Protein AF-A0ABD0M518-F1 (afdb_monomer)

Foldseek 3Di:
DDDDDDDPDDDDPDDDDQDCPVAAGDKDKDWDFDDDPDPPDPHHTFWIFIDGPPDDPPADQFQPVADAFGFSDKDKDWTWIWGPDPDDDDTDTDDIDTDIDTDHHPDDDDDDDDDDDDDDDDDDDDDDDDDDDDDDDDDDDDDDDDDDDDDDDDDDDDDDDDDDDDDDDDDDDDDDDDDDDDDDDPDDPPDPDQDAQPPWDQQPDAADDPVCCVFQADDLQDFLADAVQKKKKKKFFFKKAQFAADPVNHQFQKWKFKDKPVCVVVVHGGPWIFHTAPDRHRIGGGLTMTMDMDGPVCLQVIWMKMFMAGNPRSTTRHIETGNRNLADAQDWAWAWEAEDDPVDPRHITTTMIMHMHHQFADQDPVQQQFQKKKKWFFWFPFFWPDFPFWKKKKKFKALAPVVCCVPAQPDPFHAPQDDHQYAYDDDGDSCSNDDPDADNGGDIDIFGIFDDRRMGTGRTMHMGRDPVSSVRFQDQRMKIKMFMFHSVPQTDNHDGHTTRTQFMWIAHRHPVVVVVLSDPLCQLWEKEWFTFGPPHPIAGPVRHGTITIMIMHGHNGGRDRGRDRPVCVVVGHYFDWDFPPDDDPDDDYTDGDDDDPDDDDDDDDDDDDDDDDDDDDDDDDDDDDDDDDDDDDDDDDPDDDDDPPPPPPPDDDDDDDDDVVVVVVVVVVVVVVVVVVVVVVVVVVVVVVVVVVVVVVVVVVVVVVVVVVVVVVVLVVVLDDDPVCLVVDDPVVNVVSVVVVVVVVVVVVVVVVVVVVVVVVVVVVVVVVVVVVVVVVVVVVVVVVVVVVVVVVVVVVVVVVVVVVVVVVVVVVVVVVVVVVVVVVVVVVVVPPPDPPVVVVVVVVVVVVVVVVVVVVVVVVVVVPPVPPVVVVVVVVVVVVVVVVVVVVVVVVVVVVVVVVVVVVVVVVVCVVCVVVVNNDDDDDDDDDDDDDDD

Radius of gyration: 45.85 Å; Cα contacts (8 Å, |Δi|>4): 1157; chains: 1; bounding box: 111×123×147 Å

Nearest PDB structures (foldseek):
  1djw-assembly1_A  TM=6.669E-01  e=7.054E-05  Rattus norvegicus
  1qat-assembly1_A  TM=6.630E-01  e=9.230E-05  Rattus norvegicus
  1qat-assembly2_B  TM=6.616E-01  e=1.760E-04  Rattus norvegicus
  9bcz-assembly1_A  TM=6.237E-01  e=8.372E-04  Gallus gallus

Structure (mmCIF, N/CA/C/O backbone):
data_AF-A0ABD0M518-F1
#
_entry.id   AF-A0ABD0M518-F1
#
loop_
_atom_site.group_PDB
_atom_site.id
_atom_site.type_symbol
_atom_site.label_atom_id
_atom_site.label_alt_id
_atom_site.label_comp_id
_atom_site.label_asym_id
_atom_site.label_entity_id
_atom_site.label_seq_id
_atom_site.pdbx_PDB_ins_code
_atom_site.Cartn_x
_atom_site.Cartn_y
_atom_site.Cartn_z
_atom_site.occupancy
_atom_site.B_iso_or_equiv
_atom_site.auth_seq_id
_atom_site.auth_comp_id
_atom_site.auth_asym_id
_atom_site.auth_atom_id
_atom_site.pdbx_PDB_model_num
ATOM 1 N N . MET A 1 1 ? 20.210 30.771 -10.349 1.00 25.56 1 MET A N 1
ATOM 2 C CA . MET A 1 1 ? 21.558 31.164 -9.886 1.00 25.56 1 MET A CA 1
ATOM 3 C C . MET A 1 1 ? 22.582 30.458 -10.754 1.00 25.56 1 MET A C 1
ATOM 5 O O . MET A 1 1 ? 22.644 29.237 -10.711 1.00 25.56 1 MET A O 1
ATOM 9 N N . SER A 1 2 ? 23.334 31.201 -11.560 1.00 18.86 2 SER A N 1
ATOM 10 C CA . SER A 1 2 ? 24.491 30.701 -12.307 1.00 18.86 2 SER A CA 1
ATOM 11 C C . SER A 1 2 ? 25.739 30.837 -11.432 1.00 18.86 2 SER A C 1
ATOM 13 O O . SER A 1 2 ? 26.266 31.936 -11.283 1.00 18.86 2 SER A O 1
ATOM 15 N N . VAL A 1 3 ? 26.182 29.741 -10.813 1.00 23.00 3 VAL A N 1
ATOM 16 C CA . VAL A 1 3 ? 27.402 29.725 -9.990 1.00 23.00 3 VAL A CA 1
ATOM 17 C C . VAL A 1 3 ? 28.570 29.254 -10.854 1.00 23.00 3 VAL A C 1
ATOM 19 O O . VAL A 1 3 ? 28.813 28.056 -10.992 1.00 23.00 3 VAL A O 1
ATOM 22 N N . SER A 1 4 ? 29.276 30.208 -11.455 1.00 22.75 4 SER A N 1
ATOM 23 C CA . SER A 1 4 ? 30.495 29.957 -12.228 1.00 22.75 4 SER A CA 1
ATOM 24 C C . SER A 1 4 ? 31.692 29.794 -11.287 1.00 22.75 4 SER A C 1
ATOM 26 O O . SER A 1 4 ? 32.358 30.771 -10.959 1.00 22.75 4 SER A O 1
ATOM 28 N N . LEU A 1 5 ? 31.969 28.565 -10.843 1.00 26.97 5 LEU A N 1
ATOM 29 C CA . LEU A 1 5 ? 33.159 28.244 -10.045 1.00 26.97 5 LEU A CA 1
ATOM 30 C C . LEU A 1 5 ? 34.254 27.607 -10.912 1.00 26.97 5 LEU A C 1
ATOM 32 O O . LEU A 1 5 ? 34.273 26.397 -11.125 1.00 26.97 5 LEU A O 1
ATOM 36 N N . PHE A 1 6 ? 35.184 28.443 -11.377 1.00 29.64 6 PHE A N 1
ATOM 37 C CA . PHE A 1 6 ? 36.513 28.017 -11.822 1.00 29.64 6 PHE A CA 1
ATOM 38 C C . PHE A 1 6 ? 37.462 28.020 -10.615 1.00 29.64 6 PHE A C 1
ATOM 40 O O . PHE A 1 6 ? 37.981 29.071 -10.248 1.00 29.64 6 PHE A O 1
ATOM 47 N N . THR A 1 7 ? 37.705 26.858 -10.005 1.00 30.31 7 THR A N 1
ATOM 48 C CA . THR A 1 7 ? 38.718 26.700 -8.945 1.00 30.31 7 THR A CA 1
ATOM 49 C C . THR A 1 7 ? 39.383 25.321 -8.986 1.00 30.31 7 THR A C 1
ATOM 51 O O . THR A 1 7 ? 38.921 24.369 -8.357 1.00 30.31 7 THR A O 1
ATOM 54 N N . ASP A 1 8 ? 40.534 25.230 -9.659 1.00 26.78 8 ASP A N 1
ATOM 55 C CA . ASP A 1 8 ? 41.534 24.196 -9.360 1.00 26.78 8 ASP A CA 1
ATOM 56 C C . ASP A 1 8 ? 42.142 24.504 -7.982 1.00 26.78 8 ASP A C 1
ATOM 58 O O . ASP A 1 8 ? 43.065 25.310 -7.844 1.00 26.78 8 ASP A O 1
ATOM 62 N N . LEU A 1 9 ? 41.561 23.924 -6.930 1.00 30.30 9 LEU A N 1
ATOM 63 C CA . LEU A 1 9 ? 41.909 24.255 -5.550 1.00 30.30 9 LEU A CA 1
ATOM 64 C C . LEU A 1 9 ? 43.177 23.509 -5.094 1.00 30.30 9 LEU A C 1
ATOM 66 O O . LEU A 1 9 ? 43.102 22.423 -4.515 1.00 30.30 9 LEU A O 1
ATOM 70 N N . GLU A 1 10 ? 44.354 24.098 -5.327 1.00 26.77 10 GLU A N 1
ATOM 71 C CA . GLU A 1 10 ? 45.615 23.602 -4.757 1.00 26.77 10 GLU A CA 1
ATOM 72 C C . GLU A 1 10 ? 45.621 23.729 -3.223 1.00 26.77 10 GLU A C 1
ATOM 74 O O . GLU A 1 10 ? 45.974 24.765 -2.657 1.00 26.77 10 GLU A O 1
ATOM 79 N N . LEU A 1 11 ? 45.257 22.644 -2.535 1.00 29.06 11 LEU A N 1
ATOM 80 C CA . LEU A 1 11 ? 45.331 22.536 -1.078 1.00 29.06 11 LEU A CA 1
ATOM 81 C C . LEU A 1 11 ? 46.787 22.485 -0.589 1.00 29.06 11 LEU A C 1
ATOM 83 O O . LEU A 1 11 ? 47.365 21.415 -0.397 1.00 29.06 11 LEU A O 1
ATOM 87 N N . TRP A 1 12 ? 47.353 23.658 -0.313 1.00 23.25 12 TRP A N 1
ATOM 88 C CA . TRP A 1 12 ? 48.488 23.789 0.599 1.00 23.25 12 TRP A CA 1
ATOM 89 C C . TRP A 1 12 ? 48.000 23.537 2.038 1.00 23.25 12 TRP A C 1
ATOM 91 O O . TRP A 1 12 ? 47.074 24.218 2.486 1.00 23.25 12 TRP A O 1
ATOM 101 N N . PRO A 1 13 ? 48.576 22.576 2.785 1.00 25.86 13 PRO A N 1
ATOM 102 C CA . PRO A 1 13 ? 48.101 22.239 4.123 1.00 25.86 13 PRO A CA 1
ATOM 103 C C . PRO A 1 13 ? 48.554 23.285 5.154 1.00 25.86 13 PRO A C 1
ATOM 105 O O . PRO A 1 13 ? 49.570 23.120 5.828 1.00 25.86 13 PRO A O 1
ATOM 108 N N . SER A 1 14 ? 47.770 24.354 5.314 1.00 23.02 14 SER A N 1
ATOM 109 C CA . SER A 1 14 ? 47.865 25.244 6.477 1.00 23.02 14 SER A CA 1
ATOM 110 C C . SER A 1 14 ? 47.669 24.446 7.772 1.00 23.02 14 SER A C 1
ATOM 112 O O . SER A 1 14 ? 46.802 23.570 7.846 1.00 23.02 14 SER A O 1
ATOM 114 N N . SER A 1 15 ? 48.466 24.735 8.800 1.00 29.95 15 SER A N 1
ATOM 115 C CA . SER A 1 15 ? 48.616 23.877 9.977 1.00 29.95 15 SER A CA 1
ATOM 116 C C . SER A 1 15 ? 47.356 23.758 10.848 1.00 29.95 15 SER A C 1
ATOM 118 O O . SER A 1 15 ? 47.099 24.570 11.730 1.00 29.95 15 SER A O 1
ATOM 120 N N . GLY A 1 16 ? 46.651 22.634 10.689 1.00 36.06 16 GLY A N 1
ATOM 121 C CA . GLY A 1 16 ? 45.861 22.013 11.753 1.00 36.06 16 GLY A CA 1
ATOM 122 C C . GLY A 1 16 ? 44.375 22.371 11.825 1.00 36.06 16 GLY A C 1
ATOM 123 O O . GLY A 1 16 ? 43.976 23.243 12.590 1.00 36.06 16 GLY A O 1
ATOM 124 N N . PHE A 1 17 ? 43.530 21.544 11.196 1.00 35.34 17 PHE A N 1
ATOM 125 C CA . PHE A 1 17 ? 42.177 21.284 11.724 1.00 35.34 17 PHE A CA 1
ATOM 126 C C . PHE A 1 17 ? 41.708 19.817 11.617 1.00 35.34 17 PHE A C 1
ATOM 128 O O . PHE A 1 17 ? 40.513 19.520 11.640 1.00 35.34 17 PHE A O 1
ATOM 135 N N . CYS A 1 18 ? 42.646 18.866 11.571 1.00 35.06 18 CYS A N 1
ATOM 136 C CA . CYS A 1 18 ? 42.349 17.431 11.618 1.00 35.06 18 CYS A CA 1
ATOM 137 C C . CYS A 1 18 ? 42.007 16.979 13.052 1.00 35.06 18 CYS A C 1
ATOM 139 O O . CYS A 1 18 ? 42.848 16.425 13.762 1.00 35.06 18 CYS A O 1
ATOM 141 N N . LYS A 1 19 ? 40.768 17.211 13.502 1.00 36.22 19 LYS A N 1
ATOM 142 C CA . LYS A 1 19 ? 40.236 16.583 14.724 1.00 36.22 19 LYS A CA 1
ATOM 143 C C . LYS A 1 19 ? 39.729 15.176 14.406 1.00 36.22 19 LYS A C 1
ATOM 145 O O . LYS A 1 19 ? 38.597 15.024 13.962 1.00 36.22 19 LYS A O 1
ATOM 150 N N . ASN A 1 20 ? 40.555 14.163 14.673 1.00 41.19 20 ASN A N 1
ATOM 151 C CA . ASN A 1 20 ? 40.145 12.760 14.598 1.00 41.19 20 ASN A CA 1
ATOM 152 C C . ASN A 1 20 ? 39.083 12.471 15.680 1.00 41.19 20 ASN A C 1
ATOM 154 O O . ASN A 1 20 ? 39.373 12.497 16.877 1.00 41.19 20 ASN A O 1
ATOM 158 N N . ASP A 1 21 ? 37.849 12.211 15.245 1.00 43.72 21 ASP A N 1
ATOM 159 C CA . ASP A 1 21 ? 36.698 11.875 16.098 1.00 43.72 21 ASP A CA 1
ATOM 160 C C . ASP A 1 21 ? 36.455 10.353 16.213 1.00 43.72 21 ASP A C 1
ATOM 162 O O . ASP A 1 21 ? 35.445 9.914 16.764 1.00 43.72 21 ASP A O 1
ATOM 166 N N . LYS A 1 22 ? 37.416 9.553 15.724 1.00 47.09 22 LYS A N 1
ATOM 167 C CA . LYS A 1 22 ? 37.390 8.090 15.548 1.00 47.09 22 LYS A CA 1
ATOM 168 C C . LYS A 1 22 ? 36.380 7.541 14.528 1.00 47.09 22 LYS A C 1
ATOM 170 O O . LYS A 1 22 ? 36.361 6.325 14.351 1.00 47.09 22 LYS A O 1
ATOM 175 N N . ASN A 1 23 ? 35.614 8.383 13.829 1.00 50.97 23 ASN A N 1
ATOM 176 C CA . ASN A 1 23 ? 34.701 7.961 12.759 1.00 50.97 23 ASN A CA 1
ATOM 177 C C . ASN A 1 23 ? 35.087 8.513 11.373 1.00 50.97 23 ASN A C 1
ATOM 179 O O . ASN A 1 23 ? 34.951 7.782 10.394 1.00 50.97 23 ASN A O 1
ATOM 183 N N . HIS A 1 24 ? 35.578 9.755 11.270 1.00 51.03 24 HIS A N 1
ATOM 184 C CA . HIS A 1 24 ? 36.036 10.353 10.005 1.00 51.03 24 HIS A CA 1
ATOM 185 C C . HIS A 1 24 ? 37.304 11.209 10.204 1.00 51.03 24 HIS A C 1
ATOM 187 O O . HIS A 1 24 ? 37.469 11.850 11.242 1.00 51.03 24 HIS A O 1
ATOM 193 N N . ASP A 1 25 ? 38.182 11.259 9.195 1.00 53.94 25 ASP A N 1
ATOM 194 C CA . ASP A 1 25 ? 39.472 11.973 9.258 1.00 53.94 25 ASP A CA 1
ATOM 195 C C . ASP A 1 25 ? 39.493 13.278 8.441 1.00 53.94 25 ASP A C 1
ATOM 197 O O . ASP A 1 25 ? 40.214 14.212 8.788 1.00 53.94 25 ASP A O 1
ATOM 201 N N . VAL A 1 26 ? 38.700 13.368 7.364 1.00 60.84 26 VAL A N 1
ATOM 202 C CA . VAL A 1 26 ? 38.660 14.521 6.450 1.00 60.84 26 VAL A CA 1
ATOM 203 C C . VAL A 1 26 ? 37.223 14.984 6.222 1.00 60.84 26 VAL A C 1
ATOM 205 O O . VAL A 1 26 ? 36.407 14.277 5.623 1.00 60.84 26 VAL A O 1
ATOM 208 N N . TYR A 1 27 ? 36.943 16.221 6.633 1.00 62.50 27 TYR A N 1
ATOM 209 C CA . TYR A 1 27 ? 35.707 16.942 6.336 1.00 62.50 27 TYR A CA 1
ATOM 210 C C . TYR A 1 27 ? 36.004 18.159 5.452 1.00 62.50 27 TYR A C 1
ATOM 212 O O . TYR A 1 27 ? 36.931 18.911 5.742 1.00 62.50 27 TYR A O 1
ATOM 220 N N . LEU A 1 28 ? 35.173 18.397 4.437 1.00 67.19 28 LEU A N 1
ATOM 221 C CA . LEU A 1 28 ? 35.103 19.674 3.727 1.00 67.19 28 LEU A CA 1
ATOM 222 C C . LEU A 1 28 ? 33.935 20.493 4.284 1.00 67.19 28 LEU A C 1
ATOM 224 O O . LEU A 1 28 ? 32.833 19.970 4.473 1.00 67.19 28 LEU A O 1
ATOM 228 N N . LEU A 1 29 ? 34.182 21.780 4.514 1.00 71.12 29 LEU A N 1
ATOM 229 C CA . LEU A 1 29 ? 33.154 22.784 4.752 1.00 71.12 29 LEU A CA 1
ATOM 230 C C . LEU A 1 29 ? 33.006 23.614 3.474 1.00 71.12 29 LEU A C 1
ATOM 232 O O . LEU A 1 29 ? 33.977 24.197 3.000 1.00 71.12 29 LEU A O 1
ATOM 236 N N . VAL A 1 30 ? 31.805 23.630 2.905 1.00 72.19 30 VAL A N 1
ATOM 237 C CA . VAL A 1 30 ? 31.443 24.466 1.757 1.00 72.19 30 VAL A CA 1
ATOM 238 C C . VAL A 1 30 ? 30.647 25.646 2.289 1.00 72.19 30 VAL A C 1
ATOM 240 O O . VAL A 1 30 ? 29.575 25.450 2.859 1.00 72.19 30 VAL A O 1
ATOM 243 N N . GLU A 1 31 ? 31.155 26.860 2.110 1.00 73.88 31 GLU A N 1
ATOM 244 C CA . GLU A 1 31 ? 30.479 28.093 2.517 1.00 73.88 31 GLU A CA 1
ATOM 245 C C . GLU A 1 31 ? 30.009 28.861 1.279 1.00 73.88 31 GLU A C 1
ATOM 247 O O . GLU A 1 31 ? 30.744 28.997 0.304 1.00 73.88 31 GLU A O 1
ATOM 252 N N . ALA A 1 32 ? 28.767 29.342 1.307 1.00 72.12 32 ALA A N 1
ATOM 253 C CA . ALA A 1 32 ? 28.157 30.088 0.215 1.00 72.12 32 ALA A CA 1
ATOM 254 C C . ALA A 1 32 ? 27.902 31.531 0.654 1.00 72.12 32 ALA A C 1
ATOM 256 O O . ALA A 1 32 ? 27.151 31.770 1.604 1.00 72.12 32 ALA A O 1
ATOM 257 N N . PHE A 1 33 ? 28.504 32.483 -0.053 1.00 72.31 33 PHE A N 1
ATOM 258 C CA . PHE A 1 33 ? 28.388 33.920 0.194 1.00 72.31 33 PHE A CA 1
ATOM 259 C C . PHE A 1 33 ? 27.469 34.578 -0.847 1.00 72.31 33 PHE A C 1
ATOM 261 O O . PHE A 1 33 ? 27.302 34.064 -1.956 1.00 72.31 33 PHE A O 1
ATOM 268 N N . SER A 1 34 ? 26.838 35.698 -0.493 1.00 69.94 34 SER A N 1
ATOM 269 C CA . SER A 1 34 ? 26.203 36.584 -1.471 1.00 69.94 34 SER A CA 1
ATOM 270 C C . SER A 1 34 ? 27.277 37.266 -2.314 1.00 69.94 34 SER A C 1
ATOM 272 O O . SER A 1 34 ? 28.300 37.673 -1.769 1.00 69.94 34 SER A O 1
ATOM 274 N N . LEU A 1 35 ? 27.023 37.460 -3.610 1.00 63.16 35 LEU A N 1
ATOM 275 C CA . LEU A 1 35 ? 27.847 38.363 -4.416 1.00 63.16 35 LEU A CA 1
ATOM 276 C C . LEU A 1 35 ? 27.802 39.778 -3.797 1.00 63.16 35 LEU A C 1
ATOM 278 O O . LEU A 1 35 ? 26.716 40.196 -3.381 1.00 63.16 35 LEU A O 1
ATOM 282 N N . PRO A 1 36 ? 28.943 40.476 -3.678 1.00 58.69 36 PRO A N 1
ATOM 283 C CA . PRO A 1 36 ? 28.994 41.864 -3.235 1.00 58.69 36 PRO A CA 1
ATOM 284 C C . PRO A 1 36 ? 28.654 42.815 -4.396 1.00 58.69 36 PRO A C 1
ATOM 286 O O . PRO A 1 36 ? 28.839 42.470 -5.562 1.00 58.69 36 PRO A O 1
ATOM 289 N N . ASP A 1 37 ? 28.214 44.034 -4.077 1.00 57.22 37 ASP A N 1
ATOM 290 C CA . ASP A 1 37 ? 27.987 45.095 -5.075 1.00 57.22 37 ASP A CA 1
ATOM 291 C C . ASP A 1 37 ? 29.272 45.901 -5.406 1.00 57.22 37 ASP A C 1
ATOM 293 O O . ASP A 1 37 ? 29.236 46.788 -6.254 1.00 57.22 37 ASP A O 1
ATOM 297 N N . ASN A 1 38 ? 30.401 45.609 -4.742 1.00 52.88 38 ASN A N 1
ATOM 298 C CA . ASN A 1 38 ? 31.736 46.187 -4.971 1.00 52.88 38 ASN A CA 1
ATOM 299 C C . ASN A 1 38 ? 32.830 45.135 -4.693 1.00 52.88 38 ASN A C 1
ATOM 301 O O . ASN A 1 38 ? 32.706 44.367 -3.740 1.00 52.88 38 ASN A O 1
ATOM 305 N N . ASP A 1 39 ? 33.936 45.166 -5.443 1.00 55.09 39 ASP A N 1
ATOM 306 C CA . ASP A 1 39 ? 35.016 44.156 -5.395 1.00 55.09 39 ASP A CA 1
ATOM 307 C C . ASP A 1 39 ? 35.877 44.139 -4.103 1.00 55.09 39 ASP A C 1
ATOM 309 O O . ASP A 1 39 ? 36.777 43.310 -3.978 1.00 55.09 39 ASP A O 1
ATOM 313 N N . GLU A 1 40 ? 35.633 45.032 -3.134 1.00 51.16 40 GLU A N 1
ATOM 314 C CA . GLU A 1 40 ? 36.410 45.125 -1.879 1.00 51.16 40 GLU A CA 1
ATOM 315 C C . GLU A 1 40 ? 35.778 44.396 -0.669 1.00 51.16 40 GLU A C 1
ATOM 317 O O . GLU A 1 40 ? 36.396 44.340 0.394 1.00 51.16 40 GLU A O 1
ATOM 322 N N . ASP A 1 41 ? 34.575 43.819 -0.800 1.00 53.56 41 ASP A N 1
ATOM 323 C CA . ASP A 1 41 ? 33.896 43.072 0.277 1.00 53.56 41 ASP A CA 1
ATOM 324 C C . ASP A 1 41 ? 33.697 41.591 -0.100 1.00 53.56 41 ASP A C 1
ATOM 326 O O . ASP A 1 41 ? 33.311 41.260 -1.217 1.00 53.56 41 ASP A O 1
ATOM 330 N N . MET A 1 42 ? 33.915 40.675 0.847 1.00 56.19 42 MET A N 1
ATOM 331 C CA . MET A 1 42 ? 33.766 39.221 0.653 1.00 56.19 42 MET A CA 1
ATOM 332 C C . MET A 1 42 ? 32.300 38.747 0.685 1.00 56.19 42 MET A C 1
ATOM 334 O O . MET A 1 42 ? 32.020 37.557 0.514 1.00 56.19 42 MET A O 1
ATOM 338 N N . GLY A 1 43 ? 31.357 39.667 0.905 1.00 60.75 43 GLY A N 1
ATOM 339 C CA . GLY A 1 43 ? 29.925 39.395 0.904 1.00 60.75 43 GLY A CA 1
ATOM 340 C C . GLY A 1 43 ? 29.434 38.689 2.172 1.00 60.75 43 GLY A C 1
ATOM 341 O O . GLY A 1 43 ? 30.183 38.328 3.081 1.00 60.75 43 GLY A O 1
ATOM 342 N N . LYS A 1 44 ? 28.117 38.483 2.266 1.00 66.56 44 LYS A N 1
ATOM 343 C CA . LYS A 1 44 ? 27.487 37.893 3.452 1.00 66.56 44 LYS A CA 1
ATOM 344 C C . LYS A 1 44 ? 27.366 36.380 3.305 1.00 66.56 44 LYS A C 1
ATOM 346 O O . LYS A 1 44 ? 26.810 35.904 2.321 1.00 66.56 44 LYS A O 1
ATOM 351 N N . LYS A 1 45 ? 27.795 35.607 4.307 1.00 71.19 45 LYS A N 1
ATOM 352 C CA . LYS A 1 45 ? 27.590 34.147 4.340 1.00 71.19 45 LYS A CA 1
ATOM 353 C C . LYS A 1 45 ? 26.088 33.813 4.406 1.00 71.19 45 LYS A C 1
ATOM 355 O O . LYS A 1 45 ? 25.418 34.112 5.393 1.00 71.19 45 LYS A O 1
ATOM 360 N N . MET A 1 46 ? 25.566 33.197 3.347 1.00 65.06 46 MET A N 1
ATOM 361 C CA . MET A 1 46 ? 24.151 32.845 3.147 1.00 65.06 46 MET A CA 1
ATOM 362 C C . MET A 1 46 ? 23.852 31.361 3.407 1.00 65.06 46 MET A C 1
ATOM 364 O O . MET A 1 46 ? 22.698 31.003 3.664 1.00 65.06 46 MET A O 1
ATOM 368 N N . GLY A 1 47 ? 24.867 30.495 3.350 1.00 69.25 47 GLY A N 1
ATOM 369 C CA . GLY A 1 47 ? 24.729 29.057 3.575 1.00 69.25 47 GLY A CA 1
ATOM 370 C C . GLY A 1 47 ? 26.045 28.372 3.940 1.00 69.25 47 GLY A C 1
ATOM 371 O O . GLY A 1 47 ? 27.123 28.863 3.612 1.00 69.25 47 GLY A O 1
ATOM 372 N N . GLU A 1 48 ? 25.951 27.219 4.593 1.00 80.50 48 GLU A N 1
ATOM 373 C CA . GLU A 1 48 ? 27.063 26.292 4.811 1.00 80.50 48 GLU A CA 1
ATOM 374 C C . GLU A 1 48 ? 26.624 24.833 4.633 1.00 80.50 48 GLU A C 1
ATOM 376 O O . GLU A 1 48 ? 25.480 24.476 4.909 1.00 80.50 48 GLU A O 1
ATOM 381 N N . GLY A 1 49 ? 27.533 23.978 4.172 1.00 72.00 49 GLY A N 1
ATOM 382 C CA . GLY A 1 49 ? 27.325 22.537 4.062 1.00 72.00 49 GLY A CA 1
ATOM 383 C C . GLY A 1 49 ? 28.602 21.784 4.411 1.00 72.00 49 GLY A C 1
ATOM 384 O O . GLY A 1 49 ? 29.647 22.011 3.804 1.00 72.00 49 GLY A O 1
ATOM 385 N N . LYS A 1 50 ? 28.531 20.881 5.393 1.00 75.38 50 LYS A N 1
ATOM 386 C CA . LYS A 1 50 ? 29.671 20.072 5.847 1.00 75.38 50 LYS A CA 1
ATOM 387 C C . LYS A 1 50 ? 29.541 18.638 5.339 1.00 75.38 50 LYS A C 1
ATOM 389 O O . LYS A 1 50 ? 28.526 17.990 5.579 1.00 75.38 50 LYS A O 1
ATOM 394 N N . VAL A 1 51 ? 30.580 18.123 4.686 1.00 70.38 51 VAL A N 1
ATOM 395 C CA . VAL A 1 51 ? 30.617 16.765 4.119 1.00 70.38 51 VAL A CA 1
ATOM 396 C C . VAL A 1 51 ? 31.883 16.027 4.555 1.00 70.38 51 VAL A C 1
ATOM 398 O O . VAL A 1 51 ? 32.979 16.578 4.511 1.00 70.38 51 VAL A O 1
ATOM 401 N N . ALA A 1 52 ? 31.743 14.776 4.996 1.00 68.06 52 ALA A N 1
ATOM 402 C CA . ALA A 1 52 ? 32.879 13.894 5.261 1.00 68.06 52 ALA A CA 1
ATOM 403 C C . ALA A 1 52 ? 33.341 13.251 3.945 1.00 68.06 52 ALA A C 1
ATOM 405 O O . ALA A 1 52 ? 32.569 12.522 3.319 1.00 68.06 52 ALA A O 1
ATOM 406 N N . ILE A 1 53 ? 34.579 13.528 3.532 1.00 64.12 53 ILE A N 1
ATOM 407 C CA . ILE A 1 53 ? 35.156 13.033 2.273 1.00 64.12 53 ILE A CA 1
ATOM 408 C C . ILE A 1 53 ? 35.884 11.701 2.491 1.00 64.12 53 ILE A C 1
ATOM 410 O O . ILE A 1 53 ? 35.819 10.831 1.619 1.00 64.12 53 ILE A O 1
ATOM 414 N N . TYR A 1 54 ? 36.550 11.521 3.641 1.00 56.94 54 TYR A N 1
ATOM 415 C CA . TYR A 1 54 ? 37.338 10.319 3.925 1.00 56.94 54 TYR A CA 1
ATOM 416 C C . TYR A 1 54 ? 37.519 10.028 5.433 1.00 56.94 54 TYR A C 1
ATOM 418 O O . TYR A 1 54 ? 37.661 10.970 6.216 1.00 56.94 54 TYR A O 1
ATOM 426 N N . PRO A 1 55 ? 37.604 8.747 5.846 1.00 52.44 55 PRO A N 1
ATOM 427 C CA . PRO A 1 55 ? 37.031 7.577 5.173 1.00 52.44 55 PRO A CA 1
ATOM 428 C C . PRO A 1 55 ? 35.501 7.549 5.357 1.00 52.44 55 PRO A C 1
ATOM 430 O O . PRO A 1 55 ? 34.993 8.068 6.344 1.00 52.44 55 PRO A O 1
ATOM 433 N N . ARG A 1 56 ? 34.745 6.914 4.450 1.00 54.84 56 ARG A N 1
ATOM 434 C CA . ARG A 1 56 ? 33.320 6.578 4.676 1.00 54.84 56 ARG A CA 1
ATOM 435 C C . ARG A 1 56 ? 33.108 5.077 4.499 1.00 54.84 56 ARG A C 1
ATOM 437 O O . ARG A 1 56 ? 33.580 4.500 3.526 1.00 54.84 56 ARG A O 1
ATOM 444 N N . THR A 1 57 ? 32.351 4.454 5.401 1.00 51.31 57 THR A N 1
ATOM 445 C CA . THR A 1 57 ? 32.093 2.997 5.413 1.00 51.31 57 THR A CA 1
ATOM 446 C C . THR A 1 57 ? 31.307 2.483 4.203 1.00 51.31 57 THR A C 1
ATOM 448 O O . THR A 1 57 ? 31.327 1.285 3.934 1.00 51.31 57 THR A O 1
ATOM 451 N N . ASN A 1 58 ? 30.622 3.378 3.483 1.00 50.53 58 ASN A N 1
ATOM 452 C CA . ASN A 1 58 ? 29.639 3.051 2.443 1.00 50.53 58 ASN A CA 1
ATOM 453 C C . ASN A 1 58 ? 30.085 3.505 1.033 1.00 50.53 58 ASN A C 1
ATOM 455 O O . ASN A 1 58 ? 29.281 3.500 0.106 1.00 50.53 58 ASN A O 1
ATOM 459 N N . ALA A 1 59 ? 31.334 3.956 0.878 1.00 55.38 59 ALA A N 1
ATOM 460 C CA . ALA A 1 59 ? 31.901 4.445 -0.381 1.00 55.38 59 ALA A CA 1
ATOM 461 C C . ALA A 1 59 ? 32.795 3.373 -1.047 1.00 55.38 59 ALA A C 1
ATOM 463 O O . ALA A 1 59 ? 33.270 2.464 -0.355 1.00 55.38 59 ALA A O 1
ATOM 464 N N . PRO A 1 60 ? 33.064 3.450 -2.368 1.00 54.88 60 PRO A N 1
ATOM 465 C CA . PRO A 1 60 ? 34.054 2.583 -3.004 1.00 54.88 60 PRO A CA 1
ATOM 466 C C . PRO A 1 60 ? 35.426 2.741 -2.333 1.00 54.88 60 PRO A C 1
ATOM 468 O O . PRO A 1 60 ? 35.868 3.853 -2.037 1.00 54.88 60 PRO A O 1
ATOM 471 N N . ARG A 1 61 ? 36.107 1.614 -2.094 1.00 57.28 61 ARG A N 1
ATOM 472 C CA . ARG A 1 61 ? 37.478 1.607 -1.560 1.00 57.28 61 ARG A CA 1
ATOM 473 C C . ARG A 1 61 ? 38.426 2.259 -2.568 1.00 57.28 61 ARG A C 1
ATOM 475 O O . ARG A 1 61 ? 38.226 2.116 -3.772 1.00 57.28 61 ARG A O 1
ATOM 482 N N . ALA A 1 62 ? 39.458 2.938 -2.072 1.00 61.41 62 ALA A N 1
ATOM 483 C CA . ALA A 1 62 ? 40.463 3.565 -2.923 1.00 61.41 62 ALA A CA 1
ATOM 484 C C . ALA A 1 62 ? 41.146 2.530 -3.841 1.00 61.41 62 ALA A C 1
ATOM 486 O O . ALA A 1 62 ? 41.505 1.430 -3.411 1.00 61.41 62 ALA A O 1
ATOM 487 N N . ASN A 1 63 ? 41.328 2.892 -5.109 1.00 62.41 63 ASN A N 1
ATOM 488 C CA . ASN A 1 63 ? 42.069 2.112 -6.085 1.00 62.41 63 ASN A CA 1
ATOM 489 C C . ASN A 1 63 ? 43.577 2.279 -5.847 1.00 62.41 63 ASN A C 1
ATOM 491 O O . ASN A 1 63 ? 44.237 3.111 -6.462 1.00 62.41 63 ASN A O 1
ATOM 495 N N . HIS A 1 64 ? 44.134 1.448 -4.967 1.00 57.69 64 HIS A N 1
ATOM 496 C CA . HIS A 1 64 ? 45.577 1.389 -4.702 1.00 57.69 64 HIS A CA 1
ATOM 497 C C . HIS A 1 64 ? 46.411 0.810 -5.868 1.00 57.69 64 HIS A C 1
ATOM 499 O O . HIS A 1 64 ? 47.621 0.661 -5.726 1.00 57.69 64 HIS A O 1
ATOM 505 N N . ALA A 1 65 ? 45.780 0.465 -6.997 1.00 54.00 65 ALA A N 1
ATOM 506 C CA . ALA A 1 65 ? 46.427 0.042 -8.240 1.00 54.00 65 ALA A CA 1
ATOM 507 C C . ALA A 1 65 ? 46.217 1.049 -9.393 1.00 54.00 65 ALA A C 1
ATOM 509 O O . ALA A 1 65 ? 46.475 0.717 -10.548 1.00 54.00 65 ALA A O 1
ATOM 510 N N . ALA A 1 66 ? 45.739 2.259 -9.084 1.00 63.06 66 ALA A N 1
ATOM 511 C CA . ALA A 1 66 ? 45.657 3.373 -10.022 1.00 63.06 66 ALA A CA 1
ATOM 512 C C . ALA A 1 66 ? 47.051 3.761 -10.553 1.00 63.06 66 ALA A C 1
ATOM 514 O O . ALA A 1 66 ? 48.040 3.767 -9.818 1.00 63.06 66 ALA A O 1
ATOM 515 N N . SER A 1 67 ? 47.112 4.096 -11.837 1.00 62.94 67 SER A N 1
ATOM 516 C CA . SER A 1 67 ? 48.323 4.537 -12.532 1.00 62.94 67 SER A CA 1
ATOM 517 C C . SER A 1 67 ? 48.735 5.957 -12.099 1.00 62.94 67 SER A C 1
ATOM 519 O O . SER A 1 67 ? 47.874 6.732 -11.677 1.00 62.94 67 SER A O 1
ATOM 521 N N . PRO A 1 68 ? 50.006 6.374 -12.256 1.00 54.81 68 PRO A N 1
ATOM 522 C CA . PRO A 1 68 ? 50.412 7.749 -11.961 1.00 54.81 68 PRO A CA 1
ATOM 523 C C . PRO A 1 68 ? 49.596 8.784 -12.753 1.00 54.81 68 PRO A C 1
ATOM 525 O O . PRO A 1 68 ? 49.633 8.814 -13.984 1.00 54.81 68 PRO A O 1
ATOM 528 N N . GLY A 1 69 ? 48.846 9.626 -12.035 1.00 59.16 69 GLY A N 1
ATOM 529 C CA . GLY A 1 69 ? 47.898 10.604 -12.593 1.00 59.16 69 GLY A CA 1
ATOM 530 C C . GLY A 1 69 ? 46.435 10.136 -12.708 1.00 59.16 69 GLY A C 1
ATOM 531 O O . GLY A 1 69 ? 45.581 10.932 -13.092 1.00 59.16 69 GLY A O 1
ATOM 532 N N . GLU A 1 70 ? 46.126 8.886 -12.357 1.00 65.62 70 GLU A N 1
ATOM 533 C CA . GLU A 1 70 ? 44.768 8.324 -12.302 1.00 65.62 70 GLU A CA 1
ATOM 534 C C . GLU A 1 70 ? 44.086 8.610 -10.939 1.00 65.62 70 GLU A C 1
ATOM 536 O O . GLU A 1 70 ? 44.735 8.895 -9.927 1.00 65.62 70 GLU A O 1
ATOM 541 N N . ASP A 1 71 ? 42.751 8.565 -10.902 1.00 66.81 71 ASP A N 1
ATOM 542 C CA . ASP A 1 71 ? 41.944 8.859 -9.711 1.00 66.81 71 ASP A CA 1
ATOM 543 C C . ASP A 1 71 ? 42.003 7.694 -8.695 1.00 66.81 71 ASP A C 1
ATOM 545 O O . ASP A 1 71 ? 41.181 6.777 -8.735 1.00 66.81 71 ASP A O 1
ATOM 549 N N . MET A 1 72 ? 42.931 7.748 -7.729 1.00 61.59 72 MET A N 1
ATOM 550 C CA . MET A 1 72 ? 43.019 6.776 -6.621 1.00 61.59 72 MET A CA 1
ATOM 551 C C . MET A 1 72 ? 41.719 6.670 -5.809 1.00 61.59 72 MET A C 1
ATOM 553 O O . MET A 1 72 ? 41.414 5.625 -5.242 1.00 61.59 72 MET A O 1
ATOM 557 N N . TYR A 1 73 ? 40.940 7.744 -5.724 1.00 68.44 73 TYR A N 1
ATOM 558 C CA . TYR A 1 73 ? 39.593 7.736 -5.157 1.00 68.44 73 TYR A CA 1
ATOM 559 C C . TYR A 1 73 ? 38.782 8.812 -5.861 1.00 68.44 73 TYR A C 1
ATOM 561 O O . TYR A 1 73 ? 39.207 9.964 -5.889 1.00 68.44 73 TYR A O 1
ATOM 569 N N . ARG A 1 74 ? 37.620 8.450 -6.406 1.00 68.81 74 ARG A N 1
ATOM 570 C CA . ARG A 1 74 ? 36.664 9.388 -6.998 1.00 68.81 74 ARG A CA 1
ATOM 571 C C . ARG A 1 74 ? 35.282 9.115 -6.433 1.00 68.81 74 ARG A C 1
ATOM 573 O O . ARG A 1 74 ? 34.797 7.988 -6.499 1.00 68.81 74 ARG A O 1
ATOM 580 N N . TYR A 1 75 ? 34.645 10.148 -5.898 1.00 68.44 75 TYR A N 1
ATOM 581 C CA . TYR A 1 75 ? 33.329 10.036 -5.285 1.00 68.44 75 TYR A CA 1
ATOM 582 C C . TYR A 1 75 ? 32.499 11.299 -5.525 1.00 68.44 75 TYR A C 1
ATOM 584 O O . TYR A 1 75 ? 32.989 12.412 -5.351 1.00 68.44 75 TYR A O 1
ATOM 592 N N . THR A 1 76 ? 31.237 11.126 -5.917 1.00 69.81 76 THR A N 1
ATOM 593 C CA . THR A 1 76 ? 30.285 12.222 -6.131 1.00 69.81 76 THR A CA 1
ATOM 594 C C . THR A 1 76 ? 29.212 12.176 -5.048 1.00 69.81 76 THR A C 1
ATOM 596 O O . THR A 1 76 ? 28.553 11.153 -4.880 1.00 69.81 76 THR A O 1
ATOM 599 N N . ASP A 1 77 ? 29.022 13.290 -4.341 1.00 67.50 77 ASP A N 1
ATOM 600 C CA . ASP A 1 77 ? 28.002 13.465 -3.300 1.00 67.50 77 ASP A CA 1
ATOM 601 C C . ASP A 1 77 ? 27.153 14.716 -3.582 1.00 67.50 77 ASP A C 1
ATOM 603 O O . ASP A 1 77 ? 27.517 15.573 -4.392 1.00 67.50 77 ASP A O 1
ATOM 607 N N . VAL A 1 78 ? 26.014 14.841 -2.905 1.00 73.44 78 VAL A N 1
ATOM 608 C CA . VAL A 1 78 ? 25.114 15.994 -3.007 1.00 73.44 78 VAL A CA 1
ATOM 609 C C . VAL A 1 78 ? 25.067 16.715 -1.661 1.00 73.44 78 VAL A C 1
ATOM 611 O O . VAL A 1 78 ? 24.230 16.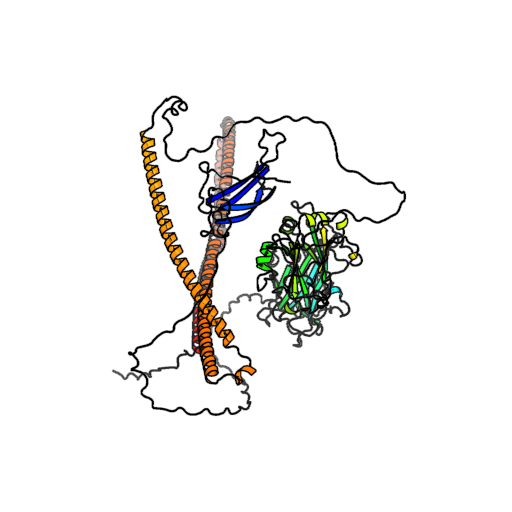442 -0.800 1.00 73.44 78 VAL A O 1
ATOM 614 N N . VAL A 1 79 ? 25.982 17.669 -1.490 1.00 74.12 79 VAL A N 1
ATOM 615 C CA . VAL A 1 79 ? 26.095 18.489 -0.282 1.00 74.12 79 VAL A CA 1
ATOM 616 C C . VAL A 1 79 ? 24.881 19.412 -0.197 1.00 74.12 79 VAL A C 1
ATOM 618 O O . VAL A 1 79 ? 24.643 20.232 -1.085 1.00 74.12 79 VAL A O 1
ATOM 621 N N . SER A 1 80 ? 24.101 19.287 0.875 1.00 74.81 80 SER A N 1
ATOM 622 C CA . SER A 1 80 ? 23.044 20.251 1.186 1.00 74.81 80 SER A CA 1
ATOM 623 C C . SER A 1 80 ? 23.628 21.455 1.915 1.00 74.81 80 SER A C 1
ATOM 625 O O . SER A 1 80 ? 24.345 21.291 2.899 1.00 74.81 80 SER A O 1
ATOM 627 N N . LEU A 1 81 ? 23.294 22.650 1.434 1.00 74.00 81 LEU A N 1
ATOM 628 C CA . LEU A 1 81 ? 23.564 23.906 2.115 1.00 74.00 81 LEU A CA 1
ATOM 629 C C . LEU A 1 81 ? 22.398 24.237 3.051 1.00 74.00 81 LEU A C 1
ATOM 631 O O . LEU A 1 81 ? 21.225 24.135 2.676 1.00 74.00 81 LEU A O 1
ATOM 635 N N . LEU A 1 82 ? 22.740 24.651 4.263 1.00 75.62 82 LEU A N 1
ATOM 636 C CA . LEU A 1 82 ? 21.835 25.090 5.316 1.00 75.62 82 LEU A CA 1
ATOM 637 C C . LEU A 1 82 ? 22.159 26.548 5.644 1.00 75.62 82 LEU A C 1
ATOM 639 O O . LEU A 1 82 ? 23.328 26.934 5.667 1.00 75.62 82 LEU A O 1
ATOM 643 N N . ARG A 1 83 ? 21.149 27.381 5.902 1.00 73.00 83 ARG A N 1
ATOM 644 C CA . ARG A 1 83 ? 21.391 28.770 6.315 1.00 73.00 83 ARG A CA 1
ATOM 645 C C . ARG A 1 83 ? 22.034 28.785 7.715 1.00 73.00 83 ARG A C 1
ATOM 647 O O . ARG A 1 83 ? 21.437 28.207 8.624 1.00 73.00 83 ARG A O 1
ATOM 654 N N . PRO A 1 84 ? 23.182 29.460 7.934 1.00 57.66 84 PRO A N 1
ATOM 655 C CA . PRO A 1 84 ? 23.737 29.620 9.275 1.00 57.66 84 PRO A CA 1
ATOM 656 C C . PRO A 1 84 ? 22.757 30.429 10.135 1.00 57.66 84 PRO A C 1
ATOM 658 O O . PRO A 1 84 ? 22.437 31.580 9.828 1.00 57.66 84 PRO A O 1
ATOM 661 N N . ALA A 1 85 ? 22.236 29.805 11.190 1.00 51.66 85 ALA A N 1
ATOM 662 C CA . ALA A 1 85 ? 21.265 30.419 12.085 1.00 51.66 85 ALA A CA 1
ATOM 663 C C . ALA A 1 85 ? 21.968 31.363 13.072 1.00 51.66 85 ALA A C 1
ATOM 665 O O . ALA A 1 85 ? 22.954 30.984 13.700 1.00 51.66 85 ALA A O 1
ATOM 666 N N . GLN A 1 86 ? 21.455 32.588 13.223 1.00 50.88 86 GLN A N 1
ATOM 667 C CA . GLN A 1 86 ? 22.025 33.578 14.149 1.00 50.88 86 GLN A CA 1
ATOM 668 C C . GLN A 1 86 ? 21.378 33.533 15.551 1.00 50.88 86 GLN A C 1
ATOM 670 O O . GLN A 1 86 ? 21.940 34.072 16.500 1.00 50.88 86 GLN A O 1
ATOM 675 N N . VAL A 1 87 ? 20.225 32.862 15.682 1.00 43.25 87 VAL A N 1
ATOM 676 C CA . VAL A 1 87 ? 19.553 32.471 16.937 1.00 43.25 87 VAL A CA 1
ATOM 677 C C . VAL A 1 87 ? 18.892 31.096 16.713 1.00 43.25 87 VAL A C 1
ATOM 679 O O . VAL A 1 87 ? 18.633 30.713 15.573 1.00 43.25 87 VAL A O 1
ATOM 682 N N . ASP A 1 88 ? 18.672 30.349 17.795 1.00 45.31 88 ASP A N 1
ATOM 683 C CA . ASP A 1 88 ? 18.195 28.959 17.838 1.00 45.31 88 ASP A CA 1
ATOM 684 C C . ASP A 1 88 ? 16.899 28.632 17.059 1.00 45.31 88 ASP A C 1
ATOM 686 O O . ASP A 1 88 ? 15.972 29.438 17.001 1.00 45.31 88 ASP A O 1
ATOM 690 N N . LYS A 1 89 ? 16.808 27.366 16.610 1.00 46.81 89 LYS A N 1
ATOM 691 C CA . LYS A 1 89 ? 15.614 26.668 16.066 1.00 46.81 89 LYS A CA 1
ATOM 692 C C . LYS A 1 89 ? 15.015 27.208 14.755 1.00 46.81 89 LYS A C 1
ATOM 694 O O . LYS A 1 89 ? 13.905 27.726 14.730 1.00 46.81 89 LYS A O 1
ATOM 699 N N . ASP A 1 90 ? 15.737 27.014 13.649 1.00 45.94 90 ASP A N 1
ATOM 700 C CA . ASP A 1 90 ? 15.380 25.983 12.647 1.00 45.94 90 ASP A CA 1
ATOM 701 C C . ASP A 1 90 ? 16.338 26.028 11.439 1.00 45.94 90 ASP A C 1
ATOM 703 O O . ASP A 1 90 ? 16.612 27.083 10.864 1.00 45.94 90 ASP A O 1
ATOM 707 N N . GLN A 1 91 ? 16.873 24.871 11.029 1.00 53.28 91 GLN A N 1
ATOM 708 C CA . GLN A 1 91 ? 17.839 24.787 9.924 1.00 53.28 91 GLN A CA 1
ATOM 709 C C . GLN A 1 91 ? 17.135 24.781 8.560 1.00 53.28 91 GLN A C 1
ATOM 711 O O . GLN A 1 91 ? 16.866 23.730 7.979 1.00 53.28 91 GLN A O 1
ATOM 716 N N . MET A 1 92 ? 16.862 25.973 8.024 1.00 56.47 92 MET A N 1
ATOM 717 C CA . MET A 1 92 ? 16.337 26.111 6.663 1.00 56.47 92 MET A CA 1
ATOM 718 C C . MET A 1 92 ? 17.365 25.655 5.619 1.00 56.47 92 MET A C 1
ATOM 720 O O . MET A 1 92 ? 18.472 26.195 5.529 1.00 56.47 92 MET A O 1
ATOM 724 N N . HIS A 1 93 ? 16.957 24.702 4.783 1.00 62.53 93 HIS A N 1
ATOM 725 C CA . HIS A 1 93 ? 17.686 24.283 3.588 1.00 62.53 93 HIS A CA 1
ATOM 726 C C . HIS A 1 93 ? 17.716 25.419 2.553 1.00 62.53 93 HIS A C 1
ATOM 728 O O . HIS A 1 93 ? 16.685 26.038 2.289 1.00 62.53 93 HIS A O 1
ATOM 734 N N . CYS A 1 94 ? 18.890 25.725 1.994 1.00 60.91 94 CYS A N 1
ATOM 735 C CA . CYS A 1 94 ? 19.076 26.842 1.057 1.00 60.91 94 CYS A CA 1
ATOM 736 C C . CYS A 1 94 ? 19.714 26.454 -0.289 1.00 60.91 94 CYS A C 1
ATOM 738 O O . CYS A 1 94 ? 19.946 27.324 -1.126 1.00 60.91 94 CYS A O 1
ATOM 740 N N . GLY A 1 95 ? 19.964 25.163 -0.533 1.00 63.16 95 GLY A N 1
ATOM 741 C CA . GLY A 1 95 ? 20.451 24.664 -1.822 1.00 63.16 95 GLY A CA 1
ATOM 742 C C . GLY A 1 95 ? 21.084 23.274 -1.739 1.00 63.16 95 GLY A C 1
ATOM 743 O O . GLY A 1 95 ? 21.381 22.771 -0.657 1.00 63.16 95 GLY A O 1
ATOM 744 N N . ARG A 1 96 ? 21.301 22.627 -2.888 1.00 67.38 96 ARG A N 1
ATOM 745 C CA . ARG A 1 96 ? 22.128 21.412 -2.991 1.00 67.38 96 ARG A CA 1
ATOM 746 C C . ARG A 1 96 ? 23.195 21.614 -4.059 1.00 67.38 96 ARG A C 1
ATOM 748 O O . ARG A 1 96 ? 22.861 22.014 -5.170 1.00 67.38 96 ARG A O 1
ATOM 755 N N . ILE A 1 97 ? 24.446 21.300 -3.739 1.00 68.44 97 ILE A N 1
ATOM 756 C CA . ILE A 1 97 ? 25.564 21.292 -4.687 1.00 68.44 97 ILE A CA 1
ATOM 757 C C . ILE A 1 97 ? 26.006 19.842 -4.881 1.00 68.44 97 ILE A C 1
ATOM 759 O O . ILE A 1 97 ? 26.301 19.137 -3.917 1.00 68.44 97 ILE A O 1
ATOM 763 N N . ARG A 1 98 ? 26.052 19.382 -6.136 1.00 67.81 98 ARG A N 1
ATOM 764 C CA . ARG A 1 98 ? 26.650 18.090 -6.487 1.00 67.81 98 ARG A CA 1
ATOM 765 C C . ARG A 1 98 ? 28.163 18.272 -6.595 1.00 67.81 98 ARG A C 1
ATOM 767 O O . ARG A 1 98 ? 28.646 18.804 -7.589 1.00 67.81 98 ARG A O 1
ATOM 774 N N . CYS A 1 99 ? 28.897 17.823 -5.586 1.00 67.62 99 CYS A N 1
ATOM 775 C CA . CYS A 1 99 ? 30.354 17.894 -5.548 1.00 67.62 99 CYS A CA 1
ATOM 776 C C . CYS A 1 99 ? 30.948 16.554 -5.992 1.00 67.62 99 CYS A C 1
ATOM 778 O O . CYS A 1 99 ? 30.487 15.501 -5.557 1.00 67.62 99 CYS A O 1
ATOM 780 N N . THR A 1 100 ? 31.987 16.581 -6.829 1.00 69.19 100 THR A N 1
ATOM 781 C CA . THR A 1 100 ? 32.805 15.392 -7.117 1.00 69.19 100 THR A CA 1
ATOM 782 C C . THR A 1 100 ? 34.188 15.596 -6.528 1.00 69.19 100 THR A C 1
ATOM 784 O O . THR A 1 100 ? 34.889 16.530 -6.899 1.00 69.19 100 THR A O 1
ATOM 787 N N . PHE A 1 101 ? 34.564 14.717 -5.609 1.00 71.81 101 PHE A N 1
ATOM 788 C CA . PHE A 1 101 ? 35.862 14.698 -4.954 1.00 71.81 101 PHE A CA 1
ATOM 789 C C . PHE A 1 101 ? 36.748 13.675 -5.661 1.00 71.81 101 PHE A C 1
ATOM 791 O O . PHE A 1 101 ? 36.301 12.556 -5.927 1.00 71.81 101 PHE A O 1
ATOM 798 N N . ALA A 1 102 ? 37.994 14.047 -5.949 1.00 67.44 102 ALA A N 1
ATOM 799 C CA . ALA A 1 102 ? 38.996 13.155 -6.515 1.00 67.44 102 ALA A CA 1
ATOM 800 C C . ALA A 1 102 ? 40.315 13.284 -5.742 1.00 67.44 102 ALA A C 1
ATOM 802 O O . ALA A 1 102 ? 40.776 14.394 -5.484 1.00 67.44 102 ALA A O 1
ATOM 803 N N . LEU A 1 103 ? 40.927 12.154 -5.390 1.00 69.06 103 LEU A N 1
ATOM 804 C CA . LEU A 1 103 ? 42.310 12.074 -4.920 1.00 69.06 103 LEU A CA 1
ATOM 805 C C . LEU A 1 103 ? 43.166 11.513 -6.057 1.00 69.06 103 LEU A C 1
ATOM 807 O O . LEU A 1 103 ? 42.857 10.451 -6.599 1.00 69.06 103 LEU A O 1
ATOM 811 N N . ARG A 1 104 ? 44.230 12.236 -6.410 1.00 65.69 104 ARG A N 1
ATOM 812 C CA . ARG A 1 104 ? 45.157 11.934 -7.510 1.00 65.69 104 ARG A CA 1
ATOM 813 C C . ARG A 1 104 ? 46.594 12.062 -7.026 1.00 65.69 104 ARG A C 1
ATOM 815 O O . ARG A 1 104 ? 46.880 12.876 -6.149 1.00 65.69 104 ARG A O 1
ATOM 822 N N . GLU A 1 105 ? 47.500 11.304 -7.628 1.00 58.28 105 GLU A N 1
ATOM 823 C CA . GLU A 1 105 ? 48.936 11.523 -7.454 1.00 58.28 105 GLU A CA 1
ATOM 824 C C . GLU A 1 105 ? 49.383 12.772 -8.239 1.00 58.28 105 GLU A C 1
ATOM 826 O O . GLU A 1 105 ? 49.080 12.912 -9.427 1.00 58.28 105 GLU A O 1
ATOM 831 N N . LYS A 1 106 ? 50.105 13.698 -7.590 1.00 47.41 106 LYS A N 1
ATOM 832 C CA . LYS A 1 106 ? 50.573 14.949 -8.216 1.00 47.41 106 LYS A CA 1
ATOM 833 C C . LYS A 1 106 ? 51.862 14.716 -9.015 1.00 47.41 106 LYS A C 1
ATOM 835 O O . LYS A 1 106 ? 52.955 15.039 -8.558 1.00 47.41 106 LYS A O 1
ATOM 840 N N . VAL A 1 107 ? 51.723 14.161 -10.218 1.00 52.75 107 VAL A N 1
ATOM 841 C CA . VAL A 1 107 ? 52.840 13.937 -11.154 1.00 52.75 107 VAL A CA 1
ATOM 842 C C . VAL A 1 107 ? 53.352 15.277 -11.725 1.00 52.75 107 VAL A C 1
ATOM 844 O O . VAL A 1 107 ? 52.569 16.008 -12.337 1.00 52.75 107 VAL A O 1
ATOM 847 N N . PRO A 1 108 ? 54.649 15.625 -11.590 1.00 40.69 108 PRO A N 1
ATOM 848 C CA . PRO A 1 108 ? 55.211 16.827 -12.211 1.00 40.69 108 PRO A CA 1
ATOM 849 C C . PRO A 1 108 ? 55.270 16.710 -13.744 1.00 40.69 108 PRO A C 1
ATOM 851 O O . PRO A 1 108 ? 55.816 15.748 -14.282 1.00 40.69 108 PRO A O 1
ATOM 854 N N . MET A 1 109 ? 54.754 17.708 -14.471 1.00 32.28 109 MET A N 1
ATOM 855 C CA . MET A 1 109 ? 54.763 17.699 -15.940 1.00 32.28 109 MET A CA 1
ATOM 856 C C . MET A 1 109 ? 56.178 17.825 -16.530 1.00 32.28 109 MET A C 1
ATOM 858 O O . MET A 1 109 ? 56.777 18.902 -16.512 1.00 32.28 109 MET A O 1
ATOM 862 N N . MET A 1 110 ? 56.661 16.766 -17.187 1.00 32.84 110 MET A N 1
ATOM 863 C CA . MET A 1 110 ? 57.725 16.874 -18.193 1.00 32.84 110 MET A CA 1
ATOM 864 C C . MET A 1 110 ? 57.124 17.061 -19.595 1.00 32.84 110 MET A C 1
ATOM 866 O O . MET A 1 110 ? 56.087 16.493 -19.929 1.00 32.84 110 MET A O 1
ATOM 870 N N . ARG A 1 111 ? 57.765 17.893 -20.425 1.00 31.78 111 ARG A N 1
ATOM 871 C CA . ARG A 1 111 ? 57.252 18.275 -21.755 1.00 31.78 111 ARG A CA 1
ATOM 872 C C . ARG A 1 111 ? 57.388 17.127 -22.774 1.00 31.78 111 ARG A C 1
ATOM 874 O O . ARG A 1 111 ? 58.419 16.456 -22.770 1.00 31.78 111 ARG A O 1
ATOM 881 N N . PRO A 1 112 ? 56.423 16.940 -23.696 1.00 34.09 112 PRO A N 1
ATOM 882 C CA . PRO A 1 112 ? 56.480 15.876 -24.697 1.00 34.09 112 PRO A CA 1
ATOM 883 C C . PRO A 1 112 ? 57.562 16.121 -25.762 1.00 34.09 112 PRO A C 1
ATOM 885 O O . PRO A 1 112 ? 57.761 17.245 -26.232 1.00 34.09 112 PRO A O 1
ATOM 888 N N . ALA A 1 113 ? 58.229 15.045 -26.186 1.00 30.94 113 ALA A N 1
ATOM 889 C CA . ALA A 1 113 ? 59.166 15.049 -27.309 1.00 30.94 113 ALA A CA 1
ATOM 890 C C . ALA A 1 113 ? 58.443 14.825 -28.653 1.00 30.94 113 ALA A C 1
ATOM 892 O O . ALA A 1 113 ? 57.391 14.191 -28.714 1.00 30.94 113 ALA A O 1
ATOM 893 N N . LYS A 1 114 ? 59.012 15.349 -29.748 1.00 30.48 114 LYS A N 1
ATOM 894 C CA . LYS A 1 114 ? 58.435 15.248 -31.102 1.00 30.48 114 LYS A CA 1
ATOM 895 C C . LYS A 1 114 ? 58.685 13.866 -31.740 1.00 30.48 114 LYS A C 1
ATOM 897 O O . LYS A 1 114 ? 59.759 13.305 -31.521 1.00 30.48 114 LYS A O 1
ATOM 902 N N . PRO A 1 115 ? 57.765 13.356 -32.583 1.00 36.72 115 PRO A N 1
ATOM 903 C CA . PRO A 1 115 ? 57.956 12.099 -33.307 1.00 36.72 115 PRO A CA 1
ATOM 904 C C . PRO A 1 115 ? 59.010 12.212 -34.424 1.00 36.72 115 PRO A C 1
ATOM 906 O O . PRO A 1 115 ? 59.299 13.301 -34.926 1.00 36.72 115 PRO A O 1
ATOM 909 N N . 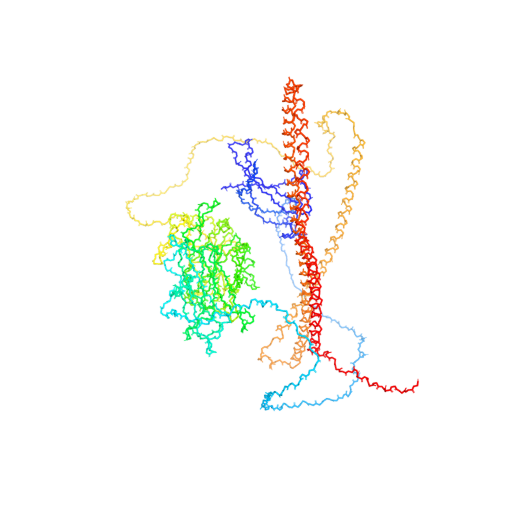LYS A 1 116 ? 59.539 11.060 -34.852 1.00 30.55 116 LYS A N 1
ATOM 910 C CA . LYS A 1 116 ? 60.325 10.877 -36.085 1.00 30.55 116 LYS A CA 1
ATOM 911 C C . LYS A 1 116 ? 59.822 9.649 -36.851 1.00 30.55 116 LYS A C 1
ATOM 913 O O . LYS A 1 116 ? 59.212 8.765 -36.261 1.00 30.55 116 LYS A O 1
ATOM 918 N N . ILE A 1 117 ? 60.065 9.646 -38.160 1.00 32.44 117 ILE A N 1
ATOM 919 C CA . ILE A 1 117 ? 59.522 8.697 -39.145 1.00 32.44 117 ILE A CA 1
ATOM 920 C C . ILE A 1 117 ? 60.596 7.656 -39.539 1.00 32.44 117 ILE A C 1
ATOM 922 O O . ILE A 1 117 ? 61.789 7.889 -39.343 1.00 32.44 117 ILE A O 1
ATOM 926 N N . GLU A 1 118 ? 60.140 6.506 -40.042 1.00 33.94 118 GLU A N 1
ATOM 927 C CA . GLU A 1 118 ? 60.893 5.307 -40.466 1.00 33.94 118 GLU A CA 1
ATOM 928 C C . GLU A 1 118 ? 61.810 5.528 -41.704 1.00 33.94 118 GLU A C 1
ATOM 930 O O . GLU A 1 118 ? 61.819 6.636 -42.254 1.00 33.94 118 GLU A O 1
ATOM 935 N N . PRO A 1 119 ? 62.587 4.513 -42.175 1.00 37.41 119 PRO A N 1
ATOM 936 C CA . PRO A 1 119 ? 62.006 3.522 -43.113 1.00 37.41 119 PRO A CA 1
ATOM 937 C C . PRO A 1 119 ? 62.571 2.068 -43.112 1.00 37.41 119 PRO A C 1
ATOM 939 O O . PRO A 1 119 ? 63.766 1.837 -42.963 1.00 37.41 119 PRO A O 1
ATOM 942 N N . ASN A 1 120 ? 61.679 1.112 -43.415 1.00 31.08 120 ASN A N 1
ATOM 943 C CA . ASN A 1 120 ? 61.817 -0.131 -44.217 1.00 31.08 120 ASN A CA 1
ATOM 944 C C . ASN A 1 120 ? 63.160 -0.890 -44.396 1.00 31.08 120 ASN A C 1
ATOM 946 O O . ASN A 1 120 ? 64.100 -0.386 -45.006 1.00 31.08 120 ASN A O 1
ATOM 950 N N . ALA A 1 121 ? 63.103 -2.218 -44.183 1.00 28.30 121 ALA A N 1
ATOM 951 C CA . ALA A 1 121 ? 63.692 -3.241 -45.073 1.00 28.30 121 ALA A CA 1
ATOM 952 C C . ALA A 1 121 ? 62.966 -4.602 -44.907 1.00 28.30 121 ALA A C 1
ATOM 954 O O . ALA A 1 121 ? 62.323 -4.835 -43.887 1.00 28.30 121 ALA A O 1
ATOM 955 N N . SER A 1 122 ? 63.049 -5.508 -45.893 1.00 28.47 122 SER A N 1
ATOM 956 C CA . SER A 1 122 ? 62.290 -6.779 -45.929 1.00 28.47 122 SER A CA 1
ATOM 957 C C . SER A 1 122 ? 63.163 -8.010 -46.211 1.00 28.47 122 SER A C 1
ATOM 959 O O . SER A 1 122 ? 64.200 -7.876 -46.855 1.00 28.47 122 SER A O 1
ATOM 961 N N . THR A 1 123 ? 62.740 -9.204 -45.754 1.00 28.30 123 THR A N 1
ATOM 962 C CA . THR A 1 123 ? 62.669 -10.495 -46.503 1.00 28.30 123 THR A CA 1
ATOM 963 C C . THR A 1 123 ? 62.414 -11.709 -45.580 1.00 28.30 123 THR A C 1
ATOM 965 O O . THR A 1 123 ? 62.510 -11.629 -44.360 1.00 28.30 123 THR A O 1
ATOM 968 N N . SER A 1 124 ? 62.052 -12.848 -46.182 1.00 26.31 124 SER A N 1
ATOM 969 C CA . SER A 1 124 ? 61.924 -14.199 -45.592 1.00 26.31 124 SER A CA 1
ATOM 970 C C . SER A 1 124 ? 62.452 -15.226 -46.631 1.00 26.31 124 SER A C 1
ATOM 972 O O . SER A 1 124 ? 62.964 -14.769 -47.658 1.00 26.31 124 SER A O 1
ATOM 974 N N . PRO A 1 125 ? 62.310 -16.570 -46.510 1.00 47.34 125 PRO A N 1
ATOM 975 C CA . PRO A 1 125 ? 62.002 -17.446 -45.364 1.00 47.34 125 PRO A CA 1
ATOM 976 C C . PRO A 1 125 ? 63.003 -18.636 -45.229 1.00 47.34 125 PRO A C 1
ATOM 978 O O . PRO A 1 125 ? 63.880 -18.808 -46.077 1.00 47.34 125 PRO A O 1
ATOM 981 N N . LYS A 1 126 ? 62.821 -19.536 -44.238 1.00 27.38 126 LYS A N 1
ATOM 982 C CA . LYS A 1 126 ? 63.121 -20.992 -44.356 1.00 27.38 126 LYS A CA 1
ATOM 983 C C . LYS A 1 126 ? 62.597 -21.836 -43.178 1.00 27.38 126 LYS A C 1
ATOM 985 O O . LYS A 1 126 ? 62.258 -21.315 -42.121 1.00 27.38 126 LYS A O 1
ATOM 990 N N . SER A 1 127 ? 62.525 -23.152 -43.389 1.00 24.89 127 SER A N 1
ATOM 991 C CA . SER A 1 127 ? 62.014 -24.195 -42.472 1.00 24.89 127 SER A CA 1
ATOM 992 C C . SER A 1 127 ? 62.798 -25.512 -42.721 1.00 24.89 127 SER A C 1
ATOM 994 O O . SER A 1 127 ? 63.716 -25.491 -43.542 1.00 24.89 127 SER A O 1
ATOM 996 N N . PRO A 1 128 ? 62.405 -26.681 -42.175 1.00 47.44 128 PRO A N 1
ATOM 997 C CA . PRO A 1 128 ? 62.391 -27.093 -40.762 1.00 47.44 128 PRO A CA 1
ATOM 998 C C . PRO A 1 128 ? 63.272 -28.353 -40.518 1.00 47.44 128 PRO A C 1
ATOM 1000 O O . PRO A 1 128 ? 63.790 -28.935 -41.467 1.00 47.44 128 PRO A O 1
ATOM 1003 N N . LEU A 1 129 ? 63.387 -28.848 -39.273 1.00 28.03 129 LEU A N 1
ATOM 1004 C CA . LEU A 1 129 ? 63.947 -30.187 -38.981 1.00 28.03 129 LEU A CA 1
ATOM 1005 C C . LEU A 1 129 ? 63.199 -30.941 -37.859 1.00 28.03 129 LEU A C 1
ATOM 1007 O O . LEU A 1 129 ? 62.420 -30.356 -37.111 1.00 28.03 129 LEU A O 1
ATOM 1011 N N . ILE A 1 130 ? 63.408 -32.264 -37.808 1.00 31.27 130 ILE A N 1
ATOM 1012 C CA . ILE A 1 130 ? 62.556 -33.288 -37.161 1.00 31.27 130 ILE A CA 1
ATOM 1013 C C . ILE A 1 130 ? 63.315 -34.024 -36.020 1.00 31.27 130 ILE A C 1
ATOM 1015 O O . ILE A 1 130 ? 64.538 -34.151 -36.106 1.00 31.27 130 ILE A O 1
ATOM 1019 N N . PRO A 1 131 ? 62.635 -34.499 -34.947 1.00 38.62 131 PRO A N 1
ATOM 1020 C CA . PRO A 1 131 ? 63.274 -34.994 -33.711 1.00 38.62 131 PRO A CA 1
ATOM 1021 C C . PRO A 1 131 ? 63.722 -36.475 -33.728 1.00 38.62 131 PRO A C 1
ATOM 1023 O O . PRO A 1 131 ? 63.470 -37.218 -34.678 1.00 38.62 131 PRO A O 1
ATOM 1026 N N . LYS A 1 132 ? 64.347 -36.928 -32.624 1.00 27.80 132 LYS A N 1
ATOM 1027 C CA . LYS A 1 132 ? 64.731 -38.331 -32.352 1.00 27.80 132 LYS A CA 1
ATOM 1028 C C . LYS A 1 132 ? 64.266 -38.837 -30.970 1.00 27.80 132 LYS A C 1
ATOM 1030 O O . LYS A 1 132 ? 64.033 -38.050 -30.060 1.00 27.80 132 LYS A O 1
ATOM 1035 N N . LYS A 1 133 ? 64.143 -40.169 -30.869 1.00 27.16 133 LYS A N 1
ATOM 1036 C CA . LYS A 1 133 ? 63.892 -41.012 -29.670 1.00 27.16 133 LYS A CA 1
ATOM 1037 C C . LYS A 1 133 ? 65.246 -41.415 -29.017 1.00 27.16 133 LYS A C 1
ATOM 1039 O O . LYS A 1 133 ? 66.269 -41.009 -29.564 1.00 27.16 133 LYS A O 1
ATOM 1044 N N . THR A 1 134 ? 65.397 -42.204 -27.940 1.00 30.55 134 THR A N 1
ATOM 1045 C CA . THR A 1 134 ? 64.528 -43.024 -27.036 1.00 30.55 134 THR A CA 1
ATOM 1046 C C . THR A 1 134 ? 65.214 -43.029 -25.636 1.00 30.55 134 THR A C 1
ATOM 1048 O O . THR A 1 134 ? 66.299 -42.469 -25.539 1.00 30.55 134 THR A O 1
ATOM 1051 N N . GLU A 1 135 ? 64.646 -43.451 -24.497 1.00 28.86 135 GLU A N 1
ATOM 1052 C CA . GLU A 1 135 ? 64.436 -44.808 -23.901 1.00 28.86 135 GLU A CA 1
ATOM 1053 C C . GLU A 1 135 ? 63.618 -44.578 -22.581 1.00 28.86 135 GLU A C 1
ATOM 1055 O O . GLU A 1 135 ? 63.616 -43.452 -22.086 1.00 28.86 135 GLU A O 1
ATOM 1060 N N . LEU A 1 136 ? 62.733 -45.439 -22.039 1.00 28.20 136 LEU A N 1
ATOM 1061 C CA . LEU A 1 136 ? 62.851 -46.835 -21.546 1.00 28.20 136 LEU A CA 1
ATOM 1062 C C . LEU A 1 136 ? 63.871 -46.970 -20.383 1.00 28.20 136 LEU A C 1
ATOM 1064 O O . LEU A 1 136 ? 64.970 -46.447 -20.489 1.00 28.20 136 LEU A O 1
ATOM 1068 N N . ASP A 1 137 ? 63.606 -47.612 -19.234 1.00 26.62 137 ASP A N 1
ATOM 1069 C CA . ASP A 1 137 ? 62.420 -48.342 -18.735 1.00 26.62 137 ASP A CA 1
ATOM 1070 C C . ASP A 1 137 ? 62.355 -48.311 -17.186 1.00 26.62 137 ASP A C 1
ATOM 1072 O O . ASP A 1 137 ? 63.381 -48.506 -16.534 1.00 26.62 137 ASP A O 1
ATOM 1076 N N . ALA A 1 138 ? 61.162 -48.158 -16.584 1.00 25.34 138 ALA A N 1
ATOM 1077 C CA . ALA A 1 138 ? 60.901 -48.456 -15.160 1.00 25.34 138 ALA A CA 1
ATOM 1078 C C . ALA A 1 138 ? 59.391 -48.556 -14.820 1.00 25.34 138 ALA A C 1
ATOM 1080 O O . ALA A 1 138 ? 58.544 -48.005 -15.515 1.00 25.34 138 ALA A O 1
ATOM 1081 N N . GLU A 1 139 ? 59.075 -49.210 -13.692 1.00 29.39 139 GLU A N 1
ATOM 1082 C CA . GLU A 1 139 ? 57.807 -49.078 -12.939 1.00 29.39 139 GLU A CA 1
ATOM 1083 C C . GLU A 1 139 ? 56.482 -49.514 -13.623 1.00 29.39 139 GLU A C 1
ATOM 1085 O O . GLU A 1 139 ? 55.429 -48.924 -13.392 1.00 29.39 139 GLU A O 1
ATOM 1090 N N . ASN A 1 140 ? 56.466 -50.622 -14.378 1.00 27.66 140 ASN A N 1
ATOM 1091 C CA . ASN A 1 140 ? 55.206 -51.324 -14.703 1.00 27.66 140 ASN A CA 1
ATOM 1092 C C . ASN A 1 140 ? 55.217 -52.808 -14.286 1.00 27.66 140 ASN A C 1
ATOM 1094 O O . ASN A 1 140 ? 55.140 -53.718 -15.111 1.00 27.66 140 ASN A O 1
ATOM 1098 N N . ARG A 1 141 ? 55.338 -53.062 -12.972 1.00 29.72 141 ARG A N 1
ATOM 1099 C CA . ARG A 1 141 ? 55.221 -54.404 -12.363 1.00 29.72 141 ARG A CA 1
ATOM 1100 C C . ARG A 1 141 ? 54.545 -54.391 -10.982 1.00 29.72 141 ARG A C 1
ATOM 1102 O O . ARG A 1 141 ? 55.212 -54.630 -9.979 1.00 29.72 141 ARG A O 1
ATOM 1109 N N . LYS A 1 142 ? 53.218 -54.174 -10.945 1.00 30.14 142 LYS A N 1
ATOM 1110 C CA . LYS A 1 142 ? 52.251 -54.791 -9.989 1.00 30.14 142 LYS A CA 1
ATOM 1111 C C . LYS A 1 142 ? 50.835 -54.202 -10.133 1.00 30.14 142 LYS A C 1
ATOM 1113 O O . LYS A 1 142 ? 50.529 -53.220 -9.463 1.00 30.14 142 LYS A O 1
ATOM 1118 N N . ARG A 1 143 ? 49.972 -54.844 -10.946 1.00 28.38 143 ARG A N 1
ATOM 1119 C CA . ARG A 1 143 ? 48.492 -54.988 -10.775 1.00 28.38 143 ARG A CA 1
ATOM 1120 C C . ARG A 1 143 ? 47.792 -55.508 -12.050 1.00 28.38 143 ARG A C 1
ATOM 1122 O O . ARG A 1 143 ? 46.918 -54.837 -12.590 1.00 28.38 143 ARG A O 1
ATOM 1129 N N . GLN A 1 144 ? 48.128 -56.717 -12.515 1.00 27.52 144 GLN A N 1
ATOM 1130 C CA . GLN A 1 144 ? 47.224 -57.450 -13.422 1.00 27.52 144 GLN A CA 1
ATOM 1131 C C . GLN A 1 144 ? 47.378 -58.983 -13.390 1.00 27.52 144 GLN A C 1
ATOM 1133 O O . GLN A 1 144 ? 47.474 -59.635 -14.416 1.00 27.52 144 GLN A O 1
ATOM 1138 N N . GLU A 1 145 ? 47.342 -59.533 -12.180 1.00 28.47 145 GLU A N 1
ATOM 1139 C CA . GLU A 1 145 ? 46.982 -60.912 -11.814 1.00 28.47 145 GLU A CA 1
ATOM 1140 C C . GLU A 1 145 ? 46.504 -60.800 -10.347 1.00 28.47 145 GLU A C 1
ATOM 1142 O O . GLU A 1 145 ? 47.049 -59.985 -9.599 1.00 28.47 145 GLU A O 1
ATOM 1147 N N . GLU A 1 146 ? 45.445 -61.459 -9.875 1.00 28.48 146 GLU A N 1
ATOM 1148 C CA . GLU A 1 146 ? 44.678 -62.583 -10.433 1.00 28.48 146 GLU A CA 1
ATOM 1149 C C . GLU A 1 146 ? 43.198 -62.225 -10.717 1.00 28.48 146 GLU A C 1
ATOM 1151 O O . GLU A 1 146 ? 42.677 -61.209 -10.257 1.00 28.48 146 GLU A O 1
ATOM 1156 N N . THR A 1 147 ? 42.476 -63.110 -11.419 1.00 26.28 147 THR A N 1
ATOM 1157 C CA . THR A 1 147 ? 40.999 -63.114 -11.469 1.00 26.28 147 THR A CA 1
ATOM 1158 C C . THR A 1 147 ? 40.445 -64.515 -11.204 1.00 26.28 147 THR A C 1
ATOM 1160 O O . THR A 1 147 ? 40.804 -65.448 -11.922 1.00 26.28 147 THR A O 1
ATOM 1163 N N . LYS A 1 148 ? 39.533 -64.665 -10.222 1.00 27.89 148 LYS A N 1
ATOM 1164 C CA . LYS A 1 148 ? 38.459 -65.691 -10.180 1.00 27.89 148 LYS A CA 1
ATOM 1165 C C . LYS A 1 148 ? 37.577 -65.590 -8.923 1.00 27.89 148 LYS A C 1
ATOM 1167 O O . LYS A 1 148 ? 38.043 -65.137 -7.886 1.00 27.89 148 LYS A O 1
ATOM 1172 N N . LYS A 1 149 ? 36.354 -66.138 -9.048 1.00 30.45 149 LYS A N 1
ATOM 1173 C CA . LYS A 1 149 ? 35.264 -66.249 -8.045 1.00 30.45 149 LYS A CA 1
ATOM 1174 C C . LYS A 1 149 ? 34.586 -64.909 -7.675 1.00 30.45 149 LYS A C 1
ATOM 1176 O O . LYS A 1 149 ? 35.264 -63.906 -7.517 1.00 30.45 149 LYS A O 1
ATOM 1181 N N . GLU A 1 150 ? 33.259 -64.810 -7.545 1.00 28.20 150 GLU A N 1
ATOM 1182 C CA . GLU A 1 150 ? 32.176 -65.754 -7.892 1.00 28.20 150 GLU A CA 1
ATOM 1183 C C . GLU A 1 150 ? 30.918 -64.991 -8.377 1.00 28.20 150 GLU A C 1
ATOM 1185 O O . GLU A 1 150 ? 30.895 -63.761 -8.355 1.00 28.20 150 GLU A O 1
ATOM 1190 N N . ALA A 1 151 ? 29.907 -65.691 -8.904 1.00 29.30 151 ALA A N 1
ATOM 1191 C CA . ALA A 1 151 ? 28.819 -65.085 -9.686 1.00 29.30 151 ALA A CA 1
ATOM 1192 C C . ALA A 1 151 ? 27.596 -64.623 -8.862 1.00 29.30 151 ALA A C 1
ATOM 1194 O O . ALA A 1 151 ? 27.291 -65.177 -7.809 1.00 29.30 151 ALA A O 1
ATOM 1195 N N . ALA A 1 152 ? 26.837 -63.662 -9.408 1.00 29.88 152 ALA A N 1
ATOM 1196 C CA . ALA A 1 152 ? 25.548 -63.197 -8.882 1.00 29.88 152 ALA A CA 1
ATOM 1197 C C . ALA A 1 152 ? 24.389 -63.475 -9.878 1.00 29.88 152 ALA A C 1
ATOM 1199 O O . ALA A 1 152 ? 24.618 -63.448 -11.090 1.00 29.88 152 ALA A O 1
ATOM 1200 N N . PRO A 1 153 ? 23.155 -63.756 -9.405 1.00 37.75 153 PRO A N 1
ATOM 1201 C CA . PRO A 1 153 ? 22.043 -64.224 -10.246 1.00 37.75 153 PRO A CA 1
ATOM 1202 C C . PRO A 1 153 ? 21.267 -63.107 -10.991 1.00 37.75 153 PRO A C 1
ATOM 1204 O O . PRO A 1 153 ? 21.329 -61.939 -10.604 1.00 37.75 153 PRO A O 1
ATOM 1207 N N . PRO A 1 154 ? 20.500 -63.451 -12.052 1.00 39.66 154 PRO A N 1
ATOM 1208 C CA . PRO A 1 154 ? 19.830 -62.488 -12.937 1.00 39.66 154 PRO A CA 1
ATOM 1209 C C . PRO A 1 154 ? 18.500 -61.915 -12.388 1.00 39.66 154 PRO A C 1
ATOM 1211 O O . PRO A 1 154 ? 17.855 -62.531 -11.533 1.00 39.66 154 PRO A O 1
ATOM 1214 N N . PRO A 1 155 ? 18.031 -60.762 -12.913 1.00 35.53 155 PRO A N 1
ATOM 1215 C CA . PRO A 1 155 ? 16.833 -60.075 -12.425 1.00 35.53 155 PRO A CA 1
ATOM 1216 C C . PRO A 1 155 ? 15.525 -60.798 -12.788 1.00 35.53 155 PRO A C 1
ATOM 1218 O O . PRO A 1 155 ? 15.341 -61.268 -13.912 1.00 35.53 155 PRO A O 1
ATOM 1221 N N . ARG A 1 156 ? 14.563 -60.820 -11.853 1.00 31.75 156 ARG A N 1
ATOM 1222 C CA . ARG A 1 156 ? 13.196 -61.322 -12.087 1.00 31.75 156 ARG A CA 1
ATOM 1223 C C . ARG A 1 156 ? 12.207 -60.191 -12.395 1.00 31.75 156 ARG A C 1
ATOM 1225 O O . ARG A 1 156 ? 12.359 -59.061 -11.940 1.00 31.75 156 ARG A O 1
ATOM 1232 N N . ARG A 1 157 ? 11.192 -60.517 -13.204 1.00 32.94 157 ARG A N 1
ATOM 1233 C CA . ARG A 1 157 ? 10.159 -59.592 -13.707 1.00 32.94 157 ARG A CA 1
ATOM 1234 C C . ARG A 1 157 ? 9.186 -59.150 -12.603 1.00 32.94 157 ARG A C 1
ATOM 1236 O O . ARG A 1 157 ? 8.921 -59.910 -11.676 1.00 32.94 157 ARG A O 1
ATOM 1243 N N . ARG A 1 158 ? 8.593 -57.961 -12.767 1.00 33.03 158 ARG A N 1
ATOM 1244 C CA . ARG A 1 158 ? 7.455 -57.482 -11.959 1.00 33.03 158 ARG A CA 1
ATOM 1245 C C . ARG A 1 158 ? 6.182 -58.291 -12.277 1.00 33.03 158 ARG A C 1
ATOM 1247 O O . ARG A 1 158 ? 5.846 -58.390 -13.457 1.00 33.03 158 ARG A O 1
ATOM 1254 N N . PRO A 1 159 ? 5.438 -58.791 -11.278 1.00 31.30 159 PRO A N 1
ATOM 1255 C CA . PRO A 1 159 ? 4.008 -59.071 -11.397 1.00 31.30 159 PRO A CA 1
ATOM 1256 C C . PRO A 1 159 ? 3.191 -57.776 -11.235 1.00 31.30 159 PRO A C 1
ATOM 1258 O O . PRO A 1 159 ? 3.663 -56.814 -10.628 1.00 31.30 159 PRO A O 1
ATOM 1261 N N . ALA A 1 160 ? 1.955 -57.760 -11.736 1.00 34.25 160 ALA A N 1
ATOM 1262 C CA . ALA A 1 160 ? 0.974 -56.732 -11.382 1.00 34.25 160 ALA A CA 1
ATOM 1263 C C . ALA A 1 160 ? 0.349 -57.032 -10.005 1.00 34.25 160 ALA A C 1
ATOM 1265 O O . ALA A 1 160 ? 0.249 -58.195 -9.614 1.00 34.25 160 ALA A O 1
ATOM 1266 N N . VAL A 1 161 ? -0.096 -55.995 -9.290 1.00 33.91 161 VAL A N 1
ATOM 1267 C CA . VAL A 1 161 ? -0.813 -56.121 -8.009 1.00 33.91 161 VAL A CA 1
ATOM 1268 C C . VAL A 1 161 ? -2.247 -55.629 -8.190 1.00 33.91 161 VAL A C 1
ATOM 1270 O O . VAL A 1 161 ? -2.476 -54.568 -8.766 1.00 33.91 161 VAL A O 1
ATOM 1273 N N . ILE A 1 162 ? -3.205 -56.425 -7.718 1.00 34.47 162 ILE A N 1
ATOM 1274 C CA . ILE A 1 162 ? -4.646 -56.163 -7.807 1.00 34.47 162 ILE A CA 1
ATOM 1275 C C . ILE A 1 162 ? -5.081 -55.299 -6.613 1.00 34.47 162 ILE A C 1
ATOM 1277 O O . ILE A 1 162 ? -4.595 -55.485 -5.499 1.00 34.47 162 ILE A O 1
ATOM 1281 N N . HIS A 1 163 ? -6.011 -54.365 -6.828 1.00 36.56 163 HIS A N 1
ATOM 1282 C CA . HIS A 1 163 ? -6.570 -53.543 -5.753 1.00 36.56 163 HIS A CA 1
ATOM 1283 C C . HIS A 1 163 ? -7.520 -54.341 -4.844 1.00 36.56 163 HIS A C 1
ATOM 1285 O O . HIS A 1 163 ? -8.523 -54.879 -5.310 1.00 36.56 163 HIS A O 1
ATOM 1291 N N . THR A 1 164 ? -7.276 -54.300 -3.533 1.00 38.38 164 THR A N 1
ATOM 1292 C CA . THR A 1 164 ? -8.256 -54.642 -2.484 1.00 38.38 164 THR A CA 1
ATOM 1293 C C . THR A 1 164 ? -8.160 -53.621 -1.340 1.00 38.38 164 THR A C 1
ATOM 1295 O O . THR A 1 164 ? -7.044 -53.360 -0.885 1.00 38.38 164 THR A O 1
ATOM 1298 N N . PRO A 1 165 ? -9.271 -53.022 -0.868 1.00 40.81 165 PRO A N 1
ATOM 1299 C CA . PRO A 1 165 ? -9.236 -51.964 0.145 1.00 40.81 165 PRO A CA 1
ATOM 1300 C C . PRO A 1 165 ? -9.131 -52.505 1.589 1.00 40.81 165 PRO A C 1
ATOM 1302 O O . PRO A 1 165 ? -9.663 -53.579 1.876 1.00 40.81 165 PRO A O 1
ATOM 1305 N N . PRO A 1 166 ? -8.514 -51.756 2.526 1.00 37.91 166 PRO A N 1
ATOM 1306 C CA . PRO A 1 166 ? -8.531 -52.082 3.953 1.00 37.91 166 PRO A CA 1
ATOM 1307 C C . PRO A 1 166 ? -9.899 -51.772 4.614 1.00 37.91 166 PRO A C 1
ATOM 1309 O O . PRO A 1 166 ? -10.638 -50.910 4.129 1.00 37.91 166 PRO A O 1
ATOM 1312 N N . PRO A 1 167 ? -10.261 -52.455 5.720 1.00 34.62 167 PRO A N 1
ATOM 1313 C CA . PRO A 1 167 ? -11.599 -52.388 6.318 1.00 34.62 167 PRO A CA 1
ATOM 1314 C C . PRO A 1 167 ? -11.828 -51.196 7.269 1.00 34.62 167 PRO A C 1
ATOM 1316 O O . PRO A 1 167 ? -10.897 -50.620 7.830 1.00 34.62 167 PRO A O 1
ATOM 1319 N N . LYS A 1 168 ? -13.108 -50.872 7.508 1.00 35.72 168 LYS A N 1
ATOM 1320 C CA . LYS A 1 168 ? -13.556 -49.886 8.511 1.00 35.72 168 LYS A CA 1
ATOM 1321 C C . LYS A 1 168 ? -13.471 -50.449 9.944 1.00 35.72 168 LYS A C 1
ATOM 1323 O O . LYS A 1 168 ? -13.959 -51.558 10.160 1.00 35.72 168 LYS A O 1
ATOM 1328 N N . PRO A 1 169 ? -13.013 -49.673 10.943 1.00 32.22 169 PRO A N 1
ATOM 1329 C CA . PRO A 1 169 ? -13.263 -49.967 12.355 1.00 32.22 169 PRO A CA 1
ATOM 1330 C C . PRO A 1 169 ? -14.739 -49.742 12.742 1.00 32.22 169 PRO A C 1
ATOM 1332 O O . PRO A 1 169 ? -15.372 -48.796 12.268 1.00 32.22 169 PRO A O 1
ATOM 1335 N N . GLN A 1 170 ? -15.272 -50.571 13.645 1.00 33.12 170 GLN A N 1
ATOM 1336 C CA . GLN A 1 170 ? -16.565 -50.379 14.329 1.00 33.12 170 GLN A CA 1
ATOM 1337 C C . GLN A 1 170 ? -16.368 -50.292 15.868 1.00 33.12 170 GLN A C 1
ATOM 1339 O O . GLN A 1 170 ? -15.273 -50.599 16.339 1.00 33.12 170 GLN A O 1
ATOM 1344 N N . PRO A 1 171 ? -17.353 -49.796 16.655 1.00 38.50 171 PRO A N 1
ATOM 1345 C CA . PRO A 1 171 ? -17.072 -49.173 17.961 1.00 38.50 171 PRO A CA 1
ATOM 1346 C C . PRO A 1 171 ? -17.565 -49.937 19.216 1.00 38.50 171 PRO A C 1
ATOM 1348 O O . PRO A 1 171 ? -18.439 -50.793 19.112 1.00 38.50 171 PRO A O 1
ATOM 1351 N N . ARG A 1 172 ? -17.137 -49.448 20.407 1.00 31.11 172 ARG A N 1
ATOM 1352 C CA . ARG A 1 172 ? -17.622 -49.768 21.791 1.00 31.11 172 ARG A CA 1
ATOM 1353 C C . ARG A 1 172 ? -17.158 -51.149 22.331 1.00 31.11 172 ARG A C 1
ATOM 1355 O O . ARG A 1 172 ? -16.725 -51.955 21.515 1.00 31.11 172 ARG A O 1
ATOM 1362 N N . PRO A 1 173 ? -17.145 -51.435 23.666 1.00 30.53 173 PRO A N 1
ATOM 1363 C CA . PRO A 1 173 ? -17.934 -50.883 24.791 1.00 30.53 173 PRO A CA 1
ATOM 1364 C C . PRO A 1 173 ? -17.151 -50.012 25.805 1.00 30.53 173 PRO A C 1
ATOM 1366 O O . PRO A 1 173 ? -16.123 -49.439 25.459 1.00 30.53 173 PRO A O 1
ATOM 1369 N N . ALA A 1 174 ? -17.697 -49.821 27.017 1.00 27.70 174 ALA A N 1
ATOM 1370 C CA . ALA A 1 174 ? -17.265 -48.824 28.005 1.00 27.70 174 ALA A CA 1
ATOM 1371 C C . ALA A 1 174 ? -17.297 -49.335 29.464 1.00 27.70 174 ALA A C 1
ATOM 1373 O O . ALA A 1 174 ? -18.144 -50.162 29.788 1.00 27.70 174 ALA A O 1
ATOM 1374 N N . SER A 1 175 ? -16.465 -48.712 30.319 1.00 32.97 175 SER A N 1
ATOM 1375 C CA . SER A 1 175 ? -16.541 -48.659 31.802 1.00 32.97 175 SER A CA 1
ATOM 1376 C C . SER A 1 175 ? -16.304 -49.987 32.567 1.00 32.97 175 SER A C 1
ATOM 1378 O O . SER A 1 175 ? -16.755 -51.040 32.127 1.00 32.97 175 SER A O 1
ATOM 1380 N N . PRO A 1 176 ? -15.574 -49.962 33.709 1.00 30.66 176 PRO A N 1
ATOM 1381 C CA . PRO A 1 176 ? -16.114 -49.371 34.944 1.00 30.66 176 PRO A CA 1
ATOM 1382 C C . PRO A 1 176 ? -15.155 -48.476 35.768 1.00 30.66 176 PRO A C 1
ATOM 1384 O O . PRO A 1 176 ? -13.934 -48.566 35.684 1.00 30.66 176 PRO A O 1
ATOM 1387 N N . SER A 1 177 ? -15.747 -47.630 36.621 1.00 28.73 177 SER A N 1
ATOM 1388 C CA . SER A 1 177 ? -15.128 -47.000 37.809 1.00 28.73 177 SER A CA 1
ATOM 1389 C C . SER A 1 177 ? -14.870 -48.048 38.917 1.00 28.73 177 SER A C 1
ATOM 1391 O O . SER A 1 177 ? -15.393 -49.152 38.822 1.00 28.73 177 SER A O 1
ATOM 1393 N N . SER A 1 178 ? -14.170 -47.825 40.035 1.00 27.75 178 SER A N 1
ATOM 1394 C CA . SER A 1 178 ? -13.854 -46.629 40.845 1.00 27.75 178 SER A CA 1
ATOM 1395 C C . SER A 1 178 ? -12.610 -46.959 41.703 1.00 27.75 178 SER A C 1
ATOM 1397 O O . SER A 1 178 ? -12.323 -48.137 41.902 1.00 27.75 178 SER A O 1
ATOM 1399 N N . ARG A 1 179 ? -11.799 -46.020 42.204 1.00 28.62 179 ARG A N 1
ATOM 1400 C CA . ARG A 1 179 ? -11.907 -45.316 43.512 1.00 28.62 179 ARG A CA 1
ATOM 1401 C C . ARG A 1 179 ? -10.538 -44.610 43.663 1.00 28.62 179 ARG A C 1
ATOM 1403 O O . ARG A 1 179 ? -9.545 -45.203 43.260 1.00 28.62 179 ARG A O 1
ATOM 1410 N N . TRP A 1 180 ? -10.334 -43.408 44.194 1.00 26.98 180 TRP A N 1
ATOM 1411 C CA . TRP A 1 180 ? -11.096 -42.558 45.112 1.00 26.98 180 TRP A CA 1
ATOM 1412 C C . TRP A 1 180 ? -11.455 -41.220 44.440 1.00 26.98 180 TRP A C 1
ATOM 1414 O O . TRP A 1 180 ? -10.888 -40.881 43.404 1.00 26.98 180 TRP A O 1
ATOM 1424 N N . GLY A 1 181 ? -12.367 -40.450 45.032 1.00 29.39 181 GLY A N 1
ATOM 1425 C CA . GLY A 1 181 ? -12.607 -39.061 44.639 1.00 29.39 181 GLY A CA 1
ATOM 1426 C C . GLY A 1 181 ? -12.276 -38.101 45.775 1.00 29.39 181 GLY A C 1
ATOM 1427 O O . GLY A 1 181 ? -12.241 -38.516 46.928 1.00 29.39 181 GLY A O 1
ATOM 1428 N N . ASP A 1 182 ? -12.107 -36.827 45.432 1.00 28.52 182 ASP A N 1
ATOM 1429 C CA . ASP A 1 182 ? -12.891 -35.777 46.081 1.00 28.52 182 ASP A CA 1
ATOM 1430 C C . ASP A 1 182 ? -13.086 -34.594 45.125 1.00 28.52 182 ASP A C 1
ATOM 1432 O O . ASP A 1 182 ? -12.220 -34.279 44.306 1.00 28.52 182 ASP A O 1
ATOM 1436 N N . THR A 1 183 ? -14.264 -33.971 45.180 1.00 32.91 183 THR A N 1
ATOM 1437 C CA . THR A 1 183 ? -14.677 -32.923 44.237 1.00 32.91 183 THR A CA 1
ATOM 1438 C C . THR A 1 183 ? -14.840 -31.572 44.919 1.00 32.91 183 THR A C 1
ATOM 1440 O O . THR A 1 183 ? -15.813 -31.359 45.639 1.00 32.91 183 THR A O 1
ATOM 1443 N N . VAL A 1 184 ? -13.976 -30.612 44.577 1.00 29.27 184 VAL A N 1
ATOM 1444 C CA . VAL A 1 184 ? -14.278 -29.180 44.726 1.00 29.27 184 VAL A CA 1
ATOM 1445 C C . VAL A 1 184 ? -13.948 -28.465 43.419 1.00 29.27 184 VAL A C 1
ATOM 1447 O O . VAL A 1 184 ? -12.805 -28.099 43.150 1.00 29.27 184 VAL A O 1
ATOM 1450 N N . SER A 1 185 ? -14.968 -28.258 42.588 1.00 32.38 185 SER A N 1
ATOM 1451 C CA . SER A 1 185 ? -14.863 -27.409 41.401 1.00 32.38 185 SER A CA 1
ATOM 1452 C C . SER A 1 185 ? -14.867 -25.938 41.815 1.00 32.38 185 SER A C 1
ATOM 1454 O O . SER A 1 185 ? -15.925 -25.322 41.933 1.00 32.38 185 SER A O 1
ATOM 1456 N N . LEU A 1 186 ? -13.683 -25.352 42.011 1.00 31.17 186 LEU A N 1
ATOM 1457 C CA . LEU A 1 186 ? -13.560 -23.896 42.032 1.00 31.17 186 LEU A CA 1
ATOM 1458 C C . LEU A 1 186 ? -13.852 -23.361 40.627 1.00 31.17 186 LEU A C 1
ATOM 1460 O O . LEU A 1 186 ? -13.116 -23.629 39.677 1.00 31.17 186 LEU A O 1
ATOM 1464 N N . ASN A 1 187 ? -14.952 -22.618 40.504 1.00 37.81 187 ASN A N 1
ATOM 1465 C CA . ASN A 1 187 ? -15.374 -21.998 39.256 1.00 37.81 187 ASN A CA 1
ATOM 1466 C C . ASN A 1 187 ? -14.374 -20.912 38.839 1.00 37.81 187 ASN A C 1
ATOM 1468 O O . ASN A 1 187 ? -14.495 -19.761 39.258 1.00 37.81 187 ASN A O 1
ATOM 1472 N N . LEU A 1 188 ? -13.423 -21.249 37.964 1.00 31.97 188 LEU A N 1
ATOM 1473 C CA . LEU A 1 188 ? -12.803 -20.222 37.134 1.00 31.97 188 LEU A CA 1
ATOM 1474 C C . LEU A 1 188 ? -13.914 -19.608 36.265 1.00 31.97 188 LEU A C 1
ATOM 1476 O O . LEU A 1 188 ? -14.678 -20.365 35.650 1.00 31.97 188 LEU A O 1
ATOM 1480 N N . PRO A 1 189 ? -14.018 -18.270 36.159 1.00 30.84 189 PRO A N 1
ATOM 1481 C CA . PRO A 1 189 ? -14.833 -17.679 35.113 1.00 30.84 189 PRO A CA 1
ATOM 1482 C C . PRO A 1 189 ? -14.294 -18.191 33.777 1.00 30.84 189 PRO A C 1
ATOM 1484 O O . PRO A 1 189 ? -13.090 -18.127 33.517 1.00 30.84 189 PRO A O 1
ATOM 1487 N N . LYS A 1 190 ? -15.178 -18.731 32.931 1.00 31.81 190 LYS A N 1
ATOM 1488 C CA . LYS A 1 190 ? -14.798 -19.081 31.561 1.00 31.81 190 LYS A CA 1
ATOM 1489 C C . LYS A 1 190 ? -14.219 -17.823 30.924 1.00 31.81 190 LYS A C 1
ATOM 1491 O O . LYS A 1 190 ? -14.892 -16.791 30.915 1.00 31.81 190 LYS A O 1
ATOM 1496 N N . SER A 1 191 ? -13.008 -17.917 30.377 1.00 31.12 191 SER A N 1
ATOM 1497 C CA . SER A 1 191 ? -12.531 -16.915 29.430 1.00 31.12 191 SER A CA 1
ATOM 1498 C C . SER A 1 191 ? -13.631 -16.716 28.381 1.00 31.12 191 SER A C 1
ATOM 1500 O O . SER A 1 191 ? -14.224 -17.713 27.946 1.00 31.12 191 SER A O 1
ATOM 1502 N N . PRO A 1 192 ? -13.985 -15.464 28.031 1.00 33.28 192 PRO A N 1
ATOM 1503 C CA . PRO A 1 192 ? -15.083 -15.220 27.114 1.00 33.28 192 PRO A CA 1
ATOM 1504 C C . PRO A 1 192 ? -14.769 -15.953 25.817 1.00 33.28 192 PRO A C 1
ATOM 1506 O O . PRO A 1 192 ? -13.770 -15.669 25.155 1.00 33.28 192 PRO A O 1
ATOM 1509 N N . SER A 1 193 ? -15.594 -16.949 25.487 1.00 34.50 193 SER A N 1
ATOM 1510 C CA . SER A 1 193 ? -15.466 -17.658 24.222 1.00 34.50 193 SER A CA 1
ATOM 1511 C C . SER A 1 193 ? -15.498 -16.618 23.105 1.00 34.50 193 SER A C 1
ATOM 1513 O O . SER A 1 193 ? -16.383 -15.755 23.171 1.00 34.50 193 SER A O 1
ATOM 1515 N N . PRO A 1 194 ? -14.602 -16.683 22.098 1.00 37.38 194 PRO A N 1
ATOM 1516 C CA . PRO A 1 194 ? -14.706 -15.793 20.948 1.00 37.38 194 PRO A CA 1
ATOM 1517 C C . PRO A 1 194 ? -16.147 -15.886 20.433 1.00 37.38 194 PRO A C 1
ATOM 1519 O O . PRO A 1 194 ? -16.653 -17.013 20.304 1.00 37.38 194 PRO A O 1
ATOM 1522 N N . PRO A 1 195 ? -16.848 -14.748 20.268 1.00 36.44 195 PRO A N 1
ATOM 1523 C CA . PRO A 1 195 ? -18.272 -14.777 19.984 1.00 36.44 195 PRO A CA 1
ATOM 1524 C C . PRO A 1 195 ? -18.515 -15.586 18.707 1.00 36.44 195 PRO A C 1
ATOM 1526 O O . PRO A 1 195 ? -17.672 -15.562 17.805 1.00 36.44 195 PRO A O 1
ATOM 1529 N N . PRO A 1 196 ? -19.620 -16.347 18.637 1.00 42.59 196 PRO A N 1
ATOM 1530 C CA . PRO A 1 196 ? -19.914 -17.143 17.456 1.00 42.59 196 PRO A CA 1
ATOM 1531 C C . PRO A 1 196 ? -19.930 -16.251 16.210 1.00 42.59 196 PRO A C 1
ATOM 1533 O O . PRO A 1 196 ? -20.381 -15.103 16.270 1.00 42.59 196 PRO A O 1
ATOM 1536 N N . LEU A 1 197 ? -19.464 -16.799 15.079 1.00 48.41 197 LEU A N 1
ATOM 1537 C CA . LEU A 1 197 ? -19.718 -16.221 13.757 1.00 48.41 197 LEU A CA 1
ATOM 1538 C C . LEU A 1 197 ? -21.209 -15.881 13.683 1.00 48.41 197 LEU A C 1
ATOM 1540 O O . LEU A 1 197 ? -22.040 -16.766 13.884 1.00 48.41 197 LEU A O 1
ATOM 1544 N N . SER A 1 198 ? -21.507 -14.593 13.492 1.00 47.22 198 SER A N 1
ATOM 1545 C CA . SER A 1 198 ? -22.765 -13.955 13.906 1.00 47.22 198 SER A CA 1
ATOM 1546 C C . SER A 1 198 ? -24.002 -14.815 13.629 1.00 47.22 198 SER A C 1
ATOM 1548 O O . SER A 1 198 ? -24.368 -14.978 12.463 1.00 47.22 198 SER A O 1
ATOM 1550 N N . ASP A 1 199 ? -24.626 -15.336 14.697 1.00 42.34 199 ASP A N 1
ATOM 1551 C CA . ASP A 1 199 ? -25.664 -16.378 14.655 1.00 42.34 199 ASP A CA 1
ATOM 1552 C C . ASP A 1 199 ? -26.688 -16.135 13.545 1.00 42.34 199 ASP A C 1
ATOM 1554 O O . ASP A 1 199 ? -27.543 -15.258 13.658 1.00 42.34 199 ASP A O 1
ATOM 1558 N N . GLY A 1 200 ? -26.554 -16.914 12.461 1.00 50.12 200 GLY A N 1
ATOM 1559 C CA . GLY A 1 200 ? -26.969 -16.560 11.096 1.00 50.12 200 GLY A CA 1
ATOM 1560 C C . GLY A 1 200 ? -28.217 -15.684 10.965 1.00 50.12 200 GLY A C 1
ATOM 1561 O O . GLY A 1 200 ? -29.311 -16.195 10.700 1.00 50.12 200 GLY A O 1
ATOM 1562 N N . LYS A 1 201 ? -28.029 -14.361 11.091 1.00 60.22 201 LYS A N 1
ATOM 1563 C CA . LYS A 1 201 ? -29.027 -13.342 10.748 1.00 60.22 201 LYS A CA 1
ATOM 1564 C C . LYS A 1 201 ? -29.291 -13.463 9.248 1.00 60.22 201 LYS A C 1
ATOM 1566 O O . LYS A 1 201 ? -28.356 -13.531 8.445 1.00 60.22 201 LYS A O 1
ATOM 1571 N N . ARG A 1 202 ? -30.570 -13.490 8.868 1.00 63.59 202 ARG A N 1
ATOM 1572 C CA . ARG A 1 202 ? -30.964 -13.473 7.459 1.00 63.59 202 ARG A CA 1
ATOM 1573 C C . ARG A 1 202 ? -30.693 -12.081 6.898 1.00 63.59 202 ARG A C 1
ATOM 1575 O O . ARG A 1 202 ? -31.229 -11.102 7.414 1.00 63.59 202 ARG A O 1
ATOM 1582 N N . LEU A 1 203 ? -29.878 -11.992 5.856 1.00 72.88 203 LEU A N 1
ATOM 1583 C CA . LEU A 1 203 ? -29.655 -10.747 5.137 1.00 72.88 203 LEU A CA 1
ATOM 1584 C C . LEU A 1 203 ? -30.925 -10.403 4.350 1.00 72.88 203 LEU A C 1
ATOM 1586 O O . LEU A 1 203 ? -31.442 -11.206 3.572 1.00 72.88 203 LEU A O 1
ATOM 1590 N N . SER A 1 204 ? -31.449 -9.203 4.594 1.00 72.94 204 SER A N 1
ATOM 1591 C CA . SER A 1 204 ? -32.580 -8.621 3.860 1.00 72.94 204 SER A CA 1
ATOM 1592 C C . SER A 1 204 ? -32.179 -8.171 2.453 1.00 72.94 204 SER A C 1
ATOM 1594 O O . SER A 1 204 ? -33.002 -8.133 1.540 1.00 72.94 204 SER A O 1
ATOM 1596 N N . ASP A 1 205 ? -30.901 -7.842 2.283 1.00 84.88 205 ASP A N 1
ATOM 1597 C CA . ASP A 1 205 ? -30.293 -7.441 1.027 1.00 84.88 205 ASP A CA 1
ATOM 1598 C C . ASP A 1 205 ? -30.014 -8.636 0.100 1.00 84.88 205 ASP A C 1
ATOM 1600 O O . ASP A 1 205 ? -30.022 -9.801 0.486 1.00 84.88 205 ASP A O 1
ATOM 1604 N N . SER A 1 206 ? -29.777 -8.349 -1.172 1.00 86.75 206 SER A N 1
ATOM 1605 C CA . SER A 1 206 ? -29.381 -9.301 -2.217 1.00 86.75 206 SER A CA 1
ATOM 1606 C C . SER A 1 206 ? -28.319 -8.608 -3.090 1.00 86.75 206 SER A C 1
ATOM 1608 O O . SER A 1 206 ? -28.278 -7.371 -3.041 1.00 86.75 206 SER A O 1
ATOM 1610 N N . PRO A 1 207 ? -27.441 -9.352 -3.790 1.00 91.62 207 PRO A N 1
ATOM 1611 C CA . PRO A 1 207 ? -26.307 -8.796 -4.543 1.00 91.62 207 PRO A CA 1
ATOM 1612 C C . PRO A 1 207 ? -26.742 -7.836 -5.656 1.00 91.62 207 PRO A C 1
ATOM 1614 O O . PRO A 1 207 ? -27.926 -7.771 -6.002 1.00 91.62 207 PRO A O 1
ATOM 1617 N N . LEU A 1 208 ? -25.775 -7.118 -6.233 1.00 91.81 208 LEU A N 1
ATOM 1618 C CA . LEU A 1 208 ? -26.001 -6.372 -7.470 1.00 91.81 208 LEU A CA 1
ATOM 1619 C C . LEU A 1 208 ? -26.364 -7.316 -8.639 1.00 91.81 208 LEU A C 1
ATOM 1621 O O . LEU A 1 208 ? -25.823 -8.425 -8.714 1.00 91.81 208 LEU A O 1
ATOM 1625 N N . PRO A 1 209 ? -27.278 -6.912 -9.543 1.00 87.62 209 PRO A N 1
ATOM 1626 C CA . PRO A 1 209 ? -27.542 -7.631 -10.789 1.00 87.62 209 PRO A CA 1
ATOM 1627 C C . PRO A 1 209 ? -26.371 -7.500 -11.771 1.00 87.62 209 PRO A C 1
ATOM 1629 O O . PRO A 1 209 ? -25.817 -6.419 -11.906 1.00 87.62 209 PRO A O 1
ATOM 1632 N N . GLU A 1 210 ? -26.082 -8.546 -12.550 1.00 83.75 210 GLU A N 1
ATOM 1633 C CA . GLU A 1 210 ? -24.935 -8.622 -13.485 1.00 83.75 210 GLU A CA 1
ATOM 1634 C C . GLU A 1 210 ? -24.855 -7.507 -14.555 1.00 83.75 210 GLU A C 1
ATOM 1636 O O . GLU A 1 210 ? -23.820 -7.344 -15.201 1.00 83.75 210 GLU A O 1
ATOM 1641 N N . TYR A 1 211 ? -25.931 -6.740 -14.766 1.00 80.56 211 TYR A N 1
ATOM 1642 C CA . TYR A 1 211 ? -25.936 -5.586 -15.670 1.00 80.56 211 TYR A CA 1
ATOM 1643 C C . TYR A 1 211 ? -25.363 -4.301 -15.037 1.00 80.56 211 TYR A C 1
ATOM 1645 O O . TYR A 1 211 ? -25.055 -3.356 -15.763 1.00 80.56 211 TYR A O 1
ATOM 1653 N N . ASP A 1 212 ? -25.246 -4.226 -13.708 1.00 86.81 212 ASP A N 1
ATOM 1654 C CA . ASP A 1 212 ? -24.862 -3.019 -12.966 1.00 86.81 212 ASP A CA 1
ATOM 1655 C C . ASP A 1 212 ? -23.346 -2.959 -12.737 1.00 86.81 212 ASP A C 1
ATOM 1657 O O . ASP A 1 212 ? -22.839 -3.138 -11.634 1.00 86.81 212 ASP A O 1
ATOM 1661 N N . GLN A 1 213 ? -22.591 -2.683 -13.801 1.00 83.94 213 GLN A N 1
ATOM 1662 C CA . GLN A 1 213 ? -21.122 -2.674 -13.752 1.00 83.94 213 GLN A CA 1
ATOM 1663 C C . GLN A 1 213 ? -20.512 -1.467 -13.002 1.00 83.94 213 GLN A C 1
ATOM 1665 O O . GLN A 1 213 ? -19.307 -1.229 -13.096 1.00 83.94 213 GLN A O 1
ATOM 1670 N N . SER A 1 214 ? -21.313 -0.701 -12.251 1.00 83.62 214 SER A N 1
ATOM 1671 C CA . SER A 1 214 ? -20.894 0.539 -11.582 1.00 83.62 214 SER A CA 1
ATOM 1672 C C . SER A 1 214 ? -19.770 0.354 -10.554 1.00 83.62 214 SER A C 1
ATOM 1674 O O . SER A 1 214 ? -18.979 1.274 -10.358 1.00 83.62 214 SER A O 1
ATOM 1676 N N . THR A 1 215 ? -19.642 -0.831 -9.952 1.00 86.31 215 THR A N 1
ATOM 1677 C CA . THR A 1 215 ? -18.601 -1.168 -8.963 1.00 86.31 215 THR A CA 1
ATOM 1678 C C . THR A 1 215 ? -17.252 -1.574 -9.571 1.00 86.31 215 THR A C 1
ATOM 1680 O O . THR A 1 215 ? -16.246 -1.598 -8.860 1.00 86.31 215 THR A O 1
ATOM 1683 N N . PHE A 1 216 ? -17.183 -1.870 -10.875 1.00 84.06 216 PHE A N 1
ATOM 1684 C CA . PHE A 1 216 ? -15.944 -2.292 -11.550 1.00 84.06 216 PHE A CA 1
ATOM 1685 C C . PHE A 1 216 ? -15.100 -1.125 -12.093 1.00 84.06 216 PHE A C 1
ATOM 1687 O O . PHE A 1 216 ? -14.026 -1.349 -12.649 1.00 84.06 216 PHE A O 1
ATOM 1694 N N . SER A 1 217 ? -15.554 0.122 -11.932 1.00 79.88 217 SER A N 1
ATOM 1695 C CA . SER A 1 217 ? -14.849 1.327 -12.389 1.00 79.88 217 SER A CA 1
ATOM 1696 C C . SER A 1 217 ? -15.007 2.474 -11.394 1.00 79.88 217 SER A C 1
ATOM 1698 O O . SER A 1 217 ? -16.048 2.588 -10.753 1.00 79.88 217 SER A O 1
ATOM 1700 N N . ALA A 1 218 ? -14.018 3.368 -11.296 1.00 73.19 218 ALA A N 1
ATOM 1701 C CA . ALA A 1 218 ? -14.201 4.601 -10.532 1.00 73.19 218 ALA A CA 1
ATOM 1702 C C . ALA A 1 218 ? -15.258 5.500 -11.208 1.00 73.19 218 ALA A C 1
ATOM 1704 O O . ALA A 1 218 ? -15.307 5.614 -12.433 1.00 73.19 218 ALA A O 1
ATOM 1705 N N . ASN A 1 219 ? -16.105 6.141 -10.399 1.00 69.75 219 ASN A N 1
ATOM 1706 C CA . ASN A 1 219 ? -17.226 6.963 -10.865 1.00 69.75 219 ASN A CA 1
ATOM 1707 C C . ASN A 1 219 ? -16.753 8.082 -11.833 1.00 69.75 219 ASN A C 1
ATOM 1709 O O . ASN A 1 219 ? -15.840 8.823 -11.474 1.00 69.75 219 ASN A O 1
ATOM 1713 N N . PRO A 1 220 ? -17.379 8.294 -13.010 1.00 60.31 220 PRO A N 1
ATOM 1714 C CA . PRO A 1 220 ? -17.018 9.389 -13.922 1.00 60.31 220 PRO A CA 1
ATOM 1715 C C . PRO A 1 220 ? -17.093 10.805 -13.321 1.00 60.31 220 PRO A C 1
ATOM 1717 O O . PRO A 1 220 ? -16.465 11.717 -13.851 1.00 60.31 220 PRO A O 1
ATOM 1720 N N . ALA A 1 221 ? -17.852 10.988 -12.234 1.00 60.38 221 ALA A N 1
ATOM 1721 C CA . ALA A 1 221 ? -17.966 12.225 -11.456 1.00 60.38 221 ALA A CA 1
ATOM 1722 C C . ALA A 1 221 ? -17.203 12.145 -10.114 1.00 60.38 221 ALA A C 1
ATOM 1724 O O . ALA A 1 221 ? -17.651 12.674 -9.093 1.00 60.38 221 ALA A O 1
ATOM 1725 N N . TRP A 1 222 ? -16.076 11.426 -10.088 1.00 69.31 222 TRP A N 1
ATOM 1726 C CA . TRP A 1 222 ? -15.257 11.233 -8.893 1.00 69.31 222 TRP A CA 1
ATOM 1727 C C . TRP A 1 222 ? -14.790 12.556 -8.282 1.00 69.31 222 TRP A C 1
ATOM 1729 O O . TRP A 1 222 ? -14.355 13.478 -8.979 1.00 69.31 222 TRP A O 1
ATOM 1739 N N . ARG A 1 223 ? -14.831 12.627 -6.952 1.00 72.50 223 ARG A N 1
ATOM 1740 C CA . ARG A 1 223 ? -14.258 13.718 -6.164 1.00 72.50 223 ARG A CA 1
ATOM 1741 C C . ARG A 1 223 ? -13.288 13.133 -5.152 1.00 72.50 223 ARG A C 1
ATOM 1743 O O . ARG A 1 223 ? -13.560 12.095 -4.557 1.00 72.50 223 ARG A O 1
ATOM 1750 N N . HIS A 1 224 ? -12.163 13.808 -4.952 1.00 75.38 224 HIS A N 1
ATOM 1751 C CA . HIS A 1 224 ? -11.196 13.412 -3.931 1.00 75.38 224 HIS A CA 1
ATOM 1752 C C . HIS A 1 224 ? -11.603 13.851 -2.525 1.00 75.38 224 HIS A C 1
ATOM 1754 O O . HIS A 1 224 ? -11.307 13.141 -1.566 1.00 75.38 224 HIS A O 1
ATOM 1760 N N . THR A 1 225 ? -12.320 14.970 -2.410 1.00 84.62 225 THR A N 1
ATOM 1761 C CA . THR A 1 225 ? -13.047 15.366 -1.201 1.00 84.62 225 THR A CA 1
ATOM 1762 C C . THR A 1 225 ? -14.506 14.931 -1.270 1.00 84.62 225 THR A C 1
ATOM 1764 O O . THR A 1 225 ? -15.124 14.916 -2.337 1.00 84.62 225 THR A O 1
ATOM 1767 N N . ALA A 1 226 ? -15.069 14.607 -0.108 1.00 84.88 226 ALA A N 1
ATOM 1768 C CA . ALA A 1 226 ? -16.494 14.348 0.051 1.00 84.88 226 ALA A CA 1
ATOM 1769 C C . ALA A 1 226 ? -17.331 15.631 -0.144 1.00 84.88 226 ALA A C 1
ATOM 1771 O O . ALA A 1 226 ? -16.803 16.746 -0.225 1.00 84.88 226 ALA A O 1
ATOM 1772 N N . ARG A 1 227 ? -18.663 15.497 -0.202 1.00 84.81 227 ARG A N 1
ATOM 1773 C CA . ARG A 1 227 ? -19.570 16.660 -0.229 1.00 84.81 227 ARG A CA 1
ATOM 1774 C C . ARG A 1 227 ? -19.395 17.500 1.039 1.00 84.81 227 ARG A C 1
ATOM 1776 O O . ARG A 1 227 ? -19.113 16.968 2.105 1.00 84.81 227 ARG A O 1
ATOM 1783 N N . LYS A 1 228 ? -19.603 18.816 0.949 1.00 81.38 228 LYS A N 1
ATOM 1784 C CA . LYS A 1 228 ? -19.516 19.725 2.104 1.00 81.38 228 LYS A CA 1
ATOM 1785 C C . LYS A 1 228 ? -20.489 19.299 3.216 1.00 81.38 228 LYS A C 1
ATOM 1787 O O . LYS A 1 228 ? -21.694 19.307 2.989 1.00 81.38 228 LYS A O 1
ATOM 1792 N N . GLY A 1 229 ? -19.953 18.966 4.394 1.00 82.94 229 GLY A N 1
ATOM 1793 C CA . GLY A 1 229 ? -20.711 18.436 5.540 1.00 82.94 229 GLY A CA 1
ATOM 1794 C C . GLY A 1 229 ? -20.831 16.905 5.600 1.00 82.94 229 GLY A C 1
ATOM 1795 O O . GLY A 1 229 ? -21.403 16.390 6.555 1.00 82.94 229 GLY A O 1
ATOM 1796 N N . ASN A 1 230 ? -20.270 16.184 4.625 1.00 89.25 230 ASN A N 1
ATOM 1797 C CA . ASN A 1 230 ? -20.204 14.725 4.608 1.00 89.25 230 ASN A CA 1
ATOM 1798 C C . ASN A 1 230 ? -18.745 14.238 4.672 1.00 89.25 230 ASN A C 1
ATOM 1800 O O . ASN A 1 230 ? -17.822 14.928 4.233 1.00 89.25 230 ASN A O 1
ATOM 1804 N N . GLU A 1 231 ? -18.560 12.997 5.115 1.00 91.62 231 GLU A N 1
ATOM 1805 C CA . GLU A 1 231 ? -17.386 12.180 4.796 1.00 91.62 231 GLU A CA 1
ATOM 1806 C C . GLU A 1 231 ? -17.764 11.090 3.781 1.00 91.62 231 GLU A C 1
ATOM 1808 O O . GLU A 1 231 ? -18.918 10.670 3.702 1.00 91.62 231 GLU A O 1
ATOM 1813 N N . GLN A 1 232 ? -16.793 10.605 3.008 1.00 91.44 232 GLN A N 1
ATOM 1814 C CA . GLN A 1 232 ? -16.962 9.497 2.066 1.00 91.44 232 GLN A CA 1
ATOM 1815 C C . GLN A 1 232 ? -15.952 8.388 2.366 1.00 91.44 232 GLN A C 1
ATOM 1817 O O . GLN A 1 232 ? -14.784 8.646 2.654 1.00 91.44 232 GLN A O 1
ATOM 1822 N N . PHE A 1 233 ? -16.409 7.144 2.275 1.00 93.12 233 PHE A N 1
ATOM 1823 C CA . PHE A 1 233 ? -15.609 5.948 2.494 1.00 93.12 233 PHE A CA 1
ATOM 1824 C C . PHE A 1 233 ? -15.674 5.076 1.254 1.00 93.12 233 PHE A C 1
ATOM 1826 O O . PHE A 1 233 ? -16.739 4.552 0.931 1.00 93.12 233 PHE A O 1
ATOM 1833 N N . ASP A 1 234 ? -14.538 4.918 0.582 1.00 92.62 234 ASP A N 1
ATOM 1834 C CA . ASP A 1 234 ? -14.411 4.062 -0.594 1.00 92.62 234 ASP A CA 1
ATOM 1835 C C . ASP A 1 234 ? -13.620 2.809 -0.210 1.00 92.62 234 ASP A C 1
ATOM 1837 O O . ASP A 1 234 ? -12.521 2.901 0.347 1.00 92.62 234 ASP A O 1
ATOM 1841 N N . ILE A 1 235 ? -14.194 1.635 -0.481 1.00 95.38 235 ILE A N 1
ATOM 1842 C CA . ILE A 1 235 ? -13.615 0.329 -0.163 1.00 95.38 235 ILE A CA 1
ATOM 1843 C C . ILE A 1 235 ? -13.485 -0.480 -1.451 1.00 95.38 235 ILE A C 1
ATOM 1845 O O . ILE A 1 235 ? -14.492 -0.819 -2.066 1.00 95.38 235 ILE A O 1
ATOM 1849 N N . ILE A 1 236 ? -12.259 -0.839 -1.830 1.00 95.56 236 ILE A N 1
ATOM 1850 C CA . ILE A 1 236 ? -12.010 -1.915 -2.794 1.00 95.56 236 ILE A CA 1
ATOM 1851 C C . ILE A 1 236 ? -12.063 -3.232 -2.022 1.00 95.56 236 ILE A C 1
ATOM 1853 O O . ILE A 1 236 ? -11.306 -3.435 -1.070 1.00 95.56 236 ILE A O 1
ATOM 1857 N N . VAL A 1 237 ? -12.975 -4.116 -2.409 1.00 96.25 237 VAL A N 1
ATOM 1858 C CA . VAL A 1 237 ? -13.164 -5.442 -1.823 1.00 96.25 237 VAL A CA 1
ATOM 1859 C C . VAL A 1 237 ? -12.466 -6.457 -2.718 1.00 96.25 237 VAL A C 1
ATOM 1861 O O . VAL A 1 237 ? -12.992 -6.851 -3.756 1.00 96.25 237 VAL A O 1
ATOM 1864 N N . HIS A 1 238 ? -11.269 -6.877 -2.321 1.00 94.69 238 HIS A N 1
ATOM 1865 C CA . HIS A 1 238 ? -10.430 -7.756 -3.132 1.00 94.69 238 HIS A CA 1
ATOM 1866 C C . HIS A 1 238 ? -10.961 -9.195 -3.143 1.00 94.69 238 HIS A C 1
ATOM 1868 O O . HIS A 1 238 ? -11.271 -9.760 -4.194 1.00 94.69 238 HIS A O 1
ATOM 1874 N N . GLY A 1 239 ? -11.137 -9.778 -1.956 1.00 94.31 239 GLY A N 1
ATOM 1875 C CA . GLY A 1 239 ? -11.536 -11.174 -1.795 1.00 94.31 239 GLY A CA 1
ATOM 1876 C C . GLY A 1 239 ? -11.725 -11.585 -0.338 1.00 94.31 239 GLY A C 1
ATOM 1877 O O . GLY A 1 239 ? -11.615 -10.769 0.577 1.00 94.31 239 GLY A O 1
ATOM 1878 N N . ALA A 1 240 ? -11.999 -12.864 -0.112 1.00 94.94 240 ALA A N 1
ATOM 1879 C CA . ALA A 1 240 ? -12.056 -13.473 1.215 1.00 94.94 240 ALA A CA 1
ATOM 1880 C C . ALA A 1 240 ? -11.483 -14.894 1.173 1.00 94.94 240 ALA A C 1
ATOM 1882 O O . ALA A 1 240 ? -11.478 -15.516 0.117 1.00 94.94 240 ALA A O 1
ATOM 1883 N N . SER A 1 241 ? -11.022 -15.420 2.307 1.00 93.50 241 SER A N 1
ATOM 1884 C CA . SER A 1 241 ? -10.573 -16.810 2.440 1.00 93.50 241 SER A CA 1
ATOM 1885 C C . SER A 1 241 ? -11.170 -17.483 3.676 1.00 93.50 241 SER A C 1
ATOM 1887 O O . SER A 1 241 ? -11.534 -16.835 4.665 1.00 93.50 241 SER A O 1
ATOM 1889 N N . SER A 1 242 ? -11.285 -18.814 3.615 1.00 91.44 242 SER A N 1
ATOM 1890 C CA . SER A 1 242 ? -11.870 -19.650 4.676 1.00 91.44 242 SER A CA 1
ATOM 1891 C C . SER A 1 242 ? -13.301 -19.259 5.094 1.00 91.44 242 SER A C 1
ATOM 1893 O O . SER A 1 242 ? -13.654 -19.374 6.270 1.00 91.44 242 SER A O 1
ATOM 1895 N N . LEU A 1 243 ? -14.151 -18.808 4.158 1.00 91.31 243 LEU A N 1
ATOM 1896 C CA . LEU A 1 243 ? -15.571 -18.557 4.448 1.00 91.31 243 LEU A CA 1
ATOM 1897 C C . LEU A 1 243 ? -16.270 -19.844 4.938 1.00 91.31 243 LEU A C 1
ATOM 1899 O O . LEU A 1 243 ? -16.029 -20.917 4.381 1.00 91.31 243 LEU A O 1
ATOM 1903 N N . PRO A 1 244 ? -17.166 -19.774 5.940 1.00 89.50 244 PRO A N 1
ATOM 1904 C CA . PRO A 1 244 ? -17.921 -20.938 6.396 1.00 89.50 244 PRO A CA 1
ATOM 1905 C C . PRO A 1 244 ? -18.933 -21.411 5.340 1.00 89.50 244 PRO A C 1
ATOM 1907 O O . PRO A 1 244 ? -19.432 -20.615 4.544 1.00 89.50 244 PRO A O 1
ATOM 1910 N N . SER A 1 245 ? -19.280 -22.699 5.373 1.00 87.12 245 SER A N 1
ATOM 1911 C CA . SER A 1 245 ? -20.433 -23.238 4.640 1.00 87.12 245 SER A CA 1
ATOM 1912 C C . SER A 1 245 ? -21.735 -22.540 5.052 1.00 87.12 245 SER A C 1
ATOM 1914 O O . SER A 1 245 ? -21.885 -22.092 6.194 1.00 87.12 245 SER A O 1
ATOM 1916 N N . ALA A 1 246 ? -22.706 -22.492 4.139 1.00 79.69 246 ALA A N 1
ATOM 1917 C CA . ALA A 1 246 ? -24.078 -22.131 4.491 1.00 79.69 246 ALA A CA 1
ATOM 1918 C C . ALA A 1 246 ? -24.698 -23.193 5.427 1.00 79.69 246 ALA A C 1
ATOM 1920 O O . ALA A 1 246 ? -24.222 -24.326 5.482 1.00 79.69 246 ALA A O 1
ATOM 1921 N N . ARG A 1 247 ? -25.796 -22.859 6.125 1.00 70.00 247 ARG A N 1
ATOM 1922 C CA . ARG A 1 247 ? -26.523 -23.770 7.047 1.00 70.00 247 ARG A CA 1
ATOM 1923 C C . ARG A 1 247 ? -26.922 -25.139 6.472 1.00 70.00 247 ARG A C 1
ATOM 1925 O O . ARG A 1 247 ? -27.157 -26.052 7.254 1.00 70.00 247 ARG A O 1
ATOM 1932 N N . ASP A 1 248 ? -26.973 -25.281 5.149 1.00 71.62 248 ASP A N 1
ATOM 1933 C CA . ASP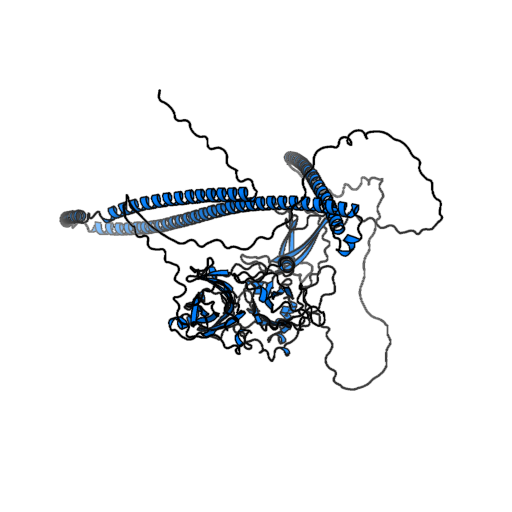 A 1 248 ? -27.279 -26.534 4.444 1.00 71.62 248 ASP A CA 1
ATOM 1934 C C . ASP A 1 248 ? -26.018 -27.397 4.161 1.00 71.62 248 ASP A C 1
ATOM 1936 O O . ASP A 1 248 ? -26.046 -28.244 3.269 1.00 71.62 248 ASP A O 1
ATOM 1940 N N . ASP A 1 249 ? -24.886 -27.112 4.824 1.00 78.62 249 ASP A N 1
ATOM 1941 C CA . ASP A 1 249 ? -23.524 -27.620 4.545 1.00 78.62 249 ASP A CA 1
ATOM 1942 C C . ASP A 1 249 ? -23.025 -27.391 3.100 1.00 78.62 249 ASP A C 1
ATOM 1944 O O . ASP A 1 249 ? -22.032 -27.963 2.646 1.00 78.62 249 ASP A O 1
ATOM 1948 N N . ARG A 1 250 ? -23.684 -26.490 2.364 1.00 86.69 250 ARG A N 1
ATOM 1949 C CA . ARG A 1 250 ? -23.324 -26.123 0.989 1.00 86.69 250 ARG A CA 1
ATOM 1950 C C . ARG A 1 250 ? -22.178 -25.117 0.958 1.00 86.69 250 ARG A C 1
ATOM 1952 O O . ARG A 1 250 ? -22.128 -24.189 1.769 1.00 86.69 250 ARG A O 1
ATOM 1959 N N . VAL A 1 251 ? -21.326 -25.257 -0.059 1.00 90.06 251 VAL A N 1
ATOM 1960 C CA . VAL A 1 251 ? -20.390 -24.209 -0.490 1.00 90.06 251 VAL A CA 1
ATOM 1961 C C . VAL A 1 251 ? -21.202 -22.934 -0.777 1.00 90.06 251 VAL A C 1
ATOM 1963 O O . VAL A 1 251 ? -22.161 -23.012 -1.552 1.00 90.06 251 VAL A O 1
ATOM 1966 N N . PRO A 1 252 ? -20.880 -21.784 -0.159 1.00 91.75 252 PRO A N 1
ATOM 1967 C CA . PRO A 1 252 ? -21.660 -20.564 -0.336 1.00 91.75 252 PRO A CA 1
ATOM 1968 C C . PRO A 1 252 ? -21.445 -19.959 -1.728 1.00 91.75 252 PRO A C 1
ATOM 1970 O O . PRO A 1 252 ? -20.402 -20.163 -2.349 1.00 91.75 252 PRO A O 1
ATOM 1973 N N . LEU A 1 253 ? -22.401 -19.149 -2.185 1.00 93.62 253 LEU A N 1
ATOM 1974 C CA . LEU A 1 253 ? -22.251 -18.232 -3.314 1.00 93.62 253 LEU A CA 1
ATOM 1975 C C . LEU A 1 253 ? -22.132 -16.803 -2.749 1.00 93.62 253 LEU A C 1
ATOM 1977 O O . LEU A 1 253 ? -23.160 -16.161 -2.515 1.00 93.62 253 LEU A O 1
ATOM 1981 N N . PRO A 1 254 ? -20.917 -16.324 -2.417 1.00 94.81 254 PRO A N 1
ATOM 1982 C CA . PRO A 1 254 ? -20.767 -15.170 -1.540 1.00 94.81 254 PRO A CA 1
ATOM 1983 C C . PRO A 1 254 ? -20.862 -13.811 -2.256 1.00 94.81 254 PRO A C 1
ATOM 1985 O O . PRO A 1 254 ? -20.402 -13.643 -3.385 1.00 94.81 254 PRO A O 1
ATOM 1988 N N . TYR A 1 255 ? -21.405 -12.815 -1.556 1.00 95.56 255 TYR A N 1
ATOM 1989 C CA . TYR A 1 255 ? -21.449 -11.395 -1.931 1.00 95.56 255 TYR A CA 1
ATOM 1990 C C . TYR A 1 255 ? -21.202 -10.518 -0.697 1.00 95.56 255 TYR A C 1
ATOM 1992 O O . TYR A 1 255 ? -21.398 -10.970 0.433 1.00 95.56 255 TYR A O 1
ATOM 2000 N N . VAL A 1 256 ? -20.790 -9.264 -0.884 1.00 96.12 256 VAL A N 1
ATOM 2001 C CA . VAL A 1 256 ? -20.501 -8.326 0.209 1.00 96.12 256 VAL A CA 1
ATOM 2002 C C . VAL A 1 256 ? -21.546 -7.215 0.268 1.00 96.12 256 VAL A C 1
ATOM 2004 O O . VAL A 1 256 ? -22.070 -6.747 -0.743 1.00 96.12 256 VAL A O 1
ATOM 2007 N N . THR A 1 257 ? -21.862 -6.793 1.490 1.00 94.88 257 THR A N 1
ATOM 2008 C CA . THR A 1 257 ? -22.766 -5.681 1.794 1.00 94.88 257 THR A CA 1
ATOM 2009 C C . THR A 1 257 ? -22.110 -4.723 2.779 1.00 94.88 257 THR A C 1
ATOM 2011 O O . THR A 1 257 ? -21.423 -5.156 3.707 1.00 94.88 257 THR A O 1
ATOM 2014 N N . LEU A 1 258 ? -22.336 -3.424 2.580 1.00 95.00 258 LEU A N 1
ATOM 2015 C CA . LEU A 1 258 ? -21.794 -2.351 3.405 1.00 95.00 258 LEU A CA 1
ATOM 2016 C C . LEU A 1 258 ? -22.933 -1.497 3.975 1.00 95.00 258 LEU A C 1
ATOM 2018 O O . LEU A 1 258 ? -23.763 -0.943 3.247 1.00 95.00 258 LEU A O 1
ATOM 2022 N N . LYS A 1 259 ? -22.966 -1.421 5.304 1.00 93.69 259 LYS A N 1
ATOM 2023 C CA . LYS A 1 259 ? -23.910 -0.646 6.118 1.00 93.69 259 LYS A CA 1
ATOM 2024 C C . LYS A 1 259 ? -23.135 0.298 7.021 1.00 93.69 259 LYS A C 1
ATOM 2026 O O . LYS A 1 259 ? -21.965 0.057 7.316 1.00 93.69 259 LYS A O 1
ATOM 2031 N N . THR A 1 260 ? -23.789 1.339 7.514 1.00 93.06 260 THR A N 1
ATOM 2032 C CA . THR A 1 260 ? -23.313 1.984 8.742 1.00 93.06 260 THR A CA 1
ATOM 2033 C C . THR A 1 260 ? -23.752 1.157 9.950 1.00 93.06 260 THR A C 1
ATOM 2035 O O . THR A 1 260 ? -24.631 0.295 9.845 1.00 93.06 260 THR A O 1
ATOM 2038 N N . LYS A 1 261 ? -23.154 1.396 11.116 1.00 91.31 261 LYS A N 1
ATOM 2039 C CA . LYS A 1 261 ? -23.588 0.745 12.353 1.00 91.31 261 LYS A CA 1
ATOM 2040 C C . LYS A 1 261 ? -25.050 1.079 12.668 1.00 91.31 261 LYS A C 1
ATOM 2042 O O . LYS A 1 261 ? -25.808 0.168 12.984 1.00 91.31 261 LYS A O 1
ATOM 2047 N N . HIS A 1 262 ? -25.458 2.343 12.513 1.00 89.38 262 HIS A N 1
ATOM 2048 C CA . HIS A 1 262 ? -26.852 2.748 12.699 1.00 89.38 262 HIS A CA 1
ATOM 2049 C C . HIS A 1 262 ? -27.800 2.009 11.740 1.00 89.38 262 HIS A C 1
ATOM 2051 O O . HIS A 1 262 ? -28.822 1.479 12.177 1.00 89.38 262 HIS A O 1
ATOM 2057 N N . ASP A 1 263 ? -27.436 1.903 10.457 1.00 90.12 263 ASP A N 1
ATOM 2058 C CA . ASP A 1 263 ? -28.231 1.169 9.468 1.00 90.12 263 ASP A CA 1
ATOM 2059 C C . ASP A 1 263 ? -28.399 -0.319 9.836 1.00 90.12 263 ASP A C 1
ATOM 2061 O O . ASP A 1 263 ? -29.479 -0.874 9.643 1.00 90.12 263 ASP A O 1
ATOM 2065 N N . ASP A 1 264 ? -27.357 -0.986 10.349 1.00 88.94 264 ASP A N 1
ATOM 2066 C CA . ASP A 1 264 ? -27.417 -2.410 10.717 1.00 88.94 264 ASP A CA 1
ATOM 2067 C C . ASP A 1 264 ? -28.155 -2.666 12.043 1.00 88.94 264 ASP A C 1
ATOM 2069 O O . ASP A 1 264 ? -28.913 -3.638 12.141 1.00 88.94 264 ASP A O 1
ATOM 2073 N N . ASP A 1 265 ? -27.989 -1.779 13.030 1.00 87.88 265 ASP A N 1
ATOM 2074 C CA . ASP A 1 265 ? -28.699 -1.835 14.314 1.00 87.88 265 ASP A CA 1
ATOM 2075 C C . ASP A 1 265 ? -30.216 -1.612 14.120 1.00 87.88 265 ASP A C 1
ATOM 2077 O O . ASP A 1 265 ? -31.025 -2.302 14.743 1.00 87.88 265 ASP A O 1
ATOM 2081 N N . VAL A 1 266 ? -30.615 -0.715 13.203 1.00 88.25 266 VAL A N 1
ATOM 2082 C CA . VAL A 1 266 ? -32.025 -0.465 12.821 1.00 88.25 266 VAL A CA 1
ATOM 2083 C C . VAL A 1 266 ? -32.546 -1.479 11.782 1.00 88.25 266 VAL A C 1
ATOM 2085 O O . VAL A 1 266 ? -33.755 -1.652 11.629 1.00 88.25 266 VAL A O 1
ATOM 2088 N N . GLY A 1 267 ? -31.661 -2.196 11.082 1.00 83.88 267 GLY A N 1
ATOM 2089 C CA . GLY A 1 267 ? -32.025 -3.211 10.084 1.00 83.88 267 GLY A CA 1
ATOM 2090 C C . GLY A 1 267 ? -32.378 -2.661 8.694 1.00 83.88 267 GLY A C 1
ATOM 2091 O O . GLY A 1 267 ? -33.067 -3.332 7.921 1.00 83.88 267 GLY A O 1
ATOM 2092 N N . LEU A 1 268 ? -31.900 -1.460 8.359 1.00 87.50 268 LEU A N 1
ATOM 2093 C CA . LEU A 1 268 ? -32.051 -0.831 7.045 1.00 87.50 268 LEU A CA 1
ATOM 2094 C C . LEU A 1 268 ? -31.326 -1.624 5.936 1.00 87.50 268 LEU A C 1
ATOM 2096 O O . LEU A 1 268 ? -30.524 -2.529 6.190 1.00 87.50 268 LEU A O 1
ATOM 2100 N N . LYS A 1 269 ? -31.624 -1.297 4.673 1.00 89.00 269 LYS A N 1
ATOM 2101 C CA . LYS A 1 269 ? -30.942 -1.867 3.495 1.00 89.00 269 LYS A CA 1
ATOM 2102 C C . LYS A 1 269 ? -29.485 -1.397 3.430 1.00 89.00 269 LYS A C 1
ATOM 2104 O O . LYS A 1 269 ? -29.178 -0.291 3.860 1.00 89.00 269 LYS A O 1
ATOM 2109 N N . ALA A 1 270 ? -28.600 -2.213 2.863 1.00 89.06 270 ALA A N 1
ATOM 2110 C CA . ALA A 1 270 ? -27.200 -1.832 2.666 1.00 89.06 270 ALA A CA 1
ATOM 2111 C C . ALA A 1 270 ? -27.064 -0.661 1.682 1.00 89.06 270 ALA A C 1
ATOM 2113 O O . ALA A 1 270 ? -27.685 -0.688 0.616 1.00 89.06 270 ALA A O 1
ATOM 2114 N N . ARG A 1 271 ? -26.232 0.330 2.038 1.00 89.50 271 ARG A N 1
ATOM 2115 C CA . ARG A 1 271 ? -25.955 1.519 1.212 1.00 89.50 271 ARG A CA 1
ATOM 2116 C C . ARG A 1 271 ? -25.149 1.168 -0.035 1.00 89.50 271 ARG A C 1
ATOM 2118 O O . ARG A 1 271 ? -25.403 1.741 -1.087 1.00 89.50 271 ARG A O 1
ATOM 2125 N N . ALA A 1 272 ? -24.238 0.201 0.075 1.00 91.88 272 ALA A N 1
ATOM 2126 C CA . ALA A 1 272 ? -23.487 -0.339 -1.055 1.00 91.88 272 ALA A CA 1
ATOM 2127 C C . ALA A 1 272 ? -23.321 -1.863 -0.951 1.00 91.88 272 ALA A C 1
ATOM 2129 O O . ALA A 1 272 ? -23.472 -2.456 0.124 1.00 91.88 272 ALA A O 1
ATOM 2130 N N . LYS A 1 273 ? -23.090 -2.507 -2.098 1.00 94.12 273 LYS A N 1
ATOM 2131 C CA . LYS A 1 273 ? -23.112 -3.965 -2.290 1.00 94.12 273 LYS A CA 1
ATOM 2132 C C . LYS A 1 273 ? -22.184 -4.339 -3.440 1.00 94.12 273 LYS A C 1
ATOM 2134 O O . LYS A 1 273 ? -22.007 -3.523 -4.335 1.00 94.12 273 LYS A O 1
ATOM 2139 N N . THR A 1 274 ? -21.660 -5.557 -3.431 1.00 95.25 274 THR A N 1
ATOM 2140 C CA . THR A 1 274 ? -20.958 -6.144 -4.582 1.00 95.25 274 THR A CA 1
ATOM 2141 C C . THR A 1 274 ? -21.889 -7.057 -5.381 1.00 95.25 274 THR A C 1
ATOM 2143 O O . THR A 1 274 ? -23.032 -7.333 -4.979 1.00 95.25 274 THR A O 1
ATOM 2146 N N . HIS A 1 275 ? -21.380 -7.599 -6.481 1.00 95.25 275 HIS A N 1
ATOM 2147 C CA . HIS A 1 275 ? -21.960 -8.765 -7.130 1.00 95.25 275 HIS A CA 1
ATOM 2148 C C . HIS A 1 275 ? -21.749 -10.030 -6.283 1.00 95.25 275 HIS A C 1
ATOM 2150 O O . HIS A 1 275 ? -21.021 -10.052 -5.280 1.00 95.25 275 HIS A O 1
ATOM 2156 N N . ALA A 1 276 ? -22.416 -11.107 -6.691 1.00 93.81 276 ALA A N 1
ATOM 2157 C CA . ALA A 1 276 ? -22.090 -12.448 -6.231 1.00 93.81 276 ALA A CA 1
ATOM 2158 C C . ALA A 1 276 ? -20.814 -12.952 -6.918 1.00 93.81 276 ALA A C 1
ATOM 2160 O O . ALA A 1 276 ? -20.567 -12.639 -8.082 1.00 93.81 276 ALA A O 1
ATOM 2161 N N . ALA A 1 277 ? -20.029 -13.777 -6.225 1.00 92.62 277 ALA A N 1
ATOM 2162 C CA . ALA A 1 277 ? -18.936 -14.505 -6.858 1.00 92.62 277 ALA A CA 1
ATOM 2163 C C . ALA A 1 277 ? -19.471 -15.378 -8.011 1.00 92.62 277 ALA A C 1
ATOM 2165 O O . ALA A 1 277 ? -20.516 -16.010 -7.884 1.00 92.62 277 ALA A O 1
ATOM 2166 N N . VAL A 1 278 ? -18.729 -15.458 -9.120 1.00 87.94 278 VAL A N 1
ATOM 2167 C CA . VAL A 1 278 ? -19.159 -16.122 -10.374 1.00 87.94 278 VAL A CA 1
ATOM 2168 C C . VAL A 1 278 ? -19.476 -17.619 -10.195 1.00 87.94 278 VAL A C 1
ATOM 2170 O O . VAL A 1 278 ? -20.181 -18.221 -11.005 1.00 87.94 278 VAL A O 1
ATOM 2173 N N . ARG A 1 279 ? -18.942 -18.254 -9.146 1.00 91.06 279 ARG A N 1
ATOM 2174 C CA . ARG A 1 279 ? -19.181 -19.659 -8.780 1.00 91.06 279 ARG A CA 1
ATOM 2175 C C . ARG A 1 279 ? -19.220 -19.798 -7.253 1.00 91.06 279 ARG A C 1
ATOM 2177 O O . ARG A 1 279 ? -18.576 -18.994 -6.577 1.00 91.06 279 ARG A O 1
ATOM 2184 N N . PRO A 1 280 ? -19.904 -20.818 -6.697 1.00 92.69 280 PRO A N 1
ATOM 2185 C CA . PRO A 1 280 ? -19.825 -21.110 -5.270 1.00 92.69 280 PRO A CA 1
ATOM 2186 C C . PRO A 1 280 ? -18.378 -21.388 -4.847 1.00 92.69 280 PRO A C 1
ATOM 2188 O O . PRO A 1 280 ? -17.697 -22.195 -5.481 1.00 92.69 280 PRO A O 1
ATOM 2191 N N . THR A 1 281 ? -17.900 -20.719 -3.797 1.00 92.62 281 THR A N 1
ATOM 2192 C CA . THR A 1 281 ? -16.520 -20.845 -3.305 1.00 92.62 281 THR A CA 1
ATOM 2193 C C . THR A 1 281 ? -16.388 -20.412 -1.842 1.00 92.62 281 THR A C 1
ATOM 2195 O O . THR A 1 281 ? -17.075 -19.499 -1.384 1.00 92.62 281 THR A O 1
ATOM 2198 N N . HIS A 1 282 ? -15.459 -21.041 -1.115 1.00 91.62 282 HIS A N 1
ATOM 2199 C CA . HIS A 1 282 ? -15.021 -20.603 0.218 1.00 91.62 282 HIS A CA 1
ATOM 2200 C C . HIS A 1 282 ? -13.939 -19.507 0.167 1.00 91.62 282 HIS A C 1
ATOM 2202 O O . HIS A 1 282 ? -13.650 -18.887 1.194 1.00 91.62 282 HIS A O 1
ATOM 2208 N N . ALA A 1 283 ? -13.365 -19.268 -1.016 1.00 93.12 283 ALA A N 1
ATOM 2209 C CA . ALA A 1 283 ? -12.377 -18.235 -1.292 1.00 93.12 283 ALA A CA 1
ATOM 2210 C C . ALA A 1 283 ? -12.776 -17.417 -2.543 1.00 93.12 283 ALA A C 1
ATOM 2212 O O . ALA A 1 283 ? -12.377 -17.746 -3.663 1.00 93.12 283 ALA A O 1
ATOM 2213 N N . PRO A 1 284 ? -13.657 -16.409 -2.405 1.00 94.12 284 PRO A N 1
ATOM 2214 C CA . PRO A 1 284 ? -14.032 -15.525 -3.503 1.00 94.12 284 PRO A CA 1
ATOM 2215 C C . PRO A 1 284 ? -13.008 -14.415 -3.751 1.00 94.12 284 PRO A C 1
ATOM 2217 O O . PRO A 1 284 ? -12.347 -13.927 -2.835 1.00 94.12 284 PRO A O 1
ATOM 2220 N N . SER A 1 285 ? -12.988 -13.949 -4.995 1.00 93.00 285 SER A N 1
ATOM 2221 C CA . SER A 1 285 ? -12.434 -12.663 -5.411 1.00 93.00 285 SER A CA 1
ATOM 2222 C C . SER A 1 285 ? -13.563 -11.857 -6.058 1.00 93.00 285 SER A C 1
ATOM 2224 O O . SER A 1 285 ? -14.368 -12.426 -6.802 1.00 93.00 285 SER A O 1
ATOM 2226 N N . TRP A 1 286 ? -13.641 -10.564 -5.741 1.00 93.19 286 TRP A N 1
ATOM 2227 C CA . TRP A 1 286 ? -14.608 -9.621 -6.321 1.00 93.19 286 TRP A CA 1
ATOM 2228 C C . TRP A 1 286 ? -13.869 -8.524 -7.086 1.00 93.19 286 TRP A C 1
ATOM 2230 O O . TRP A 1 286 ? -14.133 -8.308 -8.267 1.00 93.19 286 TRP A O 1
ATOM 2240 N N . GLU A 1 287 ? -12.896 -7.890 -6.422 1.00 92.69 287 GLU A N 1
ATOM 2241 C CA . GLU A 1 287 ? -12.085 -6.788 -6.956 1.00 92.69 287 GLU A CA 1
ATOM 2242 C C . GLU A 1 287 ? -12.971 -5.611 -7.417 1.00 92.69 287 GLU A C 1
ATOM 2244 O O . GLU A 1 287 ? -12.738 -4.967 -8.440 1.00 92.69 287 GLU A O 1
ATOM 2249 N N . GLU A 1 288 ? -14.017 -5.365 -6.620 1.00 93.94 288 GLU A N 1
ATOM 2250 C CA . GLU A 1 288 ? -15.065 -4.356 -6.794 1.00 93.94 288 GLU A CA 1
ATOM 2251 C C . GLU A 1 288 ? -14.881 -3.198 -5.809 1.00 93.94 288 GLU A C 1
ATOM 2253 O O . GLU A 1 288 ? -14.477 -3.402 -4.664 1.00 93.94 288 GLU A O 1
ATOM 2258 N N . MET A 1 289 ? -15.241 -1.982 -6.218 1.00 93.19 289 MET A N 1
ATOM 2259 C CA . MET A 1 289 ? -15.269 -0.802 -5.356 1.00 93.19 289 MET A CA 1
ATOM 2260 C C . MET A 1 289 ? -16.693 -0.495 -4.896 1.00 93.19 289 MET A C 1
ATOM 2262 O O . MET A 1 289 ? -17.613 -0.403 -5.706 1.00 93.19 289 MET A O 1
ATOM 2266 N N . ILE A 1 290 ? -16.857 -0.280 -3.592 1.00 93.88 290 ILE A N 1
ATOM 2267 C CA . ILE A 1 290 ? -18.115 0.122 -2.961 1.00 93.88 290 ILE A CA 1
ATOM 2268 C C . ILE A 1 290 ? -17.906 1.369 -2.095 1.00 93.88 290 ILE A C 1
ATOM 2270 O O . ILE A 1 290 ? -16.917 1.473 -1.370 1.00 93.88 290 ILE A O 1
ATOM 2274 N N . SER A 1 291 ? -18.851 2.309 -2.165 1.00 91.81 291 SER A N 1
ATOM 2275 C CA . SER A 1 291 ? -18.730 3.649 -1.570 1.00 91.81 291 SER A CA 1
ATOM 2276 C C . SER A 1 291 ? -19.891 3.973 -0.632 1.00 91.81 291 SER A C 1
ATOM 2278 O O . SER A 1 291 ? -21.041 3.651 -0.931 1.00 91.81 291 SER A O 1
ATOM 2280 N N . VAL A 1 292 ? -19.618 4.658 0.482 1.00 92.19 292 VAL A N 1
ATOM 2281 C CA . VAL A 1 292 ? -20.640 5.168 1.416 1.00 92.19 292 VAL A CA 1
ATOM 2282 C C . VAL A 1 292 ? -20.341 6.610 1.818 1.00 92.19 292 VAL A C 1
ATOM 2284 O O . VAL A 1 292 ? -19.251 6.904 2.299 1.00 92.19 292 VAL A O 1
ATOM 2287 N N . GLU A 1 293 ? -21.333 7.495 1.678 1.00 90.62 293 GLU A N 1
ATOM 2288 C CA . GLU A 1 293 ? -21.331 8.816 2.320 1.00 90.62 293 GLU A CA 1
ATOM 2289 C C . GLU A 1 293 ? -21.901 8.720 3.757 1.00 90.62 293 GLU A C 1
ATOM 2291 O O . GLU A 1 293 ? -22.926 8.062 3.995 1.00 90.62 293 GLU A O 1
ATOM 2296 N N . LEU A 1 294 ? -21.240 9.394 4.705 1.00 90.06 294 LEU A N 1
ATOM 2297 C CA . LEU A 1 294 ? -21.677 9.650 6.083 1.00 90.06 294 LEU A CA 1
ATOM 2298 C C . LEU A 1 294 ? -21.827 11.157 6.326 1.00 90.06 294 LEU A C 1
ATOM 2300 O O . LEU A 1 294 ? -21.215 11.968 5.640 1.00 90.06 294 LEU A O 1
ATOM 2304 N N . ASP A 1 295 ? -22.604 11.517 7.343 1.00 87.81 295 ASP A N 1
ATOM 2305 C CA . ASP A 1 295 ? -22.649 12.871 7.906 1.00 87.81 295 ASP A CA 1
ATOM 2306 C C . ASP A 1 295 ? -21.387 13.100 8.756 1.00 87.81 295 ASP A C 1
ATOM 2308 O O . ASP A 1 295 ? -21.084 12.293 9.642 1.00 87.81 295 ASP A O 1
ATO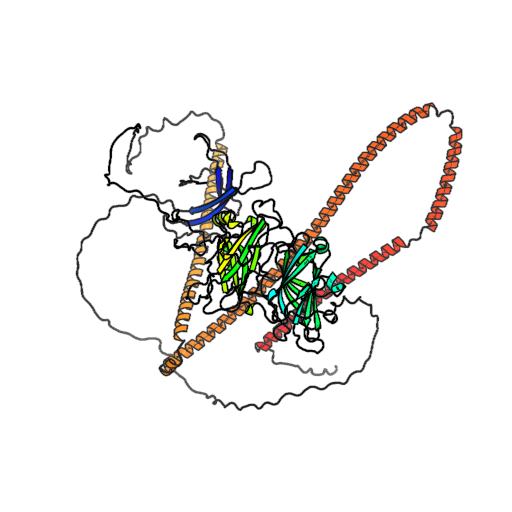M 2312 N N . ASP A 1 296 ? -20.650 14.177 8.478 1.00 82.75 296 ASP A N 1
ATOM 2313 C CA . ASP A 1 296 ? -19.366 14.497 9.116 1.00 82.75 296 ASP A CA 1
ATOM 2314 C C . ASP A 1 296 ? -19.504 14.565 10.648 1.00 82.75 296 ASP A C 1
ATOM 2316 O O . ASP A 1 296 ? -18.742 13.931 11.378 1.00 82.75 296 ASP A O 1
ATOM 2320 N N . ALA A 1 297 ? -20.588 15.179 11.140 1.00 79.56 297 ALA A N 1
ATOM 2321 C CA . ALA A 1 297 ? -20.883 15.318 12.569 1.00 79.56 297 ALA A CA 1
ATOM 2322 C C . ALA A 1 297 ? -21.282 14.002 13.268 1.00 79.56 297 ALA A C 1
ATOM 2324 O O . ALA A 1 297 ? -21.423 13.970 14.492 1.00 79.56 297 ALA A O 1
ATOM 2325 N N . LYS A 1 298 ? -21.494 12.916 12.513 1.00 80.50 298 LYS A N 1
ATOM 2326 C CA . LYS A 1 298 ? -21.781 11.572 13.047 1.00 80.50 298 LYS A CA 1
ATOM 2327 C C . LYS A 1 298 ? -20.583 10.628 12.933 1.00 80.50 298 LYS A C 1
ATOM 2329 O O . LYS A 1 298 ? -20.484 9.699 13.740 1.00 80.50 298 LYS A O 1
ATOM 2334 N N . SER A 1 299 ? -19.678 10.890 11.984 1.00 77.31 299 SER A N 1
ATOM 2335 C CA . SER A 1 299 ? -18.532 10.043 11.624 1.00 77.31 299 SER A CA 1
ATOM 2336 C C . SER A 1 299 ? -17.724 9.563 12.838 1.00 77.31 299 SER A C 1
ATOM 2338 O O . SER A 1 299 ? -17.531 8.360 13.001 1.00 77.31 299 SER A O 1
ATOM 2340 N N . GLU A 1 300 ? -17.343 10.462 13.751 1.00 76.94 300 GLU A N 1
ATOM 2341 C CA . GLU A 1 300 ? -16.516 10.152 14.930 1.00 76.94 300 GLU A CA 1
ATOM 2342 C C . GLU A 1 300 ? -17.138 9.113 15.881 1.00 76.94 300 GLU A C 1
ATOM 2344 O O . GLU A 1 300 ? -16.422 8.415 16.599 1.00 76.94 300 GLU A O 1
ATOM 2349 N N . SER A 1 301 ? -18.469 8.990 15.881 1.00 80.12 301 SER A N 1
ATOM 2350 C CA . SER A 1 301 ? -19.222 8.058 16.735 1.00 80.12 301 SER A CA 1
ATOM 2351 C C . SER A 1 301 ? -19.635 6.759 16.031 1.00 80.12 301 SER A C 1
ATOM 2353 O O . SER A 1 301 ? -20.086 5.809 16.679 1.00 80.12 301 SER A O 1
ATOM 2355 N N . GLU A 1 302 ? -19.520 6.718 14.703 1.00 89.00 302 GLU A N 1
ATOM 2356 C CA . GLU A 1 302 ? -20.069 5.660 13.865 1.00 89.00 302 GLU A CA 1
ATOM 2357 C C . GLU A 1 302 ? -19.001 4.613 13.482 1.00 89.00 302 GLU A C 1
ATOM 2359 O O . GLU A 1 302 ? -17.802 4.738 13.739 1.00 89.00 302 GLU A O 1
ATOM 2364 N N . ALA A 1 303 ? -19.447 3.505 12.897 1.00 92.25 303 ALA A N 1
ATOM 2365 C CA . ALA A 1 303 ? -18.585 2.462 12.364 1.00 92.25 303 ALA A CA 1
ATOM 2366 C C . ALA A 1 303 ? -19.191 1.910 11.073 1.00 92.25 303 ALA A C 1
ATOM 2368 O O . ALA A 1 303 ? -20.413 1.899 10.911 1.00 92.25 303 ALA A O 1
ATOM 2369 N N . LEU A 1 304 ? -18.346 1.420 10.170 1.00 94.69 304 LEU A N 1
ATOM 2370 C CA . LEU A 1 304 ? -18.790 0.725 8.967 1.00 94.69 304 LEU A CA 1
ATOM 2371 C C . LEU A 1 304 ? -18.940 -0.766 9.247 1.00 94.69 304 LEU A C 1
ATOM 2373 O O . LEU A 1 304 ? -18.043 -1.410 9.790 1.00 94.69 304 LEU A O 1
ATOM 2377 N N . VAL A 1 305 ? -20.084 -1.312 8.858 1.00 94.69 305 VAL A N 1
ATOM 2378 C CA . VAL A 1 305 ? -20.438 -2.721 8.985 1.00 94.69 305 VAL A CA 1
ATOM 2379 C C . VAL A 1 305 ? -20.311 -3.372 7.612 1.00 94.69 305 VAL A C 1
ATOM 2381 O O . VAL A 1 305 ? -21.173 -3.197 6.750 1.00 94.69 305 VAL A O 1
ATOM 2384 N N . LEU A 1 306 ? -19.234 -4.132 7.416 1.00 96.12 306 LEU A N 1
ATOM 2385 C CA . LEU A 1 306 ? -18.999 -4.925 6.211 1.00 96.12 306 LEU A CA 1
ATOM 2386 C C . LEU A 1 306 ? -19.381 -6.377 6.504 1.00 96.12 306 LEU A C 1
ATOM 2388 O O . LEU A 1 306 ? -18.804 -7.009 7.388 1.00 96.12 306 LEU A O 1
ATOM 2392 N N . SER A 1 307 ? -20.371 -6.901 5.783 1.00 94.31 307 SER A N 1
ATOM 2393 C CA . SER A 1 307 ? -20.886 -8.263 5.976 1.00 94.31 307 SER A CA 1
ATOM 2394 C C . SER A 1 307 ? -20.845 -9.055 4.676 1.00 94.31 307 SER A C 1
ATOM 2396 O O . SER A 1 307 ? -21.390 -8.608 3.663 1.00 94.31 307 SER A O 1
ATOM 2398 N N . VAL A 1 308 ? -20.244 -10.245 4.723 1.00 94.69 308 VAL A N 1
ATOM 2399 C CA . VAL A 1 308 ? -20.263 -11.218 3.622 1.00 94.69 308 VAL A CA 1
ATOM 2400 C C . VAL A 1 308 ? -21.470 -12.134 3.812 1.00 94.69 308 VAL A C 1
ATOM 2402 O O . VAL A 1 308 ? -21.674 -12.677 4.900 1.00 94.69 308 VAL A O 1
ATOM 2405 N N . GLY A 1 309 ? -22.275 -12.304 2.770 1.00 92.06 309 GLY A N 1
ATOM 2406 C CA . GLY A 1 309 ? -23.475 -13.136 2.760 1.00 92.06 309 GLY A CA 1
ATOM 2407 C C . GLY A 1 309 ? -23.450 -14.198 1.674 1.00 92.06 309 GLY A C 1
ATOM 2408 O O . GLY A 1 309 ? -22.774 -14.022 0.671 1.00 92.06 309 GLY A O 1
ATOM 2409 N N . ASP A 1 310 ? -24.219 -15.271 1.844 1.00 92.44 310 ASP A N 1
ATOM 2410 C CA . ASP A 1 310 ? -24.528 -16.231 0.776 1.00 92.44 310 ASP A CA 1
ATOM 2411 C C . ASP A 1 310 ? -25.851 -15.866 0.082 1.00 92.44 310 ASP A C 1
ATOM 2413 O O . ASP A 1 310 ? -26.863 -15.629 0.746 1.00 92.44 310 ASP A O 1
ATOM 2417 N N . VAL A 1 311 ? -25.862 -15.848 -1.254 1.00 90.19 311 VAL A N 1
ATOM 2418 C CA . VAL A 1 311 ? -27.049 -15.514 -2.063 1.00 90.19 311 VAL A CA 1
ATOM 2419 C C . VAL A 1 311 ? -28.181 -16.530 -1.885 1.00 90.19 311 VAL A C 1
ATOM 2421 O O . VAL A 1 311 ? -29.351 -16.141 -1.869 1.00 90.19 311 VAL A O 1
ATOM 2424 N N . VAL A 1 312 ? -27.852 -17.822 -1.766 1.00 85.75 312 VAL A N 1
ATOM 2425 C CA . VAL A 1 312 ? -28.835 -18.916 -1.858 1.00 85.75 312 VAL A CA 1
ATOM 2426 C C . VAL A 1 312 ? -29.639 -19.052 -0.563 1.00 85.75 312 VAL A C 1
ATOM 2428 O O . VAL A 1 312 ? -30.869 -19.009 -0.583 1.00 85.75 312 VAL A O 1
ATOM 2431 N N . SER A 1 313 ? -28.955 -19.156 0.577 1.00 83.38 313 SER A N 1
ATOM 2432 C CA . SER A 1 313 ? -29.570 -19.209 1.911 1.00 83.38 313 SER A CA 1
ATOM 2433 C C . SER A 1 313 ? -30.009 -17.834 2.437 1.00 83.38 313 SER A C 1
ATOM 2435 O O . SER A 1 313 ? -30.829 -17.751 3.357 1.00 83.38 313 SER A O 1
ATOM 2437 N N . LYS A 1 314 ? -29.476 -16.743 1.862 1.00 84.19 314 LYS A N 1
ATOM 2438 C CA . LYS A 1 314 ? -29.567 -15.365 2.382 1.00 84.19 314 LYS A CA 1
ATOM 2439 C C . LYS A 1 314 ? -29.060 -15.240 3.821 1.00 84.19 314 LYS A C 1
ATOM 2441 O O . LYS A 1 314 ? -29.617 -14.488 4.620 1.00 84.19 314 LYS A O 1
ATOM 2446 N N . GLN A 1 315 ? -28.022 -15.993 4.172 1.00 85.44 315 GLN A N 1
ATOM 2447 C CA . GLN A 1 315 ? -27.397 -15.982 5.494 1.00 85.44 315 GLN A CA 1
ATOM 2448 C C . GLN A 1 315 ? -26.146 -15.090 5.503 1.00 85.44 315 GLN A C 1
ATOM 2450 O O . GLN A 1 315 ? -25.345 -15.142 4.572 1.00 85.44 315 GLN A O 1
ATOM 2455 N N . GLY A 1 316 ? -25.936 -14.320 6.577 1.00 86.88 316 GLY A N 1
ATOM 2456 C CA . GLY A 1 316 ? -24.625 -13.730 6.870 1.00 86.88 316 GLY A CA 1
ATOM 2457 C C . GLY A 1 316 ? -23.595 -14.803 7.251 1.00 86.88 316 GLY A C 1
ATOM 2458 O O . GLY A 1 316 ? -23.851 -15.621 8.137 1.00 86.88 316 GLY A O 1
ATOM 2459 N N . LEU A 1 317 ? -22.443 -14.799 6.577 1.00 89.50 317 LEU A N 1
ATOM 2460 C CA . LEU A 1 317 ? -21.333 -15.737 6.780 1.00 89.50 317 LEU A CA 1
ATOM 2461 C C . LEU A 1 317 ? -20.300 -15.182 7.772 1.00 89.50 317 LEU A C 1
ATOM 2463 O O . LEU A 1 317 ? -19.838 -15.897 8.658 1.00 89.50 317 LEU A O 1
ATOM 2467 N N . VAL A 1 318 ? -19.952 -13.899 7.631 1.00 91.69 318 VAL A N 1
ATOM 2468 C CA . VAL A 1 318 ? -19.036 -13.167 8.519 1.00 91.69 318 VAL A CA 1
ATOM 2469 C C . VAL A 1 318 ? -19.366 -11.668 8.501 1.00 91.69 318 VAL A C 1
ATOM 2471 O O . VAL A 1 318 ? -19.851 -11.148 7.494 1.00 91.69 318 VAL A O 1
ATOM 2474 N N . LYS A 1 319 ? -19.124 -10.977 9.622 1.00 92.94 319 LYS A N 1
ATOM 2475 C CA . LYS A 1 319 ? -19.426 -9.554 9.834 1.00 92.94 319 LYS A CA 1
ATOM 2476 C C . LYS A 1 319 ? -18.244 -8.855 10.509 1.00 92.94 319 LYS A C 1
ATOM 2478 O O . LYS A 1 319 ? -17.800 -9.288 11.569 1.00 92.94 319 LYS A O 1
ATOM 2483 N N . TYR A 1 320 ? -17.798 -7.741 9.941 1.00 95.12 320 TYR A N 1
ATOM 2484 C CA . TYR A 1 320 ? -16.729 -6.887 10.461 1.00 95.12 320 TYR A CA 1
ATOM 2485 C C . TYR A 1 320 ? -17.286 -5.491 10.776 1.00 95.12 320 TYR A C 1
ATOM 2487 O O . TYR A 1 320 ? -18.169 -5.005 10.070 1.00 95.12 320 TYR A O 1
ATOM 2495 N N . GLN A 1 321 ? -16.786 -4.847 11.835 1.00 94.50 321 GLN A N 1
ATOM 2496 C CA . GLN A 1 321 ? -17.217 -3.510 12.267 1.00 94.50 321 GLN A CA 1
ATOM 2497 C C . GLN A 1 321 ? -15.996 -2.588 12.385 1.00 94.50 321 GLN A C 1
ATOM 2499 O O . GLN A 1 321 ? -15.300 -2.602 13.398 1.00 94.50 321 GLN A O 1
ATOM 2504 N N . ILE A 1 322 ? -15.728 -1.805 11.342 1.00 94.81 322 ILE A N 1
ATOM 2505 C CA . ILE A 1 322 ? -14.556 -0.929 11.217 1.00 94.81 322 ILE A CA 1
ATOM 2506 C C . ILE A 1 322 ? -14.864 0.423 11.891 1.00 94.81 322 ILE A C 1
ATOM 2508 O O . ILE A 1 322 ? -15.746 1.134 11.400 1.00 94.81 322 ILE A O 1
ATOM 2512 N N . PRO A 1 323 ? -14.182 0.819 12.985 1.00 92.50 323 PRO A N 1
ATOM 2513 C CA . PRO A 1 323 ? -14.385 2.128 13.609 1.00 92.50 323 PRO A CA 1
ATOM 2514 C C . PRO A 1 323 ? -13.770 3.219 12.724 1.00 92.50 323 PRO A C 1
ATOM 2516 O O . PRO A 1 323 ? -12.549 3.262 12.564 1.00 92.50 323 PRO A O 1
ATOM 2519 N N . VAL A 1 324 ? -14.589 4.094 12.133 1.00 91.00 324 VAL A N 1
ATOM 2520 C CA . VAL A 1 324 ? -14.088 5.049 11.124 1.00 91.00 324 VAL A CA 1
ATOM 2521 C C . VAL A 1 324 ? -13.244 6.173 11.722 1.00 91.00 324 VAL A C 1
ATOM 2523 O O . VAL A 1 324 ? -12.315 6.643 11.069 1.00 91.00 324 VAL A O 1
ATOM 2526 N N . ALA A 1 325 ? -13.488 6.526 12.988 1.00 89.44 325 ALA A N 1
ATOM 2527 C CA . ALA A 1 325 ? -12.690 7.489 13.745 1.00 89.44 325 ALA A CA 1
ATOM 2528 C C . ALA A 1 325 ? -11.194 7.121 13.816 1.00 89.44 325 ALA A C 1
ATOM 2530 O O . ALA A 1 325 ? -10.346 8.009 13.846 1.00 89.44 325 ALA A O 1
ATOM 2531 N N . ASN A 1 326 ? -10.861 5.823 13.782 1.00 90.94 326 ASN A N 1
ATOM 2532 C CA . ASN A 1 326 ? -9.478 5.340 13.824 1.00 90.94 326 ASN A CA 1
ATOM 2533 C C . ASN A 1 326 ? -8.736 5.492 12.478 1.00 90.94 326 ASN A C 1
ATOM 2535 O O . ASN A 1 326 ? -7.524 5.289 12.430 1.00 90.94 326 ASN A O 1
ATOM 2539 N N . LEU A 1 327 ? -9.438 5.800 11.381 1.00 91.31 327 LEU A N 1
ATOM 2540 C CA . LEU A 1 327 ? -8.849 5.928 10.048 1.00 91.31 327 LEU A CA 1
ATOM 2541 C C . LEU A 1 327 ? -8.371 7.365 9.809 1.00 91.31 327 LEU A C 1
ATOM 2543 O O . LEU A 1 327 ? -9.162 8.309 9.895 1.00 91.31 327 LEU A O 1
ATOM 2547 N N . LYS A 1 328 ? -7.096 7.528 9.436 1.00 90.81 328 LYS A N 1
ATOM 2548 C CA . LYS A 1 328 ? -6.536 8.798 8.953 1.00 90.81 328 LYS A CA 1
ATOM 2549 C C . LYS A 1 328 ? -7.190 9.182 7.611 1.00 90.81 328 LYS A C 1
ATOM 2551 O O . LYS A 1 328 ? -7.159 8.370 6.681 1.00 90.81 328 LYS A O 1
ATOM 2556 N N . PRO A 1 329 ? -7.738 10.403 7.465 1.00 90.81 329 PRO A N 1
ATOM 2557 C CA . PRO A 1 329 ? -8.240 10.902 6.187 1.00 90.81 329 PRO A CA 1
ATOM 2558 C C . PRO A 1 329 ? -7.179 10.881 5.077 1.00 90.81 329 PRO A C 1
ATOM 2560 O O . PRO A 1 329 ? -5.996 11.124 5.316 1.00 90.81 329 PRO A O 1
ATOM 2563 N N . PHE A 1 330 ? -7.630 10.606 3.854 1.00 90.44 330 PHE A N 1
ATOM 2564 C CA . PHE A 1 330 ? -6.864 10.570 2.604 1.00 90.44 330 PHE A CA 1
ATOM 2565 C C . PHE A 1 330 ? -5.703 9.556 2.544 1.00 90.44 330 PHE A C 1
ATOM 2567 O O . PHE A 1 330 ? -4.959 9.536 1.567 1.00 90.44 330 PHE A O 1
ATOM 2574 N N . HIS A 1 331 ? -5.578 8.662 3.529 1.00 91.19 331 HIS A N 1
ATOM 2575 C CA . HIS A 1 331 ? -4.688 7.501 3.474 1.00 91.19 331 HIS A CA 1
ATOM 2576 C C . HIS A 1 331 ? -5.468 6.253 3.029 1.00 91.19 331 HIS A C 1
ATOM 2578 O O . HIS A 1 331 ? -6.551 5.982 3.553 1.00 91.19 331 HIS A O 1
ATOM 2584 N N . GLN A 1 332 ? -4.927 5.487 2.075 1.00 92.88 332 GLN A N 1
ATOM 2585 C CA . GLN A 1 332 ? -5.488 4.192 1.684 1.00 92.88 332 GLN A CA 1
ATOM 2586 C C . GLN A 1 332 ? -4.845 3.087 2.529 1.00 92.88 332 GLN A C 1
ATOM 2588 O O . GLN A 1 332 ? -3.652 2.823 2.426 1.00 92.88 332 GLN A O 1
ATOM 2593 N N . TYR A 1 333 ? -5.647 2.441 3.367 1.00 93.25 333 TYR A N 1
ATOM 2594 C CA . TYR A 1 333 ? -5.232 1.312 4.192 1.00 93.25 333 TYR A CA 1
ATOM 2595 C C . TYR A 1 333 ? -5.489 -0.005 3.463 1.00 93.25 333 TYR A C 1
ATOM 2597 O O . TYR A 1 333 ? -6.620 -0.253 3.050 1.00 93.25 333 TYR A O 1
ATOM 2605 N N . HIS A 1 334 ? -4.495 -0.891 3.402 1.00 93.62 334 HIS A N 1
ATOM 2606 C CA . HIS A 1 334 ? -4.655 -2.271 2.930 1.00 93.62 334 HIS A CA 1
ATOM 2607 C C . HIS A 1 334 ? -4.789 -3.205 4.142 1.00 93.62 334 HIS A C 1
ATOM 2609 O O . HIS A 1 334 ? -3.888 -3.248 4.981 1.00 93.62 334 HIS A O 1
ATOM 2615 N N . MET A 1 335 ? -5.900 -3.937 4.266 1.00 94.12 335 MET A N 1
ATOM 2616 C CA . MET A 1 335 ? -6.226 -4.719 5.468 1.00 94.12 335 MET A CA 1
ATOM 2617 C C . MET A 1 335 ? -6.551 -6.187 5.180 1.00 94.12 335 MET A C 1
ATOM 2619 O O . MET A 1 335 ? -7.348 -6.507 4.297 1.00 94.12 335 MET A O 1
ATOM 2623 N N . GLU A 1 336 ? -6.008 -7.067 6.021 1.00 94.62 336 GLU A N 1
ATOM 2624 C CA . GLU A 1 336 ? -6.478 -8.439 6.217 1.00 94.62 336 GLU A CA 1
ATOM 2625 C C . GLU A 1 336 ? -7.377 -8.462 7.463 1.00 94.62 336 GLU A C 1
ATOM 2627 O O . GLU A 1 336 ? -6.897 -8.396 8.593 1.00 94.62 336 GLU A O 1
ATOM 2632 N N . MET A 1 337 ? -8.695 -8.530 7.278 1.00 95.00 337 MET A N 1
ATOM 2633 C CA . MET A 1 337 ? -9.659 -8.553 8.380 1.00 95.00 337 MET A CA 1
ATOM 2634 C C . MET A 1 337 ? -9.904 -9.992 8.841 1.00 95.00 337 MET A C 1
ATOM 2636 O O . MET A 1 337 ? -10.583 -10.760 8.159 1.00 95.00 337 MET A O 1
ATOM 2640 N N . VAL A 1 338 ? -9.373 -10.363 10.006 1.00 93.88 338 VAL A N 1
ATOM 2641 C CA . VAL A 1 338 ? -9.443 -11.726 10.559 1.00 93.88 338 VAL A CA 1
ATOM 2642 C C . VAL A 1 338 ? -10.564 -11.834 11.590 1.00 93.88 338 VAL A C 1
ATOM 2644 O O . VAL A 1 338 ? -10.570 -11.113 12.587 1.00 93.88 338 VAL A O 1
ATOM 2647 N N . MET A 1 339 ? -11.489 -12.775 11.397 1.00 92.19 339 MET A N 1
ATOM 2648 C CA . MET A 1 339 ? -12.478 -13.177 12.399 1.00 92.19 339 MET A CA 1
ATOM 2649 C C . MET A 1 339 ? -12.205 -14.621 12.860 1.00 92.19 339 MET A C 1
ATOM 2651 O O . MET A 1 339 ? -12.336 -15.546 12.055 1.00 92.19 339 MET A O 1
ATOM 2655 N N . PRO A 1 340 ? -11.838 -14.856 14.134 1.00 88.19 340 PRO A N 1
ATOM 2656 C CA . PRO A 1 340 ? -11.601 -16.201 14.657 1.00 88.19 340 PRO A CA 1
ATOM 2657 C C . PRO A 1 340 ? -12.804 -17.134 14.459 1.00 88.19 340 PRO A C 1
ATOM 2659 O O . PRO A 1 340 ? -13.948 -16.759 14.708 1.00 88.19 340 PRO A O 1
ATOM 2662 N N . SER A 1 341 ? -12.543 -18.373 14.039 1.00 81.38 341 SER A N 1
ATOM 2663 C CA . SER A 1 341 ? -13.564 -19.392 13.770 1.00 81.38 341 SER A CA 1
ATOM 2664 C C . SER A 1 341 ? -13.132 -20.745 14.322 1.00 81.38 341 SER A C 1
ATOM 2666 O O . SER A 1 341 ? -11.946 -21.057 14.365 1.00 81.38 341 SER A O 1
ATOM 2668 N N . LYS A 1 342 ? -14.101 -21.574 14.723 1.00 70.38 342 LYS A N 1
ATOM 2669 C CA . LYS A 1 342 ? -13.847 -22.954 15.171 1.00 70.38 342 LYS A CA 1
ATOM 2670 C C . LYS A 1 342 ? -13.549 -23.910 14.011 1.00 70.38 342 LYS A C 1
ATOM 2672 O O . LYS A 1 342 ? -12.982 -24.971 14.244 1.00 70.38 342 LYS A O 1
ATOM 2677 N N . ASN A 1 343 ? -13.927 -23.537 12.786 1.00 67.19 343 ASN A N 1
ATOM 2678 C CA . ASN A 1 343 ? -13.883 -24.421 11.618 1.00 67.19 343 ASN A CA 1
ATOM 2679 C C . ASN A 1 343 ? -12.621 -24.221 10.756 1.00 67.19 343 ASN A C 1
ATOM 2681 O O . ASN A 1 343 ? -12.332 -25.061 9.912 1.00 67.19 343 ASN A O 1
ATOM 2685 N N . ALA A 1 344 ? -11.872 -23.131 10.962 1.00 72.75 344 ALA A N 1
ATOM 2686 C CA . ALA A 1 344 ? -10.676 -22.787 10.193 1.00 72.75 344 ALA A CA 1
ATOM 2687 C C . ALA A 1 344 ? -9.554 -22.332 11.137 1.00 72.75 344 ALA A C 1
ATOM 2689 O O . ALA A 1 344 ? -9.741 -21.387 11.903 1.00 72.75 344 ALA A O 1
ATOM 2690 N N . GLN A 1 345 ? -8.381 -22.974 11.073 1.00 64.31 345 GLN A N 1
ATOM 2691 C CA . GLN A 1 345 ? -7.277 -22.717 12.015 1.00 64.31 345 GLN A CA 1
ATOM 2692 C C . GLN A 1 345 ? -6.696 -21.291 11.923 1.00 64.31 345 GLN A C 1
ATOM 2694 O O . GLN A 1 345 ? -6.112 -20.818 12.893 1.00 64.31 345 GLN A O 1
ATOM 2699 N N . GLY A 1 346 ? -6.889 -20.597 10.794 1.00 73.25 346 GLY A N 1
ATOM 2700 C CA . GLY A 1 346 ? -6.515 -19.190 10.595 1.00 73.25 346 GLY A CA 1
ATOM 2701 C C . GLY A 1 346 ? -7.661 -18.176 10.744 1.00 73.25 346 GLY A C 1
ATOM 2702 O O . GLY A 1 346 ? -7.445 -16.994 10.481 1.00 73.25 346 GLY A O 1
ATOM 2703 N N . GLY A 1 347 ? -8.866 -18.613 11.133 1.00 86.81 347 GLY A N 1
ATOM 2704 C CA . GLY A 1 347 ? -10.081 -17.788 11.104 1.00 86.81 347 GLY A CA 1
ATOM 2705 C C . GLY A 1 347 ? -10.650 -17.559 9.695 1.00 86.81 347 GLY A C 1
ATOM 2706 O O . GLY A 1 347 ? -10.114 -18.049 8.706 1.00 86.81 347 GLY A O 1
ATOM 2707 N N . VAL A 1 348 ? -11.760 -16.821 9.620 1.00 92.06 348 VAL A N 1
ATOM 2708 C CA . VAL A 1 348 ? -12.349 -16.314 8.369 1.00 92.06 348 VAL A CA 1
ATOM 2709 C C . VAL A 1 348 ? -11.702 -14.973 8.043 1.00 92.06 348 VAL A C 1
ATOM 2711 O O . VAL A 1 348 ? -11.669 -14.086 8.902 1.00 92.06 348 VAL A O 1
ATOM 2714 N N . LYS A 1 349 ? -11.211 -14.795 6.818 1.00 94.50 349 LYS A N 1
ATOM 2715 C CA . LYS A 1 349 ? -10.452 -13.601 6.433 1.00 94.50 349 LYS A CA 1
ATOM 2716 C C . LYS A 1 349 ? -11.111 -12.863 5.277 1.00 94.50 349 LYS A C 1
ATOM 2718 O O . LYS A 1 349 ? -11.602 -13.498 4.352 1.00 94.50 349 LYS A O 1
ATOM 2723 N N . THR A 1 350 ? -11.092 -11.533 5.309 1.00 95.94 350 THR A N 1
ATOM 2724 C CA . THR A 1 350 ? -11.569 -10.683 4.205 1.00 95.94 350 THR A CA 1
ATOM 2725 C C . THR A 1 350 ? -10.547 -9.594 3.903 1.00 95.94 350 THR A C 1
ATOM 2727 O O . THR A 1 350 ? -10.032 -8.949 4.816 1.00 95.94 350 THR A O 1
ATOM 2730 N N . TYR A 1 351 ? -10.252 -9.404 2.622 1.00 95.88 351 TYR A N 1
ATOM 2731 C CA . TYR A 1 351 ? -9.170 -8.575 2.104 1.00 95.88 351 TYR A CA 1
ATOM 2732 C C . TYR A 1 351 ? -9.739 -7.314 1.457 1.00 95.88 351 TYR A C 1
ATOM 2734 O O . TYR A 1 351 ? -10.494 -7.399 0.486 1.00 95.88 351 TYR A O 1
ATOM 2742 N N . ILE A 1 352 ? -9.392 -6.143 1.999 1.00 96.19 352 ILE A N 1
ATOM 2743 C CA . ILE A 1 352 ? -9.907 -4.848 1.529 1.00 96.19 352 ILE A CA 1
ATOM 2744 C C . ILE A 1 352 ? -8.813 -3.782 1.433 1.00 96.19 352 ILE A C 1
ATOM 2746 O O . ILE A 1 352 ? -7.832 -3.820 2.176 1.00 96.19 352 ILE A O 1
ATOM 2750 N N . SER A 1 353 ? -9.038 -2.788 0.574 1.00 95.50 353 SER A N 1
ATOM 2751 C CA . SER A 1 353 ? -8.340 -1.500 0.608 1.00 95.50 353 SER A CA 1
ATOM 2752 C C . SER A 1 353 ? -9.345 -0.373 0.848 1.00 95.50 353 SER A C 1
ATOM 2754 O O . SER A 1 353 ? -10.244 -0.187 0.034 1.00 95.50 353 SER A O 1
ATOM 2756 N N . ILE A 1 354 ? -9.213 0.378 1.944 1.00 95.00 354 ILE A N 1
ATOM 2757 C CA . ILE A 1 354 ? -10.171 1.414 2.376 1.00 95.00 354 ILE A CA 1
ATOM 2758 C C . ILE A 1 354 ? -9.517 2.795 2.474 1.00 95.00 354 ILE A C 1
ATOM 2760 O O . ILE A 1 354 ? -8.422 2.929 3.017 1.00 95.00 354 ILE A O 1
ATOM 2764 N N . ILE A 1 355 ? -10.212 3.831 1.996 1.00 93.31 355 ILE A N 1
ATOM 2765 C CA . ILE A 1 355 ? -9.832 5.241 2.162 1.00 93.31 355 ILE A CA 1
ATOM 2766 C C . ILE A 1 355 ? -10.992 6.050 2.765 1.00 93.31 355 ILE A C 1
ATOM 2768 O O . ILE A 1 355 ? -12.123 5.990 2.285 1.00 93.31 355 ILE A O 1
ATOM 2772 N N . ARG A 1 356 ? -10.697 6.816 3.825 1.00 93.00 356 ARG A N 1
ATOM 2773 C CA . ARG A 1 356 ? -11.593 7.825 4.422 1.00 93.00 356 ARG A CA 1
ATOM 2774 C C . ARG A 1 356 ? -11.348 9.170 3.746 1.00 93.00 356 ARG A C 1
ATOM 2776 O O . ARG A 1 356 ? -10.195 9.570 3.600 1.00 93.00 356 ARG A O 1
ATOM 2783 N N . ARG A 1 357 ? -12.399 9.887 3.359 1.00 90.88 357 ARG A N 1
ATOM 2784 C CA . ARG A 1 357 ? -12.317 11.180 2.665 1.00 90.88 357 ARG A CA 1
ATOM 2785 C C . ARG A 1 357 ? -13.164 12.217 3.367 1.00 90.88 357 ARG A C 1
ATOM 2787 O O . ARG A 1 357 ? -14.358 12.016 3.562 1.00 90.88 357 ARG A O 1
ATOM 2794 N N . GLN A 1 358 ? -12.541 13.339 3.691 1.00 90.69 358 GLN A N 1
ATOM 2795 C CA . GLN A 1 358 ? -13.213 14.486 4.286 1.00 90.69 358 GLN A CA 1
ATOM 2796 C C . GLN A 1 358 ? -13.666 15.478 3.222 1.00 90.69 358 GLN A C 1
ATOM 2798 O O . GLN A 1 358 ? -13.252 15.411 2.061 1.00 90.69 358 GLN A O 1
ATOM 2803 N N . SER A 1 359 ? -14.533 16.408 3.616 1.00 87.94 359 SER A N 1
ATOM 2804 C CA . SER A 1 359 ? -15.022 17.444 2.706 1.00 87.94 359 SER A CA 1
ATOM 2805 C C . SER A 1 359 ? -13.979 18.520 2.362 1.00 87.94 359 SER A C 1
ATOM 2807 O O . SER A 1 359 ? -14.197 19.295 1.433 1.00 87.94 359 SER A O 1
ATOM 2809 N N . THR A 1 360 ? -12.834 18.556 3.051 1.00 87.38 360 THR A N 1
ATOM 2810 C CA . THR A 1 360 ? -11.710 19.479 2.818 1.00 87.38 360 THR A CA 1
ATOM 2811 C C . THR A 1 360 ? -10.365 18.749 2.867 1.00 87.38 360 THR A C 1
ATOM 2813 O O . THR A 1 360 ? -10.182 17.815 3.646 1.00 87.38 360 THR A O 1
ATOM 2816 N N . LEU A 1 361 ? -9.403 19.178 2.044 1.00 87.00 361 LEU A N 1
ATOM 2817 C CA . LEU A 1 361 ? -8.014 18.709 2.104 1.00 87.00 361 LEU A CA 1
ATOM 2818 C C . LEU A 1 361 ? -7.229 19.389 3.246 1.00 87.00 361 LEU A C 1
ATOM 2820 O O . LEU A 1 361 ? -7.419 20.585 3.492 1.00 87.00 361 LEU A O 1
ATOM 2824 N N . PRO A 1 362 ? -6.298 18.677 3.913 1.00 83.62 362 PRO A N 1
ATOM 2825 C CA . PRO A 1 362 ? -5.487 19.239 4.989 1.00 83.62 362 PRO A CA 1
ATOM 2826 C C . PRO A 1 362 ? -4.460 20.249 4.455 1.00 83.62 362 PRO A C 1
ATOM 2828 O O . PRO A 1 362 ? -3.533 19.896 3.720 1.00 83.62 362 PRO A O 1
ATOM 2831 N N . ARG A 1 363 ? -4.604 21.516 4.866 1.00 79.38 363 ARG A N 1
ATOM 2832 C CA . ARG A 1 363 ? -3.634 22.584 4.583 1.00 79.38 363 ARG A CA 1
ATOM 2833 C C . ARG A 1 363 ? -2.380 22.417 5.442 1.00 79.38 363 ARG A C 1
ATOM 2835 O O . ARG A 1 363 ? -2.480 22.151 6.636 1.00 79.38 363 ARG A O 1
ATOM 2842 N N . ASP A 1 364 ? -1.213 22.603 4.833 1.00 74.69 364 ASP A N 1
ATOM 2843 C CA . ASP A 1 364 ? 0.089 22.380 5.464 1.00 74.69 364 ASP A CA 1
ATOM 2844 C C . ASP A 1 364 ? 0.888 23.695 5.529 1.00 74.69 364 ASP A C 1
ATOM 2846 O O . ASP A 1 364 ? 1.191 24.257 4.472 1.00 74.69 364 ASP A O 1
ATOM 2850 N N . PRO A 1 365 ? 1.239 24.216 6.722 1.00 70.19 365 PRO A N 1
ATOM 2851 C CA . PRO A 1 365 ? 1.992 25.466 6.846 1.00 70.19 365 PRO A CA 1
ATOM 2852 C C . PRO A 1 365 ? 3.357 25.449 6.144 1.00 70.19 365 PRO A C 1
ATOM 2854 O O . PRO A 1 365 ? 3.844 26.508 5.754 1.00 70.19 365 PRO A O 1
ATOM 2857 N N . ALA A 1 366 ? 3.971 24.273 5.965 1.00 66.12 366 ALA A N 1
ATOM 2858 C CA . ALA A 1 366 ? 5.268 24.137 5.303 1.00 66.12 366 ALA A CA 1
ATOM 2859 C C . ALA A 1 366 ? 5.170 24.109 3.765 1.00 66.12 366 ALA A C 1
ATOM 2861 O O . ALA A 1 366 ? 6.184 24.256 3.084 1.00 66.12 366 ALA A O 1
ATOM 2862 N N . CYS A 1 367 ? 3.973 23.912 3.202 1.00 67.75 367 CYS A N 1
ATOM 2863 C CA . CYS A 1 367 ? 3.733 23.799 1.759 1.00 67.75 367 CYS A CA 1
ATOM 2864 C C . CYS A 1 367 ? 2.474 24.596 1.352 1.00 67.75 367 CYS A C 1
ATOM 2866 O O . CYS A 1 367 ? 1.457 24.003 0.998 1.00 67.75 367 CYS A O 1
ATOM 2868 N N . PRO A 1 368 ? 2.512 25.943 1.381 1.00 67.75 368 PRO A N 1
ATOM 2869 C CA . PRO A 1 368 ? 1.339 26.775 1.099 1.00 67.75 368 PRO A CA 1
ATOM 2870 C C . PRO A 1 368 ? 0.930 26.804 -0.384 1.00 67.75 368 PRO A C 1
ATOM 2872 O O . PRO A 1 368 ? -0.200 27.176 -0.691 1.00 67.75 368 PRO A O 1
ATOM 2875 N N . ASN A 1 369 ? 1.830 26.434 -1.301 1.00 78.81 369 ASN A N 1
ATOM 2876 C CA . ASN A 1 369 ? 1.618 26.576 -2.746 1.00 78.81 369 ASN A CA 1
ATOM 2877 C C . ASN A 1 369 ? 0.613 25.563 -3.322 1.00 78.81 369 ASN A C 1
ATOM 2879 O O . ASN A 1 369 ? -0.042 25.858 -4.317 1.00 78.81 369 ASN A O 1
ATOM 2883 N N . TYR A 1 370 ? 0.518 24.365 -2.735 1.00 86.06 370 TYR A N 1
ATOM 2884 C CA . TYR A 1 370 ? -0.372 23.293 -3.183 1.00 86.06 370 TYR A CA 1
ATOM 2885 C C . TYR A 1 370 ? -0.684 22.316 -2.041 1.00 86.06 370 TYR A C 1
ATOM 2887 O O . TYR A 1 370 ? 0.103 22.139 -1.114 1.00 86.06 370 TYR A O 1
ATOM 2895 N N . LEU A 1 371 ? -1.848 21.674 -2.113 1.00 85.75 371 LEU A N 1
ATOM 2896 C CA . LEU A 1 371 ? -2.396 20.801 -1.072 1.00 85.75 371 LEU A CA 1
ATOM 2897 C C . LEU A 1 371 ? -2.288 19.312 -1.419 1.00 85.75 371 LEU A C 1
ATOM 2899 O O . LEU A 1 371 ? -2.207 18.482 -0.514 1.00 85.75 371 LEU A O 1
ATOM 2903 N N . ALA A 1 372 ? -2.301 18.968 -2.710 1.00 88.94 372 ALA A N 1
ATOM 2904 C CA . ALA A 1 372 ? -2.158 17.597 -3.194 1.00 88.94 372 ALA A CA 1
ATOM 2905 C C . ALA A 1 372 ? -1.727 17.542 -4.668 1.00 88.94 372 ALA A C 1
ATOM 2907 O O . ALA A 1 372 ? -1.940 18.495 -5.419 1.00 88.94 372 ALA A O 1
ATOM 2908 N N . LEU A 1 373 ? -1.210 16.388 -5.092 1.00 90.25 373 LEU A N 1
ATOM 2909 C CA . LEU A 1 373 ? -1.141 15.983 -6.497 1.00 90.25 373 LEU A CA 1
ATOM 2910 C C . LEU A 1 373 ? -2.224 14.933 -6.777 1.00 90.25 373 LEU A C 1
ATOM 2912 O O . LEU A 1 373 ? -2.258 13.875 -6.146 1.00 90.25 373 LEU A O 1
ATOM 2916 N N . GLU A 1 374 ? -3.103 15.238 -7.723 1.00 90.12 374 GLU A N 1
ATOM 2917 C CA . GLU A 1 374 ? -4.146 14.360 -8.257 1.00 90.12 374 GLU A CA 1
ATOM 2918 C C . GLU A 1 374 ? -3.615 13.694 -9.538 1.00 90.12 374 GLU A C 1
ATOM 2920 O O . GLU A 1 374 ? -3.066 14.372 -10.412 1.00 90.12 374 GLU A O 1
ATOM 2925 N N . VAL A 1 375 ? -3.726 12.364 -9.636 1.00 91.50 375 VAL A N 1
ATOM 2926 C CA . VAL A 1 375 ? -3.190 11.571 -10.760 1.00 91.50 375 VAL A CA 1
ATOM 2927 C C . VAL A 1 375 ? -4.260 10.615 -11.276 1.00 91.50 375 VAL A C 1
ATOM 2929 O O . VAL A 1 375 ? -4.669 9.693 -10.574 1.00 91.50 375 VAL A O 1
ATOM 2932 N N . TYR A 1 376 ? -4.681 10.794 -12.523 1.00 90.25 376 TYR A N 1
ATOM 2933 C CA . TYR A 1 376 ? -5.665 9.949 -13.191 1.00 90.25 376 TYR A CA 1
ATOM 2934 C C . TYR A 1 376 ? -5.005 8.973 -14.157 1.00 90.25 376 TYR A C 1
ATOM 2936 O O . TYR A 1 376 ? -4.501 9.371 -15.206 1.00 90.25 376 TYR A O 1
ATOM 2944 N N . LEU A 1 377 ? -5.038 7.684 -13.835 1.00 92.25 377 LEU A N 1
ATOM 2945 C CA . LEU A 1 377 ? -4.553 6.620 -14.706 1.00 92.25 377 LEU A CA 1
ATOM 2946 C C . LEU A 1 377 ? -5.665 6.208 -15.683 1.00 92.25 377 LEU A C 1
ATOM 2948 O O . LEU A 1 377 ? -6.623 5.552 -15.273 1.00 92.25 377 LEU A O 1
ATOM 2952 N N . ARG A 1 378 ? -5.549 6.571 -16.971 1.00 89.94 378 ARG A N 1
ATOM 2953 C CA . ARG A 1 378 ? -6.552 6.220 -17.998 1.00 89.94 378 ARG A CA 1
ATOM 2954 C C . ARG A 1 378 ? -6.411 4.745 -18.396 1.00 89.94 378 ARG A C 1
ATOM 2956 O O . ARG A 1 378 ? -7.156 3.888 -17.919 1.00 89.94 378 ARG A O 1
ATOM 2963 N N . ALA A 1 379 ? -5.457 4.444 -19.276 1.00 91.94 379 ALA A N 1
ATOM 2964 C CA . ALA A 1 379 ? -5.337 3.152 -19.950 1.00 91.94 379 ALA A CA 1
ATOM 2965 C C . ALA A 1 379 ? -3.956 2.941 -20.589 1.00 91.94 379 ALA A C 1
ATOM 2967 O O . ALA A 1 379 ? -3.222 3.903 -20.838 1.00 91.94 379 ALA A O 1
ATOM 2968 N N . VAL A 1 380 ? -3.659 1.689 -20.949 1.00 92.75 380 VAL A N 1
ATOM 2969 C CA . VAL A 1 380 ? -2.638 1.362 -21.957 1.00 92.75 380 VAL A CA 1
ATOM 2970 C C . VAL A 1 380 ? -3.116 1.879 -23.321 1.00 92.75 380 VAL A C 1
ATOM 2972 O O . VAL A 1 380 ? -4.228 1.576 -23.756 1.00 92.75 380 VAL A O 1
ATOM 2975 N N . GLN A 1 381 ? -2.306 2.690 -24.003 1.00 90.19 381 GLN A N 1
ATOM 2976 C CA . GLN A 1 381 ? -2.748 3.466 -25.170 1.00 90.19 381 GLN A CA 1
ATOM 2977 C C . GLN A 1 381 ? -2.990 2.618 -26.426 1.00 90.19 381 GLN A C 1
ATOM 2979 O O . GLN A 1 381 ? -3.841 2.972 -27.239 1.00 90.19 381 GLN A O 1
ATOM 2984 N N . ARG A 1 382 ? -2.291 1.486 -26.572 1.00 90.44 382 ARG A N 1
ATOM 2985 C CA . ARG A 1 382 ? -2.485 0.512 -27.660 1.00 90.44 382 ARG A CA 1
ATOM 2986 C C . ARG A 1 382 ? -2.710 -0.895 -27.093 1.00 90.44 382 ARG A C 1
ATOM 2988 O O . ARG A 1 382 ? -2.231 -1.162 -25.991 1.00 90.44 382 ARG A O 1
ATOM 2995 N N . PRO A 1 383 ? -3.408 -1.797 -27.807 1.00 91.88 383 PRO A N 1
ATOM 2996 C CA . PRO A 1 383 ? -3.561 -3.178 -27.367 1.00 91.88 383 PRO A CA 1
ATOM 2997 C C . PRO A 1 383 ? -2.222 -3.920 -27.260 1.00 91.88 383 PRO A C 1
ATOM 2999 O O . PRO A 1 383 ? -1.305 -3.699 -28.057 1.00 91.88 383 PRO A O 1
ATOM 3002 N N . LEU A 1 384 ? -2.137 -4.818 -26.281 1.00 92.00 384 LEU A N 1
ATOM 3003 C CA . LEU A 1 384 ? -1.032 -5.742 -26.052 1.00 92.00 384 LEU A CA 1
ATOM 3004 C C . LEU A 1 384 ? -1.149 -6.944 -26.999 1.00 92.00 384 LEU A C 1
ATOM 3006 O O . LEU A 1 384 ? -2.238 -7.481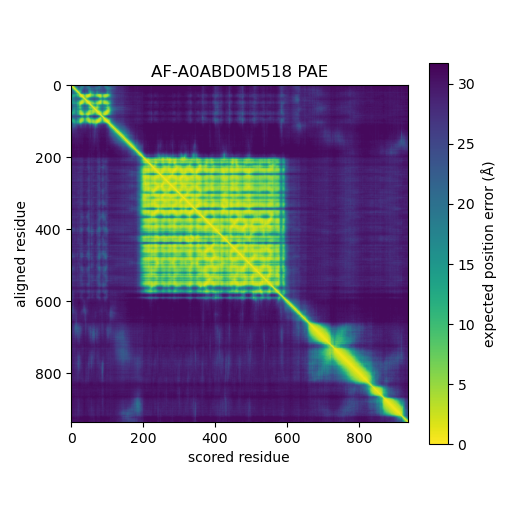 -27.187 1.00 92.00 384 LEU A O 1
ATOM 3010 N N . GLN A 1 385 ? -0.027 -7.396 -27.559 1.00 88.62 385 GLN A N 1
ATOM 3011 C CA . GLN A 1 385 ? 0.016 -8.574 -28.433 1.00 88.62 385 GLN A CA 1
ATOM 3012 C C . GLN A 1 385 ? -0.206 -9.875 -27.646 1.00 88.62 385 GLN A C 1
ATOM 3014 O O . GLN A 1 385 ? -0.960 -10.743 -28.075 1.00 88.62 385 GLN A O 1
ATOM 3019 N N . ASN A 1 386 ? 0.443 -9.989 -26.484 1.00 85.50 386 ASN A N 1
ATOM 3020 C CA . ASN A 1 386 ? 0.364 -11.132 -25.577 1.00 85.50 386 ASN A CA 1
ATOM 3021 C C . ASN A 1 386 ? 0.005 -10.619 -24.169 1.00 85.50 386 ASN A C 1
ATOM 3023 O O . ASN A 1 386 ? 0.904 -10.381 -23.358 1.00 85.50 386 ASN A O 1
ATOM 3027 N N . PRO A 1 387 ? -1.281 -10.353 -23.874 1.00 88.06 387 PRO A N 1
ATOM 3028 C CA . PRO A 1 387 ? -1.680 -9.800 -22.585 1.00 88.06 387 PRO A CA 1
ATOM 3029 C C . PRO A 1 387 ? -1.463 -10.819 -21.448 1.00 88.06 387 PRO A C 1
ATOM 3031 O O . PRO A 1 387 ? -1.946 -11.948 -21.546 1.00 88.06 387 PRO A O 1
ATOM 3034 N N . PRO A 1 388 ? -0.819 -10.443 -20.325 1.00 85.81 388 PRO A N 1
ATOM 3035 C CA . PRO A 1 388 ? -0.589 -11.342 -19.184 1.00 85.81 388 PRO A CA 1
ATOM 3036 C C . PRO A 1 388 ? -1.857 -11.610 -18.347 1.00 85.81 388 PRO A C 1
ATOM 3038 O O . PRO A 1 388 ? -1.805 -12.317 -17.341 1.00 85.81 388 PRO A O 1
ATOM 3041 N N . GLY A 1 389 ? -2.989 -11.016 -18.732 1.00 89.81 389 GLY A N 1
ATOM 3042 C CA . GLY A 1 389 ? -4.243 -10.989 -17.985 1.00 89.81 389 GLY A CA 1
ATOM 3043 C C . GLY A 1 389 ? -4.616 -9.571 -17.530 1.00 89.81 389 GLY A C 1
ATOM 3044 O O . GLY A 1 389 ? -3.909 -8.611 -17.841 1.00 89.81 389 GLY A O 1
ATOM 3045 N N . PRO A 1 390 ? -5.735 -9.415 -16.801 1.00 91.75 390 PRO A N 1
ATOM 3046 C CA . PRO A 1 390 ? -6.143 -8.129 -16.240 1.00 91.75 390 PRO A CA 1
ATOM 3047 C C . PRO A 1 390 ? -5.113 -7.610 -15.224 1.00 91.75 390 PRO A C 1
ATOM 3049 O O . PRO A 1 390 ? -4.548 -8.397 -14.459 1.00 91.75 390 PRO A O 1
ATOM 3052 N N . LEU A 1 391 ? -4.878 -6.294 -15.195 1.00 93.50 391 LEU A N 1
ATOM 3053 C CA . LEU A 1 391 ? -3.783 -5.690 -14.421 1.00 93.50 391 LEU A CA 1
ATOM 3054 C C . LEU A 1 391 ? -4.277 -4.795 -13.279 1.00 93.50 391 LEU A C 1
ATOM 3056 O O . LEU A 1 391 ? -5.086 -3.898 -13.494 1.00 93.50 391 LEU A O 1
ATOM 3060 N N . ILE A 1 392 ? -3.721 -4.962 -12.082 1.00 93.88 392 ILE A N 1
ATOM 3061 C CA . ILE A 1 392 ? -3.818 -3.997 -10.976 1.00 93.88 392 ILE A CA 1
ATOM 3062 C C . ILE A 1 392 ? -2.650 -3.017 -11.108 1.00 93.88 392 ILE A C 1
ATOM 3064 O O . ILE A 1 392 ? -1.515 -3.451 -11.304 1.00 93.88 392 ILE A O 1
ATOM 3068 N N . ALA A 1 393 ? -2.903 -1.713 -10.982 1.00 95.00 393 ALA A N 1
ATOM 3069 C CA . ALA A 1 393 ? -1.852 -0.697 -10.943 1.00 95.00 393 ALA A CA 1
ATOM 3070 C C . ALA A 1 393 ? -1.666 -0.137 -9.522 1.00 95.00 393 ALA A C 1
ATOM 3072 O O . ALA A 1 393 ? -2.646 0.207 -8.846 1.00 95.00 393 ALA A O 1
ATOM 3073 N N . VAL A 1 394 ? -0.412 -0.024 -9.084 1.00 94.44 394 VAL A N 1
ATOM 3074 C CA . VAL A 1 394 ? -0.017 0.505 -7.773 1.00 94.44 394 VAL A CA 1
ATOM 3075 C C . VAL A 1 394 ? 0.820 1.759 -7.972 1.00 94.44 394 VAL A C 1
ATOM 3077 O O . VAL A 1 394 ? 1.924 1.673 -8.500 1.00 94.44 394 VAL A O 1
ATOM 3080 N N . ALA A 1 395 ? 0.310 2.915 -7.554 1.00 93.62 395 ALA A N 1
ATOM 3081 C CA . ALA A 1 395 ? 1.000 4.196 -7.690 1.00 93.62 395 ALA A CA 1
ATOM 3082 C C . ALA A 1 395 ? 1.642 4.628 -6.363 1.00 93.62 395 ALA A C 1
ATOM 3084 O O . ALA A 1 395 ? 1.036 4.475 -5.302 1.00 93.62 395 ALA A O 1
ATOM 3085 N N . ARG A 1 396 ? 2.848 5.202 -6.415 1.00 91.12 396 ARG A N 1
ATOM 3086 C CA . ARG A 1 396 ? 3.535 5.806 -5.261 1.00 91.12 396 ARG A CA 1
ATOM 3087 C C . ARG A 1 396 ? 4.397 7.003 -5.676 1.00 91.12 396 ARG A C 1
ATOM 3089 O O . ARG A 1 396 ? 4.893 7.058 -6.802 1.00 91.12 396 ARG A O 1
ATOM 3096 N N . ILE A 1 397 ? 4.609 7.936 -4.750 1.00 90.25 397 ILE A N 1
ATOM 3097 C CA . ILE A 1 397 ? 5.576 9.034 -4.896 1.00 90.25 397 ILE A CA 1
ATOM 3098 C C . ILE A 1 397 ? 6.886 8.611 -4.237 1.00 90.25 397 ILE A C 1
ATOM 3100 O O . ILE A 1 397 ? 6.906 8.220 -3.071 1.00 90.25 397 ILE A O 1
ATOM 3104 N N . VAL A 1 398 ? 7.982 8.681 -4.987 1.00 89.25 398 VAL A N 1
ATOM 3105 C CA . VAL A 1 398 ? 9.306 8.237 -4.545 1.00 89.25 398 VAL A CA 1
ATOM 3106 C C . VAL A 1 398 ? 10.246 9.445 -4.491 1.00 89.25 398 VAL A C 1
ATOM 3108 O O . VAL A 1 398 ? 10.498 10.021 -5.547 1.00 89.25 398 VAL A O 1
ATOM 3111 N N . PRO A 1 399 ? 10.796 9.830 -3.320 1.00 86.25 399 PRO A N 1
ATOM 3112 C CA . PRO A 1 399 ? 11.713 10.977 -3.191 1.00 86.25 399 PRO A CA 1
ATOM 3113 C C . PRO A 1 399 ? 13.057 10.811 -3.918 1.00 86.25 399 PRO A C 1
ATOM 3115 O O . PRO A 1 399 ? 13.678 11.789 -4.336 1.00 86.25 399 PRO A O 1
ATOM 3118 N N . ASP A 1 400 ? 13.521 9.566 -4.039 1.00 85.81 400 ASP A N 1
ATOM 3119 C CA . ASP A 1 400 ? 14.738 9.185 -4.753 1.00 85.81 400 ASP A CA 1
ATOM 3120 C C . ASP A 1 400 ? 14.457 7.971 -5.641 1.00 85.81 400 ASP A C 1
ATOM 3122 O O . ASP A 1 400 ? 14.500 6.812 -5.212 1.00 85.81 400 ASP A O 1
ATOM 3126 N N . TYR A 1 401 ? 14.134 8.261 -6.898 1.00 87.00 401 TYR A N 1
ATOM 3127 C CA . TYR A 1 401 ? 13.883 7.248 -7.910 1.00 87.00 401 TYR A CA 1
ATOM 3128 C C . TYR A 1 401 ? 15.117 6.390 -8.219 1.00 87.00 401 TYR A C 1
ATOM 3130 O O . TYR A 1 401 ? 14.961 5.209 -8.510 1.00 87.00 401 TYR A O 1
ATOM 3138 N N . HIS A 1 402 ? 16.337 6.933 -8.170 1.00 85.25 402 HIS A N 1
ATOM 3139 C CA . HIS A 1 402 ? 17.527 6.205 -8.626 1.00 85.25 402 HIS A CA 1
ATOM 3140 C C . HIS A 1 402 ? 17.883 5.051 -7.684 1.00 85.25 402 HIS A C 1
ATOM 3142 O O . HIS A 1 402 ? 18.147 3.934 -8.144 1.00 85.25 402 HIS A O 1
ATOM 3148 N N . ASN A 1 403 ? 17.820 5.299 -6.373 1.00 84.56 403 ASN A N 1
ATOM 3149 C CA . ASN A 1 403 ? 17.987 4.246 -5.374 1.00 84.56 403 ASN A CA 1
ATOM 3150 C C . ASN A 1 403 ? 16.804 3.263 -5.417 1.00 84.56 403 ASN A C 1
ATOM 3152 O O . ASN A 1 403 ? 17.013 2.061 -5.558 1.00 84.56 403 ASN A O 1
ATOM 3156 N N . TYR A 1 404 ? 15.555 3.749 -5.449 1.00 85.00 404 TYR A N 1
ATOM 3157 C CA . TYR A 1 404 ? 14.381 2.865 -5.515 1.00 85.00 404 TYR A CA 1
ATOM 3158 C C . TYR A 1 404 ? 14.342 1.972 -6.768 1.00 85.00 404 TYR A C 1
ATOM 3160 O O . TYR A 1 404 ? 13.987 0.793 -6.686 1.00 85.00 404 TYR A O 1
ATOM 3168 N N . ARG A 1 405 ? 14.754 2.498 -7.929 1.00 84.31 405 ARG A N 1
ATOM 3169 C CA . ARG A 1 405 ? 14.869 1.727 -9.171 1.00 84.31 405 ARG A CA 1
ATOM 3170 C C . ARG A 1 405 ? 15.835 0.560 -8.992 1.00 84.31 405 ARG A C 1
ATOM 3172 O O . ARG A 1 405 ? 15.496 -0.567 -9.343 1.00 84.31 405 ARG A O 1
ATOM 3179 N N . SER A 1 406 ? 17.004 0.843 -8.428 1.00 79.88 406 SER A N 1
ATOM 3180 C CA . SER A 1 406 ? 18.067 -0.137 -8.199 1.00 79.88 406 SER A CA 1
ATOM 3181 C C . SER A 1 406 ? 17.639 -1.207 -7.191 1.00 79.88 406 SER A C 1
ATOM 3183 O O . SER A 1 406 ? 17.779 -2.395 -7.472 1.00 79.88 406 SER A O 1
ATOM 3185 N N . ASP A 1 407 ? 17.046 -0.795 -6.067 1.00 78.00 407 ASP A N 1
ATOM 3186 C CA . ASP A 1 407 ? 16.762 -1.671 -4.925 1.00 78.00 407 ASP A CA 1
ATOM 3187 C C . ASP A 1 407 ? 15.430 -2.434 -5.030 1.00 78.00 407 ASP A C 1
ATOM 3189 O O . ASP A 1 407 ? 15.292 -3.509 -4.445 1.00 78.00 407 ASP A O 1
ATOM 3193 N N . SER A 1 408 ? 14.431 -1.905 -5.750 1.00 78.19 408 SER A N 1
ATOM 3194 C CA . SER A 1 408 ? 13.060 -2.461 -5.781 1.00 78.19 408 SER A CA 1
ATOM 3195 C C . SER A 1 408 ? 12.502 -2.754 -7.179 1.00 78.19 408 SER A C 1
ATOM 3197 O O . SER A 1 408 ? 11.721 -3.696 -7.326 1.00 78.19 408 SER A O 1
ATOM 3199 N N . LEU A 1 409 ? 12.880 -1.984 -8.209 1.00 80.44 409 LEU A N 1
ATOM 3200 C CA . LEU A 1 409 ? 12.329 -2.135 -9.571 1.00 80.44 409 LEU A CA 1
ATOM 3201 C C . LEU A 1 409 ? 13.204 -2.991 -10.507 1.00 80.44 409 LEU A C 1
ATOM 3203 O O . LEU A 1 409 ? 12.737 -3.406 -11.569 1.00 80.44 409 LEU A O 1
ATOM 3207 N N . LEU A 1 410 ? 14.454 -3.273 -10.122 1.00 78.25 410 LEU A N 1
ATOM 3208 C CA . LEU A 1 410 ? 15.402 -4.110 -10.873 1.00 78.25 410 LEU A CA 1
ATOM 3209 C C . LEU A 1 410 ? 15.880 -5.355 -10.096 1.00 78.25 410 LEU A C 1
ATOM 3211 O O . LEU A 1 410 ? 16.420 -6.286 -10.699 1.00 78.25 410 LEU A O 1
ATOM 3215 N N . THR A 1 411 ? 15.653 -5.423 -8.782 1.00 67.25 411 THR A N 1
ATOM 3216 C CA . THR A 1 411 ? 15.922 -6.619 -7.967 1.00 67.25 411 THR A CA 1
ATOM 3217 C C . THR A 1 411 ? 14.967 -7.760 -8.310 1.00 67.25 411 THR A C 1
ATOM 3219 O O . THR A 1 411 ? 13.799 -7.540 -8.605 1.00 67.25 411 THR A O 1
ATOM 3222 N N . HIS A 1 412 ? 15.447 -9.004 -8.279 1.00 66.56 412 HIS A N 1
ATOM 3223 C CA . HIS A 1 412 ? 14.644 -10.182 -8.617 1.00 66.56 412 HIS A CA 1
ATOM 3224 C C . HIS A 1 412 ? 14.685 -11.205 -7.465 1.00 66.56 412 HIS A C 1
ATOM 3226 O O . HIS A 1 412 ? 15.779 -11.640 -7.100 1.00 66.56 412 HIS A O 1
ATOM 3232 N N . PRO A 1 413 ? 13.532 -11.615 -6.891 1.00 65.19 413 PRO A N 1
ATOM 3233 C CA . PRO A 1 413 ? 12.166 -11.169 -7.201 1.00 65.19 413 PRO A CA 1
ATOM 3234 C C . PRO A 1 413 ? 11.894 -9.716 -6.768 1.00 65.19 413 PRO A C 1
ATOM 3236 O O . PRO A 1 413 ? 12.333 -9.291 -5.701 1.00 65.19 413 PRO A O 1
ATOM 3239 N N . ARG A 1 414 ? 11.124 -8.976 -7.579 1.00 75.69 414 ARG A N 1
ATOM 3240 C CA . ARG A 1 414 ? 10.780 -7.568 -7.320 1.00 75.69 414 ARG A CA 1
ATOM 3241 C C . ARG A 1 414 ? 9.863 -7.442 -6.097 1.00 75.69 414 ARG A C 1
ATOM 3243 O O . ARG A 1 414 ? 8.797 -8.066 -6.033 1.00 75.69 414 ARG A O 1
ATOM 3250 N N . ALA A 1 415 ? 10.273 -6.632 -5.123 1.00 65.31 415 ALA A N 1
ATOM 3251 C CA . ALA A 1 415 ? 9.549 -6.440 -3.870 1.00 65.31 415 ALA A CA 1
ATOM 3252 C C . ALA A 1 415 ? 8.357 -5.488 -4.063 1.00 65.31 415 ALA A C 1
ATOM 3254 O O . ALA A 1 415 ? 8.540 -4.305 -4.324 1.00 65.31 415 ALA A O 1
ATOM 3255 N N . ALA A 1 416 ? 7.129 -5.988 -3.889 1.00 66.88 416 ALA A N 1
ATOM 3256 C CA . ALA A 1 416 ? 5.926 -5.240 -4.268 1.00 66.88 416 ALA A CA 1
ATOM 3257 C C . ALA A 1 416 ? 5.625 -3.986 -3.419 1.00 66.88 416 ALA A C 1
ATOM 3259 O O . ALA A 1 416 ? 4.781 -3.167 -3.772 1.00 66.88 416 ALA A O 1
ATOM 3260 N N . GLY A 1 417 ? 6.260 -3.836 -2.252 1.00 70.81 417 GLY A N 1
ATOM 3261 C CA . GLY A 1 417 ? 6.095 -2.664 -1.384 1.00 70.81 417 GLY A CA 1
ATOM 3262 C C . GLY A 1 417 ? 4.670 -2.409 -0.861 1.00 70.81 417 GLY A C 1
ATOM 3263 O O . GLY A 1 417 ? 4.446 -1.356 -0.272 1.00 70.81 417 GLY A O 1
ATOM 3264 N N . VAL A 1 418 ? 3.724 -3.332 -1.073 1.00 79.44 418 VAL A N 1
ATOM 3265 C CA . VAL A 1 418 ? 2.356 -3.312 -0.531 1.00 79.44 418 VAL A CA 1
ATOM 3266 C C . VAL A 1 418 ? 2.230 -4.451 0.476 1.00 79.44 418 VAL A C 1
ATOM 3268 O O . VAL A 1 418 ? 2.245 -5.625 0.108 1.00 79.44 418 VAL A O 1
ATOM 3271 N N . GLY A 1 419 ? 2.141 -4.102 1.757 1.00 78.44 419 GLY A N 1
ATOM 3272 C CA . GLY A 1 419 ? 1.815 -5.033 2.836 1.00 78.44 419 GLY A CA 1
ATOM 3273 C C . GLY A 1 419 ? 0.376 -4.824 3.295 1.00 78.44 419 GLY A C 1
ATOM 3274 O O . GLY A 1 419 ? -0.080 -3.685 3.366 1.00 78.44 419 GLY A O 1
ATOM 3275 N N . MET A 1 420 ? -0.330 -5.906 3.622 1.00 86.94 420 MET A N 1
ATOM 3276 C CA . MET A 1 420 ? -1.634 -5.813 4.281 1.00 86.94 420 MET A CA 1
ATOM 3277 C C . MET A 1 420 ? -1.449 -5.829 5.798 1.00 86.94 420 MET A C 1
ATOM 3279 O O . MET A 1 420 ? -0.782 -6.713 6.337 1.00 86.94 420 MET A O 1
ATOM 3283 N N . THR A 1 421 ? -2.063 -4.876 6.493 1.00 90.00 421 THR A N 1
ATOM 3284 C CA . THR A 1 421 ? -2.115 -4.862 7.956 1.00 90.00 421 THR A CA 1
ATOM 3285 C C . THR A 1 421 ? -3.165 -5.868 8.423 1.00 90.00 421 THR A C 1
ATOM 3287 O O . THR A 1 421 ? -4.335 -5.765 8.052 1.00 90.00 421 THR A O 1
ATOM 3290 N N . SER A 1 422 ? -2.766 -6.851 9.232 1.00 91.69 422 SER A N 1
ATOM 3291 C CA . SER A 1 422 ? -3.696 -7.836 9.795 1.00 91.69 422 SER A CA 1
ATOM 3292 C C . SER A 1 422 ? -4.453 -7.230 10.982 1.00 91.69 422 SER A C 1
ATOM 3294 O O . SER A 1 422 ? -3.845 -6.754 11.944 1.00 91.69 422 SER A O 1
ATOM 3296 N N . VAL A 1 423 ? -5.785 -7.224 10.913 1.00 93.56 423 VAL A N 1
ATOM 3297 C CA . VAL A 1 423 ? -6.687 -6.599 11.890 1.00 93.56 423 VAL A CA 1
ATOM 3298 C C . VAL A 1 423 ? -7.643 -7.664 12.421 1.00 93.56 423 VAL A C 1
ATOM 3300 O O . VAL A 1 423 ? -8.433 -8.232 11.669 1.00 93.56 423 VAL A O 1
ATOM 3303 N N . THR A 1 424 ? -7.578 -7.959 13.722 1.00 92.81 424 THR A N 1
ATOM 3304 C CA . THR A 1 424 ? -8.407 -9.007 14.346 1.00 92.81 424 THR A CA 1
ATOM 3305 C C . THR A 1 424 ? -9.717 -8.440 14.894 1.00 92.81 424 THR A C 1
ATOM 3307 O O . THR A 1 424 ? -9.723 -7.469 15.646 1.00 92.81 424 THR A O 1
ATOM 3310 N N . PHE A 1 425 ? -10.829 -9.084 14.550 1.00 92.56 425 PHE A N 1
ATOM 3311 C CA . PHE A 1 425 ? -12.196 -8.731 14.938 1.00 92.56 425 PHE A CA 1
ATOM 3312 C C . PHE A 1 425 ? -12.774 -9.770 15.923 1.00 92.56 425 PHE A C 1
ATOM 3314 O O . PHE A 1 425 ? -12.276 -10.896 15.979 1.00 92.56 425 PHE A O 1
ATOM 3321 N N . PRO A 1 426 ? -13.808 -9.442 16.727 1.00 88.00 426 PRO A N 1
ATOM 3322 C CA . PRO A 1 426 ? -14.670 -8.250 16.672 1.00 88.00 426 PRO A CA 1
ATOM 3323 C C . PRO A 1 426 ? -14.099 -6.984 17.321 1.00 88.00 426 PRO A C 1
ATOM 3325 O O . PRO A 1 426 ? -14.647 -5.913 17.086 1.00 88.00 426 PRO A O 1
ATOM 3328 N N . ASN A 1 427 ? -13.026 -7.094 18.110 1.00 85.69 427 ASN A N 1
ATOM 3329 C CA . ASN A 1 427 ? -12.486 -5.999 18.922 1.00 85.69 427 ASN A CA 1
ATOM 3330 C C . ASN A 1 427 ? -11.108 -5.549 18.389 1.00 85.69 427 ASN A C 1
ATOM 3332 O O . ASN A 1 427 ? -10.091 -5.899 18.994 1.00 85.69 427 ASN A O 1
ATOM 3336 N N . PRO A 1 428 ? -11.038 -4.819 17.259 1.00 90.50 428 PRO A N 1
ATOM 3337 C CA . PRO A 1 428 ? -9.768 -4.376 16.697 1.00 90.50 428 PRO A CA 1
ATOM 3338 C C . PRO A 1 428 ? -9.121 -3.313 17.592 1.00 90.50 428 PRO A C 1
ATOM 3340 O O . PRO A 1 428 ? -9.772 -2.360 18.024 1.00 90.50 428 PRO A O 1
ATOM 3343 N N . HIS A 1 429 ? -7.826 -3.462 17.866 1.00 87.44 429 HIS A N 1
ATOM 3344 C CA . HIS A 1 429 ? -7.086 -2.497 18.677 1.00 87.44 429 HIS A CA 1
ATOM 3345 C C . HIS A 1 429 ? -6.849 -1.196 17.883 1.00 87.44 429 HIS A C 1
ATOM 3347 O O . HIS A 1 429 ? -6.527 -1.281 16.696 1.00 87.44 429 HIS A O 1
ATOM 3353 N N . PRO A 1 430 ? -6.938 0.010 18.483 1.00 87.12 430 PRO A N 1
ATOM 3354 C CA . PRO A 1 430 ? -6.750 1.265 17.747 1.00 87.12 430 PRO A CA 1
ATOM 3355 C C . PRO A 1 430 ? -5.409 1.362 17.003 1.00 87.12 430 PRO A C 1
ATOM 3357 O O . PRO A 1 430 ? -5.363 1.877 15.889 1.00 87.12 430 PRO A O 1
ATOM 3360 N N . SER A 1 431 ? -4.329 0.787 17.551 1.00 87.19 431 SER A N 1
ATOM 3361 C CA . SER A 1 431 ? -3.019 0.773 16.879 1.00 87.19 431 SER A CA 1
ATOM 3362 C C . SER A 1 431 ? -2.977 -0.071 15.598 1.00 87.19 431 SER A C 1
ATOM 3364 O O . SER A 1 431 ? -2.060 0.108 14.806 1.00 87.19 431 SER A O 1
ATOM 3366 N N . SER A 1 432 ? -3.952 -0.954 15.349 1.00 87.56 432 SER A N 1
ATOM 3367 C CA . SER A 1 432 ? -4.091 -1.665 14.066 1.00 87.56 432 SER A CA 1
ATOM 3368 C C . SER A 1 432 ? -4.504 -0.740 12.911 1.00 87.56 432 SER A C 1
ATOM 3370 O O . SER A 1 432 ? -4.447 -1.151 11.756 1.00 87.56 432 SER A O 1
ATOM 3372 N N . PHE A 1 433 ? -4.895 0.502 13.214 1.00 88.69 433 PHE A N 1
ATOM 3373 C CA . PHE A 1 433 ? -5.195 1.566 12.250 1.00 88.69 433 PHE A CA 1
ATOM 3374 C C . PHE A 1 433 ? -4.171 2.715 12.300 1.00 88.69 433 PHE A C 1
ATOM 3376 O O . PHE A 1 433 ? -4.328 3.719 11.602 1.00 88.69 433 PHE A O 1
ATOM 3383 N N . ALA A 1 434 ? -3.109 2.586 13.103 1.00 86.00 434 ALA A N 1
ATOM 3384 C CA . ALA A 1 434 ? -1.992 3.518 13.047 1.00 86.00 434 ALA A CA 1
ATOM 3385 C C . ALA A 1 434 ? -1.305 3.390 11.680 1.00 86.00 434 ALA A C 1
ATOM 3387 O O . ALA A 1 434 ? -0.982 2.286 11.241 1.00 86.00 434 ALA A O 1
ATOM 3388 N N . VAL A 1 435 ? -1.087 4.518 11.005 1.00 82.56 435 VAL A N 1
ATOM 3389 C CA . VAL A 1 435 ? -0.308 4.539 9.764 1.00 82.56 435 VAL A CA 1
ATOM 3390 C C . VAL A 1 435 ? 1.157 4.252 10.123 1.00 82.56 435 VAL A C 1
ATOM 3392 O O . VAL A 1 435 ? 1.700 4.981 10.956 1.00 82.56 435 VAL A O 1
ATOM 3395 N N . PRO A 1 436 ? 1.800 3.212 9.554 1.00 70.94 436 PRO A N 1
ATOM 3396 C CA . PRO A 1 436 ? 3.201 2.911 9.841 1.00 70.94 436 PRO A CA 1
ATOM 3397 C C . PRO A 1 436 ? 4.113 4.079 9.462 1.00 70.94 436 PRO A C 1
ATOM 3399 O O . PRO A 1 436 ? 3.856 4.757 8.467 1.00 70.94 436 PRO A O 1
ATOM 3402 N N . GLU A 1 437 ? 5.202 4.288 10.207 1.00 64.62 437 GLU A N 1
ATOM 3403 C CA . GLU A 1 437 ? 6.189 5.310 9.850 1.00 64.62 437 GLU A CA 1
ATOM 3404 C C . GLU A 1 437 ? 6.715 5.066 8.428 1.00 64.62 437 GLU A C 1
ATOM 3406 O O . GLU A 1 437 ? 7.168 3.972 8.084 1.00 64.62 437 GLU A O 1
ATOM 3411 N N . GLN A 1 438 ? 6.576 6.085 7.577 1.00 57.56 438 GLN A N 1
ATOM 3412 C CA . GLN A 1 438 ? 6.689 5.927 6.132 1.00 57.56 438 GLN A CA 1
ATOM 3413 C C . GLN A 1 438 ? 8.075 5.413 5.721 1.00 57.56 438 GLN A C 1
ATOM 3415 O O . GLN A 1 438 ? 9.106 6.011 6.061 1.00 57.56 438 GLN A O 1
ATOM 3420 N N . SER A 1 439 ? 8.082 4.349 4.913 1.00 58.12 439 SER A N 1
ATOM 3421 C CA . SER A 1 439 ? 9.289 3.847 4.254 1.00 58.12 439 SER A CA 1
ATOM 3422 C C . SER A 1 439 ? 9.985 4.943 3.432 1.00 58.12 439 SER A C 1
ATOM 3424 O O . SER A 1 439 ? 9.398 5.973 3.097 1.00 58.12 439 SER A O 1
ATOM 3426 N N . SER A 1 440 ? 11.229 4.703 3.027 1.00 61.94 440 SER A N 1
ATOM 3427 C CA . SER A 1 440 ? 11.995 5.568 2.117 1.00 61.94 440 SER A CA 1
ATOM 3428 C C . SER A 1 440 ? 11.351 5.799 0.735 1.00 61.94 440 SER A C 1
ATOM 3430 O O . SER A 1 440 ? 11.876 6.593 -0.043 1.00 61.94 440 SER A O 1
ATOM 3432 N N . HIS A 1 441 ? 10.235 5.131 0.416 1.00 69.31 441 HIS A N 1
ATOM 3433 C CA . HIS A 1 441 ? 9.673 5.027 -0.936 1.00 69.31 441 HIS A CA 1
ATOM 3434 C C . HIS A 1 441 ? 8.170 5.369 -1.004 1.00 69.31 441 HIS A C 1
ATOM 3436 O O . HIS A 1 441 ? 7.448 4.846 -1.852 1.00 69.31 441 HIS A O 1
ATOM 3442 N N . GLY A 1 442 ? 7.700 6.233 -0.097 1.00 75.62 442 GLY A N 1
ATOM 3443 C CA . GLY A 1 442 ? 6.319 6.722 -0.067 1.00 75.62 442 GLY A CA 1
ATOM 3444 C C . GLY A 1 442 ? 5.313 5.738 0.543 1.00 75.62 442 GLY A C 1
ATOM 3445 O O . GLY A 1 442 ? 5.688 4.710 1.119 1.00 75.62 442 GLY A O 1
ATOM 3446 N N . TYR A 1 443 ? 4.021 6.056 0.405 1.00 85.19 443 TYR A N 1
ATOM 3447 C CA . TYR A 1 443 ? 2.924 5.098 0.594 1.00 85.19 443 TYR A CA 1
ATOM 3448 C C . TYR A 1 443 ? 2.388 4.646 -0.778 1.00 85.19 443 TYR A C 1
ATOM 3450 O O . TYR A 1 443 ? 2.179 5.498 -1.645 1.00 85.19 443 TYR A O 1
ATOM 3458 N N . PRO A 1 444 ? 2.149 3.341 -0.999 1.00 90.00 444 PRO A N 1
ATOM 3459 C CA . PRO A 1 444 ? 1.468 2.863 -2.197 1.00 90.00 444 PRO A CA 1
ATOM 3460 C C . PRO A 1 444 ? -0.031 3.188 -2.167 1.00 90.00 444 PRO A C 1
ATOM 3462 O O . PRO A 1 444 ? -0.636 3.276 -1.101 1.00 90.00 444 PRO A O 1
ATOM 3465 N N . GLN A 1 445 ? -0.635 3.292 -3.350 1.00 93.00 445 GLN A N 1
ATOM 3466 C CA . GLN A 1 445 ? -2.083 3.279 -3.548 1.00 93.00 445 GLN A CA 1
ATOM 3467 C C . GLN A 1 445 ? -2.448 2.260 -4.631 1.00 93.00 445 GLN A C 1
ATOM 3469 O O . GLN A 1 445 ? -1.822 2.219 -5.689 1.00 93.00 445 GLN A O 1
ATOM 3474 N N . VAL A 1 446 ? -3.458 1.431 -4.369 1.00 93.56 446 VAL A N 1
ATOM 3475 C CA . VAL A 1 446 ? -3.898 0.297 -5.198 1.00 93.56 446 VAL A CA 1
ATOM 3476 C C . VAL A 1 446 ? -5.188 0.663 -5.932 1.00 93.56 446 VAL A C 1
ATOM 3478 O O . VAL A 1 446 ? -6.150 1.115 -5.307 1.00 93.56 446 VAL A O 1
ATOM 3481 N N . SER A 1 447 ? -5.205 0.437 -7.247 1.00 93.94 447 SER A N 1
ATOM 3482 C CA . SER A 1 447 ? -6.369 0.657 -8.116 1.00 93.94 447 SER A CA 1
ATOM 3483 C C . SER A 1 447 ? -7.282 -0.566 -8.258 1.00 93.94 447 SER A C 1
ATOM 3485 O O . SER A 1 447 ? -6.941 -1.681 -7.864 1.00 93.94 447 SER A O 1
ATOM 3487 N N . LEU A 1 448 ? -8.449 -0.339 -8.870 1.00 92.69 448 LEU A N 1
ATOM 3488 C CA . LEU A 1 448 ? -9.283 -1.391 -9.459 1.00 92.69 448 LEU A CA 1
ATOM 3489 C C . LEU A 1 448 ? -8.564 -2.102 -10.617 1.00 92.69 448 LEU A C 1
ATOM 3491 O O . LEU A 1 448 ? -7.598 -1.587 -11.178 1.00 92.69 448 LEU A O 1
ATOM 3495 N N . ILE A 1 449 ? -9.065 -3.271 -11.020 1.00 92.25 449 ILE A N 1
ATOM 3496 C CA . ILE A 1 449 ? -8.508 -4.022 -12.151 1.00 92.25 449 ILE A CA 1
ATOM 3497 C C . ILE A 1 449 ? -8.728 -3.275 -13.473 1.00 92.25 449 ILE A C 1
ATOM 3499 O O . ILE A 1 449 ? -9.863 -3.053 -13.892 1.00 92.25 449 ILE A O 1
ATOM 3503 N N . GLY A 1 450 ? -7.639 -3.018 -14.194 1.00 90.94 450 GLY A N 1
ATOM 3504 C CA . GLY A 1 450 ? -7.663 -2.565 -15.577 1.00 90.94 450 GLY A CA 1
ATOM 3505 C C . GLY A 1 450 ? -8.185 -3.657 -16.514 1.00 90.94 450 GLY A C 1
ATOM 3506 O O . GLY A 1 450 ? -7.585 -4.731 -16.619 1.00 90.94 450 GLY A O 1
ATOM 3507 N N . ARG A 1 451 ? -9.300 -3.377 -17.199 1.00 88.75 451 ARG A N 1
ATOM 3508 C CA . ARG A 1 451 ? -9.971 -4.282 -18.154 1.00 88.75 451 ARG A CA 1
ATOM 3509 C C . ARG A 1 451 ? -10.240 -3.560 -19.489 1.00 88.75 451 ARG A C 1
ATOM 3511 O O . ARG A 1 451 ? -10.342 -2.333 -19.479 1.00 88.75 451 ARG A O 1
ATOM 3518 N N . PRO A 1 452 ? -10.392 -4.271 -20.623 1.00 90.38 452 PRO A N 1
ATOM 3519 C CA . PRO A 1 452 ? -10.157 -5.708 -20.823 1.00 90.38 452 PRO A CA 1
ATOM 3520 C C . PRO A 1 452 ? -8.655 -6.059 -20.747 1.00 90.38 452 PRO A C 1
ATOM 3522 O O . PRO A 1 452 ? -7.827 -5.168 -20.579 1.00 90.38 452 PRO A O 1
ATOM 3525 N N . ALA A 1 453 ? -8.283 -7.341 -20.811 1.00 89.50 453 ALA A N 1
ATOM 3526 C CA . ALA A 1 453 ? -6.885 -7.760 -20.623 1.00 89.50 453 ALA A CA 1
ATOM 3527 C C . ALA A 1 453 ? -5.983 -7.338 -21.798 1.00 89.50 453 ALA A C 1
ATOM 3529 O O . ALA A 1 453 ? -4.817 -7.003 -21.611 1.00 89.50 453 ALA A O 1
ATOM 3530 N N . GLU A 1 454 ? -6.553 -7.318 -23.000 1.00 91.94 454 GLU A N 1
ATOM 3531 C CA . GLU A 1 454 ? -5.929 -6.971 -24.276 1.00 91.94 454 GLU A CA 1
ATOM 3532 C C . GLU A 1 454 ? -5.566 -5.482 -24.345 1.00 91.94 454 GLU A C 1
ATOM 3534 O O . GLU A 1 454 ? -4.598 -5.109 -24.997 1.00 91.94 454 GLU A O 1
ATOM 3539 N N . GLN A 1 455 ? -6.318 -4.618 -23.658 1.00 93.25 455 GLN A N 1
ATOM 3540 C CA . GLN A 1 455 ? -5.994 -3.200 -23.499 1.00 93.25 455 GLN A CA 1
ATOM 3541 C C . GLN A 1 455 ? -6.494 -2.703 -22.131 1.00 93.25 455 GLN A C 1
ATOM 3543 O O . GLN A 1 455 ? -7.601 -2.163 -22.055 1.00 93.25 455 GLN A O 1
ATOM 3548 N N . PRO A 1 456 ? -5.708 -2.867 -21.052 1.00 93.25 456 PRO A N 1
ATOM 3549 C CA . PRO A 1 456 ? -6.135 -2.508 -19.703 1.00 93.25 456 PRO A CA 1
ATOM 3550 C C . PRO A 1 456 ? -6.506 -1.026 -19.578 1.00 93.25 456 PRO A C 1
ATOM 3552 O O . PRO A 1 456 ? -5.692 -0.137 -19.847 1.00 93.25 456 PRO A O 1
ATOM 3555 N N . ARG A 1 457 ? -7.750 -0.764 -19.160 1.00 91.75 457 ARG A N 1
ATOM 3556 C CA . ARG A 1 457 ? -8.273 0.570 -18.838 1.00 91.75 457 ARG A CA 1
ATOM 3557 C C . ARG A 1 457 ? -8.644 0.600 -17.363 1.00 91.75 457 ARG A C 1
ATOM 3559 O O . ARG A 1 457 ? -9.508 -0.161 -16.938 1.00 91.75 457 ARG A O 1
ATOM 3566 N N . TRP A 1 458 ? -7.970 1.449 -16.595 1.00 91.31 458 TRP A N 1
ATOM 3567 C CA . TRP A 1 458 ? -8.185 1.598 -15.154 1.00 91.31 458 TRP A CA 1
ATOM 3568 C C . TRP A 1 458 ? -9.174 2.719 -14.850 1.00 91.31 458 TRP A C 1
ATOM 3570 O O . TRP A 1 458 ? -10.007 2.572 -13.959 1.00 91.31 458 TRP A O 1
ATOM 3580 N N . ASN A 1 459 ? -9.065 3.838 -15.581 1.00 88.38 459 ASN A N 1
ATOM 3581 C CA . ASN A 1 459 ? -9.805 5.075 -15.322 1.00 88.38 459 ASN A CA 1
ATOM 3582 C C . ASN A 1 459 ? -9.772 5.458 -13.825 1.00 88.38 459 ASN A C 1
ATOM 3584 O O . ASN A 1 459 ? -10.778 5.886 -13.255 1.00 88.38 459 ASN A O 1
ATOM 3588 N N . HIS A 1 460 ? -8.617 5.241 -13.178 1.00 89.94 460 HIS A N 1
ATOM 3589 C CA . HIS A 1 460 ? -8.487 5.223 -11.724 1.00 89.94 460 HIS A CA 1
ATOM 3590 C C . HIS A 1 460 ? -7.762 6.473 -11.179 1.00 89.94 460 HIS A C 1
ATOM 3592 O O . HIS A 1 460 ? -6.645 6.768 -11.609 1.00 89.94 460 HIS A O 1
ATOM 3598 N N . PRO A 1 461 ? -8.372 7.195 -10.225 1.00 89.19 461 PRO A N 1
ATOM 3599 C CA . PRO A 1 461 ? -7.835 8.422 -9.632 1.00 89.19 461 PRO A CA 1
ATOM 3600 C C . PRO A 1 461 ? -7.085 8.206 -8.297 1.00 89.19 461 PRO A C 1
ATOM 3602 O O . PRO A 1 461 ? -7.682 7.840 -7.282 1.00 89.19 461 PRO A O 1
ATOM 3605 N N . TYR A 1 462 ? -5.795 8.543 -8.268 1.00 91.62 462 TYR A N 1
ATOM 3606 C CA . TYR A 1 462 ? -4.929 8.563 -7.080 1.00 91.62 462 TYR A CA 1
ATOM 3607 C C . TYR A 1 462 ? -4.751 9.986 -6.518 1.00 91.62 462 TYR A C 1
ATOM 3609 O O . TYR A 1 462 ? -4.906 10.971 -7.244 1.00 91.62 462 TYR A O 1
ATOM 3617 N N . LEU A 1 463 ? -4.397 10.106 -5.231 1.00 91.12 463 LEU A N 1
ATOM 3618 C CA . LEU A 1 463 ? -4.196 11.401 -4.557 1.00 91.12 463 LEU A CA 1
ATOM 3619 C C . LEU A 1 463 ? -3.027 11.366 -3.576 1.00 91.12 463 LEU A C 1
ATOM 3621 O O . LEU A 1 463 ? -3.086 10.664 -2.569 1.00 91.12 463 LEU A O 1
ATOM 3625 N N . PHE A 1 464 ? -2.021 12.203 -3.800 1.00 90.81 464 PHE A N 1
ATOM 3626 C CA . PHE A 1 464 ? -0.856 12.315 -2.927 1.00 90.81 464 PHE A CA 1
ATOM 3627 C C . PHE A 1 464 ? -0.876 13.659 -2.194 1.00 90.81 464 PHE A C 1
ATOM 3629 O O . PHE A 1 464 ? -0.614 14.705 -2.787 1.00 90.81 464 PHE A O 1
ATOM 3636 N N . CYS A 1 465 ? -1.240 13.634 -0.908 1.00 87.12 465 CYS A N 1
ATOM 3637 C CA . CYS A 1 465 ? -1.435 14.830 -0.075 1.00 87.12 465 CYS A CA 1
ATOM 3638 C C . CYS A 1 465 ? -0.777 14.750 1.318 1.00 87.12 465 CYS A C 1
ATOM 3640 O O . CYS A 1 465 ? -0.988 15.640 2.150 1.00 87.12 465 CYS A O 1
ATOM 3642 N N . ASP A 1 466 ? -0.008 13.693 1.607 1.00 84.44 466 ASP A N 1
ATOM 3643 C CA . ASP A 1 466 ? 0.700 13.564 2.884 1.00 84.44 466 ASP A CA 1
ATOM 3644 C C . ASP A 1 466 ? 1.801 14.631 3.015 1.00 84.44 466 ASP A C 1
ATOM 3646 O O . ASP A 1 466 ? 2.414 15.036 2.027 1.00 84.44 466 ASP A O 1
ATOM 3650 N N . THR A 1 467 ? 2.052 15.109 4.235 1.00 80.44 467 THR A N 1
ATOM 3651 C CA . THR A 1 467 ? 3.083 16.114 4.537 1.00 80.44 467 THR A CA 1
ATOM 3652 C C . THR A 1 467 ? 4.464 15.716 4.016 1.00 80.44 467 THR A C 1
ATOM 3654 O O . THR A 1 467 ? 5.152 16.560 3.444 1.00 80.44 467 THR A O 1
ATOM 3657 N N . ARG A 1 468 ? 4.868 14.443 4.136 1.00 77.44 468 ARG A N 1
ATOM 3658 C CA . ARG A 1 468 ? 6.197 14.009 3.670 1.00 77.44 468 ARG A CA 1
ATOM 3659 C C . ARG A 1 468 ? 6.277 13.862 2.149 1.00 77.44 468 ARG A C 1
ATOM 3661 O O . ARG A 1 468 ? 7.316 14.183 1.570 1.00 77.44 468 ARG A O 1
ATOM 3668 N N . ASP A 1 469 ? 5.179 13.474 1.504 1.00 80.00 469 ASP A N 1
ATOM 3669 C CA . ASP A 1 469 ? 5.085 13.438 0.041 1.00 80.00 469 ASP A CA 1
ATOM 3670 C C . ASP A 1 469 ? 5.189 14.870 -0.518 1.00 80.00 469 ASP A C 1
ATOM 3672 O O . ASP A 1 469 ? 6.055 15.140 -1.345 1.00 80.00 469 ASP A O 1
ATOM 3676 N N . LYS A 1 470 ? 4.406 15.828 0.004 1.00 82.81 470 LYS A N 1
ATOM 3677 C CA . LYS A 1 470 ? 4.463 17.255 -0.396 1.00 82.81 470 LYS A CA 1
ATOM 3678 C C . LYS A 1 470 ? 5.840 17.891 -0.161 1.00 82.81 470 LYS A C 1
ATOM 3680 O O . LYS A 1 470 ? 6.302 18.678 -0.979 1.00 82.81 470 LYS A O 1
ATOM 3685 N N . ALA A 1 471 ? 6.530 17.521 0.918 1.00 77.69 471 ALA A N 1
ATOM 3686 C CA . ALA A 1 471 ? 7.874 18.020 1.219 1.00 77.69 471 ALA A CA 1
ATOM 3687 C C . ALA A 1 471 ? 8.992 17.440 0.320 1.00 77.69 471 ALA A C 1
ATOM 3689 O O . ALA A 1 471 ? 10.134 17.894 0.402 1.00 77.69 471 ALA A O 1
ATOM 3690 N N . THR A 1 472 ? 8.706 16.423 -0.505 1.00 80.56 472 THR A N 1
ATOM 3691 C CA . THR A 1 472 ? 9.713 15.727 -1.337 1.00 80.56 472 THR A CA 1
ATOM 3692 C C . THR A 1 472 ? 9.376 15.672 -2.829 1.00 80.56 472 THR A C 1
ATOM 3694 O O . THR A 1 472 ? 10.279 15.541 -3.660 1.00 80.56 472 THR A O 1
ATOM 3697 N N . MET A 1 473 ? 8.103 15.824 -3.183 1.00 82.06 473 MET A N 1
ATOM 3698 C CA . MET A 1 473 ? 7.614 16.024 -4.543 1.00 82.06 473 MET A CA 1
ATOM 3699 C C . MET A 1 473 ? 8.240 17.281 -5.174 1.00 82.06 473 MET A C 1
ATOM 3701 O O . MET A 1 473 ? 8.550 18.247 -4.480 1.00 82.06 473 MET A O 1
ATOM 3705 N N . PHE A 1 474 ? 8.455 17.261 -6.492 1.00 87.00 474 PHE A N 1
ATOM 3706 C CA . PHE A 1 474 ? 9.122 18.334 -7.250 1.00 87.00 474 PHE A CA 1
ATOM 3707 C C . PHE A 1 474 ? 10.616 18.554 -6.933 1.00 87.00 474 PHE A C 1
ATOM 3709 O O . PHE A 1 474 ? 11.235 19.476 -7.467 1.00 87.00 474 PHE A O 1
ATOM 3716 N N . THR A 1 475 ? 11.243 17.679 -6.133 1.00 83.50 475 THR A N 1
ATOM 3717 C CA . THR A 1 475 ? 12.711 17.640 -6.012 1.00 83.50 475 THR A CA 1
ATOM 3718 C C . THR A 1 475 ? 13.353 16.905 -7.205 1.00 83.50 475 THR A C 1
ATOM 3720 O O . THR A 1 475 ? 12.733 16.008 -7.768 1.00 83.50 475 THR A O 1
ATOM 3723 N N . PRO A 1 476 ? 14.609 17.211 -7.605 1.00 78.56 476 PRO A N 1
ATOM 3724 C CA . PRO A 1 476 ? 15.194 16.691 -8.856 1.00 78.56 476 PRO A CA 1
ATOM 3725 C C . PRO A 1 476 ? 15.375 15.166 -8.966 1.00 78.56 476 PRO A C 1
ATOM 3727 O O . PRO A 1 476 ? 15.734 14.679 -10.033 1.00 78.56 476 PRO A O 1
ATOM 3730 N N . SER A 1 477 ? 15.194 14.423 -7.872 1.00 83.00 477 SER A N 1
ATOM 3731 C CA . SER A 1 477 ? 15.250 12.956 -7.812 1.00 83.00 477 SER A CA 1
ATOM 3732 C C . SER A 1 477 ? 13.874 12.304 -7.634 1.00 83.00 477 SER A C 1
ATOM 3734 O O . SER A 1 477 ? 13.793 11.074 -7.588 1.00 83.00 477 SER A O 1
ATOM 3736 N N . ALA A 1 478 ? 12.809 13.102 -7.500 1.00 89.00 478 ALA A N 1
ATOM 3737 C CA . ALA A 1 478 ? 11.475 12.610 -7.210 1.00 89.00 478 ALA A CA 1
ATOM 3738 C C . ALA A 1 478 ? 10.772 12.092 -8.469 1.00 89.00 478 ALA A C 1
ATOM 3740 O O . ALA A 1 478 ? 10.822 12.710 -9.534 1.00 89.00 478 ALA A O 1
ATOM 3741 N N . ALA A 1 479 ? 10.059 10.977 -8.331 1.00 91.31 479 ALA A N 1
ATOM 3742 C CA . ALA A 1 479 ? 9.236 10.424 -9.399 1.00 91.31 479 ALA A CA 1
ATOM 3743 C C . ALA A 1 479 ? 7.881 9.938 -8.884 1.00 91.31 479 ALA A C 1
ATOM 3745 O O . ALA A 1 479 ? 7.766 9.399 -7.780 1.00 91.31 479 ALA A O 1
ATOM 3746 N N . LEU A 1 480 ? 6.873 10.064 -9.742 1.00 92.94 480 LEU A N 1
ATOM 3747 C CA . LEU A 1 480 ? 5.698 9.208 -9.705 1.00 92.94 480 LEU A CA 1
ATOM 3748 C C . LEU A 1 480 ? 6.102 7.856 -10.303 1.00 92.94 480 LEU A C 1
ATOM 3750 O O . LEU A 1 480 ? 6.566 7.800 -11.443 1.00 92.94 480 LEU A O 1
ATOM 3754 N N . VAL A 1 481 ? 5.915 6.777 -9.546 1.00 92.94 481 VAL A N 1
ATOM 3755 C CA . VAL A 1 481 ? 6.116 5.401 -10.018 1.00 92.94 481 VAL A CA 1
ATOM 3756 C C . VAL A 1 481 ? 4.781 4.667 -9.982 1.00 92.94 481 VAL A C 1
ATOM 3758 O O . VAL A 1 481 ? 4.056 4.751 -8.991 1.00 92.94 481 VAL A O 1
ATOM 3761 N N . ILE A 1 482 ? 4.460 3.955 -11.063 1.00 94.06 482 ILE A N 1
ATOM 3762 C CA . ILE A 1 482 ? 3.278 3.097 -11.181 1.00 94.06 482 ILE A CA 1
ATOM 3763 C C . ILE A 1 482 ? 3.741 1.685 -11.538 1.00 94.06 482 ILE A C 1
ATOM 3765 O O . ILE A 1 482 ? 4.338 1.477 -12.587 1.00 94.06 482 ILE A O 1
ATOM 3769 N N . GLU A 1 483 ? 3.470 0.710 -10.681 1.00 93.56 483 GLU A N 1
ATOM 3770 C CA . GLU A 1 483 ? 3.797 -0.705 -10.887 1.00 93.56 483 GLU A CA 1
ATOM 3771 C C . GLU A 1 483 ? 2.557 -1.495 -11.312 1.00 93.56 483 GLU A C 1
ATOM 3773 O O . GLU A 1 483 ? 1.472 -1.281 -10.770 1.00 93.56 483 GLU A O 1
ATOM 3778 N N . TYR A 1 484 ? 2.712 -2.448 -12.233 1.00 93.12 484 TYR A N 1
ATOM 3779 C CA . TYR A 1 484 ? 1.596 -3.231 -12.771 1.00 93.12 484 TYR A CA 1
ATOM 3780 C C . TYR A 1 484 ? 1.696 -4.705 -12.366 1.00 93.12 484 TYR A C 1
ATOM 3782 O O . TYR A 1 484 ? 2.728 -5.342 -12.572 1.00 93.12 484 TYR A O 1
ATOM 3790 N N . TYR A 1 485 ? 0.615 -5.269 -11.831 1.00 92.12 485 TYR A N 1
ATOM 3791 C CA . TYR A 1 485 ? 0.543 -6.631 -11.289 1.00 92.12 485 TYR A CA 1
ATOM 3792 C C . TYR A 1 485 ? -0.578 -7.431 -11.955 1.00 92.12 485 TYR A C 1
ATOM 3794 O O . TYR A 1 485 ? -1.652 -6.889 -12.202 1.00 92.12 485 TYR A O 1
ATOM 3802 N N . VAL A 1 486 ? -0.374 -8.730 -12.200 1.00 91.06 486 VAL A N 1
ATOM 3803 C CA . VAL A 1 486 ? -1.439 -9.604 -12.728 1.00 91.06 486 VAL A CA 1
ATOM 3804 C C . VAL A 1 486 ? -2.492 -9.845 -11.646 1.00 91.06 486 VAL A C 1
ATOM 3806 O O . VAL A 1 486 ? -2.202 -10.471 -10.626 1.00 91.06 486 VAL A O 1
ATOM 3809 N N . ALA A 1 487 ? -3.725 -9.392 -11.882 1.00 88.75 487 ALA A N 1
ATOM 3810 C CA . ALA A 1 487 ? -4.824 -9.504 -10.922 1.00 88.75 487 ALA A CA 1
ATOM 3811 C C . ALA A 1 487 ? -5.143 -10.967 -10.569 1.00 88.75 487 ALA A C 1
ATOM 3813 O O . ALA A 1 487 ? -5.317 -11.311 -9.404 1.00 88.75 487 ALA A O 1
ATOM 3814 N N . ASN A 1 488 ? -5.129 -11.847 -11.575 1.00 86.38 488 ASN A N 1
ATOM 3815 C CA . ASN A 1 488 ? -5.402 -13.280 -11.421 1.00 86.38 488 ASN A CA 1
ATOM 3816 C C . ASN A 1 488 ? -4.397 -14.005 -10.501 1.00 86.38 488 ASN A C 1
ATOM 3818 O O . ASN A 1 488 ? -4.686 -15.109 -10.054 1.00 86.38 488 ASN A O 1
ATOM 3822 N N . SER A 1 489 ? -3.234 -13.402 -10.228 1.00 84.94 489 SER A N 1
ATOM 3823 C CA . SER A 1 489 ? -2.192 -13.945 -9.345 1.00 84.94 489 SER A CA 1
ATOM 3824 C C . SER A 1 489 ? -2.196 -13.310 -7.947 1.00 84.94 489 SER A C 1
ATOM 3826 O O . SER A 1 489 ? -1.362 -13.666 -7.115 1.00 84.94 489 SER A O 1
ATOM 3828 N N . ALA A 1 490 ? -3.085 -12.342 -7.689 1.00 85.69 490 ALA A N 1
ATOM 3829 C CA . ALA A 1 490 ? -3.137 -11.604 -6.429 1.00 85.69 490 ALA A CA 1
ATOM 3830 C C . ALA A 1 490 ? -3.890 -12.363 -5.324 1.00 85.69 490 ALA A C 1
ATOM 3832 O O . ALA A 1 490 ? -3.500 -12.266 -4.162 1.00 85.69 490 ALA A O 1
ATOM 3833 N N . MET A 1 491 ? -4.931 -13.127 -5.672 1.00 87.69 491 MET A N 1
ATOM 3834 C CA . MET A 1 491 ? -5.776 -13.865 -4.727 1.00 87.69 491 MET A CA 1
ATOM 3835 C C . MET A 1 491 ? -5.549 -15.380 -4.830 1.00 87.69 491 MET A C 1
ATOM 3837 O O . MET A 1 491 ? -5.717 -15.958 -5.899 1.00 87.69 491 MET A O 1
ATOM 3841 N N . ASN A 1 492 ? -5.232 -16.021 -3.703 1.00 85.00 492 ASN A N 1
ATOM 3842 C CA . ASN A 1 492 ? -5.186 -17.477 -3.533 1.00 85.00 492 ASN A CA 1
ATOM 3843 C C . ASN A 1 492 ? -6.209 -17.926 -2.475 1.00 85.00 492 ASN A C 1
ATOM 3845 O O . ASN A 1 492 ? -6.671 -17.112 -1.676 1.00 85.00 492 ASN A O 1
ATOM 3849 N N . ASP A 1 493 ? -6.476 -19.233 -2.392 1.00 83.06 493 ASP A N 1
ATOM 3850 C CA . ASP A 1 493 ? -7.431 -19.829 -1.437 1.00 83.06 493 ASP A CA 1
ATOM 3851 C C . ASP A 1 493 ? -7.173 -19.475 0.043 1.00 83.06 493 ASP A C 1
ATOM 3853 O O . ASP A 1 493 ? -8.097 -19.512 0.856 1.00 83.06 493 ASP A O 1
ATOM 3857 N N . GLU A 1 494 ? -5.933 -19.122 0.404 1.00 83.19 494 GLU A N 1
ATOM 3858 C CA . GLU A 1 494 ? -5.541 -18.742 1.768 1.00 83.19 494 GLU A CA 1
ATOM 3859 C C . GLU A 1 494 ? -5.375 -17.227 1.981 1.00 83.19 494 GLU A C 1
ATOM 3861 O O . GLU A 1 494 ? -5.671 -16.744 3.079 1.00 83.19 494 GLU A O 1
ATOM 3866 N N . PHE A 1 495 ? -4.890 -16.479 0.979 1.00 86.94 495 PHE A N 1
ATOM 3867 C CA . PHE A 1 495 ? -4.460 -15.083 1.135 1.00 86.94 495 PHE A CA 1
ATOM 3868 C C . PHE A 1 495 ? -4.543 -14.242 -0.146 1.00 86.94 495 PHE A C 1
ATOM 3870 O O . PHE A 1 495 ? -4.345 -14.750 -1.251 1.00 86.94 495 PHE A O 1
ATOM 3877 N N . TRP A 1 496 ? -4.708 -12.925 0.025 1.00 90.94 496 TRP A N 1
ATOM 3878 C CA . TRP A 1 496 ? -4.441 -11.923 -1.010 1.00 90.94 496 TRP A CA 1
ATOM 3879 C C . TRP A 1 496 ? -3.040 -11.323 -0.828 1.00 90.94 496 TRP A C 1
ATOM 3881 O O . TRP A 1 496 ? -2.703 -10.860 0.263 1.00 90.94 496 TRP A O 1
ATOM 3891 N N . LYS A 1 497 ? -2.201 -11.344 -1.870 1.00 87.88 497 LYS A N 1
ATOM 3892 C CA . LYS A 1 497 ? -0.861 -10.735 -1.870 1.00 87.88 497 LYS A CA 1
ATOM 3893 C C . LYS A 1 497 ? -0.307 -10.562 -3.289 1.00 87.88 497 LYS A C 1
ATOM 3895 O O . LYS A 1 497 ? 0.157 -11.526 -3.900 1.00 87.88 497 LYS A O 1
ATOM 3900 N N . ILE A 1 498 ? -0.212 -9.319 -3.755 1.00 86.19 498 ILE A N 1
ATOM 3901 C CA . ILE A 1 498 ? 0.565 -8.980 -4.957 1.00 86.19 498 ILE A CA 1
ATOM 3902 C C . ILE A 1 498 ? 2.081 -9.134 -4.726 1.00 86.19 498 ILE A C 1
ATOM 3904 O O . ILE A 1 498 ? 2.613 -8.817 -3.660 1.00 86.19 498 ILE A O 1
ATOM 3908 N N . GLN A 1 499 ? 2.785 -9.669 -5.725 1.00 79.94 499 GLN A N 1
ATOM 3909 C CA . GLN A 1 499 ? 4.227 -9.956 -5.711 1.00 79.94 499 GLN A CA 1
ATOM 3910 C C . GLN A 1 499 ? 4.782 -9.801 -7.128 1.00 79.94 499 GLN A C 1
ATOM 3912 O O . GLN A 1 499 ? 4.066 -10.121 -8.069 1.00 79.94 499 GLN A O 1
ATOM 3917 N N . SER A 1 500 ? 6.046 -9.374 -7.270 1.00 81.50 500 SER A N 1
ATOM 3918 C CA . SER A 1 500 ? 6.760 -9.256 -8.556 1.00 81.50 500 SER A CA 1
ATOM 3919 C C . SER A 1 500 ? 5.946 -8.565 -9.669 1.00 81.50 500 SER A C 1
ATOM 3921 O O . SER A 1 500 ? 5.348 -9.260 -10.491 1.00 81.50 500 SER A O 1
ATOM 3923 N N . PRO A 1 501 ? 5.914 -7.216 -9.734 1.00 87.50 501 PRO A N 1
ATOM 3924 C CA . PRO A 1 501 ? 5.232 -6.520 -10.822 1.00 87.50 501 PRO A CA 1
ATOM 3925 C C . PRO A 1 501 ? 5.733 -6.991 -12.191 1.00 87.50 501 PRO A C 1
ATOM 3927 O O . PRO A 1 501 ? 6.921 -7.280 -12.362 1.00 87.50 501 PRO A O 1
ATOM 3930 N N . VAL A 1 502 ? 4.823 -7.035 -13.164 1.00 89.19 502 VAL A N 1
ATOM 3931 C CA . VAL A 1 502 ? 5.090 -7.365 -14.572 1.00 89.19 502 VAL A CA 1
ATOM 3932 C C . VAL A 1 502 ? 6.015 -6.317 -15.184 1.00 89.19 502 VAL A C 1
ATOM 3934 O O . VAL A 1 502 ? 6.961 -6.665 -15.878 1.00 89.19 502 VAL A O 1
ATOM 3937 N N . GLY A 1 503 ? 5.776 -5.046 -14.862 1.00 89.94 503 GLY A N 1
ATOM 3938 C CA . GLY A 1 503 ? 6.599 -3.899 -15.231 1.00 89.94 503 GLY A CA 1
ATOM 3939 C C . GLY A 1 503 ? 6.204 -2.662 -14.430 1.00 89.94 503 GLY A C 1
ATOM 3940 O O . GLY A 1 503 ? 5.337 -2.731 -13.553 1.00 89.94 503 GLY A O 1
ATOM 3941 N N . PHE A 1 504 ? 6.823 -1.529 -14.740 1.00 92.44 504 PHE A N 1
ATOM 3942 C CA . PHE A 1 504 ? 6.569 -0.252 -14.074 1.00 92.44 504 PHE A CA 1
ATOM 3943 C C . PHE A 1 504 ? 6.673 0.929 -15.045 1.00 92.44 504 PHE A C 1
ATOM 3945 O O . PHE A 1 504 ? 7.419 0.884 -16.014 1.00 92.44 504 PHE A O 1
ATOM 3952 N N . SER A 1 505 ? 5.957 2.010 -14.769 1.00 92.69 505 SER A N 1
ATOM 3953 C CA . SER A 1 505 ? 6.095 3.306 -15.433 1.00 92.69 505 SER A CA 1
ATOM 3954 C C . SER A 1 505 ? 6.649 4.324 -14.442 1.00 92.69 505 SER A C 1
ATOM 3956 O O . SER A 1 505 ? 6.266 4.314 -13.271 1.00 92.69 505 SER A O 1
ATOM 3958 N N . SER A 1 506 ? 7.524 5.217 -14.900 1.00 92.19 506 SER A N 1
ATOM 3959 C CA . SER A 1 506 ? 8.131 6.257 -14.067 1.00 92.19 506 SER A CA 1
ATOM 3960 C C . SER A 1 506 ? 8.151 7.612 -14.772 1.00 92.19 506 SER A C 1
ATOM 3962 O O . SER A 1 506 ? 8.606 7.748 -15.908 1.00 92.19 506 SER A O 1
ATOM 3964 N N . LEU A 1 507 ? 7.646 8.630 -14.076 1.00 91.50 507 LEU A N 1
ATOM 3965 C CA . LEU A 1 507 ? 7.589 10.016 -14.533 1.00 91.50 507 LEU A CA 1
ATOM 3966 C C . LEU A 1 507 ? 8.304 10.891 -13.505 1.00 91.50 507 LEU A C 1
ATOM 3968 O O . LEU A 1 507 ? 7.929 10.879 -12.330 1.00 91.50 507 LEU A O 1
ATOM 3972 N N . LEU A 1 508 ? 9.320 11.648 -13.929 1.00 89.69 508 LEU A N 1
ATOM 3973 C CA . LEU A 1 508 ? 9.977 12.597 -13.034 1.00 89.69 508 LEU A CA 1
ATOM 3974 C C . LEU A 1 508 ? 9.008 13.716 -12.649 1.00 89.69 508 LEU A C 1
ATOM 3976 O O . LEU A 1 508 ? 8.356 14.329 -13.495 1.00 89.69 508 LEU A O 1
ATOM 3980 N N . LEU A 1 509 ? 8.954 13.992 -11.352 1.00 88.88 509 LEU A N 1
ATOM 3981 C CA . LEU A 1 509 ? 8.306 15.168 -10.799 1.00 88.88 509 LEU A CA 1
ATOM 3982 C C . LEU A 1 509 ? 9.425 16.156 -10.500 1.00 88.88 509 LEU A C 1
ATOM 3984 O O . LEU A 1 509 ? 9.919 16.223 -9.380 1.00 88.88 509 LEU A O 1
ATOM 3988 N N . ASP A 1 510 ? 9.865 16.862 -11.537 1.00 83.38 510 ASP A N 1
ATOM 3989 C CA . ASP A 1 510 ? 10.933 17.852 -11.467 1.00 83.38 510 ASP A CA 1
ATOM 3990 C C . ASP A 1 510 ? 10.376 19.289 -11.426 1.00 83.38 510 ASP A C 1
ATOM 3992 O O . ASP A 1 510 ? 9.164 19.530 -11.464 1.00 83.38 510 ASP A O 1
ATOM 3996 N N . GLN A 1 511 ? 11.274 20.274 -11.377 1.00 82.88 511 GLN A N 1
ATOM 3997 C CA . GLN A 1 511 ? 10.893 21.685 -11.380 1.00 82.88 511 GLN A CA 1
ATOM 3998 C C . GLN A 1 511 ? 10.235 22.122 -12.706 1.00 82.88 511 GLN A C 1
ATOM 4000 O O . GLN A 1 511 ? 9.405 23.033 -12.682 1.00 82.88 511 GLN A O 1
ATOM 4005 N N . ARG A 1 512 ? 10.553 21.487 -13.851 1.00 83.00 512 ARG A N 1
ATOM 4006 C CA . ARG A 1 512 ? 9.876 21.757 -15.134 1.00 83.00 512 ARG A CA 1
ATOM 4007 C C . ARG A 1 512 ? 8.419 21.273 -15.086 1.00 83.00 512 ARG A C 1
ATOM 4009 O O . ARG A 1 512 ? 7.520 22.029 -15.451 1.00 83.00 512 ARG A O 1
ATOM 4016 N N . MET A 1 513 ? 8.178 20.062 -14.574 1.00 87.31 513 MET A N 1
ATOM 4017 C CA . MET A 1 513 ? 6.841 19.497 -14.358 1.00 87.31 513 MET A CA 1
ATOM 4018 C C . MET A 1 513 ? 6.009 20.347 -13.387 1.00 87.31 513 MET A C 1
ATOM 4020 O O . MET A 1 513 ? 4.848 20.629 -13.672 1.00 87.31 513 MET A O 1
ATOM 4024 N N . TYR A 1 514 ? 6.604 20.828 -12.287 1.00 88.12 514 TYR A N 1
ATOM 4025 C CA . TYR A 1 514 ? 5.941 21.767 -11.372 1.00 88.12 514 TYR A CA 1
ATOM 4026 C C . TYR A 1 514 ? 5.478 23.043 -12.086 1.00 88.12 514 TYR A C 1
ATOM 4028 O O . TYR A 1 514 ? 4.328 23.455 -11.934 1.00 88.12 514 TYR A O 1
ATOM 4036 N N . SER A 1 515 ? 6.353 23.661 -12.887 1.00 85.75 515 SER A N 1
ATOM 4037 C CA . SER A 1 515 ? 6.025 24.891 -13.615 1.00 85.75 515 SER A CA 1
ATOM 4038 C C . SER A 1 515 ? 4.902 24.684 -14.636 1.00 85.75 515 SER A C 1
ATOM 4040 O O . SER A 1 515 ? 4.027 25.538 -14.737 1.00 85.75 515 SER A O 1
ATOM 4042 N N . GLN A 1 516 ? 4.870 23.543 -15.337 1.00 85.19 516 GLN A N 1
ATOM 4043 C CA . GLN A 1 516 ? 3.751 23.200 -16.225 1.00 85.19 516 GLN A CA 1
ATOM 4044 C C . GLN A 1 516 ? 2.448 22.984 -15.446 1.00 85.19 516 GLN A C 1
ATOM 4046 O O . GLN A 1 516 ? 1.428 23.560 -15.801 1.00 85.19 516 GLN A O 1
ATOM 4051 N N . LEU A 1 517 ? 2.477 22.217 -14.350 1.00 86.31 517 LEU A N 1
ATOM 4052 C CA . LEU A 1 517 ? 1.298 21.945 -13.515 1.00 86.31 517 LEU A CA 1
ATOM 4053 C C . LEU A 1 517 ? 0.756 23.177 -12.770 1.00 86.31 517 LEU A C 1
ATOM 4055 O O . LEU A 1 517 ? -0.407 23.183 -12.373 1.00 86.31 517 LEU A O 1
ATOM 4059 N N . THR A 1 518 ? 1.583 24.207 -12.582 1.00 86.25 518 THR A N 1
ATOM 4060 C CA . THR A 1 518 ? 1.195 25.496 -11.980 1.00 86.25 518 THR A CA 1
ATOM 4061 C C . THR A 1 518 ? 0.667 26.493 -13.028 1.00 86.25 518 THR A C 1
ATOM 4063 O O . THR A 1 518 ? 0.094 27.520 -12.665 1.00 86.25 518 THR A O 1
ATOM 4066 N N . GLY A 1 519 ? 0.838 26.208 -14.324 1.00 82.62 519 GLY A N 1
ATOM 4067 C CA . GLY A 1 519 ? 0.401 27.074 -15.418 1.00 82.62 519 GLY A CA 1
ATOM 4068 C C . GLY A 1 519 ? -1.122 27.220 -15.514 1.00 82.62 519 GLY A C 1
ATOM 4069 O O . GLY A 1 519 ? -1.881 26.309 -15.180 1.00 82.62 519 GLY A O 1
ATOM 4070 N N . ASP A 1 520 ? -1.588 28.369 -16.015 1.00 74.56 520 ASP A N 1
ATOM 4071 C CA . ASP A 1 520 ? -3.021 28.661 -16.183 1.00 74.56 520 ASP A CA 1
ATOM 4072 C C . ASP A 1 520 ? -3.758 27.628 -17.053 1.00 74.56 520 ASP A C 1
ATOM 4074 O O . ASP A 1 520 ? -4.921 27.314 -16.796 1.00 74.56 520 ASP A O 1
ATOM 4078 N N . ASN A 1 521 ? -3.060 27.058 -18.038 1.00 76.31 521 ASN A N 1
ATOM 4079 C CA . ASN A 1 521 ? -3.531 25.971 -18.895 1.00 76.31 521 ASN A CA 1
ATOM 4080 C C . ASN A 1 521 ? -3.770 24.655 -18.124 1.00 76.31 521 ASN A C 1
ATOM 4082 O O . ASN A 1 521 ? -4.715 23.933 -18.432 1.00 76.31 521 ASN A O 1
ATOM 4086 N N . ALA A 1 522 ? -2.948 24.343 -17.118 1.00 79.94 522 ALA A N 1
ATOM 4087 C CA . ALA A 1 522 ? -2.969 23.076 -16.387 1.00 79.94 522 ALA A CA 1
ATOM 4088 C C . ALA A 1 522 ? -3.933 23.046 -15.186 1.00 79.94 522 ALA A C 1
ATOM 4090 O O . ALA A 1 522 ? -4.122 21.988 -14.584 1.00 79.94 522 ALA A O 1
ATOM 4091 N N . LYS A 1 523 ? -4.599 24.164 -14.856 1.00 74.88 523 LYS A N 1
ATOM 4092 C CA . LYS A 1 523 ? -5.574 24.276 -13.745 1.00 74.88 523 LYS A CA 1
ATOM 4093 C C . LYS A 1 523 ? -6.681 23.213 -13.766 1.00 74.88 523 LYS A C 1
ATOM 4095 O O . LYS A 1 523 ? -7.182 22.814 -12.716 1.00 74.88 523 LYS A O 1
ATOM 4100 N N . LEU A 1 524 ? -7.064 22.759 -14.959 1.00 74.50 524 LEU A N 1
ATOM 4101 C CA . LEU A 1 524 ? -8.077 21.722 -15.182 1.00 74.50 524 LEU A CA 1
ATOM 4102 C C . LEU A 1 524 ? -7.502 20.295 -15.287 1.00 74.50 524 LEU A C 1
ATOM 4104 O O . LEU A 1 524 ? -8.264 19.329 -15.309 1.00 74.50 524 LEU A O 1
ATOM 4108 N N . GLY A 1 525 ? -6.176 20.164 -15.315 1.00 84.88 525 GLY A N 1
ATOM 4109 C CA . GLY A 1 525 ? -5.432 18.932 -15.558 1.00 84.88 525 GLY A CA 1
ATOM 4110 C C . GLY A 1 525 ? -4.489 19.049 -16.758 1.00 84.88 525 GLY A C 1
ATOM 4111 O O . GLY A 1 525 ? -4.743 19.784 -17.710 1.00 84.88 525 GLY A O 1
ATOM 4112 N N . LEU A 1 526 ? -3.397 18.292 -16.709 1.00 88.12 526 LEU A N 1
ATOM 4113 C CA . LEU A 1 526 ? -2.344 18.218 -17.717 1.00 88.12 526 LEU A CA 1
ATOM 4114 C C . LEU A 1 526 ? -2.239 16.768 -18.205 1.00 88.12 526 LEU A C 1
ATOM 4116 O O . LEU A 1 526 ? -1.943 15.865 -17.418 1.00 88.12 526 LEU A O 1
ATOM 4120 N N . ARG A 1 527 ? -2.521 16.521 -19.487 1.00 89.31 527 ARG A N 1
ATOM 4121 C CA . ARG A 1 527 ? -2.519 15.175 -20.075 1.00 89.31 527 ARG A CA 1
ATOM 4122 C C . ARG A 1 527 ? -1.083 14.760 -20.394 1.00 89.31 527 ARG A C 1
ATOM 4124 O O . ARG A 1 527 ? -0.392 15.434 -21.153 1.00 89.31 527 ARG A O 1
ATOM 4131 N N . VAL A 1 528 ? -0.634 13.647 -19.824 1.00 89.12 528 VAL A N 1
ATOM 4132 C CA . VAL A 1 528 ? 0.694 13.073 -20.060 1.00 89.12 528 VAL A CA 1
ATOM 4133 C C . VAL A 1 528 ? 0.519 11.734 -20.764 1.00 89.12 528 VAL A C 1
ATOM 4135 O O . VAL A 1 528 ? -0.063 10.791 -20.224 1.00 89.12 528 VAL A O 1
ATOM 4138 N N . GLU A 1 529 ? 0.998 11.673 -22.000 1.00 86.44 529 GLU A N 1
ATOM 4139 C CA . GLU A 1 529 ? 0.858 10.522 -22.890 1.00 86.44 529 GLU A CA 1
ATOM 4140 C C . GLU A 1 529 ? 2.226 9.948 -23.266 1.00 86.44 529 GLU A C 1
ATOM 4142 O O . GLU A 1 529 ? 3.253 10.610 -23.123 1.00 86.44 529 GLU A O 1
ATOM 4147 N N . GLY A 1 530 ? 2.248 8.705 -23.750 1.00 84.00 530 GLY A N 1
ATOM 4148 C CA . GLY A 1 530 ? 3.482 8.062 -24.191 1.00 84.00 530 GLY A CA 1
ATOM 4149 C C . GLY A 1 530 ? 4.392 7.590 -23.056 1.00 84.00 530 GLY A C 1
ATOM 4150 O O . GLY A 1 530 ? 5.577 7.414 -23.299 1.00 84.00 530 GLY A O 1
ATOM 4151 N N . VAL A 1 531 ? 3.881 7.369 -21.836 1.00 90.94 531 VAL A N 1
ATOM 4152 C CA . VAL A 1 531 ? 4.691 6.860 -20.713 1.00 90.94 531 VAL A CA 1
ATOM 4153 C C . VAL A 1 531 ? 4.923 5.349 -20.884 1.00 90.94 531 VAL A C 1
ATOM 4155 O O . VAL A 1 531 ? 3.972 4.596 -20.668 1.00 90.94 531 VAL A O 1
ATOM 4158 N N . PRO A 1 532 ? 6.116 4.852 -21.273 1.00 90.44 532 PRO A N 1
ATOM 4159 C CA . PRO A 1 532 ? 6.389 3.418 -21.365 1.00 90.44 532 PRO A CA 1
ATOM 4160 C C . PRO A 1 532 ? 6.131 2.648 -20.065 1.00 90.44 532 PRO A C 1
ATOM 4162 O O . PRO A 1 532 ? 6.321 3.150 -18.953 1.00 90.44 532 PRO A O 1
ATOM 4165 N N . ILE A 1 533 ? 5.764 1.379 -20.226 1.00 91.25 533 ILE A N 1
ATOM 4166 C CA . ILE A 1 533 ? 5.930 0.345 -19.207 1.00 91.25 533 ILE A CA 1
ATOM 4167 C C . ILE A 1 533 ? 7.315 -0.279 -19.419 1.00 91.25 533 ILE A C 1
ATOM 4169 O O . ILE A 1 533 ? 7.585 -0.905 -20.442 1.00 91.25 533 ILE A O 1
ATOM 4173 N N . GLN A 1 534 ? 8.209 -0.064 -18.460 1.00 88.44 534 GLN A N 1
ATOM 4174 C CA . GLN A 1 534 ? 9.573 -0.579 -18.418 1.00 88.44 534 GLN A CA 1
ATOM 4175 C C . GLN A 1 534 ? 9.650 -1.900 -17.642 1.00 88.44 534 GLN A C 1
ATOM 4177 O O . GLN A 1 534 ? 8.819 -2.200 -16.781 1.00 88.44 534 GLN A O 1
ATOM 4182 N N . GLY A 1 535 ? 10.706 -2.675 -17.909 1.00 82.69 535 GLY A N 1
ATOM 4183 C CA . GLY A 1 535 ? 11.030 -3.880 -17.141 1.00 82.69 535 GLY A CA 1
ATOM 4184 C C . GLY A 1 535 ? 10.031 -5.030 -17.300 1.00 82.69 535 GLY A C 1
ATOM 4185 O O . GLY A 1 535 ? 9.969 -5.871 -16.402 1.00 82.69 535 GLY A O 1
ATOM 4186 N N . SER A 1 536 ? 9.265 -5.048 -18.395 1.00 83.44 536 SER A N 1
ATOM 4187 C CA . SER A 1 536 ? 8.275 -6.073 -18.747 1.00 83.44 536 SER A CA 1
ATOM 4188 C C . SER A 1 536 ? 8.501 -6.635 -20.145 1.00 83.44 536 SER A C 1
ATOM 4190 O O . SER A 1 536 ? 8.708 -5.858 -21.074 1.00 83.44 536 SER A O 1
ATOM 4192 N N . ASP A 1 537 ? 8.274 -7.934 -20.322 1.00 83.12 537 ASP A N 1
ATOM 4193 C CA . ASP A 1 537 ? 8.284 -8.624 -21.625 1.00 83.12 537 ASP A CA 1
ATOM 4194 C C . ASP A 1 537 ? 6.977 -8.416 -22.433 1.00 83.12 537 ASP A C 1
ATOM 4196 O O . ASP A 1 537 ? 6.592 -9.237 -23.266 1.00 83.12 537 ASP A O 1
ATOM 4200 N N . MET A 1 538 ? 6.240 -7.335 -22.147 1.00 86.06 538 MET A N 1
ATOM 4201 C CA . MET A 1 538 ? 4.996 -6.975 -22.831 1.00 86.06 538 MET A CA 1
ATOM 4202 C C . MET A 1 538 ? 5.287 -6.104 -24.055 1.00 86.06 538 MET A C 1
ATOM 4204 O O . MET A 1 538 ? 6.025 -5.127 -23.958 1.00 86.06 538 MET A O 1
ATOM 4208 N N . TYR A 1 539 ? 4.609 -6.395 -25.165 1.00 88.62 539 TYR A N 1
ATOM 4209 C CA . TYR A 1 539 ? 4.686 -5.637 -26.417 1.00 88.62 539 TYR A CA 1
ATOM 4210 C C . TYR A 1 539 ? 3.285 -5.286 -26.926 1.00 88.62 539 TYR A C 1
ATOM 4212 O O . TYR A 1 539 ? 2.318 -6.013 -26.672 1.00 88.62 539 TYR A O 1
ATOM 4220 N N . THR A 1 540 ? 3.163 -4.170 -27.645 1.00 89.06 540 THR A N 1
ATOM 4221 C CA . THR A 1 540 ? 1.944 -3.811 -28.385 1.00 89.06 540 THR A CA 1
ATOM 4222 C C . THR A 1 540 ? 1.756 -4.713 -29.608 1.00 89.06 540 THR A C 1
ATOM 4224 O O . THR A 1 540 ? 2.688 -5.387 -30.045 1.00 89.06 540 THR A O 1
ATOM 4227 N N . VAL A 1 541 ? 0.566 -4.687 -30.216 1.00 87.44 541 VAL A N 1
ATOM 4228 C CA . VAL A 1 541 ? 0.316 -5.327 -31.527 1.00 87.44 541 VAL A CA 1
ATOM 4229 C C . VAL A 1 541 ? 1.280 -4.823 -32.618 1.00 87.44 541 VAL A C 1
ATOM 4231 O O . VAL A 1 541 ? 1.636 -5.585 -33.512 1.00 87.44 541 VAL A O 1
ATOM 4234 N N . ASP A 1 542 ? 1.774 -3.586 -32.500 1.00 86.56 542 ASP A N 1
ATOM 4235 C CA . ASP A 1 542 ? 2.767 -2.982 -33.403 1.00 86.56 542 ASP A CA 1
ATOM 4236 C C . ASP A 1 542 ? 4.223 -3.390 -33.079 1.00 86.56 542 ASP A C 1
ATOM 4238 O O . ASP A 1 542 ? 5.166 -2.831 -33.637 1.00 86.56 542 ASP A O 1
ATOM 4242 N N . ASN A 1 543 ? 4.418 -4.339 -32.154 1.00 85.12 543 ASN A N 1
ATOM 4243 C CA . ASN A 1 543 ? 5.710 -4.797 -31.635 1.00 85.12 543 ASN A CA 1
ATOM 4244 C C . ASN A 1 543 ? 6.565 -3.687 -30.979 1.00 85.12 543 ASN A C 1
ATOM 4246 O O . ASN A 1 543 ? 7.795 -3.730 -31.006 1.00 85.12 543 ASN A O 1
ATOM 4250 N N . THR A 1 544 ? 5.918 -2.685 -30.374 1.00 87.75 544 THR A N 1
ATOM 4251 C CA . THR A 1 544 ? 6.575 -1.604 -29.614 1.00 87.75 544 THR A CA 1
ATOM 4252 C C . THR A 1 544 ? 6.418 -1.801 -28.107 1.00 87.75 544 THR A C 1
ATOM 4254 O O . THR A 1 544 ? 5.507 -2.496 -27.652 1.00 87.75 544 THR A O 1
ATOM 4257 N N . THR A 1 545 ? 7.244 -1.120 -27.309 1.00 87.44 545 THR A N 1
ATOM 4258 C CA . THR A 1 545 ? 7.022 -0.987 -25.859 1.00 87.44 545 THR A CA 1
ATOM 4259 C C . THR A 1 545 ? 5.630 -0.388 -25.598 1.00 87.44 545 THR A C 1
ATOM 4261 O O . THR A 1 545 ? 5.295 0.633 -26.210 1.00 87.44 545 THR A O 1
ATOM 4264 N N . PRO A 1 546 ? 4.790 -0.986 -24.734 1.00 91.69 546 PRO A N 1
ATOM 4265 C CA . PRO A 1 546 ? 3.466 -0.459 -24.433 1.00 91.69 546 PRO A CA 1
ATOM 4266 C C . PRO A 1 546 ? 3.563 0.817 -23.598 1.00 91.69 546 PRO A C 1
ATOM 4268 O O . PRO A 1 546 ? 4.337 0.895 -22.645 1.00 91.69 546 PRO A O 1
ATOM 4271 N N . THR A 1 547 ? 2.751 1.813 -23.953 1.00 92.25 547 THR A N 1
ATOM 4272 C CA . THR A 1 547 ? 2.676 3.106 -23.265 1.00 92.25 547 THR A CA 1
ATOM 4273 C C . THR A 1 547 ? 1.339 3.297 -22.561 1.00 92.25 547 THR A C 1
ATOM 4275 O O . THR A 1 547 ? 0.313 2.738 -22.956 1.00 92.25 547 THR A O 1
ATOM 4278 N N . VAL A 1 548 ? 1.345 4.120 -21.518 1.00 92.69 548 VAL A N 1
ATOM 4279 C CA . VAL A 1 548 ? 0.195 4.442 -20.675 1.00 92.69 548 VAL A CA 1
ATOM 4280 C C . VAL A 1 548 ? -0.103 5.938 -20.750 1.00 92.69 548 VAL A C 1
ATOM 4282 O O . VAL A 1 548 ? 0.806 6.768 -20.770 1.00 92.69 548 VAL A O 1
ATOM 4285 N N . GLY A 1 549 ? -1.393 6.272 -20.814 1.00 91.31 549 GLY A N 1
ATOM 4286 C CA . GLY A 1 549 ? -1.887 7.647 -20.745 1.00 91.31 549 GLY A CA 1
ATOM 4287 C C . GLY A 1 549 ? -2.407 7.985 -19.349 1.00 91.31 549 GLY A C 1
ATOM 4288 O O . GLY A 1 549 ? -3.165 7.211 -18.755 1.00 91.31 549 GLY A O 1
ATOM 4289 N N . MET A 1 550 ? -2.037 9.157 -18.840 1.00 91.81 550 MET A N 1
ATOM 4290 C CA . MET A 1 550 ? -2.483 9.675 -17.547 1.00 91.81 550 MET A CA 1
ATOM 4291 C C . MET A 1 550 ? -2.782 11.180 -17.602 1.00 91.81 550 MET A C 1
ATOM 4293 O O . MET A 1 550 ? -2.433 11.864 -18.562 1.00 91.81 550 MET A O 1
ATOM 4297 N N . VAL A 1 551 ? -3.445 11.709 -16.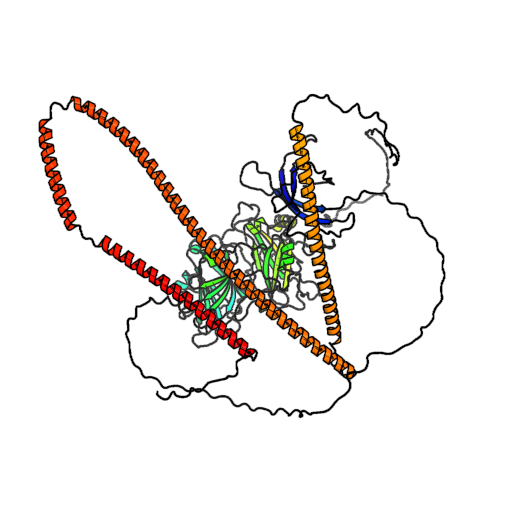577 1.00 90.25 551 VAL A N 1
ATOM 4298 C CA . VAL A 1 551 ? -3.636 13.153 -16.373 1.00 90.25 551 VAL A CA 1
ATOM 4299 C C . VAL A 1 551 ? -3.138 13.502 -14.977 1.00 90.25 551 VAL A C 1
ATOM 4301 O O . VAL A 1 551 ? -3.460 12.794 -14.027 1.00 90.25 551 VAL A O 1
ATOM 4304 N N . LEU A 1 552 ? -2.355 14.569 -14.843 1.00 91.25 552 LEU A N 1
ATOM 4305 C CA . LEU A 1 552 ? -1.901 15.088 -13.552 1.00 91.25 552 LEU A CA 1
ATOM 4306 C C . LEU A 1 552 ? -2.517 16.465 -13.299 1.00 91.25 552 LEU A C 1
ATOM 4308 O O . LEU A 1 552 ? -2.637 17.271 -14.219 1.00 91.25 552 LEU A O 1
ATOM 4312 N N . LYS A 1 553 ? -2.902 16.749 -12.055 1.00 88.06 553 LYS A N 1
ATOM 4313 C CA . LYS A 1 553 ? -3.487 18.031 -11.640 1.00 88.06 553 LYS A CA 1
ATOM 4314 C C . LYS A 1 553 ? -2.940 18.422 -10.269 1.00 88.06 553 LYS A C 1
ATOM 4316 O O . LYS A 1 553 ? -2.993 17.638 -9.323 1.00 88.06 553 LYS A O 1
ATOM 4321 N N . LEU A 1 554 ? -2.400 19.633 -10.159 1.00 89.12 554 LEU A N 1
ATOM 4322 C CA . LEU A 1 554 ? -1.907 20.169 -8.892 1.00 89.12 554 LEU A CA 1
ATOM 4323 C C . LEU A 1 554 ? -3.060 20.868 -8.165 1.00 89.12 554 LEU A C 1
ATOM 4325 O O . LEU A 1 554 ? -3.634 21.832 -8.667 1.00 89.12 554 LEU A O 1
ATOM 4329 N N . VAL A 1 555 ? -3.436 20.359 -6.994 1.00 86.50 555 VAL A N 1
ATOM 4330 C CA . VAL A 1 555 ? -4.605 20.842 -6.255 1.00 86.50 555 VAL A CA 1
ATOM 4331 C C . VAL A 1 555 ? -4.189 21.963 -5.310 1.00 86.50 555 VAL A C 1
ATOM 4333 O O . VAL A 1 555 ? -3.455 21.727 -4.354 1.00 86.50 555 VAL A O 1
ATOM 4336 N N . THR A 1 556 ? -4.686 23.176 -5.544 1.00 84.00 556 THR A N 1
ATOM 4337 C CA . THR A 1 556 ? -4.400 24.374 -4.726 1.00 84.00 556 THR A CA 1
ATOM 4338 C C . THR A 1 556 ? -5.570 24.791 -3.821 1.00 84.00 556 THR A C 1
ATOM 4340 O O . THR A 1 556 ? -5.385 25.522 -2.851 1.00 84.00 556 THR A O 1
ATOM 4343 N N . THR A 1 557 ? -6.776 24.296 -4.106 1.00 81.88 557 THR A N 1
ATOM 4344 C CA . THR A 1 557 ? -8.027 24.546 -3.369 1.00 81.88 557 THR A CA 1
ATOM 4345 C C . THR A 1 557 ? -8.305 23.456 -2.335 1.00 81.88 557 THR A C 1
ATOM 4347 O O . THR A 1 557 ? -8.138 22.275 -2.632 1.00 81.88 557 THR A O 1
ATOM 4350 N N . ASP A 1 558 ? -8.803 23.819 -1.151 1.00 79.50 558 ASP A N 1
ATOM 4351 C CA . ASP A 1 558 ? -9.157 22.865 -0.085 1.00 79.50 558 ASP A CA 1
ATOM 4352 C C . ASP A 1 558 ? -10.405 22.028 -0.394 1.00 79.50 558 ASP A C 1
ATOM 4354 O O . ASP A 1 558 ? -10.452 20.856 -0.024 1.00 79.50 558 ASP A O 1
ATOM 4358 N N . GLN A 1 559 ? -11.378 22.589 -1.111 1.00 74.62 559 GLN A N 1
ATOM 4359 C CA . GLN A 1 559 ? -12.454 21.844 -1.765 1.00 74.62 559 GLN A CA 1
ATOM 4360 C C . GLN A 1 559 ? -12.202 21.806 -3.281 1.00 74.62 559 GLN A C 1
ATOM 4362 O O . GLN A 1 559 ? -12.747 22.646 -3.996 1.00 74.62 559 GLN A O 1
ATOM 4367 N N . PRO A 1 560 ? -11.380 20.874 -3.805 1.00 68.44 560 PRO A N 1
ATOM 4368 C CA . PRO A 1 560 ? -11.259 20.699 -5.244 1.00 68.44 560 PRO A CA 1
ATOM 4369 C C . PRO A 1 560 ? -12.608 20.338 -5.863 1.00 68.44 560 PRO A C 1
ATOM 4371 O O . PRO A 1 560 ? -13.350 19.474 -5.371 1.00 68.44 560 PRO A O 1
ATOM 4374 N N . ASP A 1 561 ? -12.901 20.966 -6.995 1.00 61.31 561 ASP A N 1
ATOM 4375 C CA . ASP A 1 561 ? -13.878 20.426 -7.924 1.00 61.31 561 ASP A CA 1
ATOM 4376 C C . ASP A 1 561 ? -13.395 19.090 -8.494 1.00 61.31 561 ASP A C 1
ATOM 4378 O O . ASP A 1 561 ? -12.191 18.799 -8.548 1.00 61.31 561 ASP A O 1
ATOM 4382 N N . SER A 1 562 ? -14.374 18.275 -8.899 1.00 59.22 562 SER A N 1
ATOM 4383 C CA . SER A 1 562 ? -14.143 17.039 -9.649 1.00 59.22 562 SER A CA 1
ATOM 4384 C C . SER A 1 562 ? -13.173 17.308 -10.801 1.00 59.22 562 SER A C 1
ATOM 4386 O O . SER A 1 562 ? -13.177 18.398 -11.383 1.00 59.22 562 SER A O 1
ATOM 4388 N N . MET A 1 563 ? -12.336 16.328 -11.144 1.00 56.59 563 MET A N 1
ATOM 4389 C CA . MET A 1 563 ? -11.624 16.388 -12.417 1.00 56.59 563 MET A CA 1
ATOM 4390 C C . MET A 1 563 ? -12.609 16.618 -13.564 1.00 56.59 563 MET A C 1
ATOM 4392 O O . MET A 1 563 ? -13.774 16.224 -13.501 1.00 56.59 563 MET A O 1
ATOM 4396 N N . VAL A 1 564 ? -12.112 17.258 -14.621 1.00 55.81 564 VAL A N 1
ATOM 4397 C CA . VAL A 1 564 ? -12.846 17.437 -15.873 1.00 55.81 564 VAL A CA 1
ATOM 4398 C C . VAL A 1 564 ? -13.494 16.109 -16.270 1.00 55.81 564 VAL A C 1
ATOM 4400 O O . VAL A 1 564 ? -12.801 15.102 -16.420 1.00 55.81 564 VAL A O 1
ATOM 4403 N N . ALA A 1 565 ? -14.826 16.111 -16.393 1.00 51.47 565 ALA A N 1
ATOM 4404 C CA . ALA A 1 565 ? -15.605 14.905 -16.663 1.00 51.47 565 ALA A CA 1
ATOM 4405 C C . ALA A 1 565 ? -15.040 14.157 -17.880 1.00 51.47 565 ALA A C 1
ATOM 4407 O O . ALA A 1 565 ? -14.597 14.794 -18.839 1.00 51.47 565 ALA A O 1
ATOM 4408 N N . MET A 1 566 ? -15.070 12.817 -17.857 1.00 49.84 566 MET A N 1
ATOM 4409 C CA . MET A 1 566 ? -14.323 11.977 -18.811 1.00 49.84 566 MET A CA 1
ATOM 4410 C C . MET A 1 566 ? -14.523 12.324 -20.300 1.00 49.84 566 MET A C 1
ATOM 4412 O O . MET A 1 566 ? -13.612 12.098 -21.091 1.00 49.84 566 MET A O 1
ATOM 4416 N N . SER A 1 567 ? -15.666 12.908 -20.676 1.00 47.28 567 SER A N 1
ATOM 4417 C CA . SER A 1 567 ? -15.971 13.399 -22.030 1.00 47.28 567 SER A CA 1
ATOM 4418 C C . SER A 1 567 ? -15.054 14.518 -22.537 1.00 47.28 567 SER A C 1
ATOM 4420 O O . SER A 1 567 ? -14.955 14.720 -23.742 1.00 47.28 567 SER A O 1
ATOM 4422 N N . ASN A 1 568 ? -14.413 15.264 -21.636 1.00 61.16 568 ASN A N 1
ATOM 4423 C CA . ASN A 1 568 ? -13.694 16.501 -21.943 1.00 61.16 568 ASN A CA 1
ATOM 4424 C C . ASN A 1 568 ? -12.170 16.375 -21.720 1.00 61.16 568 ASN A C 1
ATOM 4426 O O . ASN A 1 568 ? -11.443 17.340 -21.951 1.00 61.16 568 ASN A O 1
ATOM 4430 N N . LEU A 1 569 ? -11.672 15.205 -21.290 1.00 70.06 569 LEU A N 1
ATOM 4431 C CA . LEU A 1 569 ? -10.248 14.971 -20.992 1.00 70.06 569 LEU A CA 1
ATOM 4432 C C . LEU A 1 569 ? -9.327 15.150 -22.206 1.00 70.06 569 LEU A C 1
ATOM 4434 O O . LEU A 1 569 ? -8.152 15.468 -22.044 1.00 70.06 569 LEU A O 1
ATOM 4438 N N . ASP A 1 570 ? -9.845 14.951 -23.417 1.00 69.94 570 ASP A N 1
ATOM 4439 C CA . ASP A 1 570 ? -9.049 15.040 -24.643 1.00 69.94 570 ASP A CA 1
ATOM 4440 C C . ASP A 1 570 ? -8.869 16.480 -25.160 1.00 69.94 570 ASP A C 1
ATOM 4442 O O . ASP A 1 570 ? -8.060 16.704 -26.058 1.00 69.94 570 ASP A O 1
ATOM 4446 N N . ASN A 1 571 ? -9.530 17.455 -24.518 1.00 73.31 571 ASN A N 1
ATOM 4447 C CA . ASN A 1 571 ? -9.303 18.894 -24.703 1.00 73.31 571 ASN A CA 1
ATOM 4448 C C . ASN A 1 571 ? -8.231 19.464 -23.745 1.00 73.31 571 ASN A C 1
ATOM 4450 O O . ASN A 1 571 ? -7.967 20.666 -23.773 1.00 73.31 571 ASN A O 1
ATOM 4454 N N . LEU A 1 572 ? -7.647 18.647 -22.859 1.00 80.75 572 LEU A N 1
ATOM 4455 C CA . LEU A 1 572 ? -6.622 19.099 -21.911 1.00 80.75 572 LEU A CA 1
ATOM 4456 C C . LEU A 1 572 ? -5.258 19.306 -22.601 1.00 80.75 572 LEU A C 1
ATOM 4458 O O . LEU A 1 572 ? -4.903 18.544 -23.513 1.00 80.75 572 LEU A O 1
ATOM 4462 N N . PRO A 1 573 ? -4.446 20.289 -22.152 1.00 80.19 573 PRO A N 1
ATOM 4463 C CA . PRO A 1 573 ? -3.094 20.486 -22.670 1.00 80.19 573 PRO A CA 1
ATOM 4464 C C . PRO A 1 573 ? -2.284 19.197 -22.532 1.00 80.19 573 PRO A C 1
ATOM 4466 O O . PRO A 1 573 ? -2.347 18.517 -21.507 1.00 80.19 573 PRO A O 1
ATOM 4469 N N . THR A 1 574 ? -1.546 18.841 -23.584 1.00 82.56 574 THR A N 1
ATOM 4470 C CA . THR A 1 574 ? -0.847 17.554 -23.673 1.00 82.56 574 THR A CA 1
ATOM 4471 C C . THR A 1 574 ? 0.661 17.740 -23.676 1.00 82.56 574 THR A C 1
ATOM 4473 O O . THR A 1 574 ? 1.209 18.457 -24.510 1.00 82.56 574 THR A O 1
ATOM 4476 N N . VAL A 1 575 ? 1.333 17.051 -22.759 1.00 80.19 575 VAL A N 1
ATOM 4477 C CA . VAL A 1 575 ? 2.790 17.005 -22.655 1.00 80.19 575 VAL A CA 1
ATOM 4478 C C . VAL A 1 575 ? 3.352 15.981 -23.635 1.00 80.19 575 VAL A C 1
ATOM 4480 O O . VAL A 1 575 ? 2.984 14.807 -23.589 1.00 80.19 575 VAL A O 1
ATOM 4483 N N . LYS A 1 576 ? 4.305 16.408 -24.471 1.00 70.69 576 LYS A N 1
ATOM 4484 C CA . LYS A 1 576 ? 5.209 15.502 -25.189 1.00 70.69 576 LYS A CA 1
ATOM 4485 C C . LYS A 1 576 ? 6.403 15.179 -24.287 1.00 70.69 576 LYS A C 1
ATOM 4487 O O . LYS A 1 576 ? 7.132 16.081 -23.878 1.00 70.69 576 LYS A O 1
ATOM 4492 N N . LEU A 1 577 ? 6.597 13.899 -23.991 1.00 72.44 577 LEU A N 1
ATOM 4493 C CA . LEU A 1 577 ? 7.780 13.393 -23.295 1.00 72.44 577 LEU A CA 1
ATOM 4494 C C . LEU A 1 577 ? 8.873 13.061 -24.317 1.00 72.44 577 LEU A C 1
ATOM 4496 O O . LEU A 1 577 ? 8.568 12.545 -25.391 1.00 72.44 577 LEU A O 1
ATOM 4500 N N . GLN A 1 578 ? 10.134 13.345 -23.989 1.00 57.12 578 GLN A N 1
ATOM 4501 C CA . GLN A 1 578 ? 11.283 12.962 -24.817 1.00 57.12 578 GLN A CA 1
ATOM 4502 C C . GLN A 1 578 ? 12.079 11.829 -24.157 1.00 57.12 578 GLN A C 1
ATOM 4504 O O . GLN A 1 578 ? 12.238 11.789 -22.935 1.00 57.12 578 GLN A O 1
ATOM 4509 N N . HIS A 1 579 ? 12.599 10.917 -24.982 1.00 48.97 579 HIS A N 1
ATOM 4510 C CA . HIS A 1 579 ? 13.648 9.980 -24.583 1.00 48.97 579 HIS A CA 1
ATOM 4511 C C . HIS A 1 579 ? 15.008 10.684 -24.663 1.00 48.97 579 HIS A C 1
ATOM 4513 O O . HIS A 1 579 ? 15.306 11.365 -25.642 1.00 48.97 579 HIS A O 1
ATOM 4519 N N . THR A 1 580 ? 15.837 10.524 -23.634 1.00 38.78 580 THR A N 1
ATOM 4520 C CA . THR A 1 580 ? 17.158 11.160 -23.529 1.00 38.78 580 THR A CA 1
ATOM 4521 C C . THR A 1 580 ? 18.259 10.317 -24.182 1.00 38.78 580 THR A C 1
ATOM 4523 O O . THR A 1 580 ? 19.169 9.820 -23.516 1.00 38.78 580 THR A O 1
ATOM 4526 N N . ASP A 1 581 ? 18.200 10.187 -25.510 1.00 31.83 581 ASP A N 1
ATOM 4527 C CA . ASP A 1 581 ? 19.269 9.594 -26.330 1.00 31.83 581 ASP A CA 1
ATOM 4528 C C . ASP A 1 581 ? 20.512 10.507 -26.345 1.00 31.83 581 ASP A C 1
ATOM 4530 O O . ASP A 1 581 ? 20.700 11.312 -27.257 1.00 31.83 581 ASP A O 1
ATOM 4534 N N . GLY A 1 582 ? 21.360 10.435 -25.308 1.00 29.05 582 GLY A N 1
ATOM 4535 C CA . GLY A 1 582 ? 22.456 11.409 -25.189 1.00 29.05 582 GLY A CA 1
ATOM 4536 C C . GLY A 1 582 ? 23.536 11.234 -24.117 1.00 29.05 582 GLY A C 1
ATOM 4537 O O . GLY A 1 582 ? 24.304 12.173 -23.925 1.00 29.05 582 GLY A O 1
ATOM 4538 N N . ALA A 1 583 ? 23.660 10.095 -23.422 1.00 28.20 583 ALA A N 1
ATOM 4539 C CA . ALA A 1 583 ? 24.829 9.840 -22.564 1.00 28.20 583 ALA A CA 1
ATOM 4540 C C . ALA A 1 583 ? 25.108 8.345 -22.347 1.00 28.20 583 ALA A C 1
ATOM 4542 O O . ALA A 1 583 ? 24.200 7.554 -22.092 1.00 28.20 583 ALA A O 1
ATOM 4543 N N . GLN A 1 584 ? 26.387 7.959 -22.376 1.00 34.50 584 GLN A N 1
ATOM 4544 C CA . GLN A 1 584 ? 26.815 6.652 -21.877 1.00 34.50 584 GLN A CA 1
ATOM 4545 C C . GLN A 1 584 ? 26.823 6.699 -20.340 1.00 34.50 584 GLN A C 1
ATOM 4547 O O . GLN A 1 584 ? 27.466 7.568 -19.755 1.00 34.50 584 GLN A O 1
ATOM 4552 N N . HIS A 1 585 ? 26.114 5.748 -19.720 1.00 32.41 585 HIS A N 1
ATOM 4553 C CA . HIS A 1 585 ? 25.646 5.722 -18.322 1.00 32.41 585 HIS A CA 1
ATOM 4554 C C . HIS A 1 585 ? 24.390 6.575 -18.029 1.00 32.41 585 HIS A C 1
ATOM 4556 O O . HIS A 1 585 ? 24.468 7.769 -17.765 1.00 32.41 585 HIS A O 1
ATOM 4562 N N . ALA A 1 586 ? 23.252 5.866 -17.953 1.00 43.38 586 ALA A N 1
ATOM 4563 C CA . ALA A 1 586 ? 21.902 6.298 -17.556 1.00 43.38 586 ALA A CA 1
ATOM 4564 C C . ALA A 1 586 ? 21.151 7.253 -18.512 1.00 43.38 586 ALA A C 1
ATOM 4566 O O . ALA A 1 586 ? 21.284 8.472 -18.434 1.00 43.38 586 ALA A O 1
ATOM 4567 N N . PRO A 1 587 ? 20.205 6.681 -19.274 1.00 45.25 587 PRO A N 1
ATOM 4568 C CA . PRO A 1 587 ? 18.829 7.187 -19.258 1.00 45.25 587 PRO A CA 1
ATOM 4569 C C . PRO A 1 587 ? 17.800 6.069 -19.005 1.00 45.25 587 PRO A C 1
ATOM 4571 O O . PRO A 1 587 ? 18.052 4.913 -19.327 1.00 45.25 587 PRO A O 1
ATOM 4574 N N . ASP A 1 588 ? 16.655 6.419 -18.400 1.00 45.38 588 ASP A N 1
ATOM 4575 C CA . ASP A 1 588 ? 15.395 5.633 -18.408 1.00 45.38 588 ASP A CA 1
ATOM 4576 C C . ASP A 1 588 ? 14.268 6.346 -17.621 1.00 45.38 588 ASP A C 1
ATOM 4578 O O . ASP A 1 588 ? 13.445 5.730 -16.941 1.00 45.38 588 ASP A O 1
ATOM 4582 N N . ILE A 1 589 ? 14.253 7.680 -17.631 1.00 52.69 589 ILE A N 1
ATOM 4583 C CA . ILE A 1 589 ? 13.217 8.478 -16.964 1.00 52.69 589 ILE A CA 1
ATOM 4584 C C . ILE A 1 589 ? 12.881 9.666 -17.844 1.00 52.69 589 ILE A C 1
ATOM 4586 O O . ILE A 1 589 ? 13.768 10.315 -18.395 1.00 52.69 589 ILE A O 1
ATOM 4590 N N . LEU A 1 590 ? 11.585 9.904 -17.985 1.00 56.31 590 LEU A N 1
ATOM 4591 C CA . LEU A 1 590 ? 11.030 10.792 -18.991 1.00 56.31 590 LEU A CA 1
ATOM 4592 C C . LEU A 1 590 ? 11.074 12.230 -18.481 1.00 56.31 590 LEU A C 1
ATOM 4594 O O . LEU A 1 590 ? 10.585 12.519 -17.385 1.00 56.31 590 LEU A O 1
ATOM 4598 N N . THR A 1 591 ? 11.646 13.122 -19.283 1.00 54.09 591 THR A N 1
ATOM 4599 C CA . THR A 1 591 ? 11.734 14.558 -19.004 1.00 54.09 591 THR A CA 1
ATOM 4600 C C . THR A 1 591 ? 10.934 15.367 -20.021 1.00 54.09 591 THR A C 1
ATOM 4602 O O . THR A 1 591 ? 10.558 14.888 -21.096 1.00 54.09 591 THR A O 1
ATOM 4605 N N . LEU A 1 592 ? 10.654 16.621 -19.659 1.00 49.84 592 LEU A N 1
ATOM 4606 C CA . LEU A 1 592 ? 10.024 17.581 -20.556 1.00 49.84 592 LEU A CA 1
ATOM 4607 C C . LEU A 1 592 ? 11.038 18.082 -21.587 1.00 49.84 592 LEU A C 1
ATOM 4609 O O . LEU A 1 592 ? 12.057 18.677 -21.214 1.00 49.84 592 LEU A O 1
ATOM 4613 N N . GLY A 1 593 ? 10.722 17.845 -22.860 1.00 39.25 593 GLY A N 1
ATOM 4614 C CA . GLY A 1 593 ? 11.492 18.337 -23.996 1.00 39.25 593 GLY A CA 1
ATOM 4615 C C . GLY A 1 593 ? 11.466 19.858 -24.112 1.00 39.25 593 GLY A C 1
ATOM 4616 O O . GLY A 1 593 ? 10.536 20.518 -23.643 1.00 39.25 593 GLY A O 1
ATOM 4617 N N . GLU A 1 594 ? 12.494 20.411 -24.743 1.00 36.00 594 GLU A N 1
ATOM 4618 C CA . GLU A 1 594 ? 12.571 21.843 -25.033 1.00 36.00 594 GLU A CA 1
ATOM 4619 C C . GLU A 1 594 ? 11.767 22.164 -26.299 1.00 36.00 594 GLU A C 1
ATOM 4621 O O . GLU A 1 594 ? 11.809 21.426 -27.284 1.00 36.00 594 GLU A O 1
ATOM 4626 N N . GLY A 1 595 ? 10.959 23.225 -26.226 1.00 29.39 595 GLY A N 1
ATOM 4627 C CA . GLY A 1 595 ? 10.124 23.691 -27.329 1.00 29.39 595 GLY A CA 1
ATOM 4628 C C . GLY A 1 595 ? 10.834 24.793 -28.100 1.00 29.39 595 GLY A C 1
ATOM 4629 O O . GLY A 1 595 ? 11.111 25.848 -27.532 1.00 29.39 595 GLY A O 1
ATOM 4630 N N . ASP A 1 596 ? 11.104 24.542 -29.377 1.00 26.92 596 ASP A N 1
ATOM 4631 C CA . ASP A 1 596 ? 11.661 25.527 -30.304 1.00 26.92 596 ASP A CA 1
ATOM 4632 C C . ASP A 1 596 ? 10.573 26.571 -30.660 1.00 26.92 596 ASP A C 1
ATOM 4634 O O . ASP A 1 596 ? 9.460 26.177 -31.036 1.00 26.92 596 ASP A O 1
ATOM 4638 N N . PRO A 1 597 ? 10.802 27.886 -30.477 1.00 31.25 597 PRO A N 1
ATOM 4639 C CA . PRO A 1 597 ? 9.733 28.881 -30.558 1.00 31.25 597 PRO A CA 1
ATOM 4640 C C . PRO A 1 597 ? 9.532 29.412 -31.989 1.00 31.25 597 PRO A C 1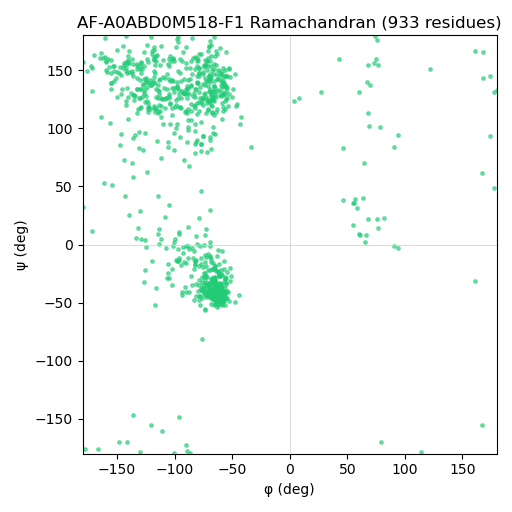
ATOM 4642 O O . PRO A 1 597 ? 10.090 30.453 -32.338 1.00 31.25 597 PRO A O 1
ATOM 4645 N N . GLY A 1 598 ? 8.699 28.757 -32.812 1.00 31.38 598 GLY A N 1
ATOM 4646 C CA . GLY A 1 598 ? 8.428 29.306 -34.151 1.00 31.38 598 GLY A CA 1
ATOM 4647 C C . GLY A 1 598 ? 7.534 28.554 -35.145 1.00 31.38 598 GLY A C 1
ATOM 4648 O O . GLY A 1 598 ? 7.915 28.485 -36.306 1.00 31.38 598 GLY A O 1
ATOM 4649 N N . GLU A 1 599 ? 6.340 28.077 -34.771 1.00 28.75 599 GLU A N 1
ATOM 4650 C CA . GLU A 1 599 ? 5.284 27.759 -35.761 1.00 28.75 599 GLU A CA 1
ATOM 4651 C C . GLU A 1 599 ? 3.901 28.268 -35.304 1.00 28.75 599 GLU A C 1
ATOM 4653 O O . GLU A 1 599 ? 3.149 27.556 -34.639 1.00 28.75 599 GLU A O 1
ATOM 4658 N N . GLU A 1 600 ? 3.539 29.497 -35.697 1.00 28.05 600 GLU A N 1
ATOM 4659 C CA . GLU A 1 600 ? 2.145 29.965 -35.705 1.00 28.05 600 GLU A CA 1
ATOM 4660 C C . GLU A 1 600 ? 1.675 30.268 -37.139 1.00 28.05 600 GLU A C 1
ATOM 4662 O O . GLU A 1 600 ? 2.311 31.017 -37.873 1.00 28.05 600 GLU A O 1
ATOM 4667 N N . SER A 1 601 ? 0.542 29.650 -37.490 1.00 28.25 601 SER A N 1
ATOM 4668 C CA . SER A 1 601 ? -0.383 29.878 -38.615 1.00 28.25 601 SER A CA 1
ATOM 4669 C C . SER A 1 601 ? -0.005 30.868 -39.732 1.00 28.25 601 SER A C 1
ATOM 4671 O O . SER A 1 601 ? 0.077 32.078 -39.528 1.00 28.25 601 SER A O 1
ATOM 4673 N N . GLU A 1 602 ? -0.047 30.387 -40.979 1.00 27.81 602 GLU A N 1
ATOM 4674 C CA . GLU A 1 602 ? -0.208 31.252 -42.155 1.00 27.81 602 GLU A CA 1
ATOM 4675 C C . GLU A 1 602 ? -1.513 32.075 -42.076 1.00 27.81 602 GLU A C 1
ATOM 4677 O O . GLU A 1 602 ? -2.589 31.498 -41.895 1.00 27.81 602 GLU A O 1
ATOM 4682 N N . MET A 1 603 ? -1.454 33.396 -42.308 1.00 25.22 603 MET A N 1
ATOM 4683 C CA . MET A 1 603 ? -2.552 34.131 -42.963 1.00 25.22 603 MET A CA 1
ATOM 4684 C C . MET A 1 603 ? -2.094 35.442 -43.642 1.00 25.22 603 MET A C 1
ATOM 4686 O O . MET A 1 603 ? -1.852 36.461 -43.008 1.00 25.22 603 MET A O 1
ATOM 4690 N N . SER A 1 604 ? -2.015 35.379 -44.971 1.00 25.25 604 SER A N 1
ATOM 4691 C CA . SER A 1 604 ? -1.980 36.447 -45.990 1.00 25.25 604 SER A CA 1
ATOM 4692 C C . SER A 1 604 ? -1.957 37.942 -45.588 1.00 25.25 604 SER A C 1
ATOM 4694 O O . SER A 1 604 ? -2.969 38.484 -45.152 1.00 25.25 604 SER A O 1
ATOM 4696 N N . SER A 1 605 ? -0.934 38.681 -46.049 1.00 25.34 605 SER A N 1
ATOM 4697 C CA . SER A 1 605 ? -1.156 39.874 -46.904 1.00 25.34 605 SER A CA 1
ATOM 4698 C C . SER A 1 605 ? 0.085 40.276 -47.729 1.00 25.34 605 SER A C 1
ATOM 4700 O O . SER A 1 605 ? 1.221 40.011 -47.351 1.00 25.34 605 SER A O 1
ATOM 4702 N N . LEU A 1 606 ? -0.161 40.863 -48.905 1.00 28.31 606 LEU A N 1
ATOM 4703 C CA . LEU A 1 606 ? 0.817 41.215 -49.948 1.00 28.31 606 LEU A CA 1
ATOM 4704 C C . LEU A 1 606 ? 1.600 42.506 -49.643 1.00 28.31 606 LEU A C 1
ATOM 4706 O O . LEU A 1 606 ? 0.998 43.472 -49.183 1.00 28.31 606 LEU A O 1
ATOM 4710 N N . VAL A 1 607 ? 2.864 42.584 -50.084 1.00 28.98 607 VAL A N 1
ATOM 4711 C CA . VAL A 1 607 ? 3.368 43.498 -51.147 1.00 28.98 607 VAL A CA 1
ATOM 4712 C C . VAL A 1 607 ? 4.835 43.139 -51.470 1.00 28.98 607 VAL A C 1
ATOM 4714 O O . VAL A 1 607 ? 5.511 42.510 -50.663 1.00 28.98 607 VAL A O 1
ATOM 4717 N N . GLY A 1 608 ? 5.282 43.431 -52.699 1.00 28.25 608 GLY A N 1
ATOM 4718 C CA . GLY A 1 608 ? 6.546 42.950 -53.276 1.00 28.25 608 GLY A CA 1
ATOM 4719 C C . GLY A 1 608 ? 7.762 43.902 -53.175 1.00 28.25 608 GLY A C 1
ATOM 4720 O O . GLY A 1 608 ? 7.897 44.598 -52.172 1.00 28.25 608 GLY A O 1
ATOM 4721 N N . PRO A 1 609 ? 8.701 43.876 -54.147 1.00 45.53 609 PRO A N 1
ATOM 4722 C CA . PRO A 1 609 ? 10.096 43.531 -53.830 1.00 45.53 609 PRO A CA 1
ATOM 4723 C C . PRO A 1 609 ? 11.141 44.586 -54.252 1.00 45.53 609 PRO A C 1
ATOM 4725 O O . PRO A 1 609 ? 10.810 45.471 -55.030 1.00 45.53 609 PRO A O 1
ATOM 4728 N N . ASP A 1 610 ? 12.412 44.412 -53.842 1.00 27.45 610 ASP A N 1
ATOM 4729 C CA . ASP A 1 610 ? 13.567 44.551 -54.761 1.00 27.45 610 ASP A CA 1
ATOM 4730 C C . ASP A 1 610 ? 14.938 44.116 -54.179 1.00 27.45 610 ASP A C 1
ATOM 4732 O O . ASP A 1 610 ? 15.331 44.560 -53.109 1.00 27.45 610 ASP A O 1
ATOM 4736 N N . THR A 1 611 ? 15.666 43.305 -54.969 1.00 28.41 611 THR A N 1
ATOM 4737 C CA . THR A 1 611 ? 17.140 43.077 -55.110 1.00 28.41 611 THR A CA 1
ATOM 4738 C C . THR A 1 611 ? 18.135 42.959 -53.910 1.00 28.41 611 THR A C 1
ATOM 4740 O O . THR A 1 611 ? 17.832 43.365 -52.796 1.00 28.41 611 THR A O 1
ATOM 4743 N N . PRO A 1 612 ? 19.340 42.346 -54.102 1.00 33.00 612 PRO A N 1
ATOM 4744 C CA . PRO A 1 612 ? 20.124 41.760 -52.998 1.00 33.00 612 PRO A CA 1
ATOM 4745 C C . PRO A 1 612 ? 21.558 42.388 -52.841 1.00 33.00 612 PRO A C 1
ATOM 4747 O O . PRO A 1 612 ? 21.700 43.572 -53.136 1.00 33.00 612 PRO A O 1
ATOM 4750 N N . PRO A 1 613 ? 22.599 41.728 -52.266 1.00 47.00 613 PRO A N 1
ATOM 4751 C CA . PRO A 1 613 ? 23.477 42.323 -51.246 1.00 47.00 613 PRO A CA 1
ATOM 4752 C C . PRO A 1 613 ? 24.804 42.908 -51.791 1.00 47.00 613 PRO A C 1
ATOM 4754 O O . PRO A 1 613 ? 25.113 42.774 -52.978 1.00 47.00 613 PRO A O 1
ATOM 4757 N N . PRO A 1 614 ? 25.648 43.491 -50.916 1.00 30.47 614 PRO A N 1
ATOM 4758 C CA . PRO A 1 614 ? 26.889 42.768 -50.593 1.00 30.47 614 PRO A CA 1
ATOM 4759 C C . PRO A 1 614 ? 27.342 42.871 -49.119 1.00 30.47 614 PRO A C 1
ATOM 4761 O O . PRO A 1 614 ? 26.714 43.515 -48.283 1.00 30.47 614 PRO A O 1
ATOM 4764 N N . ASP A 1 615 ? 28.455 42.197 -48.831 1.00 28.08 615 ASP A N 1
ATOM 4765 C CA . ASP A 1 615 ? 29.080 42.019 -47.515 1.00 28.08 615 ASP A CA 1
ATOM 4766 C C . ASP A 1 615 ? 30.235 43.024 -47.256 1.00 28.08 615 ASP A C 1
ATOM 4768 O O . ASP A 1 615 ? 30.700 43.714 -48.162 1.00 28.08 615 ASP A O 1
ATOM 4772 N N . THR A 1 616 ? 30.781 43.004 -46.036 1.00 25.81 616 THR A N 1
ATOM 4773 C CA . THR A 1 616 ? 32.081 43.556 -45.588 1.00 25.81 616 THR A CA 1
ATOM 4774 C C . THR A 1 616 ? 32.332 45.080 -45.537 1.00 25.81 616 THR A C 1
ATOM 4776 O O . THR A 1 616 ? 32.658 45.707 -46.537 1.00 25.81 616 THR A O 1
ATOM 4779 N N . GLN A 1 617 ? 32.493 45.565 -44.288 1.00 25.69 617 GLN A N 1
ATOM 4780 C CA . GLN A 1 617 ? 33.458 46.604 -43.844 1.00 25.69 617 GLN A CA 1
ATOM 4781 C C . GLN A 1 617 ? 33.156 48.084 -44.248 1.00 25.69 617 GLN A C 1
ATOM 4783 O O . GLN A 1 617 ? 32.423 48.338 -45.190 1.00 25.69 617 GLN A O 1
ATOM 4788 N N . GLN A 1 618 ? 33.640 49.138 -43.559 1.00 29.69 618 GLN A N 1
ATOM 4789 C CA . GLN A 1 618 ? 34.739 49.260 -42.577 1.00 29.69 618 GLN A CA 1
ATOM 4790 C C . GLN A 1 618 ? 34.645 50.565 -41.721 1.00 29.69 618 GLN A C 1
ATOM 4792 O O . GLN A 1 618 ? 34.097 51.546 -42.212 1.00 29.69 618 GLN A O 1
ATOM 4797 N N . LEU A 1 619 ? 35.320 50.608 -40.548 1.00 26.59 619 LEU A N 1
ATOM 4798 C CA . LEU A 1 619 ? 35.683 51.803 -39.720 1.00 26.59 619 LEU A CA 1
ATOM 4799 C C . LEU A 1 619 ? 34.510 52.567 -39.030 1.00 26.59 619 LEU A C 1
ATOM 4801 O O . LEU A 1 619 ? 33.397 52.528 -39.536 1.00 26.59 619 LEU A O 1
ATOM 4805 N N . LEU A 1 620 ? 34.616 53.307 -37.904 1.00 28.12 620 LEU A N 1
ATOM 4806 C CA . LEU A 1 620 ? 35.564 53.550 -36.768 1.00 28.12 620 LEU A CA 1
ATOM 4807 C C . LEU A 1 620 ? 34.698 54.199 -35.625 1.00 28.12 620 LEU A C 1
ATOM 4809 O O . LEU A 1 620 ? 33.519 54.437 -35.871 1.00 28.12 620 LEU A O 1
ATOM 4813 N N . GLU A 1 621 ? 35.072 54.572 -34.388 1.00 24.38 621 GLU A N 1
ATOM 4814 C CA . GLU A 1 621 ? 36.239 54.532 -33.469 1.00 24.38 621 GLU A CA 1
ATOM 4815 C C . GLU A 1 621 ? 35.655 54.684 -32.024 1.00 24.38 621 GLU A C 1
ATOM 4817 O O . GLU A 1 621 ? 34.543 55.191 -31.897 1.00 24.38 621 GLU A O 1
ATOM 4822 N N . GLY A 1 622 ? 36.256 54.334 -30.876 1.00 24.06 622 GLY A N 1
ATOM 4823 C CA . GLY A 1 622 ? 37.518 53.668 -30.515 1.00 24.06 622 GLY A CA 1
ATOM 4824 C C . GLY A 1 622 ? 37.819 53.836 -29.004 1.00 24.06 622 GLY A C 1
ATOM 4825 O O . GLY A 1 622 ? 36.899 54.101 -28.236 1.00 24.06 622 GLY A O 1
ATOM 4826 N N . LEU A 1 623 ? 39.109 53.757 -28.621 1.00 25.38 623 LEU A N 1
ATOM 4827 C CA . LEU A 1 623 ? 39.721 53.939 -27.273 1.00 25.38 623 LEU A CA 1
ATOM 4828 C C . LEU A 1 623 ? 39.884 52.700 -26.349 1.00 25.38 623 LEU A C 1
ATOM 4830 O O . LEU A 1 623 ? 39.155 52.515 -25.380 1.00 25.38 623 LEU A O 1
ATOM 4834 N N . GLU A 1 624 ? 40.979 51.953 -26.555 1.00 27.09 624 GLU A N 1
ATOM 4835 C CA . GLU A 1 624 ? 41.816 51.437 -25.441 1.00 27.09 624 GLU A CA 1
ATOM 4836 C C . GLU A 1 624 ? 42.885 52.498 -25.039 1.00 27.09 624 GLU A C 1
ATOM 4838 O O . GLU A 1 624 ? 42.953 53.540 -25.704 1.00 27.09 624 GLU A O 1
ATOM 4843 N N . PRO A 1 625 ? 43.786 52.266 -24.041 1.00 35.78 625 PRO A N 1
ATOM 4844 C CA . PRO A 1 625 ? 45.066 51.601 -24.385 1.00 35.78 625 PRO A CA 1
ATOM 4845 C C . PRO A 1 625 ? 45.835 50.805 -23.282 1.00 35.78 625 PRO A C 1
ATOM 4847 O O . PRO A 1 625 ? 46.276 51.367 -22.283 1.00 35.78 625 PRO A O 1
ATOM 4850 N N . ARG A 1 626 ? 46.272 49.587 -23.659 1.00 26.50 626 ARG A N 1
ATOM 4851 C CA . ARG A 1 626 ? 47.658 49.037 -23.518 1.00 26.50 626 ARG A CA 1
ATOM 4852 C C . ARG A 1 626 ? 48.254 48.522 -22.182 1.00 26.50 626 ARG A C 1
ATOM 4854 O O . ARG A 1 626 ? 47.956 48.936 -21.073 1.00 26.50 626 ARG A O 1
ATOM 4861 N N . THR A 1 627 ? 49.226 47.617 -22.377 1.00 31.45 627 THR A N 1
ATOM 4862 C CA . THR A 1 627 ? 49.984 46.791 -21.407 1.00 31.45 627 THR A CA 1
ATOM 4863 C C . THR A 1 627 ? 51.435 47.249 -21.149 1.00 31.45 627 THR A C 1
ATOM 4865 O O . THR A 1 627 ? 52.063 47.817 -22.045 1.00 31.45 627 THR A O 1
ATOM 4868 N N . GLY A 1 628 ? 52.040 46.839 -20.020 1.00 25.20 628 GLY A N 1
ATOM 4869 C CA . GLY A 1 628 ? 53.490 46.937 -19.729 1.00 25.20 628 GLY A CA 1
ATOM 4870 C C . GLY A 1 628 ? 54.188 45.573 -19.520 1.00 25.20 628 GLY A C 1
ATOM 4871 O O . GLY A 1 628 ? 53.528 44.580 -19.238 1.00 25.20 628 GLY A O 1
ATOM 4872 N N . ARG A 1 629 ? 55.526 45.501 -19.671 1.00 26.42 629 ARG A N 1
ATOM 4873 C CA . ARG A 1 629 ? 56.337 44.251 -19.629 1.00 26.42 629 ARG A CA 1
ATOM 4874 C C . ARG A 1 629 ? 57.353 44.201 -18.478 1.00 26.42 629 ARG A C 1
ATOM 4876 O O . ARG A 1 629 ? 57.926 45.236 -18.152 1.00 26.42 629 ARG A O 1
ATOM 4883 N N . ARG A 1 630 ? 57.711 42.977 -18.052 1.00 26.83 630 ARG A N 1
ATOM 4884 C CA . ARG A 1 630 ? 59.041 42.457 -17.605 1.00 26.83 630 ARG A CA 1
ATOM 4885 C C . ARG A 1 630 ? 58.820 41.021 -17.094 1.00 26.83 630 ARG A C 1
ATOM 4887 O O . ARG A 1 630 ? 57.796 40.790 -16.477 1.00 26.83 630 ARG A O 1
ATOM 4894 N N . HIS A 1 631 ? 59.667 40.006 -17.223 1.00 28.23 631 HIS A N 1
ATOM 4895 C CA . HIS A 1 631 ? 60.859 39.639 -18.002 1.00 28.23 631 HIS A CA 1
ATOM 4896 C C . HIS A 1 631 ? 61.085 38.140 -17.655 1.00 28.23 631 HIS A C 1
ATOM 4898 O O . HIS A 1 631 ? 60.705 37.714 -16.568 1.00 28.23 631 HIS A O 1
ATOM 4904 N N . MET A 1 632 ? 61.684 37.330 -18.535 1.00 26.73 632 MET A N 1
ATOM 4905 C CA . MET A 1 632 ? 61.942 35.898 -18.271 1.00 26.73 632 MET A CA 1
ATOM 4906 C C . MET A 1 632 ? 63.418 35.656 -17.938 1.00 26.73 632 MET A C 1
ATOM 4908 O O . MET A 1 632 ? 64.284 36.203 -18.618 1.00 26.73 632 MET A O 1
ATOM 4912 N N . ILE A 1 633 ? 63.695 34.772 -16.976 1.00 31.95 633 ILE A N 1
ATOM 4913 C CA . ILE A 1 633 ? 65.015 34.159 -16.748 1.00 31.95 633 ILE A CA 1
ATOM 4914 C C . ILE A 1 633 ? 64.842 32.636 -16.849 1.00 31.95 633 ILE A C 1
ATOM 4916 O O . ILE A 1 633 ? 63.822 32.095 -16.424 1.00 31.95 633 ILE A O 1
ATOM 4920 N N . LEU A 1 634 ? 65.799 31.953 -17.484 1.00 36.00 634 LEU A N 1
ATOM 4921 C CA . LEU A 1 634 ? 65.772 30.503 -17.723 1.00 36.00 634 LEU A CA 1
ATOM 4922 C C . LEU A 1 634 ? 66.673 29.743 -16.727 1.00 36.00 634 LEU A C 1
ATOM 4924 O O . LEU A 1 634 ? 67.553 30.361 -16.129 1.00 36.00 634 LEU A O 1
ATOM 4928 N N . PRO A 1 635 ? 66.475 28.422 -16.537 1.00 37.31 635 PRO A N 1
ATOM 4929 C CA . PRO A 1 635 ? 67.159 27.674 -15.484 1.00 37.31 635 PRO A CA 1
ATOM 4930 C C . PRO A 1 635 ? 68.660 27.493 -15.729 1.00 37.31 635 PRO A C 1
ATOM 4932 O O . PRO A 1 635 ? 69.091 27.189 -16.844 1.00 37.31 635 PRO A O 1
ATOM 4935 N N . ILE A 1 636 ? 69.430 27.585 -14.645 1.00 35.69 636 ILE A N 1
ATOM 4936 C CA . ILE A 1 636 ? 70.797 27.060 -14.547 1.00 35.69 636 ILE A CA 1
ATOM 4937 C C . ILE A 1 636 ? 70.716 25.523 -14.409 1.00 35.69 636 ILE A C 1
ATOM 4939 O O . ILE A 1 636 ? 69.702 24.992 -13.954 1.00 35.69 636 ILE A O 1
ATOM 4943 N N . LYS A 1 637 ? 71.751 24.801 -14.857 1.00 38.06 637 LYS A N 1
ATOM 4944 C CA . LYS A 1 637 ? 71.862 23.334 -14.731 1.00 38.06 637 LYS A CA 1
ATOM 4945 C C . LYS A 1 637 ? 72.668 22.945 -13.491 1.00 38.06 637 LYS A C 1
ATOM 4947 O O . LYS A 1 637 ? 73.463 23.743 -13.007 1.00 38.06 637 LYS A O 1
ATOM 4952 N N . ASP A 1 638 ? 72.501 21.708 -13.033 1.00 35.91 638 ASP A N 1
ATOM 4953 C CA . ASP A 1 638 ? 73.222 21.147 -11.886 1.00 35.91 638 ASP A CA 1
ATOM 4954 C C . ASP A 1 638 ? 74.749 21.306 -12.020 1.00 35.91 638 ASP A C 1
ATOM 4956 O O . ASP A 1 638 ? 75.323 20.924 -13.044 1.00 35.91 638 ASP A O 1
ATOM 4960 N N . GLY A 1 639 ? 75.414 21.833 -10.982 1.00 51.06 639 GLY A N 1
ATOM 4961 C CA . GLY A 1 639 ? 76.882 21.843 -10.918 1.00 51.06 639 GLY A CA 1
ATOM 4962 C C . GLY A 1 639 ? 77.540 22.836 -9.952 1.00 51.06 639 GLY A C 1
ATOM 4963 O O . GLY A 1 639 ? 78.601 22.517 -9.424 1.00 51.06 639 GLY A O 1
ATOM 4964 N N . GLU A 1 640 ? 76.946 24.007 -9.696 1.00 37.19 640 GLU A N 1
ATOM 4965 C CA . GLU A 1 640 ? 77.628 25.112 -8.990 1.00 37.19 640 GLU A CA 1
ATOM 4966 C C . GLU A 1 640 ? 76.823 25.685 -7.808 1.00 37.19 640 GLU A C 1
ATOM 4968 O O . GLU A 1 640 ? 75.592 25.717 -7.821 1.00 37.19 640 GLU A O 1
ATOM 4973 N N . LEU A 1 641 ? 77.539 26.139 -6.770 1.00 47.62 641 LEU A N 1
ATOM 4974 C CA . LEU A 1 641 ? 76.976 26.777 -5.573 1.00 47.62 641 LEU A CA 1
ATOM 4975 C C . LEU A 1 641 ? 76.774 28.291 -5.791 1.00 47.62 641 LEU A C 1
ATOM 4977 O O . LEU A 1 641 ? 77.686 28.943 -6.305 1.00 47.62 641 LEU A O 1
ATOM 4981 N N . PRO A 1 642 ? 75.644 28.885 -5.357 1.00 45.31 642 PRO A N 1
ATOM 4982 C CA . PRO A 1 642 ? 75.455 30.336 -5.390 1.00 45.31 642 PRO A CA 1
ATOM 4983 C C . PRO A 1 642 ? 76.467 31.109 -4.511 1.00 45.31 642 PRO A C 1
ATOM 4985 O O . PRO A 1 642 ? 76.900 30.579 -3.484 1.00 45.31 642 PRO A O 1
ATOM 4988 N N . PRO A 1 643 ? 76.833 32.362 -4.862 1.00 46.03 643 PRO A N 1
ATOM 4989 C CA . PRO A 1 643 ? 77.808 33.153 -4.104 1.00 46.03 643 PRO A CA 1
ATOM 4990 C C . PRO A 1 643 ? 77.333 33.602 -2.713 1.00 46.03 643 PRO A C 1
ATOM 4992 O O . PRO A 1 643 ? 76.142 33.671 -2.424 1.00 46.03 643 PRO A O 1
ATOM 4995 N N . TYR A 1 644 ? 78.296 33.981 -1.870 1.00 47.03 644 TYR A N 1
ATOM 4996 C CA . TYR A 1 644 ? 78.145 34.226 -0.425 1.00 47.03 644 TYR A CA 1
ATOM 4997 C C . TYR A 1 644 ? 77.412 35.535 -0.033 1.00 47.03 644 TYR A C 1
ATOM 4999 O O . TYR A 1 644 ? 77.390 35.896 1.139 1.00 47.03 644 TYR A O 1
ATOM 5007 N N . ASP A 1 645 ? 76.825 36.259 -0.990 1.00 52.31 645 ASP A N 1
ATOM 5008 C CA . ASP A 1 645 ? 76.439 37.678 -0.860 1.00 52.31 645 ASP A CA 1
ATOM 5009 C C . ASP A 1 645 ? 74.911 37.899 -0.915 1.00 52.31 645 ASP A C 1
ATOM 5011 O O . ASP A 1 645 ? 74.389 38.783 -1.591 1.00 52.31 645 ASP A O 1
ATOM 5015 N N . ALA A 1 646 ? 74.165 37.013 -0.246 1.00 46.47 646 ALA A N 1
ATOM 5016 C CA . ALA A 1 646 ? 72.698 37.052 -0.158 1.00 46.47 646 ALA A CA 1
ATOM 5017 C C . ALA A 1 646 ? 72.170 36.877 1.283 1.00 46.47 646 ALA A C 1
ATOM 5019 O O . ALA A 1 646 ? 70.985 36.618 1.486 1.00 46.47 646 ALA A O 1
ATOM 5020 N N . MET A 1 647 ? 73.046 36.999 2.288 1.00 39.94 647 MET A N 1
ATOM 5021 C CA . MET A 1 647 ? 72.736 36.714 3.699 1.00 39.94 647 MET A CA 1
ATOM 5022 C C . MET A 1 647 ? 72.316 37.962 4.507 1.00 39.94 647 MET A C 1
ATOM 5024 O O . MET A 1 647 ? 71.728 37.835 5.576 1.00 39.94 647 MET A O 1
ATOM 5028 N N . GLU A 1 648 ? 72.598 39.175 4.017 1.00 42.47 648 GLU A N 1
ATOM 5029 C CA . GLU A 1 648 ? 72.662 40.389 4.857 1.00 42.47 648 GLU A CA 1
ATOM 5030 C C . GLU A 1 648 ? 71.498 41.388 4.655 1.00 42.47 648 GLU A C 1
ATOM 5032 O O . GLU A 1 648 ? 71.621 42.574 4.941 1.00 42.47 648 GLU A O 1
ATOM 5037 N N . SER A 1 649 ? 70.339 40.930 4.160 1.00 40.88 649 SER A N 1
ATOM 5038 C CA . SER A 1 649 ? 69.159 41.798 3.928 1.00 40.88 649 SER A CA 1
ATOM 5039 C C . SER A 1 649 ? 67.830 41.301 4.522 1.00 40.88 649 SER A C 1
ATOM 5041 O O . SER A 1 649 ? 66.803 41.951 4.331 1.00 40.88 649 SER A O 1
ATOM 5043 N N . ILE A 1 650 ? 67.824 40.189 5.274 1.00 43.12 650 ILE A N 1
ATOM 5044 C CA . ILE A 1 650 ? 66.612 39.640 5.920 1.00 43.12 650 ILE A CA 1
ATOM 5045 C C . ILE A 1 650 ? 66.892 39.203 7.374 1.00 43.12 650 ILE A C 1
ATOM 5047 O O . ILE A 1 650 ? 66.675 38.053 7.746 1.00 43.12 650 ILE A O 1
ATOM 5051 N N . LEU A 1 651 ? 67.363 40.131 8.216 1.00 32.66 651 LEU A N 1
ATOM 5052 C CA . LEU A 1 651 ? 67.418 39.958 9.676 1.00 32.66 651 LEU A CA 1
ATOM 5053 C C . LEU A 1 651 ? 67.048 41.262 10.411 1.00 32.66 651 LEU A C 1
ATOM 5055 O O . LEU A 1 651 ? 67.849 42.196 10.432 1.00 32.66 651 LEU A O 1
ATOM 5059 N N . PRO A 1 652 ? 65.862 41.335 11.044 1.00 36.81 652 PRO A N 1
ATOM 5060 C CA . PRO A 1 652 ? 65.583 42.283 12.122 1.00 36.81 652 PRO A CA 1
ATOM 5061 C C . PRO A 1 652 ? 66.374 41.937 13.397 1.00 36.81 652 PRO A C 1
ATOM 5063 O O . PRO A 1 652 ? 66.798 40.798 13.592 1.00 36.81 652 PRO A O 1
ATOM 5066 N N . GLU A 1 653 ? 66.571 42.925 14.269 1.00 33.53 653 GLU A N 1
ATOM 5067 C CA . GLU A 1 653 ? 67.521 42.851 15.387 1.00 33.53 653 GLU A CA 1
ATOM 5068 C C . GLU A 1 653 ? 67.091 41.952 16.564 1.00 33.53 653 GLU A C 1
ATOM 5070 O O . GLU A 1 653 ? 65.917 41.662 16.794 1.00 33.53 653 GLU A O 1
ATOM 5075 N N . TYR A 1 654 ? 68.088 41.524 17.342 1.00 34.72 654 TYR A N 1
ATOM 5076 C CA . TYR A 1 654 ? 67.968 40.517 18.396 1.00 34.72 654 TYR A CA 1
ATOM 5077 C C . TYR A 1 654 ? 67.730 41.145 19.781 1.00 34.72 654 TYR A C 1
ATOM 5079 O O . TYR A 1 654 ? 68.606 41.822 20.320 1.00 34.72 654 TYR A O 1
ATOM 5087 N N . GLN A 1 655 ? 66.586 40.851 20.409 1.00 33.03 655 GLN A N 1
ATOM 5088 C CA . GLN A 1 655 ? 66.344 41.092 21.839 1.00 33.03 655 GLN A CA 1
ATOM 5089 C C . GLN A 1 655 ? 65.737 39.834 22.485 1.00 33.03 655 GLN A C 1
ATOM 5091 O O . GLN A 1 655 ? 64.619 39.442 22.163 1.00 33.03 655 GLN A O 1
ATOM 5096 N N . GLY A 1 656 ? 66.484 39.192 23.390 1.00 38.31 656 GLY A N 1
ATOM 5097 C CA . GLY A 1 656 ? 65.955 38.171 24.314 1.00 38.31 656 GLY A CA 1
ATOM 5098 C C . GLY A 1 656 ? 65.469 38.798 25.632 1.00 38.31 656 GLY A C 1
ATOM 5099 O O . GLY A 1 656 ? 65.518 40.026 25.746 1.00 38.31 656 GLY A O 1
ATOM 5100 N N . PRO A 1 657 ? 65.091 38.012 26.668 1.00 44.38 657 PRO A N 1
ATOM 5101 C CA . PRO A 1 657 ? 65.318 36.562 26.860 1.00 44.38 657 PRO A CA 1
ATOM 5102 C C . PRO A 1 657 ? 64.021 35.852 27.382 1.00 44.38 657 PRO A C 1
ATOM 5104 O O . PRO A 1 657 ? 62.944 36.368 27.089 1.00 44.38 657 PRO A O 1
ATOM 5107 N N . PRO A 1 658 ? 64.017 34.789 28.232 1.00 49.00 658 PRO A N 1
ATOM 5108 C CA . PRO A 1 658 ? 64.869 33.585 28.374 1.00 49.00 658 PRO A CA 1
ATOM 5109 C C . PRO A 1 658 ? 64.050 32.252 28.431 1.00 49.00 658 PRO A C 1
ATOM 5111 O O . PRO A 1 658 ? 63.348 32.053 29.416 1.00 49.00 658 PRO A O 1
ATOM 5114 N N . ASP A 1 659 ? 64.187 31.282 27.503 1.00 44.94 659 ASP A N 1
ATOM 5115 C CA . ASP A 1 659 ? 63.648 29.906 27.747 1.00 44.94 659 ASP A CA 1
ATOM 5116 C C . ASP A 1 659 ? 64.226 28.767 26.852 1.00 44.94 659 ASP A C 1
ATOM 5118 O O . ASP A 1 659 ? 63.524 28.010 26.171 1.00 44.94 659 ASP A O 1
ATOM 5122 N N . LEU A 1 660 ? 65.559 28.643 26.798 1.00 55.03 660 LEU A N 1
ATOM 5123 C CA . LEU A 1 660 ? 66.239 27.683 25.904 1.00 55.03 660 LEU A CA 1
ATOM 5124 C C . LEU A 1 660 ? 66.134 26.208 26.351 1.00 55.03 660 LEU A C 1
ATOM 5126 O O . LEU A 1 660 ? 66.042 25.314 25.504 1.00 55.03 660 LEU A O 1
ATOM 5130 N N . ASP A 1 661 ? 66.094 25.936 27.656 1.00 55.09 661 ASP A N 1
ATOM 5131 C CA . ASP A 1 661 ? 66.106 24.561 28.182 1.00 55.09 661 ASP A CA 1
ATOM 5132 C C . ASP A 1 661 ? 64.752 23.858 28.004 1.00 55.09 661 ASP A C 1
ATOM 5134 O O . ASP A 1 661 ? 64.697 22.691 27.611 1.00 55.09 661 ASP A O 1
ATOM 5138 N N . GLN A 1 662 ? 63.639 24.577 28.193 1.00 52.69 662 GLN A N 1
ATOM 5139 C CA . GLN A 1 662 ? 62.306 24.030 27.928 1.00 52.69 662 GLN A CA 1
ATOM 5140 C C . GLN A 1 662 ? 62.078 23.797 26.423 1.00 52.69 662 GLN A C 1
ATOM 5142 O O . GLN A 1 662 ? 61.440 22.816 26.032 1.00 52.69 662 GLN A O 1
ATOM 5147 N N . THR A 1 663 ? 62.675 24.637 25.571 1.00 57.59 663 THR A N 1
ATOM 5148 C CA . THR A 1 663 ? 62.636 24.476 24.111 1.00 57.59 663 THR A CA 1
ATOM 5149 C C . THR A 1 663 ? 63.417 23.237 23.652 1.00 57.59 663 THR A C 1
ATOM 5151 O O . THR A 1 663 ? 62.896 22.444 22.867 1.00 57.59 663 THR A O 1
ATOM 5154 N N . SER A 1 664 ? 64.635 23.014 24.161 1.00 59.31 664 SER A N 1
ATOM 5155 C CA . SER A 1 664 ? 65.456 21.852 23.773 1.00 59.31 664 SER A CA 1
ATOM 5156 C C . SER A 1 664 ? 64.868 20.514 24.250 1.00 59.31 664 SER A C 1
ATOM 5158 O O . SER A 1 664 ? 64.821 19.559 23.472 1.00 59.31 664 SER A O 1
ATOM 5160 N N . MET A 1 665 ? 64.315 20.466 25.468 1.00 58.47 665 MET A N 1
ATOM 5161 C CA . MET A 1 665 ? 63.518 19.332 25.963 1.00 58.47 665 MET A CA 1
ATOM 5162 C C . MET A 1 665 ? 62.317 19.035 25.050 1.00 58.47 665 MET A C 1
ATOM 5164 O O . MET A 1 665 ? 62.111 17.890 24.648 1.00 58.47 665 MET A O 1
ATOM 5168 N N . SER A 1 666 ? 61.557 20.067 24.662 1.00 69.00 666 SER A N 1
ATOM 5169 C CA . SER A 1 666 ? 60.385 19.925 23.786 1.00 69.00 666 SER A CA 1
ATOM 5170 C C . SER A 1 666 ? 60.743 19.350 22.407 1.00 69.00 666 SER A C 1
ATOM 5172 O O . SER A 1 666 ? 60.035 18.476 21.902 1.00 69.00 666 SER A O 1
ATOM 5174 N N . VAL A 1 667 ? 61.877 19.766 21.825 1.00 74.69 667 VAL A N 1
ATOM 5175 C CA . VAL A 1 667 ? 62.390 19.220 20.554 1.00 74.69 667 VAL A CA 1
ATOM 5176 C C . VAL A 1 667 ? 62.749 17.736 20.684 1.00 74.69 667 VAL A C 1
ATOM 5178 O O . VA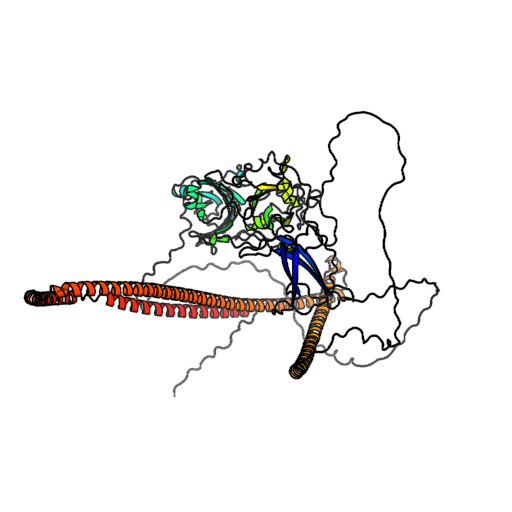L A 1 667 ? 62.374 16.950 19.814 1.00 74.69 667 VAL A O 1
ATOM 5181 N N . MET A 1 668 ? 63.403 17.320 21.774 1.00 72.00 668 MET A N 1
ATOM 5182 C CA . MET A 1 668 ? 63.715 15.903 22.016 1.00 72.00 668 MET A CA 1
ATOM 5183 C C . MET A 1 668 ? 62.443 15.059 22.208 1.00 72.00 668 MET A C 1
ATOM 5185 O O . MET A 1 668 ? 62.309 13.995 21.601 1.00 72.00 668 MET A O 1
ATOM 5189 N N . ASP A 1 669 ? 61.463 15.552 22.972 1.00 74.31 669 ASP A N 1
ATOM 5190 C CA . ASP A 1 669 ? 60.161 14.889 23.136 1.00 74.31 669 ASP A CA 1
ATOM 5191 C C . ASP A 1 669 ? 59.356 14.832 21.829 1.00 74.31 669 ASP A C 1
ATOM 5193 O O . ASP A 1 669 ? 58.553 13.912 21.634 1.00 74.31 669 ASP A O 1
ATOM 5197 N N . GLN A 1 670 ? 59.516 15.810 20.933 1.00 78.00 670 GLN A N 1
ATOM 5198 C CA . GLN A 1 670 ? 58.906 15.779 19.606 1.00 78.00 670 GLN A CA 1
ATOM 5199 C C . GLN A 1 670 ? 59.602 14.752 18.702 1.00 78.00 670 GLN A C 1
ATOM 5201 O O . GLN A 1 670 ? 58.915 13.932 18.095 1.00 78.00 670 GLN A O 1
ATOM 5206 N N . GLN A 1 671 ? 60.937 14.708 18.679 1.00 80.12 671 GLN A N 1
ATOM 5207 C CA . GLN A 1 671 ? 61.691 13.702 17.922 1.00 80.12 671 GLN A CA 1
ATOM 5208 C C . GLN A 1 671 ? 61.386 12.272 18.399 1.00 80.12 671 GLN A C 1
ATOM 5210 O O . GLN A 1 671 ? 61.191 11.381 17.572 1.00 80.12 671 GLN A O 1
ATOM 5215 N N . MET A 1 672 ? 61.243 12.039 19.711 1.00 77.69 672 MET A N 1
ATOM 5216 C CA . MET A 1 672 ? 60.779 10.744 20.232 1.00 77.69 672 MET A CA 1
ATOM 5217 C C . MET A 1 672 ? 59.358 10.396 19.763 1.00 77.69 672 MET A C 1
ATOM 5219 O O . MET A 1 672 ? 59.106 9.253 19.374 1.00 77.69 672 MET A O 1
ATOM 5223 N N . ARG A 1 673 ? 58.433 11.367 19.754 1.00 84.75 673 ARG A N 1
ATOM 5224 C CA . ARG A 1 673 ? 57.068 11.177 19.230 1.00 84.75 673 ARG A CA 1
ATOM 5225 C C . ARG A 1 673 ? 57.062 10.868 17.733 1.00 84.75 673 ARG A C 1
ATOM 5227 O O . ARG A 1 673 ? 56.306 10.001 17.307 1.00 84.75 673 ARG A O 1
ATOM 5234 N N . GLU A 1 674 ? 57.914 11.513 16.944 1.00 84.88 674 GLU A N 1
ATOM 5235 C CA . GLU A 1 674 ? 58.069 11.220 15.516 1.00 84.88 674 GLU A CA 1
ATOM 5236 C C . GLU A 1 674 ? 58.645 9.812 15.288 1.00 84.88 674 GLU A C 1
ATOM 5238 O O . GLU A 1 674 ? 58.075 9.043 14.516 1.00 84.88 674 GLU A O 1
ATOM 5243 N N . ILE A 1 675 ? 59.685 9.405 16.027 1.00 89.69 675 ILE A N 1
ATOM 5244 C CA . ILE A 1 675 ? 60.254 8.044 15.962 1.00 89.69 675 ILE A CA 1
ATOM 5245 C C . ILE A 1 675 ? 59.219 6.970 16.333 1.00 89.69 675 ILE A C 1
ATOM 5247 O O . ILE A 1 675 ? 59.131 5.941 15.658 1.00 89.69 675 ILE A O 1
ATOM 5251 N N . GLU A 1 676 ? 58.406 7.190 17.368 1.00 86.75 676 GLU A N 1
ATOM 5252 C CA . GLU A 1 676 ? 57.356 6.239 17.750 1.00 86.75 676 GLU A CA 1
ATOM 5253 C C . GLU A 1 676 ? 56.181 6.242 16.752 1.00 86.75 676 GLU A C 1
ATOM 5255 O O . GLU A 1 676 ? 55.662 5.175 16.420 1.00 86.75 676 GLU A O 1
ATOM 5260 N N . ASN A 1 677 ? 55.833 7.389 16.155 1.00 87.19 677 ASN A N 1
ATOM 5261 C CA . ASN A 1 677 ? 54.904 7.444 15.020 1.00 87.19 677 ASN A CA 1
ATOM 5262 C C . ASN A 1 677 ? 55.424 6.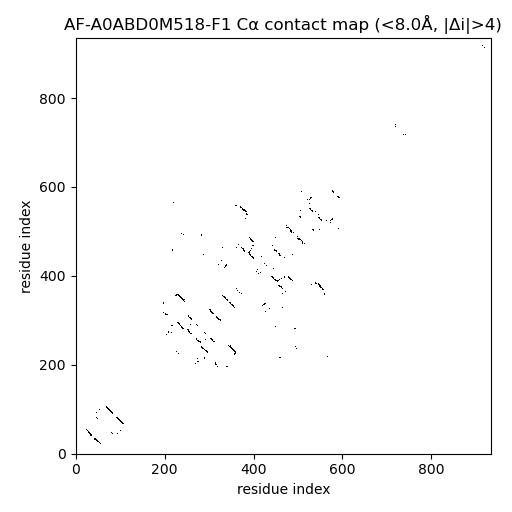619 13.827 1.00 87.19 677 ASN A C 1
ATOM 5264 O O . ASN A 1 677 ? 54.661 5.843 13.247 1.00 87.19 677 ASN A O 1
ATOM 5268 N N . TYR A 1 678 ? 56.718 6.708 13.492 1.00 89.62 678 TYR A N 1
ATOM 5269 C CA . TYR A 1 678 ? 57.324 5.882 12.440 1.00 89.62 678 TYR A CA 1
ATOM 5270 C C . TYR A 1 678 ? 57.329 4.390 12.805 1.00 89.62 678 TYR A C 1
ATOM 5272 O O . TYR A 1 678 ? 56.971 3.563 11.965 1.00 89.62 678 TYR A O 1
ATOM 5280 N N . ARG A 1 679 ? 57.640 4.020 14.057 1.00 91.75 679 ARG A N 1
ATOM 5281 C CA . ARG A 1 679 ? 57.518 2.630 14.536 1.00 91.75 679 ARG A CA 1
ATOM 5282 C C . ARG A 1 679 ? 56.095 2.097 14.387 1.00 91.75 679 ARG A C 1
ATOM 5284 O O . ARG A 1 679 ? 55.912 0.970 13.921 1.00 91.75 679 ARG A O 1
ATOM 5291 N N . GLN A 1 680 ? 55.084 2.889 14.740 1.00 91.38 680 GLN A N 1
ATOM 5292 C CA . GLN A 1 680 ? 53.684 2.493 14.593 1.00 91.38 680 GLN A CA 1
ATOM 5293 C C . GLN A 1 680 ? 53.255 2.416 13.126 1.00 91.38 680 GLN A C 1
ATOM 5295 O O . GLN A 1 680 ? 52.566 1.465 12.763 1.00 91.38 680 GLN A O 1
ATOM 5300 N N . ALA A 1 681 ? 53.695 3.340 12.269 1.00 90.25 681 ALA A N 1
ATOM 5301 C CA . ALA A 1 681 ? 53.434 3.296 10.831 1.00 90.25 681 ALA A CA 1
ATOM 5302 C C . ALA A 1 681 ? 54.037 2.038 10.180 1.00 90.25 681 ALA A C 1
ATOM 5304 O O . ALA A 1 681 ? 53.332 1.318 9.476 1.00 90.25 681 ALA A O 1
ATOM 5305 N N . VAL A 1 682 ? 55.298 1.709 10.485 1.00 91.00 682 VAL A N 1
ATOM 5306 C CA . VAL A 1 682 ? 55.962 0.477 10.017 1.00 91.00 682 VAL A CA 1
ATOM 5307 C C . VAL A 1 682 ? 55.271 -0.778 10.564 1.00 91.00 682 VAL A C 1
ATOM 5309 O O . VAL A 1 682 ? 55.105 -1.753 9.836 1.00 91.00 682 VAL A O 1
ATOM 5312 N N . THR A 1 683 ? 54.803 -0.756 11.816 1.00 88.94 683 THR A N 1
ATOM 5313 C CA . THR A 1 683 ? 54.064 -1.886 12.409 1.00 88.94 683 THR A CA 1
ATOM 5314 C C . THR A 1 683 ? 52.709 -2.100 11.723 1.00 88.94 683 THR A C 1
ATOM 5316 O O . THR A 1 683 ? 52.378 -3.237 11.386 1.00 88.94 683 THR A O 1
ATOM 5319 N N . ARG A 1 684 ? 51.954 -1.022 11.451 1.00 92.88 684 ARG A N 1
ATOM 5320 C CA . ARG A 1 684 ? 50.680 -1.070 10.707 1.00 92.88 684 ARG A CA 1
ATOM 5321 C C . ARG A 1 684 ? 50.893 -1.561 9.275 1.00 92.88 684 ARG A C 1
ATOM 5323 O O . ARG A 1 684 ? 50.266 -2.535 8.875 1.00 92.88 684 ARG A O 1
ATOM 5330 N N . MET A 1 685 ? 51.874 -1.002 8.566 1.00 91.75 685 MET A N 1
ATOM 5331 C CA . MET A 1 685 ? 52.279 -1.466 7.235 1.00 91.75 685 MET A CA 1
ATOM 5332 C C . MET A 1 685 ? 52.663 -2.957 7.242 1.00 91.75 685 MET A C 1
ATOM 5334 O O . MET A 1 685 ? 52.316 -3.690 6.320 1.00 91.75 685 MET A O 1
ATOM 5338 N N . GLY A 1 686 ? 53.314 -3.439 8.307 1.00 91.06 686 GLY A N 1
ATOM 5339 C CA . GLY A 1 686 ? 53.591 -4.859 8.522 1.00 91.06 686 GLY A CA 1
ATOM 5340 C C . GLY A 1 686 ? 52.325 -5.718 8.613 1.00 91.06 686 GLY A C 1
ATOM 5341 O O . GLY A 1 686 ? 52.237 -6.744 7.935 1.00 91.06 686 GLY A O 1
ATOM 5342 N N . SER A 1 687 ? 51.321 -5.300 9.393 1.00 89.81 687 SER A N 1
ATOM 5343 C CA . SER A 1 687 ? 50.017 -5.982 9.427 1.00 89.81 687 SER A CA 1
ATOM 5344 C C . SER A 1 687 ? 49.259 -5.886 8.099 1.00 89.81 687 SER A C 1
ATOM 5346 O O . SER A 1 687 ? 48.667 -6.878 7.675 1.00 89.81 687 SER A O 1
ATOM 5348 N N . ASP A 1 688 ? 49.339 -4.756 7.398 1.00 92.19 688 ASP A N 1
ATOM 5349 C CA . ASP A 1 688 ? 48.636 -4.529 6.133 1.00 92.19 688 ASP A CA 1
ATOM 5350 C C . ASP A 1 688 ? 49.235 -5.381 5.004 1.00 92.19 688 ASP A C 1
ATOM 5352 O O . ASP A 1 688 ? 48.504 -6.008 4.242 1.00 92.19 688 ASP A O 1
ATOM 5356 N N . ILE A 1 689 ? 50.564 -5.532 4.953 1.00 93.12 689 ILE A N 1
ATOM 5357 C CA . ILE A 1 689 ? 51.248 -6.466 4.042 1.00 93.12 689 ILE A CA 1
ATOM 5358 C C . ILE A 1 689 ? 50.829 -7.920 4.320 1.00 93.12 689 ILE A C 1
ATOM 5360 O O . ILE A 1 689 ? 50.674 -8.709 3.383 1.00 93.12 689 ILE A O 1
ATOM 5364 N N . LEU A 1 690 ? 50.613 -8.304 5.583 1.00 91.94 690 LEU A N 1
ATOM 5365 C CA . LEU A 1 690 ? 50.110 -9.638 5.936 1.00 91.94 690 LEU A CA 1
ATOM 5366 C C . LEU A 1 690 ? 48.621 -9.819 5.573 1.00 91.94 690 LEU A C 1
ATOM 5368 O O . LEU A 1 690 ? 48.236 -10.896 5.106 1.00 91.94 690 LEU A O 1
ATOM 5372 N N . ALA A 1 691 ? 47.801 -8.774 5.709 1.00 92.50 691 ALA A N 1
ATOM 5373 C CA . ALA A 1 691 ? 46.396 -8.751 5.292 1.00 92.50 691 ALA A CA 1
ATOM 5374 C C . ALA A 1 691 ? 46.241 -8.815 3.755 1.00 92.50 691 ALA A C 1
ATOM 5376 O O . ALA A 1 691 ? 45.449 -9.592 3.219 1.00 92.50 691 ALA A O 1
ATOM 5377 N N . LEU A 1 692 ? 47.072 -8.084 3.011 1.00 92.06 692 LEU A N 1
ATOM 5378 C CA . LEU A 1 692 ? 47.140 -8.174 1.550 1.00 92.06 692 LEU A CA 1
ATOM 5379 C C . LEU A 1 692 ? 47.610 -9.567 1.102 1.00 92.06 692 LEU A C 1
ATOM 5381 O O . LEU A 1 692 ? 47.019 -10.170 0.212 1.00 92.06 692 LEU A O 1
ATOM 5385 N N . ARG A 1 693 ? 48.598 -10.162 1.784 1.00 90.50 693 ARG A N 1
ATOM 5386 C CA . ARG A 1 693 ? 49.035 -11.547 1.518 1.00 90.50 693 ARG A CA 1
ATOM 5387 C C . ARG A 1 693 ? 47.999 -12.616 1.881 1.00 90.50 693 ARG A C 1
ATOM 5389 O O . ARG A 1 693 ? 48.110 -13.730 1.377 1.00 90.50 693 ARG A O 1
ATOM 5396 N N . THR A 1 694 ? 47.023 -12.335 2.746 1.00 91.31 694 THR A N 1
ATOM 5397 C CA . THR A 1 694 ? 45.896 -13.255 2.996 1.00 91.31 694 THR A CA 1
ATOM 5398 C C . THR A 1 694 ? 44.804 -13.087 1.945 1.00 91.31 694 THR A C 1
ATOM 5400 O O . THR A 1 694 ? 44.436 -14.080 1.323 1.00 91.31 694 THR A O 1
ATOM 5403 N N . THR A 1 695 ? 44.389 -11.855 1.641 1.00 92.50 695 THR A N 1
ATOM 5404 C CA . THR A 1 695 ? 43.387 -11.586 0.590 1.00 92.50 695 THR A CA 1
ATOM 5405 C C . THR A 1 695 ? 43.841 -12.016 -0.809 1.00 92.50 695 THR A C 1
ATOM 5407 O O . THR A 1 695 ? 43.030 -12.551 -1.558 1.00 92.50 695 THR A O 1
ATOM 5410 N N . ILE A 1 696 ? 45.131 -11.896 -1.155 1.00 92.50 696 ILE A N 1
ATOM 5411 C CA . ILE A 1 696 ? 45.679 -12.452 -2.407 1.00 92.50 696 ILE A CA 1
ATOM 5412 C C . ILE A 1 696 ? 45.461 -13.971 -2.470 1.00 92.50 696 ILE A C 1
ATOM 5414 O O . ILE A 1 696 ? 44.896 -14.447 -3.449 1.00 92.50 696 ILE A O 1
ATOM 5418 N N . ARG A 1 697 ? 45.795 -14.729 -1.413 1.00 91.81 697 ARG A N 1
ATOM 5419 C CA . ARG A 1 697 ? 45.578 -16.192 -1.389 1.00 91.81 697 ARG A CA 1
ATOM 5420 C C . ARG A 1 697 ? 44.099 -16.575 -1.462 1.00 91.81 697 ARG A C 1
ATOM 5422 O O . ARG A 1 697 ? 43.755 -17.582 -2.076 1.00 91.81 697 ARG A O 1
ATOM 5429 N N . GLU A 1 698 ? 43.217 -15.789 -0.848 1.00 91.62 698 GLU A N 1
ATOM 5430 C CA . GLU A 1 698 ? 41.766 -15.985 -0.952 1.00 91.62 698 GLU A CA 1
ATOM 5431 C C . GLU A 1 698 ? 41.265 -15.728 -2.380 1.00 91.62 698 GLU A C 1
ATOM 5433 O O . GLU A 1 698 ? 40.487 -16.520 -2.912 1.00 91.62 698 GLU A O 1
ATOM 5438 N N . LEU A 1 699 ? 41.742 -14.668 -3.039 1.00 91.25 699 LEU A N 1
ATOM 5439 C CA . LEU A 1 699 ? 41.411 -14.356 -4.431 1.00 91.25 699 LEU A CA 1
ATOM 5440 C C . LEU A 1 699 ? 41.985 -15.392 -5.408 1.00 91.25 699 LEU A C 1
ATOM 5442 O O . LEU A 1 699 ? 41.278 -15.801 -6.324 1.00 91.25 699 LEU A O 1
ATOM 5446 N N . GLU A 1 700 ? 43.209 -15.876 -5.196 1.00 92.31 700 GLU A N 1
ATOM 5447 C CA . GLU A 1 700 ? 43.812 -16.979 -5.956 1.00 92.31 700 GLU A CA 1
ATOM 5448 C C . GLU A 1 700 ? 43.005 -18.275 -5.799 1.00 92.31 700 GLU A C 1
ATOM 5450 O O . GLU A 1 700 ? 42.677 -18.923 -6.796 1.00 92.31 700 GLU A O 1
ATOM 5455 N N . GLY A 1 701 ? 42.609 -18.621 -4.568 1.00 91.94 701 GLY A N 1
ATOM 5456 C CA . GLY A 1 701 ? 41.746 -19.768 -4.280 1.00 91.94 701 GLY A CA 1
ATOM 5457 C C . GLY A 1 701 ? 40.370 -19.654 -4.943 1.00 91.94 701 GLY A C 1
ATOM 5458 O O . GLY A 1 701 ? 39.908 -20.604 -5.576 1.00 91.94 701 GLY A O 1
ATOM 5459 N N . ASN A 1 702 ? 39.743 -18.477 -4.877 1.00 89.94 702 ASN A N 1
ATOM 5460 C CA . ASN A 1 702 ? 38.461 -18.205 -5.527 1.00 89.94 702 ASN A CA 1
ATOM 5461 C C . ASN A 1 702 ? 38.568 -18.222 -7.062 1.00 89.94 702 ASN A C 1
ATOM 5463 O O . ASN A 1 702 ? 37.696 -18.779 -7.723 1.00 89.94 702 ASN A O 1
ATOM 5467 N N . ASN A 1 703 ? 39.640 -17.679 -7.646 1.00 89.88 703 ASN A N 1
ATOM 5468 C CA . ASN A 1 703 ? 39.885 -17.688 -9.093 1.00 89.88 703 ASN A CA 1
ATOM 5469 C C . ASN A 1 703 ? 40.154 -19.119 -9.596 1.00 89.88 703 ASN A C 1
ATOM 5471 O O . ASN A 1 703 ? 39.574 -19.546 -10.592 1.00 89.88 703 ASN A O 1
ATOM 5475 N N . SER A 1 704 ? 40.952 -19.895 -8.855 1.00 88.69 704 SER A N 1
ATOM 5476 C CA . SER A 1 704 ? 41.162 -21.329 -9.093 1.00 88.69 704 SER A CA 1
ATOM 5477 C C . SER A 1 704 ? 39.839 -22.103 -9.059 1.00 88.69 704 SER A C 1
ATOM 5479 O O . SER A 1 704 ? 39.530 -22.848 -9.992 1.00 88.69 704 SER A O 1
ATOM 5481 N N . LYS A 1 705 ? 38.993 -21.846 -8.049 1.00 89.00 705 LYS A N 1
ATOM 5482 C CA . LYS A 1 705 ? 37.660 -22.447 -7.964 1.00 89.00 705 LYS A CA 1
ATOM 5483 C C . LYS A 1 705 ? 36.765 -22.042 -9.140 1.00 89.00 705 LYS A C 1
ATOM 5485 O O . LYS A 1 705 ? 36.170 -22.916 -9.750 1.00 89.00 705 LYS A O 1
ATOM 5490 N N . LEU A 1 706 ? 36.698 -20.762 -9.508 1.00 87.06 706 LEU A N 1
ATOM 5491 C CA . LEU A 1 706 ? 35.871 -20.296 -10.630 1.00 87.06 706 LEU A CA 1
ATOM 5492 C C . LEU A 1 706 ? 36.300 -20.907 -11.976 1.00 87.06 706 LEU A C 1
ATOM 5494 O O . LEU A 1 706 ? 35.444 -21.201 -12.805 1.00 87.06 706 LEU A O 1
ATOM 5498 N N . ARG A 1 707 ? 37.598 -21.170 -12.186 1.00 87.81 707 ARG A N 1
ATOM 5499 C CA . ARG A 1 707 ? 38.096 -21.918 -13.360 1.00 87.81 707 ARG A CA 1
ATOM 5500 C C . ARG A 1 707 ? 37.659 -23.387 -13.341 1.00 87.81 707 ARG A C 1
ATOM 5502 O O . ARG A 1 707 ? 37.291 -23.934 -14.382 1.00 87.81 707 ARG A O 1
ATOM 5509 N N . LEU A 1 708 ? 37.682 -24.020 -12.169 1.00 83.62 708 LEU A N 1
ATOM 5510 C CA . LEU A 1 708 ? 37.197 -25.389 -11.973 1.00 83.62 708 LEU A CA 1
ATOM 5511 C C . LEU A 1 708 ? 35.670 -25.480 -12.154 1.00 83.62 708 LEU A C 1
ATOM 5513 O O . LEU A 1 708 ? 35.180 -26.368 -12.841 1.00 83.62 708 LEU A O 1
ATOM 5517 N N . ASP A 1 709 ? 34.915 -24.513 -11.635 1.00 77.69 709 ASP A N 1
ATOM 5518 C CA . ASP A 1 709 ? 33.470 -24.412 -11.839 1.00 77.69 709 ASP A CA 1
ATOM 5519 C C . ASP A 1 709 ? 33.156 -24.190 -13.340 1.00 77.69 709 ASP A C 1
ATOM 5521 O O . ASP A 1 709 ? 32.307 -24.884 -13.896 1.00 77.69 709 ASP A O 1
ATOM 5525 N N . LEU A 1 710 ? 33.897 -23.322 -14.048 1.00 79.94 710 LEU A N 1
ATOM 5526 C CA . LEU A 1 710 ? 33.742 -23.093 -15.496 1.00 79.94 710 LEU A CA 1
ATOM 5527 C C . LEU A 1 710 ? 34.033 -24.347 -16.343 1.00 79.94 710 LEU A C 1
ATOM 5529 O O . LEU A 1 710 ? 33.295 -24.637 -17.285 1.00 79.94 710 LEU A O 1
ATOM 5533 N N . THR A 1 711 ? 35.068 -25.122 -16.005 1.00 78.25 711 THR A N 1
ATOM 5534 C CA . THR A 1 711 ? 35.328 -26.416 -16.670 1.00 78.25 711 THR A CA 1
ATOM 5535 C C . THR A 1 711 ? 34.213 -27.426 -16.381 1.00 78.25 711 THR A C 1
ATOM 5537 O O . THR A 1 711 ? 33.691 -28.027 -17.320 1.00 78.25 711 THR A O 1
ATOM 5540 N N . ASN A 1 712 ? 33.725 -27.500 -15.138 1.00 73.12 712 ASN A N 1
ATOM 5541 C CA . ASN A 1 712 ? 32.565 -28.319 -14.767 1.00 73.12 712 ASN A CA 1
ATOM 5542 C C . ASN A 1 712 ? 31.262 -27.916 -15.491 1.00 73.12 712 ASN A C 1
ATOM 5544 O O . ASN A 1 712 ? 30.379 -28.767 -15.651 1.00 73.12 712 ASN A O 1
ATOM 5548 N N . TYR A 1 713 ? 31.102 -26.652 -15.907 1.00 71.44 713 TYR A N 1
ATOM 5549 C CA . TYR A 1 713 ? 29.984 -26.199 -16.748 1.00 71.44 713 TYR A CA 1
ATOM 5550 C C . TYR A 1 713 ? 30.169 -26.583 -18.219 1.00 71.44 713 TYR A C 1
ATOM 5552 O O . TYR A 1 713 ? 29.238 -27.125 -18.810 1.00 71.44 713 TYR A O 1
ATOM 5560 N N . ASN A 1 714 ? 31.361 -26.402 -18.792 1.00 73.75 714 ASN A N 1
ATOM 5561 C CA . ASN A 1 714 ? 31.645 -26.814 -20.172 1.00 73.75 714 ASN A CA 1
ATOM 5562 C C . ASN A 1 714 ? 31.466 -28.332 -20.368 1.00 73.75 714 ASN A C 1
ATOM 5564 O O . ASN A 1 714 ? 30.841 -28.766 -21.339 1.00 73.75 714 ASN A O 1
ATOM 5568 N N . ASP A 1 715 ? 31.911 -29.139 -19.402 1.00 66.00 715 ASP A N 1
ATOM 5569 C CA . ASP A 1 715 ? 31.660 -30.583 -19.394 1.00 66.00 715 ASP A CA 1
ATOM 5570 C C . ASP A 1 715 ? 30.180 -30.928 -19.132 1.00 66.00 715 ASP A C 1
ATOM 5572 O O . ASP A 1 715 ? 29.723 -31.990 -19.541 1.00 66.00 715 ASP A O 1
ATOM 5576 N N . ALA A 1 716 ? 29.385 -30.035 -18.523 1.00 65.44 716 ALA A N 1
ATOM 5577 C CA . ALA A 1 716 ? 27.928 -30.201 -18.447 1.00 65.44 716 ALA A CA 1
ATOM 5578 C C . ALA A 1 716 ? 27.296 -30.131 -19.840 1.00 65.44 716 ALA A C 1
ATOM 5580 O O . ALA A 1 716 ? 26.557 -31.031 -20.232 1.00 65.44 716 ALA A O 1
ATOM 5581 N N . THR A 1 717 ? 27.627 -29.079 -20.591 1.00 68.75 717 THR A N 1
ATOM 5582 C CA . THR A 1 717 ? 27.118 -28.842 -21.947 1.00 68.75 717 THR A CA 1
ATOM 5583 C C . THR A 1 717 ? 27.513 -29.978 -22.889 1.00 68.75 717 THR A C 1
ATOM 5585 O O . THR A 1 717 ? 26.719 -30.383 -23.725 1.00 68.75 717 THR A O 1
ATOM 5588 N N . ARG A 1 718 ? 28.698 -30.571 -22.697 1.00 65.75 718 ARG A N 1
ATOM 5589 C CA . ARG A 1 718 ? 29.183 -31.732 -23.464 1.00 65.75 718 ARG A CA 1
ATOM 5590 C C . ARG A 1 718 ? 28.503 -33.068 -23.104 1.00 65.75 718 ARG A C 1
ATOM 5592 O O . ARG A 1 718 ? 28.637 -34.047 -23.843 1.00 65.75 718 ARG A O 1
ATOM 5599 N N . LEU A 1 719 ? 27.793 -33.132 -21.976 1.00 64.31 719 LEU A N 1
ATOM 5600 C CA . LEU A 1 719 ? 27.005 -34.296 -21.544 1.00 64.31 719 LEU A CA 1
ATOM 5601 C C . LEU A 1 719 ? 25.515 -34.185 -21.894 1.00 64.31 719 LEU A C 1
ATOM 5603 O O . LEU A 1 719 ? 24.817 -35.196 -21.840 1.00 64.31 719 LEU A O 1
ATOM 5607 N N . LEU A 1 720 ? 25.040 -32.996 -22.267 1.00 64.19 720 LEU A N 1
ATOM 5608 C CA . LEU A 1 720 ? 23.725 -32.802 -22.871 1.00 64.19 720 LEU A CA 1
ATOM 5609 C C . LEU A 1 720 ? 23.805 -33.206 -24.350 1.00 64.19 720 LEU A C 1
ATOM 5611 O O . LEU A 1 720 ? 24.697 -32.768 -25.071 1.00 64.19 720 LEU A O 1
ATOM 5615 N N . VAL A 1 721 ? 22.913 -34.105 -24.763 1.00 63.66 721 VAL A N 1
ATOM 5616 C CA . VAL A 1 721 ? 22.887 -34.742 -26.088 1.00 63.66 721 VAL A CA 1
ATOM 5617 C C . VAL A 1 721 ? 21.427 -34.982 -26.447 1.00 63.66 721 VAL A C 1
ATOM 5619 O O . VAL A 1 721 ? 20.696 -35.560 -25.637 1.00 63.66 721 VAL A O 1
ATOM 5622 N N . ASP A 1 722 ? 21.000 -34.560 -27.636 1.00 59.50 722 ASP A N 1
ATOM 5623 C CA . ASP A 1 722 ? 19.635 -34.816 -28.095 1.00 59.50 722 ASP A CA 1
ATOM 5624 C C . ASP A 1 722 ? 19.432 -36.292 -28.456 1.00 59.50 722 ASP A C 1
ATOM 5626 O O . ASP A 1 722 ? 20.350 -36.996 -28.880 1.00 59.50 722 ASP A O 1
ATOM 5630 N N . SER A 1 723 ? 18.198 -36.780 -28.297 1.00 58.41 723 SER A N 1
ATOM 5631 C CA . SER A 1 723 ? 17.885 -38.214 -28.437 1.00 58.41 723 SER A CA 1
ATOM 5632 C C . SER A 1 723 ? 18.299 -38.829 -29.784 1.00 58.41 723 SER A C 1
ATOM 5634 O O . SER A 1 723 ? 18.660 -40.002 -29.824 1.00 58.41 723 SER A O 1
ATOM 5636 N N . SER A 1 724 ? 18.323 -38.035 -30.858 1.00 64.19 724 SER A N 1
ATOM 5637 C CA . SER A 1 724 ? 18.766 -38.425 -32.203 1.00 64.19 724 SER A CA 1
ATOM 5638 C C . SER A 1 724 ? 20.282 -38.589 -32.355 1.00 64.19 724 SER A C 1
ATOM 5640 O O . SER A 1 724 ? 20.729 -39.321 -33.233 1.00 64.19 724 SER A O 1
ATOM 5642 N N . GLU A 1 725 ? 21.088 -37.929 -31.522 1.00 63.03 725 GLU A N 1
ATOM 5643 C CA . GLU A 1 725 ? 22.550 -38.071 -31.544 1.00 63.03 725 GLU A CA 1
ATOM 5644 C C . GLU A 1 725 ? 23.016 -39.297 -30.743 1.00 63.03 725 GLU A C 1
ATOM 5646 O O . GLU A 1 725 ? 24.098 -39.833 -30.997 1.00 63.03 725 GLU A O 1
ATOM 5651 N N . LEU A 1 726 ? 22.186 -39.799 -29.821 1.00 63.88 726 LEU A N 1
ATOM 5652 C CA . LEU A 1 726 ? 22.522 -40.926 -28.948 1.00 63.88 726 LEU A CA 1
ATOM 5653 C C . LEU A 1 726 ? 22.781 -42.234 -29.721 1.00 63.88 726 LEU A C 1
ATOM 5655 O O . LEU A 1 726 ? 23.669 -42.995 -29.340 1.00 63.88 726 LEU A O 1
ATOM 5659 N N . ASP A 1 727 ? 22.062 -42.455 -30.827 1.00 65.50 727 ASP A N 1
ATOM 5660 C CA . ASP A 1 727 ? 22.209 -43.631 -31.701 1.00 65.50 727 ASP A CA 1
ATOM 5661 C C . ASP A 1 727 ? 23.438 -43.554 -32.629 1.00 65.50 727 ASP A C 1
ATOM 5663 O O . ASP A 1 727 ? 23.885 -44.573 -33.159 1.00 65.50 727 ASP A O 1
ATOM 5667 N N . THR A 1 728 ? 24.016 -42.362 -32.816 1.00 71.75 728 THR A N 1
ATOM 5668 C CA . THR A 1 728 ? 25.230 -42.161 -33.634 1.00 71.75 728 THR A CA 1
ATOM 5669 C C . THR A 1 728 ? 26.531 -42.289 -32.836 1.00 71.75 728 THR A C 1
ATOM 5671 O O . THR A 1 728 ? 27.605 -42.457 -33.417 1.00 71.75 728 THR A O 1
ATOM 5674 N N . LEU A 1 729 ? 26.453 -42.233 -31.501 1.00 72.50 729 LEU A N 1
ATOM 5675 C CA . LEU A 1 729 ? 27.617 -42.246 -30.618 1.00 72.50 729 LEU A CA 1
ATOM 5676 C C . LEU A 1 729 ? 28.205 -43.649 -30.435 1.00 72.50 729 LEU A C 1
ATOM 5678 O O . LEU A 1 729 ? 27.517 -44.632 -30.154 1.00 72.50 729 LEU A O 1
ATOM 5682 N N . ALA A 1 730 ? 29.534 -43.739 -30.506 1.00 79.75 730 ALA A N 1
ATOM 5683 C CA . ALA A 1 730 ? 30.235 -44.994 -30.294 1.00 79.75 730 ALA A CA 1
ATOM 5684 C C . ALA A 1 730 ? 30.070 -45.491 -28.843 1.00 79.75 730 ALA A C 1
ATOM 5686 O O . ALA A 1 730 ? 30.258 -44.751 -27.877 1.00 79.75 730 ALA A O 1
ATOM 5687 N N . LYS A 1 731 ? 29.818 -46.796 -28.674 1.00 79.25 731 LYS A N 1
ATOM 5688 C CA . LYS A 1 731 ? 29.648 -47.468 -27.369 1.00 79.25 731 LYS A CA 1
ATOM 5689 C C . LYS A 1 731 ? 30.663 -47.082 -26.262 1.00 79.25 731 LYS A C 1
ATOM 5691 O O . LYS A 1 731 ? 30.210 -46.899 -25.130 1.00 79.25 731 LYS A O 1
ATOM 5696 N N . PRO A 1 732 ? 31.991 -46.960 -26.502 1.00 78.12 732 PRO A N 1
ATOM 5697 C CA . PRO A 1 732 ? 32.924 -46.507 -25.462 1.00 78.12 732 PRO A CA 1
ATOM 5698 C C . PRO A 1 732 ? 32.714 -45.041 -25.048 1.00 78.12 732 PRO A C 1
ATOM 5700 O O . PRO A 1 732 ? 32.912 -44.702 -23.882 1.00 78.12 732 PRO A O 1
ATOM 5703 N N . GLU A 1 733 ? 32.274 -44.179 -25.964 1.00 76.19 733 GLU A N 1
ATOM 5704 C CA . GLU A 1 733 ? 32.004 -42.772 -25.676 1.00 76.19 733 GLU A CA 1
ATOM 5705 C C . GLU A 1 733 ? 30.729 -42.615 -24.840 1.00 76.19 733 GLU A C 1
ATOM 5707 O O . GLU A 1 733 ? 30.745 -41.923 -23.823 1.00 76.19 733 GLU A O 1
ATOM 5712 N N . LEU A 1 734 ? 29.661 -43.347 -25.180 1.00 79.44 734 LEU A N 1
ATOM 5713 C CA . LEU A 1 734 ? 28.438 -43.406 -24.372 1.00 79.44 734 LEU A CA 1
ATOM 5714 C C . LEU A 1 734 ? 28.724 -43.886 -22.934 1.00 79.44 734 LEU A C 1
ATOM 5716 O O . LEU A 1 734 ? 28.210 -43.317 -21.970 1.00 79.44 734 LEU A O 1
ATOM 5720 N N . ALA A 1 735 ? 29.595 -44.889 -22.772 1.00 78.25 735 ALA A N 1
ATOM 5721 C CA . ALA A 1 735 ? 30.031 -45.361 -21.457 1.00 78.25 735 ALA A CA 1
ATOM 5722 C C . ALA A 1 735 ? 30.832 -44.297 -20.677 1.00 78.25 735 ALA A C 1
ATOM 5724 O O . ALA A 1 735 ? 30.643 -44.152 -19.467 1.00 78.25 735 ALA A O 1
ATOM 5725 N N . SER A 1 736 ? 31.683 -43.524 -21.361 1.00 79.81 736 SER A N 1
ATOM 5726 C CA . SER A 1 736 ? 32.426 -42.404 -20.769 1.00 79.81 736 SER A CA 1
ATOM 5727 C C . SER A 1 736 ? 31.491 -41.274 -20.316 1.00 79.81 736 SER A C 1
ATOM 5729 O O . SER A 1 736 ? 31.563 -40.845 -19.161 1.00 79.81 736 SER A O 1
ATOM 5731 N N . ARG A 1 737 ? 30.538 -40.863 -21.167 1.00 76.50 737 ARG A N 1
ATOM 5732 C CA . ARG A 1 737 ? 29.532 -39.840 -20.834 1.00 76.50 737 ARG A CA 1
ATOM 5733 C C . ARG A 1 737 ? 28.649 -40.278 -19.652 1.00 76.50 737 ARG A C 1
ATOM 5735 O O . ARG A 1 737 ? 28.433 -39.495 -18.730 1.00 76.50 737 ARG A O 1
ATOM 5742 N N . TYR A 1 738 ? 28.231 -41.548 -19.593 1.00 79.19 738 TYR A N 1
ATOM 5743 C CA . TYR A 1 738 ? 27.495 -42.099 -18.442 1.00 79.19 738 TYR A CA 1
ATOM 5744 C C . TYR A 1 738 ? 28.308 -42.076 -17.132 1.00 79.19 738 TYR A C 1
ATOM 5746 O O . TYR A 1 738 ? 27.771 -41.739 -16.073 1.00 79.19 738 TYR A O 1
ATOM 5754 N N . ALA A 1 739 ? 29.606 -42.398 -17.181 1.00 80.94 739 ALA A N 1
ATOM 5755 C CA . ALA A 1 739 ? 30.477 -42.345 -16.006 1.00 80.94 739 ALA A CA 1
ATOM 5756 C C . ALA A 1 739 ? 30.631 -40.910 -15.467 1.00 80.94 739 ALA A C 1
ATOM 5758 O O . ALA A 1 739 ? 30.488 -40.690 -14.262 1.00 80.94 739 ALA A O 1
ATOM 5759 N N . ALA A 1 740 ? 30.837 -39.933 -16.355 1.00 79.38 740 ALA A N 1
ATOM 5760 C CA . ALA A 1 740 ? 30.924 -38.518 -15.995 1.00 79.38 740 ALA A CA 1
ATOM 5761 C C . ALA A 1 740 ? 29.599 -37.976 -15.422 1.00 79.38 740 ALA A C 1
ATOM 5763 O O . ALA A 1 740 ? 29.604 -37.307 -14.388 1.00 79.38 740 ALA A O 1
ATOM 5764 N N . LEU A 1 741 ? 28.451 -38.340 -16.011 1.00 81.19 741 LEU A N 1
ATOM 5765 C CA . LEU A 1 741 ? 27.125 -37.992 -15.483 1.00 81.19 741 LEU A CA 1
ATOM 5766 C C . LEU A 1 741 ? 26.927 -38.526 -14.052 1.00 81.19 741 LEU A C 1
ATOM 5768 O O . LEU A 1 741 ? 26.474 -37.801 -13.166 1.00 81.19 741 LEU A O 1
ATOM 5772 N N . LYS A 1 742 ? 27.324 -39.781 -13.798 1.00 83.00 742 LYS A N 1
ATOM 5773 C CA . LYS A 1 742 ? 27.258 -40.404 -12.466 1.00 83.00 742 LYS A CA 1
ATOM 5774 C C . LYS A 1 742 ? 28.171 -39.709 -11.448 1.00 83.00 742 LYS A C 1
ATOM 5776 O O . LYS A 1 742 ? 27.775 -39.543 -10.295 1.00 83.00 742 LYS A O 1
ATOM 5781 N N . GLN A 1 743 ? 29.366 -39.283 -11.860 1.00 82.44 743 GLN A N 1
ATOM 5782 C CA . GLN A 1 743 ? 30.279 -38.503 -11.019 1.00 82.44 743 GLN A CA 1
ATOM 5783 C C . GLN A 1 743 ? 29.700 -37.119 -10.685 1.00 82.44 743 GLN A C 1
ATOM 5785 O O . GLN A 1 743 ? 29.761 -36.695 -9.531 1.00 82.44 743 GLN A O 1
ATOM 5790 N N . LYS A 1 744 ? 29.070 -36.445 -11.655 1.00 80.88 744 LYS A N 1
ATOM 5791 C CA . LYS A 1 744 ? 28.433 -35.137 -11.448 1.00 80.88 744 LYS A CA 1
ATOM 5792 C C . LYS A 1 744 ? 27.202 -35.205 -10.539 1.00 80.88 744 LYS A C 1
ATOM 5794 O O . LYS A 1 744 ? 27.036 -34.352 -9.673 1.00 80.88 744 LYS A O 1
ATOM 5799 N N . LEU A 1 745 ? 26.395 -36.262 -10.649 1.00 83.50 745 LEU A N 1
ATOM 5800 C CA . LEU A 1 745 ? 25.294 -36.514 -9.713 1.00 83.50 745 LEU A CA 1
ATOM 5801 C C . LEU A 1 745 ? 25.808 -36.693 -8.269 1.00 83.50 745 LEU A C 1
ATOM 5803 O O . LEU A 1 745 ? 25.190 -36.209 -7.318 1.00 83.50 745 LEU A O 1
ATOM 5807 N N . ALA A 1 746 ? 26.964 -37.342 -8.093 1.00 85.81 746 ALA A N 1
ATOM 5808 C CA . ALA A 1 746 ? 27.599 -37.490 -6.786 1.00 85.81 746 ALA A CA 1
ATOM 5809 C C . ALA A 1 746 ? 28.140 -36.156 -6.229 1.00 85.81 746 ALA A C 1
ATOM 5811 O O . ALA A 1 746 ? 27.968 -35.904 -5.034 1.00 85.81 746 ALA A O 1
ATOM 5812 N N . SER A 1 747 ? 28.728 -35.280 -7.060 1.00 84.00 747 SER A N 1
ATOM 5813 C CA . SER A 1 747 ? 29.183 -33.954 -6.602 1.00 84.00 747 SER A CA 1
ATOM 5814 C C . SER A 1 747 ? 28.005 -33.068 -6.191 1.00 84.00 747 SER A C 1
ATOM 5816 O O . SER A 1 747 ? 27.992 -32.569 -5.068 1.00 84.00 747 SER A O 1
ATOM 5818 N N . GLN A 1 748 ? 26.950 -32.997 -7.010 1.00 83.50 748 GLN A N 1
ATOM 5819 C CA . GLN A 1 748 ? 25.726 -32.253 -6.688 1.00 83.50 748 GLN A CA 1
ATOM 5820 C C . GLN A 1 748 ? 25.055 -32.763 -5.401 1.00 83.50 748 GLN A C 1
ATOM 5822 O O . GLN A 1 748 ? 24.573 -31.968 -4.595 1.00 83.50 748 GLN A O 1
ATOM 5827 N N . THR A 1 749 ? 25.079 -34.077 -5.151 1.00 88.12 749 THR A N 1
ATOM 5828 C CA . THR A 1 749 ? 24.575 -34.663 -3.895 1.00 88.12 749 THR A CA 1
ATOM 5829 C C . THR A 1 749 ? 25.403 -34.212 -2.681 1.00 88.12 749 THR A C 1
ATOM 5831 O O . THR A 1 749 ? 24.844 -33.891 -1.628 1.00 88.12 749 THR A O 1
ATOM 5834 N N . ALA A 1 750 ? 26.733 -34.145 -2.813 1.00 90.75 750 ALA A N 1
ATOM 5835 C CA . ALA A 1 750 ? 27.624 -33.663 -1.757 1.00 90.75 750 ALA A CA 1
ATOM 5836 C C . ALA A 1 750 ? 27.478 -32.147 -1.514 1.00 90.75 750 ALA A C 1
ATOM 5838 O O . ALA A 1 750 ? 27.424 -31.706 -0.364 1.00 90.75 750 ALA A O 1
ATOM 5839 N N . GLU A 1 751 ? 27.345 -31.356 -2.580 1.00 88.12 751 GLU A N 1
ATOM 5840 C CA . GLU A 1 751 ? 27.075 -29.918 -2.520 1.00 88.12 751 GLU A CA 1
ATOM 5841 C C . GLU A 1 751 ? 25.745 -29.633 -1.814 1.00 88.12 751 GLU A C 1
ATOM 5843 O O . GLU A 1 751 ? 25.711 -28.832 -0.880 1.00 88.12 751 GLU A O 1
ATOM 5848 N N . LEU A 1 752 ? 24.664 -30.329 -2.188 1.00 87.81 752 LEU A N 1
ATOM 5849 C CA . LEU A 1 752 ? 23.337 -30.167 -1.585 1.00 87.81 752 LEU A CA 1
ATOM 5850 C C . LEU A 1 752 ? 23.346 -30.498 -0.083 1.00 87.81 752 LEU A C 1
ATOM 5852 O O . LEU A 1 752 ? 22.741 -29.770 0.709 1.00 87.81 752 LEU A O 1
ATOM 5856 N N . LYS A 1 753 ? 24.113 -31.513 0.341 1.00 93.56 753 LYS A N 1
ATOM 5857 C CA . LYS A 1 753 ? 24.370 -31.772 1.767 1.00 93.56 753 LYS A CA 1
ATOM 5858 C C . LYS A 1 753 ? 25.100 -30.597 2.434 1.00 93.56 753 LYS A C 1
ATOM 5860 O O . LYS A 1 753 ? 24.642 -30.099 3.460 1.00 93.56 753 LYS A O 1
ATOM 5865 N N . ALA A 1 754 ? 26.167 -30.085 1.821 1.00 92.50 754 ALA A N 1
ATOM 5866 C CA . ALA A 1 754 ? 26.906 -28.926 2.330 1.00 92.50 754 ALA A CA 1
ATOM 5867 C C . ALA A 1 754 ? 26.091 -27.611 2.312 1.00 92.50 754 ALA A C 1
ATOM 5869 O O . ALA A 1 754 ? 26.428 -26.667 3.032 1.00 92.50 754 ALA A O 1
ATOM 5870 N N . TYR A 1 755 ? 25.029 -27.508 1.507 1.00 89.69 755 TYR A N 1
ATOM 5871 C CA . TYR A 1 755 ? 24.030 -26.437 1.600 1.00 89.69 755 TYR A CA 1
ATOM 5872 C C . TYR A 1 755 ? 23.069 -26.656 2.779 1.00 89.69 755 TYR A C 1
ATOM 5874 O O . TYR A 1 755 ? 22.893 -25.725 3.566 1.00 89.69 755 TYR A O 1
ATOM 5882 N N . LYS A 1 756 ? 22.531 -27.872 2.982 1.00 94.44 756 LYS A N 1
ATOM 5883 C CA . LYS A 1 756 ? 21.697 -28.223 4.155 1.00 94.44 756 LYS A CA 1
ATOM 5884 C C . LYS A 1 756 ? 22.421 -27.905 5.473 1.00 94.44 756 LYS A C 1
ATOM 5886 O O . LYS A 1 756 ? 21.867 -27.217 6.331 1.00 94.44 756 LYS A O 1
ATOM 5891 N N . ASP A 1 757 ? 23.692 -28.291 5.585 1.00 95.00 757 ASP A N 1
ATOM 5892 C CA . ASP A 1 757 ? 24.530 -28.031 6.766 1.00 95.00 757 ASP A CA 1
ATOM 5893 C C . ASP A 1 757 ? 24.796 -26.527 6.999 1.00 95.00 757 ASP A C 1
ATOM 5895 O O . ASP A 1 757 ? 24.930 -26.085 8.143 1.00 95.00 757 ASP A O 1
ATOM 5899 N N . ARG A 1 758 ? 24.860 -25.713 5.933 1.00 95.00 758 ARG A N 1
ATOM 5900 C CA . ARG A 1 758 ? 24.991 -24.245 6.032 1.00 95.00 758 ARG A CA 1
ATOM 5901 C C . ARG A 1 758 ? 23.683 -23.579 6.459 1.00 95.00 758 ARG A C 1
ATOM 5903 O O . ARG A 1 758 ? 23.717 -22.723 7.339 1.00 95.00 758 ARG A O 1
ATOM 5910 N N . VAL A 1 759 ? 22.542 -24.000 5.909 1.00 93.44 759 VAL A N 1
ATOM 5911 C CA . VAL A 1 759 ? 21.216 -23.501 6.318 1.00 93.44 759 VAL A CA 1
ATOM 5912 C C . VAL A 1 759 ? 20.964 -23.788 7.801 1.00 93.44 759 VAL A C 1
ATOM 5914 O O . VAL A 1 759 ? 20.578 -22.880 8.534 1.00 93.44 759 VAL A O 1
ATOM 5917 N N . GLN A 1 760 ? 21.281 -24.996 8.278 1.00 93.06 760 GLN A N 1
ATOM 5918 C CA . GLN A 1 760 ? 21.129 -25.351 9.694 1.00 93.06 760 GLN A CA 1
ATOM 5919 C C . GLN A 1 760 ? 21.990 -24.473 10.621 1.00 93.06 760 GLN A C 1
ATOM 5921 O O . GLN A 1 760 ? 21.539 -24.075 11.696 1.00 93.06 760 GLN A O 1
ATOM 5926 N N . LYS A 1 761 ? 23.220 -24.128 10.211 1.00 92.62 761 LYS A N 1
ATOM 5927 C CA . LYS A 1 761 ? 24.089 -23.204 10.965 1.00 92.62 761 LYS A CA 1
ATOM 5928 C C . LYS A 1 761 ? 23.506 -21.790 11.018 1.00 92.62 761 LYS A C 1
ATOM 5930 O O . LYS A 1 761 ? 23.440 -21.219 12.103 1.00 92.62 761 LYS A O 1
ATOM 5935 N N . LEU A 1 762 ? 23.024 -21.264 9.891 1.00 93.81 762 LEU A N 1
ATOM 5936 C CA . LEU A 1 762 ? 22.409 -19.933 9.820 1.00 93.81 762 LEU A CA 1
ATOM 5937 C C . LEU A 1 762 ? 21.123 -19.837 10.657 1.00 93.81 762 LEU A C 1
ATOM 5939 O O . LEU A 1 762 ? 20.929 -18.846 11.355 1.00 93.81 762 LEU A O 1
ATOM 5943 N N . GLN A 1 763 ? 20.288 -20.881 10.672 1.00 87.12 763 GLN A N 1
ATOM 5944 C CA . GLN A 1 763 ? 19.127 -20.967 11.570 1.00 87.12 763 GLN A CA 1
ATOM 5945 C C . GLN A 1 763 ? 19.548 -20.937 13.048 1.00 87.12 763 GLN A C 1
ATOM 5947 O O . GLN A 1 763 ? 18.994 -20.172 13.838 1.00 87.12 763 GLN A O 1
ATOM 5952 N N . ASN A 1 764 ? 20.578 -21.704 13.419 1.00 92.50 764 ASN A N 1
ATOM 5953 C CA . ASN A 1 764 ? 21.103 -21.730 14.787 1.00 92.50 764 ASN A CA 1
ATOM 5954 C C . ASN A 1 764 ? 21.738 -20.387 15.208 1.00 92.50 764 ASN A C 1
ATOM 5956 O O . ASN A 1 764 ? 21.731 -20.050 16.392 1.00 92.50 764 ASN A O 1
ATOM 5960 N N . GLU A 1 765 ? 22.286 -19.609 14.272 1.00 94.31 765 GLU A N 1
ATOM 5961 C CA . GLU A 1 765 ? 22.744 -18.237 14.528 1.00 94.31 765 GLU A CA 1
ATOM 5962 C C . GLU A 1 765 ? 21.594 -17.233 14.634 1.00 94.31 765 GLU A C 1
ATOM 5964 O O . GLU A 1 765 ? 21.657 -16.343 15.481 1.00 94.31 765 GLU A O 1
ATOM 5969 N N . LEU A 1 766 ? 20.541 -17.376 13.823 1.00 91.38 766 LEU A N 1
ATOM 5970 C CA . LEU A 1 766 ? 19.354 -16.522 13.888 1.00 91.38 766 LEU A CA 1
ATOM 5971 C C . LEU A 1 766 ? 18.644 -16.661 15.242 1.00 91.38 766 LEU A C 1
ATOM 5973 O O . LEU A 1 766 ? 18.350 -15.648 15.871 1.00 91.38 766 LEU A O 1
ATOM 5977 N N . ILE A 1 767 ? 18.475 -17.894 15.738 1.00 91.75 767 ILE A N 1
ATOM 5978 C CA . ILE A 1 767 ? 17.944 -18.170 17.085 1.00 91.75 767 ILE A CA 1
ATOM 5979 C C . ILE A 1 767 ? 18.793 -17.452 18.146 1.00 91.75 767 ILE A C 1
ATOM 5981 O O . ILE A 1 767 ? 18.274 -16.644 18.911 1.00 91.75 767 ILE A O 1
ATOM 5985 N N . LYS A 1 768 ? 20.123 -17.634 18.123 1.00 93.69 768 LYS A N 1
ATOM 5986 C CA . LYS A 1 768 ? 21.051 -16.970 19.062 1.00 93.69 768 LYS A CA 1
ATOM 5987 C C . LYS A 1 768 ? 21.044 -15.439 18.976 1.00 93.69 768 LYS A C 1
ATOM 5989 O O . LYS A 1 768 ? 21.435 -14.787 19.944 1.00 93.69 768 LYS A O 1
ATOM 5994 N N . LYS A 1 769 ? 20.681 -14.852 17.831 1.00 92.69 769 LYS A N 1
ATOM 5995 C CA . LYS A 1 769 ? 20.523 -13.397 17.674 1.00 92.69 769 LYS A CA 1
ATOM 5996 C C . LYS A 1 769 ? 19.191 -12.928 18.262 1.00 92.69 769 LYS A C 1
ATOM 5998 O O . LYS A 1 769 ? 19.202 -11.975 19.034 1.00 92.69 769 LYS A O 1
ATOM 6003 N N . ASN A 1 770 ? 18.093 -13.635 17.996 1.00 94.00 770 ASN A N 1
ATOM 6004 C CA . ASN A 1 770 ? 16.775 -13.293 18.535 1.00 94.00 770 ASN A CA 1
ATOM 6005 C C . ASN A 1 770 ? 16.672 -13.518 20.060 1.00 94.00 770 ASN A C 1
ATOM 6007 O O . ASN A 1 770 ? 16.066 -12.709 20.757 1.00 94.00 770 ASN A O 1
ATOM 6011 N N . ASP A 1 771 ? 17.349 -14.530 20.618 1.00 92.50 771 ASP A N 1
ATOM 6012 C CA . ASP A 1 771 ? 17.470 -14.701 22.076 1.00 92.50 771 ASP A CA 1
ATOM 6013 C C . ASP A 1 771 ? 18.179 -13.505 22.743 1.00 92.50 771 ASP A C 1
ATOM 6015 O O . ASP A 1 771 ? 17.771 -13.055 23.814 1.00 92.50 771 ASP A O 1
ATOM 6019 N N . LYS A 1 772 ? 19.217 -12.946 22.099 1.00 90.75 772 LYS A N 1
ATOM 6020 C CA . LYS A 1 772 ? 19.915 -11.739 22.580 1.00 90.75 772 LYS A CA 1
ATOM 6021 C C . LYS A 1 772 ? 19.057 -10.485 22.446 1.00 90.75 772 LYS A C 1
ATOM 6023 O O . LYS A 1 772 ? 18.997 -9.691 23.374 1.00 90.75 772 LYS A O 1
ATOM 6028 N N . GLU A 1 773 ? 18.387 -10.315 21.310 1.00 87.81 773 GLU A N 1
ATOM 6029 C CA . GLU A 1 773 ? 17.424 -9.235 21.059 1.00 87.81 773 GLU A CA 1
ATOM 6030 C C . GLU A 1 773 ? 16.319 -9.215 22.128 1.00 87.81 773 GLU A C 1
ATOM 6032 O O . GLU A 1 773 ? 16.051 -8.179 22.733 1.00 87.81 773 GLU A O 1
ATOM 6037 N N . LYS A 1 774 ? 15.764 -10.385 22.456 1.00 93.44 774 LYS A N 1
ATOM 6038 C CA . LYS A 1 774 ? 14.786 -10.567 23.534 1.00 93.44 774 LYS A CA 1
ATOM 6039 C C . LYS A 1 774 ? 15.328 -10.176 24.913 1.00 93.44 774 LYS A C 1
ATOM 6041 O O . LYS A 1 774 ? 14.576 -9.640 25.724 1.00 93.44 774 LYS A O 1
ATOM 6046 N N . GLU A 1 775 ? 16.614 -10.401 25.178 1.00 91.88 775 GLU A N 1
ATOM 6047 C CA . GLU A 1 775 ? 17.261 -9.954 26.416 1.00 91.88 775 GLU A CA 1
ATOM 6048 C C . GLU A 1 775 ? 17.498 -8.434 26.437 1.00 91.88 775 GLU A C 1
ATOM 6050 O O . GLU A 1 775 ? 17.224 -7.786 27.446 1.00 91.88 775 GLU A O 1
ATOM 6055 N N . TYR A 1 776 ? 17.897 -7.828 25.313 1.00 91.06 776 TYR A N 1
ATOM 6056 C CA . TYR A 1 776 ? 17.975 -6.367 25.190 1.00 91.06 776 TYR A CA 1
ATOM 6057 C C . TYR A 1 776 ? 16.607 -5.697 25.392 1.00 91.06 776 TYR A C 1
ATOM 6059 O O . TYR A 1 776 ? 16.530 -4.665 26.058 1.00 91.06 776 TYR A O 1
ATOM 6067 N N . LEU A 1 777 ? 15.517 -6.301 24.902 1.00 92.19 777 LEU A N 1
ATOM 6068 C CA . LEU A 1 777 ? 14.151 -5.821 25.142 1.00 92.19 777 LEU A CA 1
ATOM 6069 C C . LEU A 1 777 ? 13.749 -5.914 26.627 1.00 92.19 777 LEU A C 1
ATOM 6071 O O . LEU A 1 777 ? 13.157 -4.970 27.152 1.00 92.19 777 LEU A O 1
ATOM 6075 N N . ARG A 1 778 ? 14.123 -6.989 27.341 1.00 93.62 778 ARG A N 1
ATOM 6076 C CA . ARG A 1 778 ? 13.936 -7.082 28.806 1.00 93.62 778 ARG A CA 1
ATOM 6077 C C . ARG A 1 778 ? 14.705 -5.991 29.548 1.00 93.62 778 ARG A C 1
ATOM 6079 O O . ARG A 1 778 ? 14.130 -5.319 30.399 1.00 93.62 778 ARG A O 1
ATOM 6086 N N . MET A 1 779 ? 15.977 -5.787 29.205 1.00 89.19 779 MET A N 1
ATOM 6087 C CA . MET A 1 779 ? 16.815 -4.741 29.803 1.00 89.19 779 MET A CA 1
ATOM 6088 C C . MET A 1 779 ? 16.263 -3.336 29.526 1.00 89.19 779 MET A C 1
ATOM 6090 O O . MET A 1 779 ? 16.230 -2.501 30.427 1.00 89.19 779 MET A O 1
ATOM 6094 N N . SER A 1 780 ? 15.758 -3.084 28.314 1.00 86.62 780 SER A N 1
ATOM 6095 C CA . SER A 1 780 ? 15.087 -1.830 27.955 1.00 86.62 780 SER A CA 1
ATOM 6096 C C . SER A 1 780 ? 13.834 -1.586 28.809 1.00 86.62 780 SER A C 1
ATOM 6098 O O . SER A 1 780 ? 13.693 -0.513 29.395 1.00 86.62 780 SER A O 1
ATOM 6100 N N . HIS A 1 781 ? 12.974 -2.597 28.979 1.00 89.50 781 HIS A N 1
ATOM 6101 C CA . HIS A 1 781 ? 11.795 -2.504 29.847 1.00 89.50 781 HIS A CA 1
ATOM 6102 C C . HIS A 1 781 ? 12.172 -2.301 31.328 1.00 89.50 781 HIS A C 1
ATOM 6104 O O . HIS A 1 781 ? 11.519 -1.530 32.038 1.00 89.50 781 HIS A O 1
ATOM 6110 N N . ALA A 1 782 ? 13.232 -2.957 31.811 1.00 87.06 782 ALA A N 1
ATOM 6111 C CA . ALA A 1 782 ? 13.740 -2.751 33.165 1.00 87.06 782 ALA A CA 1
ATOM 6112 C C . ALA A 1 782 ? 14.191 -1.294 33.367 1.00 87.06 782 ALA A C 1
ATOM 6114 O O . ALA A 1 782 ? 13.737 -0.638 34.306 1.00 87.06 782 ALA A O 1
ATOM 6115 N N . HIS A 1 783 ? 14.990 -0.744 32.447 1.00 86.25 783 HIS A N 1
ATOM 6116 C CA . HIS A 1 783 ? 15.399 0.661 32.488 1.00 86.25 783 HIS A CA 1
ATOM 6117 C C . HIS A 1 783 ? 14.215 1.636 32.398 1.00 86.25 783 HIS A C 1
ATOM 6119 O O . HIS A 1 783 ? 14.185 2.604 33.154 1.00 86.25 783 HIS A O 1
ATOM 6125 N N . ALA A 1 784 ? 13.204 1.365 31.565 1.00 89.00 784 ALA A N 1
ATOM 6126 C CA . ALA A 1 784 ? 11.990 2.183 31.505 1.00 89.00 784 ALA A CA 1
ATOM 6127 C C . ALA A 1 784 ? 11.258 2.234 32.864 1.00 89.00 784 ALA A C 1
ATOM 6129 O O . ALA A 1 784 ? 10.916 3.315 33.342 1.00 89.00 784 ALA A O 1
ATOM 6130 N N . SER A 1 785 ? 11.102 1.088 33.539 1.00 86.00 785 SER A N 1
ATOM 6131 C CA . SER A 1 785 ? 10.486 1.030 34.877 1.00 86.00 785 SER A CA 1
ATOM 6132 C C . SER A 1 785 ? 11.317 1.726 35.968 1.00 86.00 785 SER A C 1
ATOM 6134 O O . SER A 1 785 ? 10.763 2.348 36.876 1.00 86.00 785 SER A O 1
ATOM 6136 N N . GLN A 1 786 ? 12.652 1.690 35.863 1.00 88.56 786 GLN A N 1
ATOM 6137 C CA . GLN A 1 786 ? 13.550 2.428 36.757 1.00 88.56 786 GLN A CA 1
ATOM 6138 C C . GLN A 1 786 ? 13.436 3.942 36.532 1.00 88.56 786 GLN A C 1
ATOM 6140 O O . GLN A 1 786 ? 13.376 4.701 37.499 1.00 88.56 786 GLN A O 1
ATOM 6145 N N . GLN A 1 787 ? 13.344 4.378 35.274 1.00 88.88 787 GLN A N 1
ATOM 6146 C CA . GLN A 1 787 ? 13.172 5.781 34.904 1.00 88.88 787 GLN A CA 1
ATOM 6147 C C . GLN A 1 787 ? 11.837 6.342 35.420 1.00 88.88 787 GLN A C 1
ATOM 6149 O O . GLN A 1 787 ? 11.812 7.434 35.988 1.00 88.88 787 GLN A O 1
ATOM 6154 N N . GLU A 1 788 ? 10.744 5.578 35.311 1.00 92.06 788 GLU A N 1
ATOM 6155 C CA . GLU A 1 788 ? 9.444 5.960 35.877 1.00 92.06 788 GLU A CA 1
ATOM 6156 C C . GLU A 1 788 ? 9.503 6.090 37.412 1.00 92.06 788 GLU A C 1
ATOM 6158 O O . GLU A 1 788 ? 8.986 7.053 37.987 1.00 92.06 788 GLU A O 1
ATOM 6163 N N . LEU A 1 789 ? 10.173 5.157 38.098 1.00 94.00 789 LEU A N 1
ATOM 6164 C CA . LEU A 1 789 ? 10.363 5.233 39.547 1.00 94.00 789 LEU A CA 1
ATOM 6165 C C . LEU A 1 789 ? 11.182 6.470 39.954 1.00 94.00 789 LEU A C 1
ATOM 6167 O O . LEU A 1 789 ? 10.809 7.155 40.908 1.00 94.00 789 LEU A O 1
ATOM 6171 N N . LEU A 1 790 ? 12.254 6.789 39.223 1.00 91.31 790 LEU A N 1
ATOM 6172 C CA . LEU A 1 790 ? 13.054 7.997 39.447 1.00 91.31 790 LEU A CA 1
ATOM 6173 C C . LEU A 1 790 ? 12.224 9.272 39.248 1.00 91.31 790 LEU A C 1
ATOM 6175 O O . LEU A 1 790 ? 12.276 10.163 40.096 1.00 91.31 790 LEU A O 1
ATOM 6179 N N . GLN A 1 791 ? 11.392 9.335 38.204 1.00 93.62 791 GLN A N 1
ATOM 6180 C CA . GLN A 1 791 ? 10.484 10.460 37.968 1.00 93.62 791 GLN A CA 1
ATOM 6181 C C . GLN A 1 791 ? 9.481 10.631 39.123 1.00 93.62 791 GLN A C 1
ATOM 6183 O O . GLN A 1 791 ? 9.369 11.721 39.690 1.00 93.62 791 GLN A O 1
ATOM 6188 N N . ARG A 1 792 ? 8.833 9.544 39.567 1.00 94.06 792 ARG A N 1
ATOM 6189 C CA . ARG A 1 792 ? 7.920 9.544 40.729 1.00 94.06 792 ARG A CA 1
ATOM 6190 C C . ARG A 1 792 ? 8.613 9.966 42.033 1.00 94.06 792 ARG A C 1
ATOM 6192 O O . ARG A 1 792 ? 7.987 10.586 42.895 1.00 94.06 792 ARG A O 1
ATOM 6199 N N . LEU A 1 793 ? 9.895 9.640 42.215 1.00 91.88 793 LEU A N 1
ATOM 6200 C CA . LEU A 1 793 ? 10.689 10.102 43.361 1.00 91.88 793 LEU A CA 1
ATOM 6201 C C . LEU A 1 793 ? 11.029 11.596 43.247 1.00 91.88 793 LEU A C 1
ATOM 6203 O O . LEU A 1 793 ? 10.881 12.328 44.226 1.00 91.88 793 LEU A O 1
ATOM 6207 N N . GLN A 1 794 ? 11.398 12.077 42.060 1.00 92.00 794 GLN A N 1
ATOM 6208 C CA . GLN A 1 794 ? 11.678 13.491 41.803 1.00 92.00 794 GLN A CA 1
ATOM 6209 C C . GLN A 1 794 ? 10.425 14.369 41.986 1.00 92.00 794 GLN A C 1
ATOM 6211 O O . GLN A 1 794 ? 10.503 15.458 42.557 1.00 92.00 794 GLN A O 1
ATOM 6216 N N . GLU A 1 795 ? 9.245 13.880 41.599 1.00 94.50 795 GLU A N 1
ATOM 6217 C CA . GLU A 1 795 ? 7.951 14.511 41.894 1.00 94.50 795 GLU A CA 1
ATOM 6218 C C . GLU A 1 795 ? 7.667 14.595 43.401 1.00 94.50 795 GLU A C 1
ATOM 6220 O O . GLU A 1 795 ? 7.249 15.650 43.889 1.00 94.50 795 GLU A O 1
ATOM 6225 N N . LYS A 1 796 ? 7.950 13.529 44.166 1.00 93.75 796 LYS A N 1
ATOM 6226 C CA . LYS A 1 796 ? 7.833 13.542 45.635 1.00 93.75 796 LYS A CA 1
ATOM 6227 C C . LYS A 1 796 ? 8.778 14.563 46.272 1.00 93.75 796 LYS A C 1
ATOM 6229 O O . LYS A 1 796 ? 8.325 15.338 47.110 1.00 93.75 796 LYS A O 1
ATOM 6234 N N . VAL A 1 797 ? 10.042 14.629 45.843 1.00 94.75 797 VAL A N 1
ATOM 6235 C CA . VAL A 1 797 ? 11.014 15.640 46.312 1.00 94.75 797 VAL A CA 1
ATOM 6236 C C . VAL A 1 797 ? 10.524 17.058 45.998 1.00 94.75 797 VAL A C 1
ATOM 6238 O O . VAL A 1 797 ? 10.495 17.914 46.882 1.00 94.75 797 VAL A O 1
ATOM 6241 N N . ASN A 1 798 ? 10.036 17.302 44.778 1.00 93.50 798 ASN A N 1
ATOM 6242 C CA . ASN A 1 798 ? 9.445 18.587 44.397 1.00 93.50 798 ASN A CA 1
ATOM 6243 C C . ASN A 1 798 ? 8.200 18.942 45.233 1.00 93.50 798 ASN A C 1
ATOM 6245 O O . ASN A 1 798 ? 7.998 20.112 45.566 1.00 93.50 798 ASN A O 1
ATOM 6249 N N . LYS A 1 799 ? 7.371 17.958 45.610 1.00 95.06 799 LYS A N 1
ATOM 6250 C CA . LYS A 1 799 ? 6.226 18.163 46.512 1.00 95.06 799 LYS A CA 1
ATOM 6251 C C . LYS A 1 799 ? 6.676 18.521 47.931 1.00 95.06 799 LYS A C 1
ATOM 6253 O O . LYS A 1 799 ? 6.124 19.462 48.495 1.00 95.06 799 LYS A O 1
ATOM 6258 N N . VAL A 1 800 ? 7.679 17.831 48.481 1.00 94.75 800 VAL A N 1
ATOM 6259 C CA . VAL A 1 800 ? 8.260 18.153 49.799 1.00 94.75 800 VAL A CA 1
ATOM 6260 C C . VAL A 1 800 ? 8.813 19.578 49.804 1.00 94.75 800 VAL A C 1
ATOM 6262 O O . VAL A 1 800 ? 8.415 20.365 50.656 1.00 94.75 800 VAL A O 1
ATOM 6265 N N . ARG A 1 801 ? 9.597 19.973 48.791 1.00 95.56 801 ARG A N 1
ATOM 6266 C CA . ARG A 1 801 ? 10.152 21.336 48.701 1.00 95.56 801 ARG A CA 1
ATOM 6267 C C . ARG A 1 801 ? 9.069 22.427 48.686 1.00 95.56 801 ARG A C 1
ATOM 6269 O O . ARG A 1 801 ? 9.211 23.448 49.350 1.00 95.56 801 ARG A O 1
ATOM 6276 N N . ARG A 1 802 ? 7.948 22.207 47.983 1.00 93.69 802 ARG A N 1
ATOM 6277 C CA . ARG A 1 802 ? 6.788 23.130 47.999 1.00 93.69 802 ARG A CA 1
ATOM 6278 C C . ARG A 1 802 ? 6.127 23.219 49.380 1.00 93.69 802 ARG A C 1
ATOM 6280 O O . ARG A 1 802 ? 5.641 24.288 49.753 1.00 93.69 802 ARG A O 1
ATOM 6287 N N . LEU A 1 803 ? 6.093 22.118 50.132 1.00 93.69 803 LEU A N 1
ATOM 6288 C CA . LEU A 1 803 ? 5.572 22.097 51.501 1.00 93.69 803 LEU A CA 1
ATOM 6289 C C . LEU A 1 803 ? 6.526 22.825 52.459 1.00 93.69 803 LEU A C 1
ATOM 6291 O O . LEU A 1 803 ? 6.063 23.676 53.204 1.00 93.69 803 LEU A O 1
ATOM 6295 N N . GLU A 1 804 ? 7.841 22.621 52.362 1.00 93.50 804 GLU A N 1
ATOM 6296 C CA . GLU A 1 804 ? 8.851 23.390 53.113 1.00 93.50 804 GLU A CA 1
ATOM 6297 C C . GLU A 1 804 ? 8.766 24.899 52.824 1.00 93.50 804 GLU A C 1
ATOM 6299 O O . GLU A 1 804 ? 8.759 25.720 53.743 1.00 93.50 804 GLU A O 1
ATOM 6304 N N . GLU A 1 805 ? 8.630 25.282 51.549 1.00 94.31 805 GLU A N 1
ATOM 6305 C CA . GLU A 1 805 ? 8.373 26.666 51.132 1.00 94.31 805 GLU A CA 1
ATOM 6306 C C . GLU A 1 805 ? 7.057 27.225 51.700 1.00 94.31 805 GLU A C 1
ATOM 6308 O O . GLU A 1 805 ? 6.934 28.440 51.865 1.00 94.31 805 GLU A O 1
ATOM 6313 N N . THR A 1 806 ? 6.073 26.371 51.996 1.00 93.38 806 THR A N 1
ATOM 6314 C CA . THR A 1 806 ? 4.804 26.756 52.632 1.00 93.38 806 THR A CA 1
ATOM 6315 C C . THR A 1 806 ? 4.959 26.879 54.147 1.00 93.38 806 THR A C 1
ATOM 6317 O O . THR A 1 806 ? 4.549 27.893 54.708 1.00 93.38 806 THR A O 1
ATOM 6320 N N . CYS A 1 807 ? 5.629 25.932 54.807 1.00 92.50 807 CYS A N 1
ATOM 6321 C CA . CYS A 1 807 ? 5.918 25.983 56.239 1.00 92.50 807 CYS A CA 1
ATOM 6322 C C . CYS A 1 807 ? 6.752 27.223 56.595 1.00 92.50 807 CYS A C 1
ATOM 6324 O O . CYS A 1 807 ? 6.364 27.968 57.486 1.00 92.50 807 CYS A O 1
ATOM 6326 N N . ARG A 1 808 ? 7.796 27.553 55.819 1.00 93.50 808 ARG A N 1
ATOM 6327 C CA . ARG A 1 808 ? 8.577 28.801 55.983 1.00 93.50 808 ARG A CA 1
ATOM 6328 C C . ARG A 1 808 ? 7.761 30.085 55.765 1.00 93.50 808 ARG A C 1
ATOM 6330 O O . ARG A 1 808 ? 8.144 31.152 56.244 1.00 93.50 808 ARG A O 1
ATOM 6337 N N . LYS A 1 809 ? 6.653 30.028 55.013 1.00 93.19 809 LYS A N 1
ATOM 6338 C CA . LYS A 1 809 ? 5.708 31.155 54.879 1.00 93.19 809 LYS A CA 1
ATOM 6339 C C . LYS A 1 809 ? 4.778 31.234 56.091 1.00 93.19 809 LYS A C 1
ATOM 6341 O O . LYS A 1 809 ? 4.531 32.335 56.567 1.00 93.19 809 LYS A O 1
ATOM 6346 N N . GLN A 1 810 ? 4.309 30.095 56.603 1.00 88.75 810 GLN A N 1
ATOM 6347 C CA . GLN A 1 810 ? 3.488 30.007 57.817 1.00 88.75 810 GLN A CA 1
ATOM 6348 C C . GLN A 1 810 ? 4.268 30.447 59.065 1.00 88.75 810 GLN A C 1
ATOM 6350 O O . GLN A 1 810 ? 3.767 31.260 59.829 1.00 88.75 810 GLN A O 1
ATOM 6355 N N . GLU A 1 811 ? 5.518 30.016 59.217 1.00 91.88 811 GLU A N 1
ATOM 6356 C CA . GLU A 1 811 ? 6.463 30.438 60.261 1.00 91.88 811 GLU A CA 1
ATOM 6357 C C . GLU A 1 811 ? 6.604 31.972 60.314 1.00 91.88 811 GLU A C 1
ATOM 6359 O O . GLU A 1 811 ? 6.383 32.590 61.352 1.00 91.88 811 GLU A O 1
ATOM 6364 N N . LYS A 1 812 ? 6.808 32.621 59.157 1.00 93.75 812 LYS A N 1
ATOM 6365 C CA . LYS A 1 812 ? 6.838 34.094 59.020 1.00 93.75 812 LYS A CA 1
ATOM 6366 C C . LYS A 1 812 ? 5.490 34.796 59.233 1.00 93.75 812 LYS A C 1
ATOM 6368 O O . LYS A 1 812 ? 5.449 36.026 59.303 1.00 93.75 812 LYS A O 1
ATOM 6373 N N . VAL A 1 813 ? 4.380 34.058 59.270 1.00 93.94 813 VAL A N 1
ATOM 6374 C CA . VAL A 1 813 ? 3.059 34.575 59.665 1.00 93.94 813 VAL A CA 1
ATOM 6375 C C . VAL A 1 813 ? 2.868 34.421 61.173 1.00 93.94 813 VAL A C 1
ATOM 6377 O O . VAL A 1 813 ? 2.423 35.375 61.804 1.00 93.94 813 VAL A O 1
ATOM 6380 N N . ILE A 1 814 ? 3.285 33.293 61.755 1.00 88.31 814 ILE A N 1
ATOM 6381 C CA . ILE A 1 814 ? 3.289 33.043 63.203 1.00 88.31 814 ILE A CA 1
ATOM 6382 C C . ILE A 1 814 ? 4.149 34.096 63.914 1.00 88.31 814 ILE A C 1
ATOM 6384 O O . ILE A 1 814 ? 3.621 34.826 64.744 1.00 88.31 814 ILE A O 1
ATOM 6388 N N . GLU A 1 815 ? 5.393 34.313 63.476 1.00 92.38 815 GLU A N 1
ATOM 6389 C CA . GLU A 1 815 ? 6.306 35.333 64.028 1.00 92.38 815 GLU A CA 1
ATOM 6390 C C . GLU A 1 815 ? 5.693 36.755 64.017 1.00 92.38 815 GLU A C 1
ATOM 6392 O O . GLU A 1 815 ? 5.933 37.583 64.901 1.00 92.38 815 GLU A O 1
ATOM 6397 N N . LYS A 1 816 ? 4.865 37.066 63.007 1.00 91.06 816 LYS A N 1
ATOM 6398 C CA . LYS A 1 816 ? 4.131 38.340 62.920 1.00 91.06 816 LYS A CA 1
ATOM 6399 C C . LYS A 1 816 ? 2.922 38.377 63.850 1.00 91.06 816 LYS A C 1
ATOM 6401 O O . LYS A 1 816 ? 2.664 39.425 64.437 1.00 91.06 816 LYS A O 1
ATOM 6406 N N . MET A 1 817 ? 2.187 37.273 63.976 1.00 87.12 817 MET A N 1
ATOM 6407 C CA . MET A 1 817 ? 1.062 37.149 64.904 1.00 87.12 817 MET A CA 1
ATOM 6408 C C . MET A 1 817 ? 1.541 37.250 66.354 1.00 87.12 817 MET A C 1
ATOM 6410 O O . MET A 1 817 ? 0.971 38.026 67.110 1.00 87.12 817 MET A O 1
ATOM 6414 N N . GLU A 1 818 ? 2.638 36.585 66.715 1.00 85.38 818 GLU A N 1
ATOM 6415 C CA . GLU A 1 818 ? 3.295 36.691 68.025 1.00 85.38 818 GLU A CA 1
ATOM 6416 C C . GLU A 1 818 ? 3.683 38.144 68.335 1.00 85.38 818 GLU A C 1
ATOM 6418 O O . GLU A 1 818 ? 3.284 38.687 69.363 1.00 85.38 818 GLU A O 1
ATOM 6423 N N . LYS A 1 819 ? 4.335 38.845 67.396 1.00 87.62 819 LYS A N 1
ATOM 6424 C CA . LYS A 1 819 ? 4.680 40.276 67.539 1.00 87.62 819 LYS A CA 1
ATOM 6425 C C . LYS A 1 819 ? 3.471 41.221 67.614 1.00 87.62 819 LYS A C 1
ATOM 6427 O O . LYS A 1 819 ? 3.632 42.366 68.040 1.00 87.62 819 LYS A O 1
ATOM 6432 N N . ILE A 1 820 ? 2.282 40.788 67.193 1.00 87.00 820 ILE A N 1
ATOM 6433 C CA . ILE A 1 820 ? 1.019 41.523 67.378 1.00 87.00 820 ILE A CA 1
ATOM 6434 C C . ILE A 1 820 ? 0.395 41.175 68.737 1.00 87.00 820 ILE A C 1
ATOM 6436 O O . ILE A 1 820 ? -0.069 42.078 69.431 1.00 87.00 820 ILE A O 1
ATOM 6440 N N . ILE A 1 821 ? 0.431 39.901 69.134 1.00 82.44 821 ILE A N 1
ATOM 6441 C CA . ILE A 1 821 ? -0.072 39.401 70.416 1.00 82.44 821 ILE A CA 1
ATOM 6442 C C . ILE A 1 821 ? 0.715 40.008 71.577 1.00 82.44 821 ILE A C 1
ATOM 6444 O O . ILE A 1 821 ? 0.086 40.523 72.493 1.00 82.44 821 ILE A O 1
ATOM 6448 N N . GLU A 1 822 ? 2.049 40.060 71.525 1.00 80.12 822 GLU A N 1
ATOM 6449 C CA . GLU A 1 822 ? 2.852 40.689 72.586 1.00 80.12 822 GLU A CA 1
ATOM 6450 C C . GLU A 1 822 ? 2.509 42.186 72.715 1.00 80.12 822 GLU A C 1
ATOM 6452 O O . GLU A 1 822 ? 2.180 42.661 73.797 1.00 80.12 822 GLU A O 1
ATOM 6457 N N . LYS A 1 823 ? 2.385 42.909 71.590 1.00 77.50 823 LYS A N 1
ATOM 6458 C CA . LYS A 1 823 ? 1.939 44.319 71.573 1.00 77.50 823 LYS A CA 1
ATOM 6459 C C . LYS A 1 823 ? 0.504 44.538 72.067 1.00 77.50 823 LYS A C 1
ATOM 6461 O O . LYS A 1 823 ? 0.162 45.658 72.454 1.00 77.50 823 LYS A O 1
ATOM 6466 N N . GLN A 1 824 ? -0.360 43.523 72.021 1.00 71.81 824 GLN A N 1
ATOM 6467 C CA . GLN A 1 824 ? -1.676 43.562 72.667 1.00 71.81 824 GLN A CA 1
ATOM 6468 C C . GLN A 1 824 ? -1.593 43.167 74.144 1.00 71.81 824 GLN A C 1
ATOM 6470 O O . GLN A 1 824 ? -2.304 43.750 74.962 1.00 71.81 824 GLN A O 1
ATOM 6475 N N . ARG A 1 825 ? -0.706 42.240 74.511 1.00 68.06 825 ARG A N 1
ATOM 6476 C CA . ARG A 1 825 ? -0.450 41.813 75.887 1.00 68.06 825 ARG A CA 1
ATOM 6477 C C . ARG A 1 825 ? 0.118 42.953 76.723 1.00 68.06 825 ARG A C 1
ATOM 6479 O O . ARG A 1 825 ? -0.430 43.214 77.785 1.00 68.06 825 ARG A O 1
ATOM 6486 N N . ASP A 1 826 ? 1.094 43.699 76.210 1.00 62.41 826 ASP A N 1
ATOM 6487 C CA . ASP A 1 826 ? 1.649 44.896 76.858 1.00 62.41 826 ASP A CA 1
ATOM 6488 C C . ASP A 1 826 ? 0.553 45.929 77.164 1.00 62.41 826 ASP A C 1
ATOM 6490 O O . ASP A 1 826 ? 0.438 46.427 78.284 1.00 62.41 826 ASP A O 1
ATOM 6494 N N . LYS A 1 827 ? -0.333 46.183 76.189 1.00 59.50 827 LYS A N 1
ATOM 6495 C CA . LYS A 1 827 ? -1.503 47.061 76.361 1.00 59.50 827 LYS A CA 1
ATOM 6496 C C . LYS A 1 827 ? -2.532 46.508 77.351 1.00 59.50 827 LYS A C 1
ATOM 6498 O O . LYS A 1 827 ? -3.179 47.285 78.043 1.00 59.50 827 LYS A O 1
ATOM 6503 N N . THR A 1 828 ? -2.694 45.188 77.415 1.00 54.28 828 THR A N 1
ATOM 6504 C CA . THR A 1 828 ? -3.670 44.521 78.293 1.00 54.28 828 THR A CA 1
ATOM 6505 C C . THR A 1 828 ? -3.168 44.431 79.734 1.00 54.28 828 THR A C 1
ATOM 6507 O O . THR A 1 828 ? -3.960 44.580 80.660 1.00 54.28 828 THR A O 1
ATOM 6510 N N . ASN A 1 829 ? -1.862 44.240 79.943 1.00 52.19 829 ASN A N 1
ATOM 6511 C CA . ASN A 1 829 ? -1.242 44.187 81.268 1.00 52.19 829 ASN A CA 1
ATOM 6512 C C . ASN A 1 829 ? -1.481 45.490 82.049 1.00 52.19 829 ASN A C 1
ATOM 6514 O O . ASN A 1 829 ? -1.806 45.428 83.228 1.00 52.19 829 ASN A O 1
ATOM 6518 N N . SER A 1 830 ? -1.479 46.648 81.373 1.00 52.44 830 SER A N 1
ATOM 6519 C CA . SER A 1 830 ? -1.830 47.954 81.965 1.00 52.44 830 SER A CA 1
ATOM 6520 C C . SER A 1 830 ? -3.279 48.071 82.489 1.00 52.44 830 SER A C 1
ATOM 6522 O O . SER A 1 830 ? -3.638 49.111 83.037 1.00 52.44 830 SER A O 1
ATOM 6524 N N . VAL A 1 831 ? -4.124 47.051 82.297 1.00 55.50 831 VAL A N 1
ATOM 6525 C CA . VAL A 1 831 ? -5.540 47.019 82.715 1.00 55.50 831 VAL A CA 1
ATOM 6526 C C . VAL A 1 831 ? -5.838 45.789 83.599 1.00 55.50 831 VAL A C 1
ATOM 6528 O O . VAL A 1 831 ? -6.963 45.616 84.065 1.00 55.50 831 VAL A O 1
ATOM 6531 N N . LYS A 1 832 ? -4.858 44.902 83.847 1.00 52.16 832 LYS A N 1
ATOM 6532 C CA . LYS A 1 832 ? -5.131 43.547 84.366 1.00 52.16 832 LYS A CA 1
ATOM 6533 C C . LYS A 1 832 ? -5.006 43.364 85.884 1.00 52.16 832 LYS A C 1
ATOM 6535 O O . LYS A 1 832 ? -5.514 42.368 86.399 1.00 52.16 832 LYS A O 1
ATOM 6540 N N . ASP A 1 833 ? -4.447 44.331 86.608 1.00 51.34 833 ASP A N 1
ATOM 6541 C CA . ASP A 1 833 ? -4.259 44.244 88.070 1.00 51.34 833 ASP A CA 1
ATOM 6542 C C . ASP A 1 833 ? -5.572 44.295 88.882 1.00 51.34 833 ASP A C 1
ATOM 6544 O O . ASP A 1 833 ? -5.579 44.004 90.075 1.00 51.34 833 ASP A O 1
ATOM 6548 N N . MET A 1 834 ? -6.707 44.615 88.247 1.00 54.41 834 MET A N 1
ATOM 6549 C CA . MET A 1 834 ? -8.009 44.779 88.913 1.00 54.41 834 MET A CA 1
ATOM 6550 C C . MET A 1 834 ? -8.973 43.584 88.801 1.00 54.41 834 MET A C 1
ATOM 6552 O O . MET A 1 834 ? -10.095 43.679 89.290 1.00 54.41 834 MET A O 1
ATOM 6556 N N . ASN A 1 835 ? -8.591 42.463 88.172 1.00 57.09 835 ASN A N 1
ATOM 6557 C CA . ASN A 1 835 ? -9.518 41.331 87.975 1.00 57.09 835 ASN A CA 1
ATOM 6558 C C . ASN A 1 835 ? -8.863 39.938 88.100 1.00 57.09 835 ASN A C 1
ATOM 6560 O O . ASN A 1 835 ? -9.118 39.037 87.298 1.00 57.09 835 ASN A O 1
ATOM 6564 N N . SER A 1 836 ? -7.986 39.756 89.090 1.00 57.19 836 SER A N 1
ATOM 6565 C CA . SER A 1 836 ? -7.289 38.478 89.321 1.00 57.19 836 SER A CA 1
ATOM 6566 C C . SER A 1 836 ? -8.237 37.355 89.782 1.00 57.19 836 SER A C 1
ATOM 6568 O O . SER A 1 836 ? -8.228 36.249 89.241 1.00 57.19 836 SER A O 1
ATOM 6570 N N . GLU A 1 837 ? -9.115 37.655 90.741 1.00 56.72 837 GLU A N 1
ATOM 6571 C CA . GLU A 1 837 ? -9.851 36.651 91.523 1.00 56.72 837 GLU A CA 1
ATOM 6572 C C . GLU A 1 837 ? -10.971 35.946 90.734 1.00 56.72 837 GLU A C 1
ATOM 6574 O O . GLU A 1 837 ? -11.073 34.718 90.761 1.00 56.72 837 GLU A O 1
ATOM 6579 N N . ALA A 1 838 ? -11.746 36.680 89.925 1.00 57.09 838 ALA A N 1
ATOM 6580 C CA . ALA A 1 838 ? -12.806 36.089 89.098 1.00 57.09 838 ALA A CA 1
ATOM 6581 C C . ALA A 1 838 ? -12.268 35.115 88.025 1.00 57.09 838 ALA A C 1
ATOM 6583 O O . ALA A 1 838 ? -12.946 34.160 87.644 1.00 57.09 838 ALA A O 1
ATOM 6584 N N . ASN A 1 839 ? -11.030 35.318 87.556 1.00 56.78 839 ASN A N 1
ATOM 6585 C CA . ASN A 1 839 ? -10.388 34.428 86.586 1.00 56.78 839 ASN A CA 1
ATOM 6586 C C . ASN A 1 839 ? -9.918 33.102 87.218 1.00 56.78 839 ASN A C 1
ATOM 6588 O O . ASN A 1 839 ? -9.885 32.076 86.534 1.00 56.78 839 ASN A O 1
ATOM 6592 N N . ALA A 1 840 ? -9.594 33.085 88.515 1.00 67.31 840 ALA A N 1
ATOM 6593 C CA . ALA A 1 840 ? -9.220 31.859 89.222 1.00 67.31 840 ALA A CA 1
ATOM 6594 C C . ALA A 1 840 ? -10.400 30.873 89.309 1.00 67.31 840 ALA A C 1
ATOM 6596 O O . ALA A 1 840 ? -10.259 29.710 88.933 1.00 67.31 840 ALA A O 1
ATOM 6597 N N . ALA A 1 841 ? -11.591 31.350 89.685 1.00 68.50 841 ALA A N 1
ATOM 6598 C CA . ALA A 1 841 ? -12.794 30.513 89.740 1.00 68.50 841 ALA A CA 1
ATOM 6599 C C . ALA A 1 841 ? -13.145 29.901 88.366 1.00 68.50 841 ALA A C 1
ATOM 6601 O O . ALA A 1 841 ? -13.389 28.698 88.254 1.00 68.50 841 ALA A O 1
ATOM 6602 N N . LEU A 1 842 ? -13.085 30.710 87.300 1.00 68.38 842 LEU A N 1
ATOM 6603 C CA . LEU A 1 842 ? -13.369 30.261 85.933 1.00 68.38 842 LEU A CA 1
ATOM 6604 C C . LEU A 1 842 ? -12.329 29.266 85.385 1.00 68.38 842 LEU A C 1
ATOM 6606 O O . LEU A 1 842 ? -12.683 28.423 84.557 1.00 68.38 842 LEU A O 1
ATOM 6610 N N . THR A 1 843 ? -11.064 29.317 85.821 1.00 70.69 843 THR A N 1
ATOM 6611 C CA . THR A 1 843 ? -10.058 28.316 85.410 1.00 70.69 843 THR A CA 1
ATOM 6612 C C . THR A 1 843 ? -10.235 26.975 86.124 1.00 70.69 843 THR A C 1
ATOM 6614 O O . THR A 1 843 ? -10.072 25.939 85.477 1.00 70.69 843 THR A O 1
ATOM 6617 N N . GLU A 1 844 ? -10.658 26.962 87.393 1.00 75.25 844 GLU A N 1
ATOM 6618 C CA . GLU A 1 844 ? -11.006 25.725 88.114 1.00 75.25 844 GLU A CA 1
ATOM 6619 C C . GLU A 1 844 ? -12.230 25.028 87.480 1.00 75.25 844 GLU A C 1
ATOM 6621 O O . GLU A 1 844 ? -12.218 23.815 87.251 1.00 75.25 844 GLU A O 1
ATOM 6626 N N . GLU A 1 845 ? -13.259 25.789 87.089 1.00 75.25 845 GLU A N 1
ATOM 6627 C CA . GLU A 1 845 ? -14.430 25.249 86.382 1.00 75.25 845 GLU A CA 1
ATOM 6628 C C . GLU A 1 845 ? -14.076 24.728 84.977 1.00 75.25 845 GLU A C 1
ATOM 6630 O O . GLU A 1 845 ? -14.442 23.607 84.616 1.00 75.25 845 GLU A O 1
ATOM 6635 N N . ASN A 1 846 ? -13.282 25.475 84.199 1.00 72.62 846 ASN A N 1
ATOM 6636 C CA . ASN A 1 846 ? -12.816 25.026 82.881 1.00 72.62 846 ASN A CA 1
ATOM 6637 C C . ASN A 1 846 ? -11.968 23.745 82.956 1.00 72.62 846 ASN A C 1
ATOM 6639 O O . ASN A 1 846 ? -12.049 22.896 82.068 1.00 72.62 846 ASN A O 1
ATOM 6643 N N . LYS A 1 847 ? -11.163 23.583 84.009 1.00 81.12 847 LYS A N 1
ATOM 6644 C CA . LYS A 1 847 ? -10.387 22.365 84.282 1.00 81.12 847 LYS A CA 1
ATOM 6645 C C . LYS A 1 847 ? -11.309 21.175 84.579 1.00 81.12 847 LYS A C 1
ATOM 6647 O O . LYS A 1 847 ? -11.092 20.095 84.033 1.00 81.12 847 LYS A O 1
ATOM 6652 N N . ARG A 1 848 ? -12.381 21.382 85.355 1.00 81.75 848 ARG A N 1
ATOM 6653 C CA . ARG A 1 848 ? -13.405 20.360 85.641 1.00 81.75 848 ARG A CA 1
ATOM 6654 C C . ARG A 1 848 ? -14.180 19.933 84.388 1.00 81.75 848 ARG A C 1
ATOM 6656 O O . ARG A 1 848 ? -14.325 18.737 84.149 1.00 81.75 848 ARG A O 1
ATOM 6663 N N . LEU A 1 849 ? -14.614 20.888 83.564 1.00 78.44 849 LEU A N 1
ATOM 6664 C CA . LEU A 1 849 ? -15.309 20.615 82.297 1.00 78.44 849 LEU A CA 1
ATOM 6665 C C . LEU A 1 849 ? -14.408 19.880 81.291 1.00 78.44 849 LEU A C 1
ATOM 6667 O O . LEU A 1 849 ? -14.869 18.980 80.592 1.00 78.44 849 LEU A O 1
ATOM 6671 N N . ARG A 1 850 ? -13.108 20.207 81.246 1.00 77.38 850 ARG A N 1
ATOM 6672 C CA . ARG A 1 850 ? -12.122 19.479 80.428 1.00 77.38 850 ARG A CA 1
ATOM 6673 C C . ARG A 1 850 ? -11.944 18.032 80.882 1.00 77.38 850 ARG A C 1
ATOM 6675 O O . ARG A 1 850 ? -11.907 17.161 80.023 1.00 77.38 850 ARG A O 1
ATOM 6682 N N . GLN A 1 851 ? -11.906 17.765 82.190 1.00 79.12 851 GLN A N 1
ATOM 6683 C CA . GLN A 1 851 ? -11.852 16.387 82.690 1.00 79.12 851 GLN A CA 1
ATOM 6684 C C . GLN A 1 851 ? -13.099 15.591 82.275 1.00 79.12 851 GLN A C 1
ATOM 6686 O O . GLN A 1 851 ? -12.970 14.489 81.763 1.00 79.12 851 GLN A O 1
ATOM 6691 N N . GLN A 1 852 ? -14.299 16.172 82.393 1.00 78.19 852 GLN A N 1
ATOM 6692 C CA . GLN A 1 852 ? -15.541 15.512 81.960 1.00 78.19 852 GLN A CA 1
ATOM 6693 C C . GLN A 1 852 ? -15.588 15.256 80.443 1.00 78.19 852 GLN A C 1
ATOM 6695 O O . GLN A 1 852 ? -16.109 14.231 80.007 1.00 78.19 852 GLN A O 1
ATOM 6700 N N . MET A 1 853 ? -15.025 16.158 79.634 1.00 72.00 853 MET A N 1
ATOM 6701 C CA . MET A 1 853 ? -14.861 15.952 78.190 1.00 72.00 853 MET A CA 1
ATOM 6702 C C . MET A 1 853 ? -13.891 14.807 77.876 1.00 72.00 853 MET A C 1
ATOM 6704 O O . MET A 1 853 ? -14.174 14.018 76.977 1.00 72.00 853 MET A O 1
ATOM 6708 N N . GLU A 1 854 ? -12.787 14.683 78.617 1.00 75.81 854 GLU A N 1
ATOM 6709 C CA . GLU A 1 854 ? -11.821 13.594 78.439 1.00 75.81 854 GLU A CA 1
ATOM 6710 C C . GLU A 1 854 ? -12.406 12.246 78.903 1.00 75.81 854 GLU A C 1
ATOM 6712 O O . GLU A 1 854 ? -12.330 11.262 78.172 1.00 75.81 854 GLU A O 1
ATOM 6717 N N . ASP A 1 855 ? -13.118 12.213 80.035 1.00 75.12 855 ASP A N 1
ATOM 6718 C CA . ASP A 1 855 ? -13.811 11.019 80.542 1.00 75.12 855 ASP A CA 1
ATOM 6719 C C . ASP A 1 855 ? -14.906 10.526 79.567 1.00 75.12 855 ASP A C 1
ATOM 6721 O O . ASP A 1 855 ? -15.091 9.318 79.385 1.00 75.12 855 ASP A O 1
ATOM 6725 N N . MET A 1 856 ? -15.633 11.442 78.906 1.00 67.56 856 MET A N 1
ATOM 6726 C CA . MET A 1 856 ? -16.564 11.099 77.818 1.00 67.56 856 MET A CA 1
ATOM 6727 C C . MET A 1 856 ? -15.829 10.636 76.556 1.00 67.56 856 MET A C 1
ATOM 6729 O O . MET A 1 856 ? -16.285 9.710 75.881 1.00 67.56 856 MET A O 1
ATOM 6733 N N . ARG A 1 857 ? -14.684 11.248 76.233 1.00 67.94 857 ARG A N 1
ATOM 6734 C CA . ARG A 1 857 ? -13.855 10.863 75.086 1.00 67.94 857 ARG A CA 1
ATOM 6735 C C . ARG A 1 857 ? -13.274 9.464 75.253 1.00 67.94 857 ARG A C 1
ATOM 6737 O O . ARG A 1 857 ? -13.247 8.720 74.279 1.00 67.94 857 ARG A O 1
ATOM 6744 N N . ASP A 1 858 ? -12.893 9.069 76.463 1.00 61.50 858 ASP A N 1
ATOM 6745 C CA . ASP A 1 858 ? -12.394 7.722 76.740 1.00 61.50 858 ASP A CA 1
ATOM 6746 C C . ASP A 1 858 ? -13.500 6.660 76.800 1.00 61.50 858 ASP A C 1
ATOM 6748 O O . ASP A 1 858 ? -13.274 5.509 76.414 1.00 61.50 858 ASP A O 1
ATOM 6752 N N . GLN A 1 859 ? -14.728 7.038 77.164 1.00 57.16 859 GLN A N 1
ATOM 6753 C CA . GLN A 1 859 ? -15.906 6.190 76.942 1.00 57.16 859 GLN A CA 1
ATOM 6754 C C . GLN A 1 859 ? -16.170 5.989 75.439 1.00 57.16 859 GLN A C 1
ATOM 6756 O O . GLN A 1 859 ? -16.372 4.855 74.999 1.00 57.16 859 GLN A O 1
ATOM 6761 N N . LEU A 1 860 ? -16.062 7.050 74.630 1.00 55.72 860 LEU A N 1
ATOM 6762 C CA . LEU A 1 860 ? -16.130 6.977 73.165 1.00 55.72 860 LEU A CA 1
ATOM 6763 C C . LEU A 1 860 ? -14.972 6.172 72.550 1.00 55.72 860 LEU A C 1
ATOM 6765 O O . LEU A 1 860 ? -15.223 5.365 71.663 1.00 55.72 860 LEU A O 1
ATOM 6769 N N . ASN A 1 861 ? -13.736 6.290 73.047 1.00 53.38 861 ASN A N 1
ATOM 6770 C CA . ASN A 1 861 ? -12.596 5.470 72.609 1.00 53.38 861 ASN A CA 1
ATOM 6771 C C . ASN A 1 861 ? -12.775 3.984 72.970 1.00 53.38 861 ASN A C 1
ATOM 6773 O O . ASN A 1 861 ? -12.292 3.111 72.249 1.00 53.38 861 ASN A O 1
ATOM 6777 N N . ARG A 1 862 ? -13.456 3.670 74.082 1.00 53.19 862 ARG A N 1
ATOM 6778 C CA . ARG A 1 862 ? -13.787 2.287 74.464 1.00 53.19 862 ARG A CA 1
ATOM 6779 C C . ARG A 1 862 ? -14.922 1.706 73.619 1.00 53.19 862 ARG A C 1
ATOM 6781 O O . ARG A 1 862 ? -14.827 0.544 73.241 1.00 53.19 862 ARG A O 1
ATOM 6788 N N . ALA A 1 863 ? -15.940 2.498 73.282 1.00 51.66 863 ALA A N 1
ATOM 6789 C CA . ALA A 1 863 ? -17.016 2.085 72.376 1.00 51.66 863 ALA A CA 1
ATOM 6790 C C . ALA A 1 863 ? -16.560 2.003 70.904 1.00 51.66 863 ALA A C 1
ATOM 6792 O O . ALA A 1 863 ? -16.979 1.115 70.170 1.00 51.66 863 ALA A O 1
ATOM 6793 N N . GLY A 1 864 ? -15.667 2.902 70.483 1.00 50.91 864 GLY A N 1
ATOM 6794 C CA . GLY A 1 864 ? -15.139 3.010 69.121 1.00 50.91 864 GLY A CA 1
ATOM 6795 C C . GLY A 1 864 ? -14.018 2.028 68.776 1.00 50.91 864 GLY A C 1
ATOM 6796 O O . GLY A 1 864 ? -13.543 2.035 67.645 1.00 50.91 864 GLY A O 1
ATOM 6797 N N . LYS A 1 865 ? -13.594 1.153 69.701 1.00 49.56 865 LYS A N 1
ATOM 6798 C CA . LYS A 1 865 ? -12.579 0.110 69.449 1.00 49.56 865 LYS A CA 1
ATOM 6799 C C . LYS A 1 865 ? -13.125 -1.105 68.679 1.00 49.56 865 LYS A C 1
ATOM 6801 O O . LYS A 1 865 ? -12.815 -2.254 68.988 1.00 49.56 865 LYS A O 1
ATOM 6806 N N . GLY A 1 866 ? -13.878 -0.839 67.614 1.00 47.69 866 GLY A N 1
ATOM 6807 C CA . GLY A 1 866 ? -14.124 -1.799 66.543 1.00 47.69 866 GLY A CA 1
ATOM 6808 C C . GLY A 1 866 ? -12.858 -1.978 65.708 1.00 47.69 866 GLY A C 1
ATOM 6809 O O . GLY A 1 866 ? -12.737 -1.390 64.641 1.00 47.69 866 GLY A O 1
ATOM 6810 N N . GLY A 1 867 ? -11.905 -2.780 66.192 1.00 52.94 867 GLY A N 1
ATOM 6811 C CA . GLY A 1 867 ? -10.631 -3.068 65.516 1.00 52.94 867 GLY A CA 1
ATOM 6812 C C . GLY A 1 867 ? -10.750 -3.919 64.244 1.00 52.94 867 GLY A C 1
ATOM 6813 O O . GLY A 1 867 ? -9.836 -4.680 63.960 1.00 52.94 867 GLY A O 1
ATOM 6814 N N . SER A 1 868 ? -11.873 -3.828 63.527 1.00 56.31 868 SER A N 1
ATOM 6815 C CA . SER A 1 868 ? -12.180 -4.622 62.333 1.00 56.31 868 SER A CA 1
ATOM 6816 C C . SER A 1 868 ? -11.357 -4.145 61.137 1.00 56.31 868 SER A C 1
ATOM 6818 O O . SER A 1 868 ? -10.558 -4.907 60.610 1.00 56.31 868 SER A O 1
ATOM 6820 N N . GLU A 1 869 ? -11.451 -2.860 60.774 1.00 56.34 869 GLU A N 1
ATOM 6821 C CA . GLU A 1 869 ? -10.897 -2.351 59.508 1.00 56.34 869 GLU A CA 1
ATOM 6822 C C . GLU A 1 869 ? -9.376 -2.535 59.379 1.00 56.34 869 GLU A C 1
ATOM 6824 O O . GLU A 1 869 ? -8.904 -3.007 58.348 1.00 56.34 869 GLU A O 1
ATOM 6829 N N . ASP A 1 870 ? -8.589 -2.212 60.413 1.00 62.81 870 ASP A N 1
ATOM 6830 C CA . ASP A 1 870 ? -7.129 -2.403 60.366 1.00 62.81 870 ASP A CA 1
ATOM 6831 C C . ASP A 1 870 ? -6.710 -3.881 60.501 1.00 62.81 870 ASP A C 1
ATOM 6833 O O . ASP A 1 870 ? -5.642 -4.243 60.004 1.00 62.81 870 ASP A O 1
ATOM 6837 N N . LEU A 1 871 ? -7.532 -4.747 61.109 1.00 68.19 871 LEU A N 1
ATOM 6838 C CA . LEU A 1 871 ? -7.256 -6.187 61.209 1.00 68.19 871 LEU A CA 1
ATOM 6839 C C . LEU A 1 871 ? -7.588 -6.906 59.893 1.00 68.19 871 LEU A C 1
ATOM 6841 O O . LEU A 1 871 ? -6.741 -7.624 59.367 1.00 68.19 871 LEU A O 1
ATOM 6845 N N . GLU A 1 872 ? -8.762 -6.638 59.319 1.00 71.81 872 GLU A N 1
ATOM 6846 C CA . GLU A 1 872 ? -9.185 -7.091 57.987 1.00 71.81 872 GLU A CA 1
ATOM 6847 C C . GLU A 1 872 ? -8.189 -6.640 56.915 1.00 71.81 872 GLU A C 1
ATOM 6849 O O . GLU A 1 872 ? -7.781 -7.421 56.062 1.00 71.81 872 GLU A O 1
ATOM 6854 N N . LYS A 1 873 ? -7.715 -5.394 56.986 1.00 75.00 873 LYS A N 1
ATOM 6855 C CA . LYS A 1 873 ? -6.664 -4.859 56.111 1.00 75.00 873 LYS A CA 1
ATOM 6856 C C . LYS A 1 873 ? -5.332 -5.593 56.273 1.00 75.00 873 LYS A C 1
ATOM 6858 O O . LYS A 1 873 ? -4.673 -5.856 55.267 1.00 75.00 873 LYS A O 1
ATOM 6863 N N . LEU A 1 874 ? -4.932 -5.952 57.496 1.00 79.50 874 LEU A N 1
ATOM 6864 C CA . LEU A 1 874 ? -3.728 -6.759 57.731 1.00 79.50 874 LEU A CA 1
ATOM 6865 C C . LEU A 1 874 ? -3.885 -8.179 57.157 1.00 79.50 874 LEU A C 1
ATOM 6867 O O . LEU A 1 874 ? -2.967 -8.700 56.522 1.00 79.50 874 LEU A O 1
ATOM 6871 N N . GLU A 1 875 ? -5.060 -8.782 57.339 1.00 79.62 875 GLU A N 1
ATOM 6872 C CA . GLU A 1 875 ? -5.410 -10.107 56.823 1.00 79.62 875 GLU A CA 1
ATOM 6873 C C . GLU A 1 875 ? -5.478 -10.122 55.286 1.00 79.62 875 GLU A C 1
ATOM 6875 O O . GLU A 1 875 ? -4.942 -11.035 54.659 1.00 79.62 875 GLU A O 1
ATOM 6880 N N . LEU A 1 876 ? -6.016 -9.067 54.663 1.00 81.62 876 LEU A N 1
ATOM 6881 C CA . LEU A 1 876 ? -6.030 -8.864 53.211 1.00 81.62 876 LEU A CA 1
ATOM 6882 C C . LEU A 1 876 ? -4.617 -8.725 52.625 1.00 81.62 876 LEU A C 1
ATOM 6884 O O . LEU A 1 876 ? -4.335 -9.342 51.597 1.00 81.62 876 LEU A O 1
ATOM 6888 N N . TYR A 1 877 ? -3.703 -7.992 53.274 1.00 84.81 877 TYR A N 1
ATOM 6889 C CA . TYR A 1 877 ? -2.295 -7.963 52.848 1.00 84.81 877 TYR A CA 1
ATOM 6890 C C . TYR A 1 877 ? -1.639 -9.346 52.958 1.00 84.81 877 TYR A C 1
ATOM 6892 O O . TYR A 1 877 ? -0.948 -9.779 52.037 1.00 84.81 877 TYR A O 1
ATOM 6900 N N . GLN A 1 878 ? -1.909 -10.084 54.037 1.00 88.00 878 GLN A N 1
ATOM 6901 C CA . GLN A 1 878 ? -1.385 -11.440 54.210 1.00 88.00 878 GLN A CA 1
ATOM 6902 C C . GLN A 1 878 ? -2.051 -12.462 53.261 1.00 88.00 878 GLN A C 1
ATOM 6904 O O . GLN A 1 878 ? -1.495 -13.530 52.995 1.00 88.00 878 GLN A O 1
ATOM 6909 N N . ALA A 1 879 ? -3.249 -12.183 52.745 1.00 87.31 879 ALA A N 1
ATOM 6910 C CA . ALA A 1 879 ? -3.885 -12.961 51.684 1.00 87.31 879 ALA A CA 1
ATOM 6911 C C . ALA A 1 879 ? -3.258 -12.659 50.311 1.00 87.31 879 ALA A C 1
ATOM 6913 O O . ALA A 1 879 ? -3.015 -13.591 49.540 1.00 87.31 879 ALA A O 1
ATOM 6914 N N . LEU A 1 880 ? -2.935 -11.389 50.038 1.00 89.38 880 LEU A N 1
ATOM 6915 C CA . LEU A 1 880 ? -2.241 -10.951 48.824 1.00 89.38 880 LEU A CA 1
ATOM 6916 C C . LEU A 1 880 ? -0.848 -11.587 48.707 1.00 89.38 880 LEU A C 1
ATOM 6918 O O . LEU A 1 880 ? -0.570 -12.238 47.705 1.00 89.38 880 LEU A O 1
ATOM 6922 N N . GLU A 1 881 ? -0.023 -11.509 49.755 1.00 88.06 881 GLU A N 1
ATOM 6923 C CA . GLU A 1 881 ? 1.331 -12.095 49.784 1.00 88.06 881 GLU A CA 1
ATOM 6924 C C . GLU A 1 881 ? 1.316 -13.610 49.480 1.00 88.06 881 GLU A C 1
ATOM 6926 O O . GLU A 1 881 ? 2.114 -14.123 48.689 1.00 88.06 881 GLU A O 1
ATOM 6931 N N . ARG A 1 882 ? 0.340 -14.344 50.040 1.00 89.62 882 ARG A N 1
ATOM 6932 C CA . ARG A 1 882 ? 0.128 -15.774 49.743 1.00 89.62 882 ARG A CA 1
ATOM 6933 C C . ARG A 1 882 ? -0.314 -16.021 48.297 1.00 89.62 882 ARG A C 1
ATOM 6935 O O . ARG A 1 882 ? 0.055 -17.045 47.719 1.00 89.62 882 ARG A O 1
ATOM 6942 N N . ALA A 1 883 ? -1.119 -15.129 47.719 1.00 85.50 883 ALA A N 1
ATOM 6943 C CA . ALA A 1 883 ? -1.564 -15.232 46.333 1.00 85.50 883 ALA A CA 1
ATOM 6944 C C . ALA A 1 883 ? -0.408 -14.968 45.354 1.00 85.50 883 ALA A C 1
ATOM 6946 O O . ALA A 1 883 ? -0.205 -15.760 44.434 1.00 85.50 883 ALA A O 1
ATOM 6947 N N . GLU A 1 884 ? 0.396 -13.932 45.595 1.00 87.38 884 GLU A N 1
ATOM 6948 C CA . GLU A 1 884 ? 1.584 -13.587 44.804 1.00 87.38 884 GLU A CA 1
ATOM 6949 C C . GLU A 1 884 ? 2.627 -14.715 44.839 1.00 87.38 884 GLU A C 1
ATOM 6951 O O . GLU A 1 884 ? 3.050 -15.202 43.788 1.00 87.38 884 GLU A O 1
ATOM 6956 N N . GLY A 1 885 ? 2.949 -15.243 46.028 1.00 89.56 885 GLY A N 1
ATOM 6957 C CA . GLY A 1 885 ? 3.844 -16.398 46.168 1.00 89.56 885 GLY A CA 1
ATOM 6958 C C . GLY A 1 885 ? 3.335 -17.660 45.453 1.00 89.56 885 GLY A C 1
ATOM 6959 O O . GLY A 1 885 ? 4.122 -18.422 44.881 1.00 89.56 885 GLY A O 1
ATOM 6960 N N . ARG A 1 886 ? 2.010 -17.872 45.411 1.00 92.50 886 ARG A N 1
ATOM 6961 C CA . ARG A 1 886 ? 1.389 -18.963 44.641 1.00 92.50 886 ARG A CA 1
ATOM 6962 C C . ARG A 1 886 ? 1.476 -18.727 43.131 1.00 92.50 886 ARG A C 1
ATOM 6964 O O . ARG A 1 886 ? 1.741 -19.686 42.406 1.00 92.50 886 ARG A O 1
ATOM 6971 N N . ILE A 1 887 ? 1.280 -17.495 42.659 1.00 91.31 887 ILE A N 1
ATOM 6972 C CA . ILE A 1 887 ? 1.416 -17.128 41.241 1.00 91.31 887 ILE A CA 1
ATOM 6973 C C . ILE A 1 887 ? 2.856 -17.368 40.780 1.00 91.31 887 ILE A C 1
ATOM 6975 O O . ILE A 1 887 ? 3.055 -18.152 39.857 1.00 91.31 887 ILE A O 1
ATOM 6979 N N . MET A 1 888 ? 3.857 -16.838 41.492 1.00 88.25 888 MET A N 1
ATOM 6980 C CA . MET A 1 888 ? 5.280 -17.059 41.184 1.00 88.25 888 MET A CA 1
ATOM 6981 C C . MET A 1 888 ? 5.651 -18.551 41.115 1.00 88.25 888 MET A C 1
ATOM 6983 O O . MET A 1 888 ? 6.422 -18.976 40.252 1.00 88.25 888 MET A O 1
ATOM 6987 N N . SER A 1 889 ? 5.095 -19.371 42.016 1.00 88.69 889 SER A N 1
ATOM 6988 C CA . SER A 1 889 ? 5.307 -20.824 42.016 1.00 88.69 889 SER A CA 1
ATOM 6989 C C . SER A 1 889 ? 4.711 -21.497 40.771 1.00 88.69 889 SER A C 1
ATOM 6991 O O . SER A 1 889 ? 5.380 -22.307 40.123 1.00 88.69 889 SER A O 1
ATOM 6993 N N . LEU A 1 890 ? 3.482 -21.124 40.394 1.00 90.94 890 LEU A N 1
ATOM 6994 C CA . LEU A 1 890 ? 2.801 -21.639 39.204 1.00 90.94 890 LEU A CA 1
ATOM 6995 C C . LEU A 1 890 ? 3.470 -21.175 37.904 1.00 90.94 890 LEU A C 1
ATOM 6997 O O . LEU A 1 890 ? 3.652 -21.988 37.004 1.00 90.94 890 LEU A O 1
ATOM 7001 N N . GLU A 1 891 ? 3.894 -19.915 37.808 1.00 89.56 891 GLU A N 1
ATOM 7002 C CA . GLU A 1 891 ? 4.640 -19.385 36.659 1.00 89.56 891 GLU A CA 1
ATOM 7003 C C . GLU A 1 891 ? 5.980 -20.101 36.479 1.00 89.56 891 GLU A C 1
ATOM 7005 O O . GLU A 1 891 ? 6.324 -20.509 35.363 1.00 89.56 891 GLU A O 1
ATOM 7010 N N . LYS A 1 892 ? 6.707 -20.348 37.580 1.00 91.19 892 LYS A N 1
ATOM 7011 C CA . LYS A 1 892 ? 7.925 -21.160 37.540 1.00 91.19 892 LYS A CA 1
ATOM 7012 C C . LYS A 1 892 ? 7.618 -22.560 37.009 1.00 91.19 892 LYS A C 1
ATOM 7014 O O . LYS A 1 892 ? 8.262 -22.973 36.045 1.00 91.19 892 LYS A O 1
ATOM 7019 N N . GLN A 1 893 ? 6.625 -23.256 37.571 1.00 91.44 893 GLN A N 1
ATOM 7020 C CA . GLN A 1 893 ? 6.210 -24.585 37.101 1.00 91.44 893 GLN A CA 1
ATOM 7021 C C . GLN A 1 893 ? 5.811 -24.578 35.619 1.00 91.44 893 GLN A C 1
ATOM 7023 O O . GLN A 1 893 ? 6.187 -25.492 34.888 1.00 91.44 893 GLN A O 1
ATOM 7028 N N . LEU A 1 894 ? 5.114 -23.539 35.146 1.00 91.12 894 LEU A N 1
ATOM 7029 C CA . LEU A 1 894 ? 4.734 -23.393 33.741 1.00 91.12 894 LEU A CA 1
ATOM 7030 C C . LEU A 1 894 ? 5.967 -23.238 32.835 1.00 91.12 894 LEU A C 1
ATOM 7032 O O . LEU A 1 894 ? 6.027 -23.856 31.774 1.00 91.12 894 LEU A O 1
ATOM 7036 N N . SER A 1 895 ? 6.974 -22.470 33.268 1.00 87.75 895 SER A N 1
ATOM 7037 C CA . SER A 1 895 ? 8.239 -22.300 32.538 1.00 87.75 895 SER A CA 1
ATOM 7038 C C . SER A 1 895 ? 9.081 -23.586 32.506 1.00 87.75 895 SER A C 1
ATOM 7040 O O . SER A 1 895 ? 9.655 -23.934 31.472 1.00 87.75 895 SER A O 1
ATOM 7042 N N . GLU A 1 896 ? 9.101 -24.332 33.614 1.00 89.44 896 GLU A N 1
ATOM 7043 C CA . GLU A 1 896 ? 9.810 -25.604 33.768 1.00 89.44 896 GLU A CA 1
ATOM 7044 C C . GLU A 1 896 ? 9.160 -26.684 32.879 1.00 89.44 896 GLU A C 1
ATOM 7046 O O . GLU A 1 896 ? 9.849 -27.391 32.143 1.00 89.44 896 GLU A O 1
ATOM 7051 N N . ASN A 1 897 ? 7.822 -26.734 32.854 1.00 90.56 897 ASN A N 1
ATOM 7052 C CA . ASN A 1 897 ? 7.024 -27.629 32.013 1.00 90.56 897 ASN A CA 1
ATOM 7053 C C . ASN A 1 897 ? 7.141 -27.263 30.516 1.00 90.56 897 ASN A C 1
ATOM 7055 O O . ASN A 1 897 ? 7.388 -28.131 29.684 1.00 90.56 897 ASN A O 1
ATOM 7059 N N . ALA A 1 898 ? 7.100 -25.978 30.150 1.00 83.00 898 ALA A N 1
ATOM 7060 C CA . ALA A 1 898 ? 7.356 -25.545 28.771 1.00 83.00 898 ALA A CA 1
ATOM 7061 C C . ALA A 1 898 ? 8.771 -25.933 28.289 1.00 83.00 898 ALA A C 1
ATOM 7063 O O . ALA A 1 898 ? 8.957 -26.339 27.139 1.00 83.00 898 ALA A O 1
ATOM 7064 N N . ARG A 1 899 ? 9.772 -25.876 29.179 1.00 89.12 899 ARG A N 1
ATOM 7065 C CA . ARG A 1 899 ? 11.143 -26.338 28.905 1.00 89.12 899 ARG A CA 1
ATOM 7066 C C . ARG A 1 899 ? 11.235 -27.863 28.785 1.00 89.12 899 ARG A C 1
ATOM 7068 O O . ARG A 1 899 ? 12.017 -28.350 27.970 1.00 89.12 899 ARG A O 1
ATOM 7075 N N . GLN A 1 900 ? 10.444 -28.604 29.560 1.00 89.12 900 GLN A N 1
ATOM 7076 C CA . GLN A 1 900 ? 10.300 -30.059 29.471 1.00 89.12 900 GLN A CA 1
ATOM 7077 C C . GLN A 1 900 ? 9.714 -30.467 28.105 1.00 89.12 900 GLN A C 1
ATOM 7079 O O . GLN A 1 900 ? 10.367 -31.192 27.357 1.00 89.12 900 GLN A O 1
ATOM 7084 N N . TRP A 1 901 ? 8.572 -29.893 27.709 1.00 86.19 901 TRP A N 1
ATOM 7085 C CA . TRP A 1 901 ? 7.958 -30.099 26.386 1.00 86.19 901 TRP A CA 1
ATOM 7086 C C . TRP A 1 901 ? 8.882 -29.698 25.229 1.00 86.19 901 TRP A C 1
ATOM 7088 O O . TRP A 1 901 ? 8.903 -30.362 24.194 1.00 86.19 901 TRP A O 1
ATOM 7098 N N . GLY A 1 902 ? 9.682 -28.639 25.399 1.00 86.44 902 GLY A N 1
ATOM 7099 C CA . GLY A 1 902 ? 10.702 -28.240 24.427 1.00 86.44 902 GLY A CA 1
ATOM 7100 C C . GLY A 1 902 ? 11.759 -29.323 24.179 1.00 86.44 902 GLY A C 1
ATOM 7101 O O . GLY A 1 902 ? 12.113 -29.568 23.025 1.00 86.44 902 GLY A O 1
ATOM 7102 N N . LYS A 1 903 ? 12.219 -30.012 25.236 1.00 89.38 903 LYS A N 1
ATOM 7103 C CA . LYS A 1 903 ? 13.123 -31.171 25.118 1.00 89.38 903 LYS A CA 1
ATOM 7104 C C . LYS A 1 903 ? 12.419 -32.364 24.484 1.00 89.38 903 LYS A C 1
ATOM 7106 O O . LYS A 1 903 ? 12.912 -32.897 23.502 1.00 89.38 903 LYS A O 1
ATOM 7111 N N . GLU A 1 904 ? 11.249 -32.746 24.991 1.00 89.81 904 GLU A N 1
ATOM 7112 C CA . GLU A 1 904 ? 10.524 -33.933 24.519 1.00 89.81 904 GLU A CA 1
ATOM 7113 C C . GLU A 1 904 ? 10.150 -33.818 23.032 1.00 89.81 904 GLU A C 1
ATOM 7115 O O . GLU A 1 904 ? 10.293 -34.782 22.277 1.00 89.81 904 GLU A O 1
ATOM 7120 N N . ARG A 1 905 ? 9.781 -32.613 22.572 1.00 92.56 905 ARG A N 1
ATOM 7121 C CA . ARG A 1 905 ? 9.598 -32.306 21.147 1.00 92.56 905 ARG A CA 1
ATOM 7122 C C . ARG A 1 905 ? 10.900 -32.433 20.352 1.00 92.56 905 ARG A C 1
ATOM 7124 O O . ARG A 1 905 ? 10.862 -32.975 19.251 1.00 92.56 905 ARG A O 1
ATOM 7131 N N . ALA A 1 906 ? 12.031 -31.958 20.874 1.00 85.50 906 ALA A N 1
ATOM 7132 C CA . ALA A 1 906 ? 13.329 -32.109 20.214 1.00 85.50 906 ALA A CA 1
ATOM 7133 C C . ALA A 1 906 ? 13.752 -33.588 20.123 1.00 85.50 906 ALA A C 1
ATOM 7135 O O . ALA A 1 906 ? 14.131 -34.041 19.047 1.00 85.50 906 ALA A O 1
ATOM 7136 N N . ASP A 1 907 ? 13.588 -34.369 21.191 1.00 86.19 907 ASP A N 1
ATOM 7137 C CA . ASP A 1 907 ? 13.907 -35.802 21.229 1.00 86.19 907 ASP A CA 1
ATOM 7138 C C . ASP A 1 907 ? 12.975 -36.637 20.331 1.00 86.19 907 ASP A C 1
ATOM 7140 O O . ASP A 1 907 ? 13.366 -37.686 19.815 1.00 86.19 907 ASP A O 1
ATOM 7144 N N . LEU A 1 908 ? 11.728 -36.200 20.123 1.00 87.56 908 LEU A N 1
ATOM 7145 C CA . LEU A 1 908 ? 10.832 -36.766 19.108 1.00 87.56 908 LEU A CA 1
ATOM 7146 C C . LEU A 1 908 ? 11.274 -36.382 17.687 1.00 87.56 908 LEU A C 1
ATOM 7148 O O . LEU A 1 908 ? 11.334 -37.251 16.821 1.00 87.56 908 LEU A O 1
ATOM 7152 N N . GLN A 1 909 ? 11.655 -35.123 17.451 1.00 83.06 909 GLN A N 1
ATOM 7153 C CA . GLN A 1 909 ? 12.168 -34.651 16.159 1.00 83.06 909 GLN A CA 1
ATOM 7154 C C . GLN A 1 909 ? 13.483 -35.352 15.766 1.00 83.06 909 GLN A C 1
ATOM 7156 O O . GLN A 1 909 ? 13.695 -35.650 14.589 1.00 83.06 909 GLN A O 1
ATOM 7161 N N . ILE A 1 910 ? 14.352 -35.646 16.739 1.00 80.31 910 ILE A N 1
ATOM 7162 C CA . ILE A 1 910 ? 15.580 -36.431 16.554 1.00 80.31 910 ILE A CA 1
ATOM 7163 C C . ILE A 1 910 ? 15.225 -37.871 16.176 1.00 80.31 910 ILE A C 1
ATOM 7165 O O . ILE A 1 910 ? 15.666 -38.332 15.128 1.00 80.31 910 ILE A O 1
ATOM 7169 N N . ARG A 1 911 ? 14.355 -38.552 16.936 1.00 80.19 911 ARG A N 1
ATOM 7170 C CA . ARG A 1 911 ? 13.922 -39.929 16.620 1.00 80.19 911 ARG A CA 1
ATOM 7171 C C . ARG A 1 911 ? 13.209 -40.048 15.265 1.00 80.19 911 ARG A C 1
ATOM 7173 O O . ARG A 1 911 ? 13.392 -41.042 14.562 1.00 80.19 911 ARG A O 1
ATOM 7180 N N . MET A 1 912 ? 12.440 -39.037 14.855 1.00 75.62 912 MET A N 1
ATOM 7181 C CA . MET A 1 912 ? 11.884 -38.971 13.496 1.00 75.62 912 MET A CA 1
ATOM 7182 C C . MET A 1 912 ? 12.992 -38.864 12.439 1.00 75.62 912 MET A C 1
ATOM 7184 O O . MET A 1 912 ? 13.027 -39.679 11.525 1.00 75.62 912 MET A O 1
ATOM 7188 N N . ASN A 1 913 ? 13.961 -37.955 12.600 1.00 75.06 913 ASN A N 1
ATOM 7189 C CA . ASN A 1 913 ? 15.107 -37.879 11.683 1.00 75.06 913 ASN A CA 1
ATOM 7190 C C . ASN A 1 913 ? 15.911 -39.195 11.640 1.00 75.06 913 ASN A C 1
ATOM 7192 O O . ASN A 1 913 ? 16.302 -39.631 10.559 1.00 75.06 913 ASN A O 1
ATOM 7196 N N . GLU A 1 914 ? 16.144 -39.849 12.782 1.00 79.25 914 GLU A N 1
ATOM 7197 C CA . GLU A 1 914 ? 16.838 -41.144 12.852 1.00 79.25 914 GLU A CA 1
ATOM 7198 C C . GLU A 1 914 ? 16.080 -42.245 12.098 1.00 79.25 914 GLU A C 1
ATOM 7200 O O . GLU A 1 914 ? 16.703 -43.046 11.403 1.00 79.25 914 GLU A O 1
ATOM 7205 N N . THR A 1 915 ? 14.746 -42.280 12.183 1.00 72.50 915 THR A N 1
ATOM 7206 C CA . THR A 1 915 ? 13.930 -43.246 11.425 1.00 72.50 915 THR A CA 1
ATOM 7207 C C . THR A 1 915 ? 13.879 -42.926 9.928 1.00 72.50 915 THR A C 1
ATOM 7209 O O . THR A 1 915 ? 14.045 -43.841 9.125 1.00 72.50 915 THR A O 1
ATOM 7212 N N . GLU A 1 916 ? 13.768 -41.653 9.534 1.00 68.88 916 GLU A N 1
ATOM 7213 C CA . GLU A 1 916 ? 13.811 -41.220 8.125 1.00 68.88 916 GLU A CA 1
ATOM 7214 C C . GLU A 1 916 ? 15.156 -41.514 7.440 1.00 68.88 916 GLU A C 1
ATOM 7216 O O . GLU A 1 916 ? 15.188 -41.852 6.258 1.00 68.88 916 GLU A O 1
ATOM 7221 N N . HIS A 1 917 ? 16.271 -41.416 8.172 1.00 68.69 917 HIS A N 1
ATOM 7222 C CA . HIS A 1 917 ? 17.620 -41.647 7.638 1.00 68.69 917 HIS A CA 1
ATOM 7223 C C . HIS A 1 917 ? 18.140 -43.080 7.892 1.00 68.69 917 HIS A C 1
ATOM 7225 O O . HIS A 1 917 ? 19.310 -43.357 7.630 1.00 68.69 917 HIS A O 1
ATOM 7231 N N . GLY A 1 918 ? 17.297 -43.999 8.384 1.00 63.59 918 GLY A N 1
ATOM 7232 C CA . GLY A 1 918 ? 17.634 -45.421 8.549 1.00 63.59 918 GLY A CA 1
ATOM 7233 C C . GLY A 1 918 ? 18.530 -45.772 9.748 1.00 63.59 918 GLY A C 1
ATOM 7234 O O . GLY A 1 918 ? 19.040 -46.887 9.815 1.00 63.59 918 GLY A O 1
ATOM 7235 N N . PHE A 1 919 ? 18.711 -44.855 10.701 1.00 54.00 919 PHE A N 1
ATOM 7236 C CA . PHE A 1 919 ? 19.488 -45.052 11.936 1.00 54.00 919 PHE A CA 1
ATOM 7237 C C . PHE A 1 919 ? 18.646 -45.521 13.137 1.00 54.00 919 PHE A C 1
ATOM 7239 O O . PHE A 1 919 ? 19.194 -45.767 14.213 1.00 54.00 919 PHE A O 1
ATOM 7246 N N . GLY A 1 920 ? 17.325 -45.659 12.975 1.00 50.97 920 GLY A N 1
ATOM 7247 C CA . GLY A 1 920 ? 16.428 -46.171 14.013 1.00 50.97 920 GLY A CA 1
ATOM 7248 C C . GLY A 1 920 ? 16.890 -47.532 14.549 1.00 50.97 920 GLY A C 1
ATOM 7249 O O . GLY A 1 920 ? 16.976 -48.504 13.801 1.00 50.97 920 GLY A O 1
ATOM 7250 N N . ARG A 1 921 ? 17.195 -47.600 15.853 1.00 54.22 921 ARG A N 1
ATOM 7251 C CA . ARG A 1 921 ? 17.804 -48.779 16.491 1.00 54.22 921 ARG A CA 1
ATOM 7252 C C . ARG A 1 921 ? 16.939 -50.036 16.343 1.00 54.22 921 ARG A C 1
ATOM 7254 O O . ARG A 1 921 ? 15.952 -50.204 17.057 1.00 54.22 921 ARG A O 1
ATOM 7261 N N . THR A 1 922 ? 17.376 -50.973 15.504 1.00 44.47 922 THR A N 1
ATOM 7262 C CA . THR A 1 922 ? 16.943 -52.375 15.578 1.00 44.47 922 THR A CA 1
ATOM 7263 C C . THR A 1 922 ? 17.325 -52.947 16.945 1.00 44.47 922 THR A C 1
ATOM 7265 O O . THR A 1 922 ? 18.470 -52.805 17.373 1.00 44.47 922 THR A O 1
ATOM 7268 N N . GLY A 1 923 ? 16.359 -53.537 17.650 1.00 43.59 923 GLY A N 1
ATOM 7269 C CA . GLY A 1 923 ? 16.472 -53.812 19.084 1.00 43.59 923 GLY A CA 1
ATOM 7270 C C . GLY A 1 923 ? 17.478 -54.899 19.482 1.00 43.59 923 GLY A C 1
ATOM 7271 O O . GLY A 1 923 ? 17.636 -55.910 18.805 1.00 43.59 923 GLY A O 1
ATOM 7272 N N . GLY A 1 924 ? 18.090 -54.698 20.648 1.00 34.72 924 GLY A N 1
ATOM 7273 C CA . GLY A 1 924 ? 18.926 -55.652 21.377 1.00 34.72 924 GLY A CA 1
ATOM 7274 C C . GLY A 1 924 ? 19.427 -54.987 22.669 1.00 34.72 924 GLY A C 1
ATOM 7275 O O . GLY A 1 924 ? 19.830 -53.830 22.622 1.00 34.72 924 GLY A O 1
ATOM 7276 N N . MET A 1 925 ? 19.380 -55.600 23.853 1.00 34.69 925 MET A N 1
ATOM 7277 C CA . MET A 1 925 ? 18.869 -56.923 24.239 1.00 34.69 925 MET A CA 1
ATOM 7278 C C . MET A 1 925 ? 17.979 -56.778 25.480 1.00 34.69 925 MET A C 1
ATOM 7280 O O . MET A 1 925 ? 18.307 -56.008 26.379 1.00 34.69 925 MET A O 1
ATOM 7284 N N . VAL A 1 926 ? 16.901 -57.562 25.567 1.00 37.03 926 VAL A N 1
ATOM 7285 C CA . VAL A 1 926 ? 16.274 -57.857 26.864 1.00 37.03 926 VAL A CA 1
ATOM 7286 C C . VAL A 1 926 ? 17.109 -58.958 27.508 1.00 37.03 926 VAL A C 1
ATOM 7288 O O . VAL A 1 926 ? 17.147 -60.076 26.995 1.00 37.03 926 VAL A O 1
ATOM 7291 N N . LEU A 1 927 ? 17.801 -58.645 28.604 1.00 32.84 927 LEU A N 1
ATOM 7292 C CA . LEU A 1 927 ? 18.319 -59.681 29.493 1.00 32.84 927 LEU A CA 1
ATOM 7293 C C . LEU A 1 927 ? 17.133 -60.265 30.267 1.00 32.84 927 LEU A C 1
ATOM 7295 O O . LEU A 1 927 ? 16.336 -59.517 30.829 1.00 32.84 927 LEU A O 1
ATOM 7299 N N . HIS A 1 928 ? 17.013 -61.591 30.291 1.00 34.31 928 HIS A N 1
ATOM 7300 C CA . HIS A 1 928 ? 16.135 -62.266 31.241 1.00 34.31 928 HIS A CA 1
ATOM 7301 C C . HIS A 1 928 ? 16.881 -62.415 32.567 1.00 34.31 928 HIS A C 1
ATOM 7303 O O . HIS A 1 928 ? 17.917 -63.081 32.612 1.00 34.31 928 HIS A O 1
ATOM 7309 N N . ASP A 1 929 ? 16.344 -61.827 33.635 1.00 34.06 929 ASP A N 1
ATOM 7310 C CA . ASP A 1 929 ? 16.849 -62.056 34.987 1.00 34.06 929 ASP A CA 1
ATOM 7311 C C . ASP A 1 929 ? 16.627 -63.513 35.415 1.00 34.06 929 ASP A C 1
ATOM 7313 O O . ASP A 1 929 ? 15.550 -64.088 35.229 1.00 34.06 929 ASP A O 1
ATOM 7317 N N . TYR A 1 930 ? 17.653 -64.099 36.031 1.00 31.16 930 TYR A N 1
ATOM 7318 C CA . TYR A 1 930 ? 17.533 -65.354 36.770 1.00 31.16 930 TYR A CA 1
ATOM 7319 C C . TYR A 1 930 ? 16.957 -65.073 38.169 1.00 31.16 930 TYR A C 1
ATOM 7321 O O . TYR A 1 930 ? 17.383 -64.113 38.816 1.00 31.16 930 TYR A O 1
ATOM 7329 N N . PRO A 1 931 ? 16.031 -65.902 38.687 1.00 41.53 931 PRO A N 1
ATOM 7330 C CA . PRO A 1 931 ? 15.502 -65.722 40.033 1.00 41.53 931 PRO A CA 1
ATOM 7331 C C . PRO A 1 931 ? 16.564 -66.051 41.091 1.00 41.53 931 PRO A C 1
ATOM 7333 O O . PRO A 1 931 ? 17.191 -67.111 41.048 1.00 41.53 931 PRO A O 1
ATOM 7336 N N . LEU A 1 932 ? 16.728 -65.162 42.073 1.00 32.12 932 LEU A N 1
ATOM 7337 C CA . LEU A 1 932 ? 17.561 -65.416 43.249 1.00 32.12 932 LEU A CA 1
ATOM 7338 C C . LEU A 1 932 ? 16.918 -66.494 44.132 1.00 32.12 932 LEU A C 1
ATOM 7340 O O . LEU A 1 932 ? 15.779 -66.343 44.576 1.00 32.12 932 LEU A O 1
ATOM 7344 N N . LEU A 1 933 ? 17.670 -67.558 44.414 1.00 33.28 933 LEU A N 1
ATOM 7345 C CA . LEU A 1 933 ? 17.351 -68.509 45.478 1.00 33.28 933 LEU A CA 1
ATOM 7346 C C . LEU A 1 933 ? 17.989 -68.082 46.805 1.00 33.28 933 LEU A C 1
ATOM 7348 O O . LEU A 1 933 ? 19.015 -67.409 46.841 1.00 33.28 933 LEU A O 1
ATOM 7352 N N . VAL A 1 934 ? 17.330 -68.491 47.885 1.00 35.81 934 VAL A N 1
ATOM 7353 C CA . VAL A 1 934 ? 17.621 -68.149 49.282 1.00 35.81 934 VAL A CA 1
ATOM 7354 C C . VAL A 1 934 ? 18.983 -68.669 49.754 1.00 35.81 934 VAL A C 1
ATOM 7356 O O . VAL A 1 934 ? 19.197 -69.881 49.738 1.00 35.81 934 VAL A O 1
ATOM 7359 N N . SER A 1 935 ? 19.805 -67.770 50.311 1.00 33.22 935 SER A N 1
ATOM 7360 C CA . SER A 1 935 ? 20.550 -67.971 51.573 1.00 33.22 935 SER A CA 1
ATOM 7361 C C . SER A 1 935 ? 21.082 -66.638 52.103 1.00 33.22 935 SER A C 1
ATOM 7363 O O . SER A 1 935 ? 22.013 -66.107 51.456 1.00 33.22 935 SER A O 1
#

Secondary structure (DSSP, 8-state):
--------------S------SS-SEEEEEEEEPPPSSTT----EEEEEEEEEE--TTSPPP-TTPPTTSEEEEEEEEEEEEPPPSSSS---EEEEEEEEEEEE-----PPPPPP--------------------------SS---------PPPPPPPP----PPPPP---------S--------PPPP-PPPPS-TTPBPS--PPPTT-GGGGS--TT--SSPPTTEEEEEEEEEEEESPPPPTTSPPP-EEEEEEEHHHHHHTPPPSEEEEEPSS--SS-EEEEEEEEEEEHHHHTT-EEEEEEEETTT-BEEEEEEEEGGGSPBT-EEEEEEEE--SS-TT-EEEEEEEEEE-SSPPP-TT-TT-SEEEEEEEEESS-BSS--SSEEEEEEEES-HHHHIIIIISSSS------PEEEESSS--GGGGSPPPPPTT---EEEEEEBSSSS-EEEEEEEE--HHHHTTTTSTT-EEEEEEEEGGGTB-SS-B---S-SEEEEEE--HHHHHHHHSGGGGG-EEEEEEE-BS----BTTSS--EEEEEEEEE-SSSPPPP--GGGGGGS-EEPEE-----SS---SBEEPPPPS------------------------------------PPPPSS-PPPS-SSSSS-PPP-----HHHHHHHHHHHHHHHHHHHHHHHHHHHHHHHHHHHHHHHHHHHHHHHHHHHHHHHHHHTT---HHHHTTS-HHHHHHHHHHHHHHHHHHHHHHHHHHHHHHHHHHHHHHHHHHHHHHHHHHHHHHHHHHHHHHHHHHHHHHHHHHHHHHHHHHHHHHHHHHHHHHHHHHHTTGGG-HHHHHHHHHHHHHHHHHHHHHHHHHHHHS--THHHHHHHHHHHHHHHHHHHHHHHHHHHHHHHHHHHHHHHHHHHHHHHHHTT--------PPPPPPPP-

Solvent-accessible surface area (backbone atoms only — not comparable to full-atom values): 56877 Å² total; per-residue (Å²): 136,89,81,86,81,89,69,90,76,80,82,71,85,73,91,77,83,74,70,72,75,90,71,46,60,39,71,49,77,47,76,40,56,43,86,51,98,50,97,89,51,85,46,52,79,60,25,37,26,80,46,79,76,31,67,60,98,87,55,85,76,64,42,91,80,51,55,96,62,34,66,28,34,72,51,74,49,71,48,52,24,28,35,77,70,94,65,87,91,72,81,49,76,73,51,72,48,80,46,75,50,71,44,60,55,89,72,81,88,76,82,86,81,83,88,83,81,88,82,90,85,90,89,86,88,90,85,88,91,83,92,84,87,88,82,91,88,83,92,88,85,88,87,90,77,86,88,83,88,85,92,82,85,84,92,81,83,86,80,88,84,85,93,78,83,86,83,84,88,84,84,85,89,80,88,81,87,87,86,87,85,86,89,78,87,76,80,70,79,75,74,80,69,79,69,71,67,55,78,66,49,69,49,89,62,76,57,51,60,95,85,65,62,69,35,62,42,60,61,70,82,47,54,84,41,26,57,87,70,22,26,30,39,45,33,36,40,43,32,34,14,53,49,62,59,41,98,83,75,36,71,23,32,38,25,43,35,33,30,44,44,68,35,57,78,74,64,54,76,57,78,27,57,35,50,53,33,99,55,66,39,45,44,44,63,70,51,30,46,37,56,46,80,44,50,46,96,48,40,73,82,41,28,42,30,43,34,36,28,22,69,85,83,26,30,39,55,44,76,48,68,47,58,49,59,52,52,58,67,70,43,64,45,42,33,37,40,30,32,71,48,96,89,33,100,81,17,30,33,39,33,37,39,38,32,39,22,40,32,53,58,72,81,45,92,93,44,80,85,45,45,33,42,38,38,35,41,40,29,41,75,56,46,38,62,67,50,88,45,36,32,28,44,35,40,26,51,22,50,46,38,71,61,46,40,58,69,35,70,66,36,85,83,28,60,58,81,69,72,64,46,73,36,51,47,88,73,60,58,69,72,68,46,55,79,71,83,76,56,89,55,43,65,60,43,79,50,54,53,9,46,54,40,47,40,30,35,37,56,34,80,46,68,55,51,51,72,71,53,64,74,31,56,46,34,89,46,9,21,45,37,36,36,33,31,50,47,85,67,22,61,50,68,80,50,77,57,67,64,44,51,54,25,34,30,59,41,53,30,24,62,68,51,48,54,52,40,69,30,85,76,14,72,70,23,33,30,41,46,74,45,47,49,42,84,40,100,55,34,20,70,86,71,38,75,38,26,34,33,34,34,42,31,59,35,68,56,49,66,60,74,52,64,61,45,74,91,53,53,87,76,39,53,70,51,67,64,37,84,70,89,79,58,92,80,80,72,92,64,43,46,82,59,86,80,81,92,80,88,80,80,92,78,89,84,91,83,88,88,83,88,86,87,87,83,84,89,80,90,87,87,86,85,83,86,93,86,88,88,86,84,89,85,80,87,82,75,94,87,80,82,83,77,92,86,78,75,90,84,84,76,83,86,92,79,86,88,88,68,67,67,67,50,53,53,49,52,53,57,45,52,52,50,51,54,49,50,50,53,51,52,53,51,50,51,52,52,48,55,52,51,50,58,46,53,50,53,52,50,52,51,50,53,54,47,53,52,53,51,50,49,58,48,56,56,45,60,71,64,60,75,56,80,80,54,62,81,74,51,54,72,71,56,54,52,50,49,52,51,54,51,54,53,49,55,52,50,53,53,51,50,52,49,59,45,52,59,48,52,54,50,52,53,58,48,50,51,58,47,52,58,48,51,54,48,53,51,50,53,50,54,51,51,53,56,51,51,52,52,51,50,57,48,52,51,50,53,54,50,50,53,54,48,52,60,44,51,59,51,49,49,63,47,49,60,51,50,50,62,48,49,51,64,48,46,61,63,45,57,82,67,48,88,82,58,62,67,71,52,53,59,53,49,56,50,52,52,53,54,50,50,55,52,49,59,50,48,51,52,48,54,64,72,65,63,69,68,51,67,71,47,54,51,51,50,49,51,59,50,49,56,55,48,52,56,48,48,56,52,50,54,49,51,50,54,54,48,53,52,48,53,53,48,54,52,48,57,48,55,48,52,49,52,30,49,76,72,71,64,55,79,80,87,82,80,86,80,81,82,79,84,85,77,93,130

Mean predicted aligned error: 24.06 Å

Sequence (935 aa):
MSVSLFTDLELWPSSGFCKNDKNHDVYLLVEAFSLPDNDEDMGKKMGEGKVAIYPRTNAPRANHAASPGEDMYRYTDVVSLLRPAQVDKDQMHCGRIRCTFALREKVPMMRPAKPKIEPNASTSPKSPLIPKKTELDAENRKRQEETKKEAAPPPRRRPAVIHTPPPKPQPRPASPSSRWGDTVSLNLPKSPSPPPLSDGKRLSDSPLPEYDQSTFSANPAWRHTARKGNEQFDIIVHGASSLPSARDDRVPLPYVTLKTKHDDDVGLKARAKTHAAVRPTHAPSWEEMISVELDDAKSESEALVLSVGDVVSKQGLVKYQIPVANLKPFHQYHMEMVMPSKNAQGGVKTYISIIRRQSTLPRDPACPNYLALEVYLRAVQRPLQNPPGPLIAVARIVPDYHNYRSDSLLTHPRAAGVGMTSVTFPNPHPSSFAVPEQSSHGYPQVSLIGRPAEQPRWNHPYLFCDTRDKATMFTPSAALVIEYYVANSAMNDEFWKIQSPVGFSSLLLDQRMYSQLTGDNAKLGLRVEGVPIQGSDMYTVDNTTPTVGMVLKLVTTDQPDSMVAMSNLDNLPTVKLQHTDGAQHAPDILTLGEGDPGEESEMSSLVGPDTPPPDTQQLLEGLEPRTGRRHMILPIKDGELPPYDAMESILPEYQGPPDLDQTSMSVMDQQMREIENYRQAVTRMGSDILALRTTIRELEGNNSKLRLDLTNYNDATRLLVDSSELDTLAKPELASRYAALKQKLASQTAELKAYKDRVQKLQNELIKKNDKEKEYLRMSHAHASQQELLQRLQEKVNKVRRLEETCRKQEKVIEKMEKIIEKQRDKTNSVKDMNSEANAALTEENKRLRQQMEDMRDQLNRAGKGGSEDLEKLELYQALERAEGRIMSLEKQLSENARQWGKERADLQIRMNETEHGFGRTGGMVLHDYPLLVS

InterPro domains:
  IPR035892 C2 domain superfamily [SSF49562] (231-343)
  IPR039889 Coiled-coil domain-containing protein 33 [PTHR21623] (14-930)
  IPR060125 Coiled-coil domain-containing protein 33, N-terminal [PF26735] (15-106)

pLDDT: mean 70.31, std 23.01, range [18.86, 96.25]

Organism: NCBI:txid370345